Protein AF-0000000078945990 (afdb_homodimer)

Foldseek 3Di:
DLEAEAEEAEEDDLFQFLAWDDDLLQFATDTDGFQFKFWADAAPDIFIDSDPLRSLLVCLLVLLVLLLLDAQYEYEHALVNLLVNCVRPVPSNVSNLVSLVRHAYAFEFHLQFQLVLADPLVLLLRLLLRCVLCCVSHPPDQEHEYEHRLLADDLVSVVSSPVNDNHAYEYEFAPLQWDDDDPLQALFWADAVSHTYHHADLVLQVCLLVVVDFLVRSLVVSCVPDDPVCVVVQFRGYHYHYDHSCSCRVDNCSSVRVSSNRVVCVVVVHHRHYPRVVVVCVVVVVGDDDDCTNPHHIDGHHQFGSDADQVPDPPSHGHPCLQQQADPVAQAGEWDDDPRDTATLLLSNLVSVLLNVLLVLLVVLLVVVLVVLVADRSQLLSLSVCRNSVVSCVVVVHDSDLCVSCVRSVSDSSNSLSSQLNVLSSNLRNSQCSNFRANFESNNLSSLLSSLVSLLSSLVSQPPHPSNVSSVVSLVCLLVSLCVLPVVVQLPGHHDVNPSSPNVSSCVRQAFQDPQARGGSSNLSSLLNCVVRPDDPRVVVCVPDDSSRSASKTAYGPVCLPIRIPDSRTRHRDD/DLEAEAEEAEADDLFQFLAWDDDLLQFATDTDGFQFKFWADAAPDIFIDSDPLRSLLVCLLVLLVLLLPDAQYEYEHALVNLLVNCVRPVPSNVSNLVSLVRHAYAFEFHLLFQLVLADLLVLLLRLLLRCVLCCVSHPPDQEHEYEHRLLADDLVSVVSSPVNDNHAYEYEFAPLQWDDPDPQQAQFWADAPSHTYHHADLVLQVCLLVVVDFLVRSLVVSCVPDDPVCVVVQFRGYHYHYDHSCSCRVDNCSSVRVSSNSVVCVVVVHHRHYPRVVVVCVVVVVGPDDVCTNPHHIDGHHQFGSDADQVPDPPSHGHPCLQQQADPVAQAGEWDDDPRDTATLLLSNLVSVLLNVLLVLLVVLLVVVLVVLVFDRSQLLSLSVCRNSVSSCVVVVHDSDLCVSCVRSVSDSSNSLSSQLNVLSSNLRHSQCSNFRANFESSNLSSLLSSLVSLLSSLVSQPPHPSNVSSVVSLVCLLVSLCVLPVVVQLPGHHDVRPSSPNVSSCVRQAFQDPQARGGSSNLSSLLNCVVRPDDPRVVVCVPDDSSRSASKTAYGSSCLPIRIPDSRTRHRDD

Radius of gyration: 34.76 Å; Cα contacts (8 Å, |Δi|>4): 2326; chains: 2; bounding box: 67×96×82 Å

Nearest PDB structures (foldseek):
  4cmr-assembly1_A  TM=9.868E-01  e=4.737E-71  Pyrococcus sp. ST04
  1k1x-assembly1_A  TM=6.664E-01  e=4.249E-08  Thermococcus litoralis
  1k1x-assembly2_B  TM=6.334E-01  e=1.045E-08  Thermococcus litoralis
  1k1w-assembly1_A  TM=6.495E-01  e=4.680E-08  Thermococcus litoralis
  2wyh-assembly1_A  TM=5.017E-01  e=5.050E-04  Streptococcus pyogenes M1 GAS

Solvent-accessible surface area (backbone atoms only — not comparable to full-atom values): 58197 Å² total; per-residue (Å²): 110,39,50,30,34,21,40,37,28,43,35,79,54,92,57,47,45,60,42,69,55,89,76,63,33,82,49,50,87,50,67,42,61,49,40,31,42,26,30,43,53,47,50,95,39,77,40,71,16,55,17,65,54,50,22,52,53,61,49,45,44,60,45,39,62,51,54,67,74,51,70,20,37,27,39,28,66,25,48,54,33,49,52,49,29,54,71,76,33,44,66,37,41,55,49,40,58,57,38,39,76,77,28,48,47,26,40,39,37,56,39,41,33,48,50,73,76,47,57,68,68,58,42,50,45,36,45,54,38,20,54,62,70,36,39,87,60,48,62,85,56,59,45,33,36,34,41,44,40,68,29,37,41,31,71,67,55,52,50,55,52,51,71,73,50,91,53,36,40,27,38,53,41,26,43,49,24,50,54,82,89,52,79,77,56,62,47,37,54,26,13,40,88,87,28,28,46,47,43,17,42,60,69,63,25,45,26,59,57,66,62,73,45,54,48,67,48,50,46,49,58,56,60,67,64,63,52,65,68,38,50,72,68,60,24,56,35,44,50,36,29,48,44,51,46,64,36,44,48,66,36,43,57,37,44,58,41,50,52,51,33,51,52,52,38,47,74,66,48,34,48,53,40,26,65,29,56,50,46,43,31,43,76,69,61,72,33,52,69,58,93,59,56,54,65,42,76,46,51,60,49,66,45,8,19,63,71,40,60,59,88,72,40,89,80,77,34,37,32,50,36,47,48,39,20,28,39,83,91,76,48,28,21,39,63,46,76,53,97,89,37,77,26,24,25,47,61,28,42,54,51,52,52,50,49,50,31,47,51,36,46,52,48,50,53,37,51,52,54,31,50,76,55,68,26,46,58,69,64,24,56,39,37,36,46,32,30,57,44,30,69,63,37,50,73,73,71,43,85,50,53,68,66,70,33,22,49,44,28,77,61,45,68,72,51,27,42,40,42,41,34,54,50,32,45,52,54,28,36,46,40,62,38,32,64,49,78,60,56,32,18,51,51,34,28,20,23,34,16,33,34,41,48,23,33,52,52,46,28,62,73,32,57,69,38,62,65,21,44,56,32,50,31,52,49,37,46,38,58,40,48,80,54,42,47,59,44,65,48,46,60,74,47,51,35,71,83,69,52,30,37,36,69,68,32,50,52,62,38,43,49,44,57,40,92,74,31,85,48,30,42,51,31,15,19,30,41,38,43,39,71,74,68,41,56,75,77,54,35,62,68,56,62,38,46,69,69,82,34,32,49,78,54,19,16,63,49,80,93,54,62,83,43,55,39,76,54,78,77,30,39,46,51,62,135,110,41,52,30,33,22,40,36,30,44,35,78,52,92,57,46,45,59,42,70,54,88,77,64,32,83,49,48,87,52,67,43,62,50,41,33,40,25,31,42,52,47,49,97,40,78,40,70,18,56,18,66,54,52,22,51,55,59,49,47,44,60,46,40,63,52,53,67,73,51,69,20,37,27,39,28,64,26,48,55,32,50,51,49,29,52,71,76,35,47,67,38,39,55,49,40,58,57,36,41,76,76,28,48,49,24,39,39,38,57,39,41,31,48,51,75,76,48,57,68,69,58,42,50,44,35,46,54,36,18,54,62,69,36,40,85,59,47,63,84,56,58,42,34,36,34,42,44,41,67,30,36,40,31,71,68,55,52,51,54,53,52,72,74,48,90,53,37,39,25,40,55,41,27,43,48,24,48,55,79,87,52,80,77,55,63,46,37,55,26,14,39,89,86,28,27,46,47,42,17,42,60,70,62,26,45,27,60,55,68,62,73,46,52,50,68,48,50,46,50,56,58,60,68,65,64,54,65,68,37,50,74,70,59,25,56,34,43,50,35,30,48,44,52,46,66,37,43,47,68,36,43,57,37,45,56,39,49,52,49,32,52,50,51,38,47,75,66,49,34,47,54,40,26,66,28,56,50,46,43,31,43,76,69,60,73,32,54,70,57,92,60,56,54,65,43,76,47,52,60,49,65,44,8,19,62,69,43,62,59,90,72,39,88,82,78,35,38,31,49,36,46,48,40,19,29,39,82,91,76,49,30,20,38,63,45,76,55,96,89,38,78,28,24,24,46,60,30,42,53,50,52,54,49,50,49,32,46,51,38,48,51,50,49,53,36,51,52,54,30,51,76,56,67,26,47,57,68,63,25,55,41,38,38,45,32,30,57,44,32,68,61,38,50,73,73,71,43,85,51,52,67,68,70,33,22,50,44,28,76,61,45,67,72,50,27,41,41,42,42,34,54,49,31,44,52,54,27,37,46,39,61,36,31,65,47,81,60,54,34,19,52,51,32,29,21,22,34,17,33,34,40,49,24,34,52,51,47,28,63,73,31,58,69,40,63,68,21,44,55,32,49,30,52,48,37,47,38,57,40,49,81,54,43,47,59,44,65,48,45,58,74,48,50,36,70,82,69,50,30,37,37,69,67,33,49,52,62,38,43,50,44,56,40,95,73,33,85,47,31,42,51,31,15,18,30,41,38,44,40,70,74,68,40,55,75,74,56,35,62,69,57,61,39,46,69,67,81,34,33,49,76,55,19,16,64,48,80,91,53,61,83,43,54,40,79,54,78,76,30,39,47,49,64,135

Sequence (1150 aa):
MFMKYAHHFHAYQPGDIVYVNDGDGSGPIEYEERKSPVAVRIGDEEVRGENWTRAMLYSYERISEVLSRLKGVSVDIEPFTFFMLLRYQKKALEETVELFESIDAVPTVPFHPIMPHLDEFEQKILARVSFDFYAPLIGDKPVIGYWLPEAVITGKTAQLIESLTEKKLVFLLDERQLLYDFPQAKYSCNRYGNSFVFGREWSLSDAFAFNTLDVSGLVNETLSRRDEYKEKLGVPYLIFTASDLESLLGNPAQLDRFVAWMDALGRSRVERISAPSFVWRKLSSEFRRLEGECSFEMPVKDYSSWSDYFDLSLDGKTSDSRWLGYRRVDGRVFAREVDGRKISQLWKVAFTRLFGELNRTVRLGVLTGLKELNAGPEEFLVRYARIFFRDYYGYFGIETSLDYVLEPAGGDRNALKLGRIYYLMLLANHSCPRFWENLDTRVAFSNVSVMAKALIELMKYFEGSELWSLFLGAYLKLLNFENLYHLWKLSAMPSMEGWETSEKAWHEALKPEVPTSGYNVVTRAALYVGKRDLRGDLRGIIEGYNLEWAVADTGHIAGEKHGLWENPQYCEHGRMFMKYAHHFHAYQPGDIVYVNDGDGSGPIEYEERKSPVAVRIGDEEVRGENWTRAMLYSYERISEVLSRLKGVSVDIEPFTFFMLLRYQKKALEETVELFESIDAVPTVPFHPIMPHLDEFEQKILARVSFDFYAPLIGDKPVIGYWLPEAVITGKTAQLIESLTEKKLVFLLDERQLLYDFPQAKYSCNRYGNSFVFGREWSLSDAFAFNTLDVSGLVNETLSRRDEYKEKLGVPYLIFTASDLESLLGNPAQLDRFVAWMDALGRSRVERISAPSFVWRKLSSEFRRLEGECSFEMPVKDYSSWSDYFDLSLDGKTSDSRWLGYRRVDGRVFAREVDGRKISQLWKVAFTRLFGELNRTVRLGVLTGLKELNAGPEEFLVRYARIFFRDYYGYFGIETSLDYVLEPAGGDRNALKLGRIYYLMLLANHSCPRFWENLDTRVAFSNVSVMAKALIELMKYFEGSELWSLFLGAYLKLLNFENLYHLWKLSAMPSMEGWETSEKAWHEALKPEVPTSGYNVVTRAALYVGKRDLRGDLRGIIEGYNLEWAVADTGHIAGEKHGLWENPQYCEHGR

pLDDT: mean 93.68, std 6.92, range [59.28, 98.94]

Organism: Thermococcus gammatolerans (strain DSM 15229 / JCM 11827 / EJ3) (NCBI:txid593117)

Secondary structure (DSSP, 8-state):
--EEEEEEEEE-----EEEEPP--SSS---EEE----EEEEETTEEEEESSHHHHHHHHHHHHHHHHTT-SSEEEEE-HHHHHHHHHH-HHHHHHHHHHTTTSEE----TT---GGGS-HHHHHHHHHHHHHHHHHHHTT-SEEEE--GGG-B-HHHHHHHHTT-SSEEEEEEEGGGB--SSGGGTTS-EEETTEEEEEE-HHHHHHHHTT-S-HHHHHHHHHTT--HHHHHHT--EEEEEEEEGGGGGSSTTHHHHHHHHHHHHHHTT-EE--HHHHHHHHHTTSS---TTTTTSB--B-TTB-SS--GGG-SSSS--SHHHHSB-TTT--B-EEEETTEEEETHHHHHHHHHHHHHHHHHHHHHHHHHHHTT--HHHHHHHTHHHHTHHHHHHTT----HHHHHGGGTT-THHHHHHHHHHHHHHTT-SHHHHSS-S-BHHHHHHHHHHHHHHHHHHHHTTTSTTHHHHHHHHHHHHTGGGHHHHTTGGGS-BSSSSTTSHHHHHHHH--SSTT-SS-HHHHHHHHHHHHH--GGGGGGGTTS-GGG----BBPPGGGTTSEESSSSSB----/--EEEEEEEEE-----EEEEPP--SSS---EEE----EEEEETTEEEEESSHHHHHHHHHHHHHHHHTT-SSEEEEE-HHHHHHHHHH-HHHHHHHHHHTTTSEE----TT---GGGS-HHHHHHHHHHHHHHHHHHHTT-SEEEE--GGG-B-HHHHHHHHTT-SSEEEEEEEGGGB---SGGGTTS-EEETTEEEEEE-HHHHHHHHTT-S-HHHHHHHHHTT--HHHHHHT--EEEEEEEEGGGGGSSTTHHHHHHHHHHHHHHTT-EE--HHHHHHHHHTTSS---TTTTTSB--B-TTB-SS--GGG-SSSS--SHHHHSB-TTT--B-EEEETTEEEETHHHHHHHHHHHHHHHHHHHHHHHHHHHTT--HHHHHHHTHHHHTHHHHHHTT----HHHHHGGGTT-THHHHHHHHHHHHHHTT-SHHHHSS-S-BHHHHHHHHHHHHHHHHHHHHTTTSTTHHHHHHHHHHHHTGGGHHHHTTGGGS-BSSSSTTSHHHHHHHH--SSTT-SS-HHHHHHHHHHHHH--GGGGGGGTTS-GGG----BBPPGGGTTSEESSSSSB----

Structure (mmCIF, N/CA/C/O backbone):
data_AF-0000000078945990-model_v1
#
loop_
_entity.id
_entity.type
_entity.pdbx_description
1 polymer 'Glycoside hydrolase/deacetylase, putative'
#
loop_
_atom_site.group_PDB
_atom_site.id
_atom_site.type_symbol
_atom_site.label_atom_id
_atom_site.label_alt_id
_atom_site.label_comp_id
_atom_site.label_asym_id
_atom_site.label_entity_id
_atom_site.label_seq_id
_atom_site.pdbx_PDB_ins_code
_atom_site.Cartn_x
_atom_site.Cartn_y
_atom_site.Cartn_z
_atom_site.occupancy
_atom_site.B_iso_or_equiv
_atom_site.auth_seq_id
_atom_site.auth_comp_id
_atom_site.auth_asym_id
_atom_site.auth_atom_id
_atom_site.pdbx_PDB_model_num
ATOM 1 N N . MET A 1 1 ? 29.188 -39.062 -31.141 1 86.31 1 MET A N 1
ATOM 2 C CA . MET A 1 1 ? 28.906 -37.688 -30.781 1 86.31 1 MET A CA 1
ATOM 3 C C . MET A 1 1 ? 28.547 -37.562 -29.312 1 86.31 1 MET A C 1
ATOM 5 O O . MET A 1 1 ? 27.797 -38.406 -28.797 1 86.31 1 MET A O 1
ATOM 9 N N . PHE A 1 2 ? 29.156 -36.688 -28.672 1 95.31 2 PHE A N 1
ATOM 10 C CA . PHE A 1 2 ? 28.969 -36.531 -27.234 1 95.31 2 PHE A CA 1
ATOM 11 C C . PHE A 1 2 ? 27.844 -35.562 -26.906 1 95.31 2 PHE A C 1
ATOM 13 O O . PHE A 1 2 ? 27.453 -35.406 -25.75 1 95.31 2 PHE A O 1
ATOM 20 N N . MET A 1 3 ? 27.281 -34.969 -27.938 1 96.69 3 MET A N 1
ATOM 21 C CA . MET A 1 3 ? 26.125 -34.094 -27.797 1 96.69 3 MET A CA 1
ATOM 22 C C . MET A 1 3 ? 24.906 -34.875 -27.312 1 96.69 3 MET A C 1
ATOM 24 O O . MET A 1 3 ? 24.609 -35.969 -27.812 1 96.69 3 MET A O 1
ATOM 28 N N . LYS A 1 4 ? 24.328 -34.406 -26.234 1 96.81 4 LYS A N 1
ATOM 29 C CA . LYS A 1 4 ? 23.047 -34.906 -25.75 1 96.81 4 LYS A CA 1
ATOM 30 C C . LYS A 1 4 ? 21.938 -33.875 -25.969 1 96.81 4 LYS A C 1
ATOM 32 O O . LYS A 1 4 ? 22.219 -32.688 -26.203 1 96.81 4 LYS A O 1
ATOM 37 N N . TYR A 1 5 ? 20.719 -34.344 -26.016 1 95.75 5 TYR A N 1
ATOM 38 C CA . TYR A 1 5 ? 19.594 -33.469 -26.25 1 95.75 5 TYR A CA 1
ATOM 39 C C . TYR A 1 5 ? 18.453 -33.75 -25.281 1 95.75 5 TYR A C 1
ATOM 41 O O . TYR A 1 5 ? 18.156 -34.938 -25.016 1 95.75 5 TYR A O 1
ATOM 49 N N . ALA A 1 6 ? 17.953 -32.719 -24.688 1 95.19 6 ALA A N 1
ATOM 50 C CA . ALA A 1 6 ? 16.797 -32.844 -23.797 1 95.19 6 ALA A CA 1
ATOM 51 C C . ALA A 1 6 ? 15.703 -31.844 -24.203 1 95.19 6 ALA A C 1
ATOM 53 O O . ALA A 1 6 ? 15.992 -30.703 -24.578 1 95.19 6 ALA A O 1
ATOM 54 N N . HIS A 1 7 ? 14.445 -32.25 -24.141 1 93.81 7 HIS A N 1
ATOM 55 C CA . HIS A 1 7 ? 13.297 -31.375 -24.266 1 93.81 7 HIS A CA 1
ATOM 56 C C . HIS A 1 7 ? 12.367 -31.5 -23.062 1 93.81 7 HIS A C 1
ATOM 58 O O . HIS A 1 7 ? 12.07 -32.625 -22.625 1 93.81 7 HIS A O 1
ATOM 64 N N . HIS A 1 8 ? 11.992 -30.422 -22.453 1 95.5 8 HIS A N 1
ATOM 65 C CA . HIS A 1 8 ? 11.016 -30.406 -21.359 1 95.5 8 HIS A CA 1
ATOM 66 C C . HIS A 1 8 ? 9.688 -29.828 -21.828 1 95.5 8 HIS A C 1
ATOM 68 O O . HIS A 1 8 ? 9.656 -28.781 -22.484 1 95.5 8 HIS A O 1
ATOM 74 N N . PHE A 1 9 ? 8.594 -30.516 -21.5 1 92.88 9 PHE A N 1
ATOM 75 C CA . PHE A 1 9 ? 7.254 -30.016 -21.781 1 92.88 9 PHE A CA 1
ATOM 76 C C . PHE A 1 9 ? 6.562 -29.562 -20.5 1 92.88 9 PHE A C 1
ATOM 78 O O . PHE A 1 9 ? 6.449 -30.344 -19.547 1 92.88 9 PHE A O 1
ATOM 85 N N . HIS A 1 10 ? 6.148 -28.359 -20.5 1 94.62 10 HIS A N 1
ATOM 86 C CA . HIS A 1 10 ? 5.32 -27.844 -19.406 1 94.62 10 HIS A CA 1
ATOM 87 C C . HIS A 1 10 ? 3.842 -27.891 -19.781 1 94.62 10 HIS A C 1
ATOM 89 O O . HIS A 1 10 ? 3.434 -27.344 -20.812 1 94.62 10 HIS A O 1
ATOM 95 N N . ALA A 1 11 ? 3.039 -28.562 -18.969 1 92.38 11 ALA A N 1
ATOM 96 C CA . ALA A 1 11 ? 1.604 -28.656 -19.219 1 92.38 11 ALA A CA 1
ATOM 97 C C . ALA A 1 11 ? 0.808 -27.922 -18.141 1 92.38 11 ALA A C 1
ATOM 99 O O . ALA A 1 11 ? 0.96 -28.203 -16.953 1 92.38 11 ALA A O 1
ATOM 100 N N . TYR A 1 12 ? -0.046 -27 -18.594 1 94.12 12 TYR A N 1
ATOM 101 C CA . TYR A 1 12 ? -0.808 -26.203 -17.641 1 94.12 12 TYR A CA 1
ATOM 102 C C . TYR A 1 12 ? -2.068 -25.625 -18.281 1 94.12 12 TYR A C 1
ATOM 104 O O . TYR A 1 12 ? -2.014 -25.062 -19.375 1 94.12 12 TYR A O 1
ATOM 112 N N . GLN A 1 13 ? -3.168 -25.875 -17.609 1 93.12 13 GLN A N 1
ATOM 113 C CA . GLN A 1 13 ? -4.43 -25.203 -17.906 1 93.12 13 GLN A CA 1
ATOM 114 C C . GLN A 1 13 ? -5.043 -24.594 -16.641 1 93.12 13 GLN A C 1
ATOM 116 O O . GLN A 1 13 ? -5.223 -25.281 -15.641 1 93.12 13 GLN A O 1
ATOM 121 N N . PRO A 1 14 ? -5.41 -23.328 -16.641 1 94 14 PRO A N 1
ATOM 122 C CA . PRO A 1 14 ? -5.922 -22.672 -15.43 1 94 14 PRO A CA 1
ATOM 123 C C . PRO A 1 14 ? -7.375 -23.031 -15.133 1 94 14 PRO A C 1
ATOM 125 O O . PRO A 1 14 ? -7.871 -22.75 -14.039 1 94 14 PRO A O 1
ATOM 128 N N . GLY A 1 15 ? -8.047 -23.703 -15.984 1 93.5 15 GLY A N 1
ATOM 129 C CA . GLY A 1 15 ? -9.484 -23.859 -15.836 1 93.5 15 GLY A CA 1
ATOM 130 C C . GLY A 1 15 ? -10.266 -22.641 -16.281 1 93.5 15 GLY A C 1
ATOM 131 O O . GLY A 1 15 ? -9.688 -21.656 -16.734 1 93.5 15 GLY A O 1
ATOM 132 N N . ASP A 1 16 ? -11.516 -22.719 -16.266 1 96.12 16 ASP A N 1
ATOM 133 C CA . ASP A 1 16 ? -12.406 -21.609 -16.609 1 96.12 16 ASP A CA 1
ATOM 134 C C . ASP A 1 16 ? -13.547 -21.5 -15.594 1 96.12 16 ASP A C 1
ATOM 136 O O . ASP A 1 16 ? -14.727 -21.547 -15.977 1 96.12 16 ASP A O 1
ATOM 140 N N . ILE A 1 17 ? -13.164 -21.25 -14.375 1 97.69 17 ILE A N 1
ATOM 141 C CA . ILE A 1 17 ? -14.102 -21.25 -13.258 1 97.69 17 ILE A CA 1
ATOM 142 C C . ILE A 1 17 ? -14.852 -19.906 -13.227 1 97.69 17 ILE A C 1
ATOM 144 O O . ILE A 1 17 ? -14.242 -18.844 -13.242 1 97.69 17 ILE A O 1
ATOM 148 N N . VAL A 1 18 ? -16.188 -19.984 -13.164 1 98.31 18 VAL A N 1
ATOM 149 C CA . VAL A 1 18 ? -16.953 -18.75 -13.023 1 98.31 18 VAL A CA 1
ATOM 150 C C . VAL A 1 18 ? -17.5 -18.641 -11.602 1 98.31 18 VAL A C 1
ATOM 152 O O . VAL A 1 18 ? -17.812 -17.547 -11.133 1 98.31 18 VAL A O 1
ATOM 155 N N . TYR A 1 19 ? -17.641 -19.844 -10.922 1 98.62 19 TYR A N 1
ATOM 156 C CA . TYR A 1 19 ? -18.219 -19.859 -9.586 1 98.62 19 TYR A CA 1
ATOM 157 C C . TYR A 1 19 ? -17.875 -21.156 -8.859 1 98.62 19 TYR A C 1
ATOM 159 O O . TYR A 1 19 ? -18.016 -22.25 -9.43 1 98.62 19 TYR A O 1
ATOM 167 N N . VAL A 1 20 ? -17.391 -21.062 -7.664 1 98.75 20 VAL A N 1
ATOM 168 C CA . VAL A 1 20 ? -17.156 -22.234 -6.836 1 98.75 20 VAL A CA 1
ATOM 169 C C . VAL A 1 20 ? -18.359 -22.484 -5.938 1 98.75 20 VAL A C 1
ATOM 171 O O . VAL A 1 20 ? -18.812 -21.578 -5.223 1 98.75 20 VAL A O 1
ATOM 174 N N . ASN A 1 21 ? -18.891 -23.688 -5.93 1 98.38 21 ASN A N 1
ATOM 175 C CA . ASN A 1 21 ? -20.062 -24.031 -5.129 1 98.38 21 ASN A CA 1
ATOM 176 C C . ASN A 1 21 ? -19.719 -24.078 -3.641 1 98.38 21 ASN A C 1
ATOM 178 O O . ASN A 1 21 ? -18.562 -24.281 -3.266 1 98.38 21 ASN A O 1
ATOM 182 N N . ASP A 1 22 ? -20.734 -23.906 -2.834 1 96.94 22 ASP A N 1
ATOM 183 C CA . ASP A 1 22 ? -20.562 -24.016 -1.391 1 96.94 22 ASP A CA 1
ATOM 184 C C . ASP A 1 22 ? -20.078 -25.406 -1.004 1 96.94 22 ASP A C 1
ATOM 186 O O . ASP A 1 22 ? -20.344 -26.391 -1.711 1 96.94 22 ASP A O 1
ATOM 190 N N . GLY A 1 23 ? -19.297 -25.453 -0.043 1 96.44 23 GLY A N 1
ATOM 191 C CA . GLY A 1 23 ? -18.797 -26.719 0.481 1 96.44 23 GLY A CA 1
ATOM 192 C C . GLY A 1 23 ? -18.281 -26.609 1.903 1 96.44 23 GLY A C 1
ATOM 193 O O . GLY A 1 23 ? -18.031 -25.5 2.4 1 96.44 23 GLY A O 1
ATOM 194 N N . ASP A 1 24 ? -18.141 -27.781 2.539 1 96.38 24 ASP A N 1
ATOM 195 C CA . ASP A 1 24 ? -17.734 -27.781 3.939 1 96.38 24 ASP A CA 1
ATOM 196 C C . ASP A 1 24 ? -16.25 -28.109 4.074 1 96.38 24 ASP A C 1
ATOM 198 O O . ASP A 1 24 ? -15.711 -28.156 5.188 1 96.38 24 ASP A O 1
ATOM 202 N N . GLY A 1 25 ? -15.57 -28.359 2.988 1 97.81 25 GLY A N 1
ATOM 203 C CA . GLY A 1 25 ? -14.133 -28.578 2.998 1 97.81 25 GLY A CA 1
ATOM 204 C C . GLY A 1 25 ? -13.773 -30.047 3.143 1 97.81 25 GLY A C 1
ATOM 205 O O . GLY A 1 25 ? -12.586 -30.406 3.17 1 97.81 25 GLY A O 1
ATOM 206 N N . SER A 1 26 ? -14.719 -30.922 3.162 1 97.81 26 SER A N 1
ATOM 207 C CA . SER A 1 26 ? -14.453 -32.344 3.406 1 97.81 26 SER A CA 1
ATOM 208 C C . SER A 1 26 ? -14.18 -33.094 2.102 1 97.81 26 SER A C 1
ATOM 210 O O . SER A 1 26 ? -13.883 -34.281 2.113 1 97.81 26 SER A O 1
ATOM 212 N N . GLY A 1 27 ? -14.297 -32.406 0.995 1 96.44 27 GLY A N 1
ATOM 213 C CA . GLY A 1 27 ? -14.031 -33 -0.311 1 96.44 27 GLY A CA 1
ATOM 214 C C . GLY A 1 27 ? -13.484 -32 -1.31 1 96.44 27 GLY A C 1
ATOM 215 O O . GLY A 1 27 ? -13.32 -30.812 -0.988 1 96.44 27 GLY A O 1
ATOM 216 N N . PRO A 1 28 ? -13.117 -32.438 -2.498 1 96.31 28 PRO A N 1
ATOM 217 C CA . PRO A 1 28 ? -12.664 -31.516 -3.537 1 96.31 28 PRO A CA 1
ATOM 218 C C . PRO A 1 28 ? -13.695 -30.438 -3.852 1 96.31 28 PRO A C 1
ATOM 220 O O . PRO A 1 28 ? -14.891 -30.641 -3.611 1 96.31 28 PRO A O 1
ATOM 223 N N . ILE A 1 29 ? -13.289 -29.391 -4.355 1 96.94 29 ILE A N 1
ATOM 224 C CA . ILE A 1 29 ? -14.203 -28.297 -4.664 1 96.94 29 ILE A CA 1
ATOM 225 C C . ILE A 1 29 ? -15.062 -28.672 -5.871 1 96.94 29 ILE A C 1
ATOM 227 O O . ILE A 1 29 ? -14.625 -29.438 -6.738 1 96.94 29 ILE A O 1
ATOM 231 N N . GLU A 1 30 ? -16.281 -28.25 -5.906 1 96.88 30 GLU A N 1
ATOM 232 C CA . GLU A 1 30 ? -17.156 -28.234 -7.07 1 96.88 30 GLU A CA 1
ATOM 233 C C . GLU A 1 30 ? -17.344 -26.828 -7.609 1 96.88 30 GLU A C 1
ATOM 235 O O . GLU A 1 30 ? -17.406 -25.859 -6.84 1 96.88 30 GLU A O 1
ATOM 240 N N . TYR A 1 31 ? -17.297 -26.734 -8.93 1 97.56 31 TYR A N 1
ATOM 241 C CA . TYR A 1 31 ? -17.375 -25.391 -9.492 1 97.56 31 TYR A CA 1
ATOM 242 C C . TYR A 1 31 ? -18.094 -25.406 -10.828 1 97.56 31 TYR A C 1
ATOM 244 O O . TYR A 1 31 ? -18.25 -26.453 -11.453 1 97.56 31 TYR A O 1
ATOM 252 N N . GLU A 1 32 ? -18.578 -24.266 -11.18 1 97.44 32 GLU A N 1
ATOM 253 C CA . GLU A 1 32 ? -19.172 -24.016 -12.484 1 97.44 32 GLU A CA 1
ATOM 254 C C . GLU A 1 32 ? -18.156 -23.422 -13.453 1 97.44 32 GLU A C 1
ATOM 256 O O . GLU A 1 32 ? -17.328 -22.594 -13.062 1 97.44 32 GLU A O 1
ATOM 261 N N . GLU A 1 33 ? -18.172 -23.875 -14.672 1 97 33 GLU A N 1
ATOM 262 C CA . GLU A 1 33 ? -17.266 -23.391 -15.711 1 97 33 GLU A CA 1
ATOM 263 C C . GLU A 1 33 ? -18 -22.5 -16.703 1 97 33 GLU A C 1
ATOM 265 O O . GLU A 1 33 ? -19.219 -22.609 -16.859 1 97 33 GLU A O 1
ATOM 270 N N . ARG A 1 34 ? -17.234 -21.625 -17.25 1 97.12 34 ARG A N 1
ATOM 271 C CA . ARG A 1 34 ? -17.812 -20.844 -18.344 1 97.12 34 ARG A CA 1
ATOM 272 C C . ARG A 1 34 ? -18.188 -21.734 -19.516 1 97.12 34 ARG A C 1
ATOM 274 O O . ARG A 1 34 ? -17.453 -22.656 -19.875 1 97.12 34 ARG A O 1
ATOM 281 N N . LYS A 1 35 ? -19.359 -21.469 -20.125 1 95.56 35 LYS A N 1
ATOM 282 C CA . LYS A 1 35 ? -19.781 -22.172 -21.328 1 95.56 35 LYS A CA 1
ATOM 283 C C . LYS A 1 35 ? -19.609 -21.297 -22.562 1 95.56 35 LYS A C 1
ATOM 285 O O . LYS A 1 35 ? -20.547 -20.625 -23 1 95.56 35 LYS A O 1
ATOM 290 N N . SER A 1 36 ? -18.484 -21.359 -23.078 1 95.5 36 SER A N 1
ATOM 291 C CA . SER A 1 36 ? -18.078 -20.688 -24.312 1 95.5 36 SER A CA 1
ATOM 292 C C . SER A 1 36 ? -17.469 -21.656 -25.312 1 95.5 36 SER A C 1
ATOM 294 O O . SER A 1 36 ? -16.25 -21.734 -25.438 1 95.5 36 SER A O 1
ATOM 296 N N . PRO A 1 37 ? -18.297 -22.312 -26.031 1 94.88 37 PRO A N 1
ATOM 297 C CA . PRO A 1 37 ? -17.828 -23.406 -26.891 1 94.88 37 PRO A CA 1
ATOM 298 C C . PRO A 1 37 ? -16.797 -22.953 -27.906 1 94.88 37 PRO A C 1
ATOM 300 O O . PRO A 1 37 ? -16.906 -21.859 -28.469 1 94.88 37 PRO A O 1
ATOM 303 N N . VAL A 1 38 ? -15.836 -23.812 -28.172 1 93.94 38 VAL A N 1
ATOM 304 C CA . VAL A 1 38 ? -14.727 -23.531 -29.078 1 93.94 38 VAL A CA 1
ATOM 305 C C . VAL A 1 38 ? -14.203 -24.828 -29.672 1 93.94 38 VAL A C 1
ATOM 307 O O . VAL A 1 38 ? -14.273 -25.891 -29.031 1 93.94 38 VAL A O 1
ATOM 310 N N . ALA A 1 39 ? -13.75 -24.734 -30.875 1 91.06 39 ALA A N 1
ATOM 311 C CA . ALA A 1 39 ? -13.094 -25.859 -31.531 1 91.06 39 ALA A CA 1
ATOM 312 C C . ALA A 1 39 ? -11.656 -25.531 -31.906 1 91.06 39 ALA A C 1
ATOM 314 O O . ALA A 1 39 ? -11.344 -24.391 -32.219 1 91.06 39 ALA A O 1
ATOM 315 N N . VAL A 1 40 ? -10.828 -26.516 -31.703 1 83.62 40 VAL A N 1
ATOM 316 C CA . VAL A 1 40 ? -9.43 -26.391 -32.125 1 83.62 40 VAL A CA 1
ATOM 317 C C . VAL A 1 40 ? -9.078 -27.531 -33.094 1 83.62 40 VAL A C 1
ATOM 319 O O . VAL A 1 40 ? -9.641 -28.625 -33 1 83.62 40 VAL A O 1
ATOM 322 N N . ARG A 1 41 ? -8.234 -27.219 -33.938 1 78.44 41 ARG A N 1
ATOM 323 C CA . ARG A 1 41 ? -7.84 -28.234 -34.906 1 78.44 41 ARG A CA 1
ATOM 324 C C . ARG A 1 41 ? -6.48 -28.828 -34.562 1 78.44 41 ARG A C 1
ATOM 326 O O . ARG A 1 41 ? -5.508 -28.094 -34.375 1 78.44 41 ARG A O 1
ATOM 333 N N . ILE A 1 42 ? -6.477 -30.141 -34.438 1 73.81 42 ILE A N 1
ATOM 334 C CA . ILE A 1 42 ? -5.254 -30.906 -34.219 1 73.81 42 ILE A CA 1
ATOM 335 C C . ILE A 1 42 ? -5.062 -31.906 -35.344 1 73.81 42 ILE A C 1
ATOM 337 O O . ILE A 1 42 ? -5.758 -32.906 -35.406 1 73.81 42 ILE A O 1
ATOM 341 N N . GLY A 1 43 ? -4.074 -31.641 -36.156 1 69.56 43 GLY A N 1
ATOM 342 C CA . GLY A 1 43 ? -4 -32.406 -37.375 1 69.56 43 GLY A CA 1
ATOM 343 C C . GLY A 1 43 ? -5.25 -32.281 -38.25 1 69.56 43 GLY A C 1
ATOM 344 O O . GLY A 1 43 ? -5.699 -31.188 -38.531 1 69.56 43 GLY A O 1
ATOM 345 N N . ASP A 1 44 ? -5.793 -33.531 -38.5 1 71.56 44 ASP A N 1
ATOM 346 C CA . ASP A 1 44 ? -6.98 -33.562 -39.344 1 71.56 44 ASP A CA 1
ATOM 347 C C . ASP A 1 44 ? -8.25 -33.656 -38.5 1 71.56 44 ASP A C 1
ATOM 349 O O . ASP A 1 44 ? -9.359 -33.719 -39.031 1 71.56 44 ASP A O 1
ATOM 353 N N . GLU A 1 45 ? -8.023 -33.438 -37.219 1 77.12 45 GLU A N 1
ATOM 354 C CA . GLU A 1 45 ? -9.18 -33.625 -36.344 1 77.12 45 GLU A CA 1
ATOM 355 C C . GLU A 1 45 ? -9.578 -32.312 -35.688 1 77.12 45 GLU A C 1
ATOM 357 O O . GLU A 1 45 ? -8.727 -31.516 -35.312 1 77.12 45 GLU A O 1
ATOM 362 N N . GLU A 1 46 ? -10.805 -32.156 -35.719 1 84.19 46 GLU A N 1
ATOM 363 C CA . GLU A 1 46 ? -11.383 -31.016 -34.969 1 84.19 46 GLU A CA 1
ATOM 364 C C . GLU A 1 46 ? -11.852 -31.453 -33.594 1 84.19 46 GLU A C 1
ATOM 366 O O . GLU A 1 46 ? -12.602 -32.406 -33.469 1 84.19 46 GLU A O 1
ATOM 371 N N . VAL A 1 47 ? -11.32 -30.812 -32.562 1 86.19 47 VAL A N 1
ATOM 372 C CA . VAL A 1 47 ? -11.688 -31.109 -31.188 1 86.19 47 VAL A CA 1
ATOM 373 C C . VAL A 1 47 ? -12.523 -29.969 -30.625 1 86.19 47 VAL A C 1
ATOM 375 O O . VAL A 1 47 ? -12.055 -28.828 -30.547 1 86.19 47 VAL A O 1
ATOM 378 N N . ARG A 1 48 ? -13.695 -30.297 -30.203 1 90.25 48 ARG A N 1
ATOM 379 C CA . ARG A 1 48 ? -14.617 -29.281 -29.688 1 90.25 48 ARG A CA 1
ATOM 380 C C . ARG A 1 48 ? -14.766 -29.406 -28.172 1 90.25 48 ARG A C 1
ATOM 382 O O . ARG A 1 48 ? -14.805 -30.516 -27.641 1 90.25 48 ARG A O 1
ATOM 389 N N . GLY A 1 49 ? -14.758 -28.312 -27.484 1 91.62 49 GLY A N 1
ATOM 390 C CA . GLY A 1 49 ? -14.992 -28.266 -26.047 1 91.62 49 GLY A CA 1
ATOM 391 C C . GLY A 1 49 ? -16.016 -27.203 -25.656 1 91.62 49 GLY A C 1
ATOM 392 O O . GLY A 1 49 ? -16.266 -26.266 -26.422 1 91.62 49 GLY A O 1
ATOM 393 N N . GLU A 1 50 ? -16.625 -27.391 -24.5 1 94.12 50 GLU A N 1
ATOM 394 C CA . GLU A 1 50 ? -17.562 -26.422 -23.953 1 94.12 50 GLU A CA 1
ATOM 395 C C . GLU A 1 50 ? -16.875 -25.094 -23.656 1 94.12 50 GLU A C 1
ATOM 397 O O . GLU A 1 50 ? -17.531 -24.062 -23.516 1 94.12 50 GLU A O 1
ATOM 402 N N . ASN A 1 51 ? -15.648 -25.078 -23.5 1 94.62 51 ASN A N 1
ATOM 403 C CA . ASN A 1 51 ? -14.742 -23.938 -23.359 1 94.62 51 ASN A CA 1
ATOM 404 C C . ASN A 1 51 ? -13.312 -24.297 -23.75 1 94.62 51 ASN A C 1
ATOM 406 O O . ASN A 1 51 ? -13.047 -25.453 -24.125 1 94.62 51 ASN A O 1
ATOM 410 N N . TRP A 1 52 ? -12.469 -23.359 -23.734 1 91.88 52 TRP A N 1
ATOM 411 C CA . TRP A 1 52 ? -11.094 -23.562 -24.188 1 91.88 52 TRP A CA 1
ATOM 412 C C . TRP A 1 52 ? -10.414 -24.656 -23.391 1 91.88 52 TRP A C 1
ATOM 414 O O . TRP A 1 52 ? -9.75 -25.531 -23.953 1 91.88 52 TRP A O 1
ATOM 424 N N . THR A 1 53 ? -10.547 -24.609 -22.016 1 92.94 53 THR A N 1
ATOM 425 C CA . THR A 1 53 ? -9.898 -25.578 -21.141 1 92.94 53 THR A CA 1
ATOM 426 C C . THR A 1 53 ? -10.328 -27 -21.484 1 92.94 53 THR A C 1
ATOM 428 O O . THR A 1 53 ? -9.5 -27.891 -21.578 1 92.94 53 THR A O 1
ATOM 431 N N . ARG A 1 54 ? -11.57 -27.203 -21.734 1 91.75 54 ARG A N 1
ATOM 432 C CA . ARG A 1 54 ? -12.102 -28.516 -22.062 1 91.75 54 ARG A CA 1
ATOM 433 C C . ARG A 1 54 ? -11.555 -29 -23.406 1 91.75 54 ARG A C 1
ATOM 435 O O . ARG A 1 54 ? -11.289 -30.188 -23.578 1 91.75 54 ARG A O 1
ATOM 442 N N . ALA A 1 55 ? -11.492 -28.078 -24.297 1 90.31 55 ALA A N 1
ATOM 443 C CA . ALA A 1 55 ? -10.938 -28.438 -25.609 1 90.31 55 ALA A CA 1
ATOM 444 C C . ALA A 1 55 ? -9.484 -28.891 -25.469 1 90.31 55 ALA A C 1
ATOM 446 O O . ALA A 1 55 ? -9.078 -29.875 -26.094 1 90.31 55 ALA A O 1
ATOM 447 N N . MET A 1 56 ? -8.742 -28.172 -24.688 1 88.56 56 MET A N 1
ATOM 448 C CA . MET A 1 56 ? -7.332 -28.5 -24.5 1 88.56 56 MET A CA 1
ATOM 449 C C . MET A 1 56 ? -7.176 -29.844 -23.797 1 88.56 56 MET A C 1
ATOM 451 O O . MET A 1 56 ? -6.316 -30.641 -24.156 1 88.56 56 MET A O 1
ATOM 455 N N . LEU A 1 57 ? -7.996 -30.047 -22.75 1 88.56 57 LEU A N 1
ATOM 456 C CA . LEU A 1 57 ? -7.918 -31.312 -22 1 88.56 57 LEU A CA 1
ATOM 457 C C . LEU A 1 57 ? -8.234 -32.5 -22.906 1 88.56 57 LEU A C 1
ATOM 459 O O . LEU A 1 57 ? -7.605 -33.562 -22.797 1 88.56 57 LEU A O 1
ATOM 463 N N . TYR A 1 58 ? -9.156 -32.312 -23.766 1 84.38 58 TYR A N 1
ATOM 464 C CA . TYR A 1 58 ? -9.5 -33.375 -24.703 1 84.38 58 TYR A CA 1
ATOM 465 C C . TYR A 1 58 ? -8.344 -33.625 -25.656 1 84.38 58 TYR A C 1
ATOM 467 O O . TYR A 1 58 ? -8.125 -34.781 -26.078 1 84.38 58 TYR A O 1
ATOM 475 N N . SER A 1 59 ? -7.641 -32.656 -25.922 1 80.12 59 SER A N 1
ATOM 476 C CA . SER A 1 59 ? -6.527 -32.781 -26.859 1 80.12 59 SER A CA 1
ATOM 477 C C . SER A 1 59 ? -5.355 -33.5 -26.219 1 80.12 59 SER A C 1
ATOM 479 O O . SER A 1 59 ? -4.5 -34.062 -26.922 1 80.12 59 SER A O 1
ATOM 481 N N . TYR A 1 60 ? -5.293 -33.594 -24.891 1 80.12 60 TYR A N 1
ATOM 482 C CA . TYR A 1 60 ? -4.191 -34.219 -24.188 1 80.12 60 TYR A CA 1
ATOM 483 C C . TYR A 1 60 ? -4.172 -35.719 -24.453 1 80.12 60 TYR A C 1
ATOM 485 O O . TYR A 1 60 ? -3.135 -36.375 -24.328 1 80.12 60 TYR A O 1
ATOM 493 N N . GLU A 1 61 ? -5.297 -36.281 -24.828 1 75.56 61 GLU A N 1
ATOM 494 C CA . GLU A 1 61 ? -5.348 -37.719 -25.172 1 75.56 61 GLU A CA 1
ATOM 495 C C . GLU A 1 61 ? -4.434 -38 -26.359 1 75.56 61 GLU A C 1
ATOM 497 O O . GLU A 1 61 ? -3.795 -39.062 -26.391 1 75.56 61 GLU A O 1
ATOM 502 N N . ARG A 1 62 ? -4.41 -37.156 -27.25 1 72.44 62 ARG A N 1
ATOM 503 C CA . ARG A 1 62 ? -3.559 -37.344 -28.422 1 72.44 62 ARG A CA 1
ATOM 504 C C . ARG A 1 62 ? -2.088 -37.156 -28.062 1 72.44 62 ARG A C 1
ATOM 506 O O . ARG A 1 62 ? -1.214 -37.781 -28.672 1 72.44 62 ARG A O 1
ATOM 513 N N . ILE A 1 63 ? -1.832 -36.375 -27.141 1 71.31 63 ILE A N 1
ATOM 514 C CA . ILE A 1 63 ? -0.467 -36.062 -26.719 1 71.31 63 ILE A CA 1
ATOM 515 C C . ILE A 1 63 ? 0.165 -37.281 -26.062 1 71.31 63 ILE A C 1
ATOM 517 O O . ILE A 1 63 ? 1.355 -37.562 -26.234 1 71.31 63 ILE A O 1
ATOM 521 N N . SER A 1 64 ? -0.646 -38.031 -25.422 1 71.25 64 SER A N 1
ATOM 522 C CA . SER A 1 64 ? -0.129 -39.219 -24.75 1 71.25 64 SER A CA 1
ATOM 523 C C . SER A 1 64 ? 0.441 -40.219 -25.766 1 71.25 64 SER A C 1
ATOM 525 O O . SER A 1 64 ? 1.471 -40.844 -25.5 1 71.25 64 SER A O 1
ATOM 527 N N . GLU A 1 65 ? -0.129 -40.25 -26.812 1 69.12 65 GLU A N 1
ATOM 528 C CA . GLU A 1 65 ? 0.346 -41.156 -27.859 1 69.12 65 GLU A CA 1
ATOM 529 C C . GLU A 1 65 ? 1.697 -40.688 -28.406 1 69.12 65 GLU A C 1
ATOM 531 O O . GLU A 1 65 ? 2.574 -41.5 -28.672 1 69.12 65 GLU A O 1
ATOM 536 N N . VAL A 1 66 ? 1.789 -39.469 -28.422 1 67.94 66 VAL A N 1
ATOM 537 C CA . VAL A 1 66 ? 3.018 -38.875 -28.969 1 67.94 66 VAL A CA 1
ATOM 538 C C . VAL A 1 66 ? 4.148 -39.031 -27.953 1 67.94 66 VAL A C 1
ATOM 540 O O . VAL A 1 66 ? 5.258 -39.438 -28.297 1 67.94 66 VAL A O 1
ATOM 543 N N . LEU A 1 67 ? 3.83 -38.719 -26.75 1 74.81 67 LEU A N 1
ATOM 544 C CA . LEU A 1 67 ? 4.852 -38.719 -25.703 1 74.81 67 LEU A CA 1
ATOM 545 C C . LEU A 1 67 ? 5.406 -40.156 -25.531 1 74.81 67 LEU A C 1
ATOM 547 O O . LEU A 1 67 ? 6.578 -40.312 -25.172 1 74.81 67 LEU A O 1
ATOM 551 N N . SER A 1 68 ? 4.605 -41.062 -25.844 1 70.25 68 SER A N 1
ATOM 552 C CA . SER A 1 68 ? 5.027 -42.469 -25.688 1 70.25 68 SER A CA 1
ATOM 553 C C . SER A 1 68 ? 6.125 -42.812 -26.672 1 70.25 68 SER A C 1
ATOM 555 O O . SER A 1 68 ? 6.871 -43.781 -26.469 1 70.25 68 SER A O 1
ATOM 557 N N . ARG A 1 69 ? 6.254 -42.031 -27.703 1 68.75 69 ARG A N 1
ATOM 558 C CA . ARG A 1 69 ? 7.238 -42.312 -28.734 1 68.75 69 ARG A CA 1
ATOM 559 C C . ARG A 1 69 ? 8.539 -41.562 -28.484 1 68.75 69 ARG A C 1
ATOM 561 O O . ARG A 1 69 ? 9.539 -41.781 -29.156 1 68.75 69 ARG A O 1
ATOM 568 N N . LEU A 1 70 ? 8.375 -40.75 -27.453 1 74.69 70 LEU A N 1
ATOM 569 C CA . LEU A 1 70 ? 9.5 -39.844 -27.281 1 74.69 70 LEU A CA 1
ATOM 570 C C . LEU A 1 70 ? 10.414 -40.312 -26.156 1 74.69 70 LEU A C 1
ATOM 572 O O . LEU A 1 70 ? 9.938 -40.844 -25.156 1 74.69 70 LEU A O 1
ATOM 576 N N . LYS A 1 71 ? 11.688 -40.344 -26.484 1 73.69 71 LYS A N 1
ATOM 577 C CA . LYS A 1 71 ? 12.719 -40.562 -25.484 1 73.69 71 LYS A CA 1
ATOM 578 C C . LYS A 1 71 ? 13.422 -39.281 -25.109 1 73.69 71 LYS A C 1
ATOM 580 O O . LYS A 1 71 ? 13.453 -38.312 -25.906 1 73.69 71 LYS A O 1
ATOM 585 N N . GLY A 1 72 ? 13.914 -39.188 -23.875 1 77.69 72 GLY A N 1
ATOM 586 C CA . GLY A 1 72 ? 14.711 -38.031 -23.469 1 77.69 72 GLY A CA 1
ATOM 587 C C . GLY A 1 72 ? 13.867 -36.812 -23.141 1 77.69 72 GLY A C 1
ATOM 588 O O . GLY A 1 72 ? 14.367 -35.688 -23.172 1 77.69 72 GLY A O 1
ATOM 589 N N . VAL A 1 73 ? 12.617 -37.031 -22.906 1 86.44 73 VAL A N 1
ATOM 590 C CA . VAL A 1 73 ? 11.695 -35.906 -22.641 1 86.44 73 VAL A CA 1
ATOM 591 C C . VAL A 1 73 ? 11.289 -35.938 -21.172 1 86.44 73 VAL A C 1
ATOM 593 O O . VAL A 1 73 ? 11.219 -37 -20.547 1 86.44 73 VAL A O 1
ATOM 596 N N . SER A 1 74 ? 11.25 -34.781 -20.562 1 92.94 74 SER A N 1
ATOM 597 C CA . SER A 1 74 ? 10.648 -34.594 -19.234 1 92.94 74 SER A CA 1
ATOM 598 C C . SER A 1 74 ? 9.375 -33.75 -19.328 1 92.94 74 SER A C 1
ATOM 600 O O . SER A 1 74 ? 9.195 -32.969 -20.266 1 92.94 74 SER A O 1
ATOM 602 N N . VAL A 1 75 ? 8.461 -34.031 -18.406 1 92.19 75 VAL A N 1
ATOM 603 C CA . VAL A 1 75 ? 7.172 -33.344 -18.438 1 92.19 75 VAL A CA 1
ATOM 604 C C . VAL A 1 75 ? 6.762 -32.938 -17.031 1 92.19 75 VAL A C 1
ATOM 606 O O . VAL A 1 75 ? 7 -33.688 -16.062 1 92.19 75 VAL A O 1
ATOM 609 N N . ASP A 1 76 ? 6.359 -31.797 -16.875 1 94.5 76 ASP A N 1
ATOM 610 C CA . ASP A 1 76 ? 5.582 -31.453 -15.68 1 94.5 76 ASP A CA 1
ATOM 611 C C . ASP A 1 76 ? 4.133 -31.125 -16.047 1 94.5 76 ASP A C 1
ATOM 613 O O . ASP A 1 76 ? 3.869 -30.531 -17.094 1 94.5 76 ASP A O 1
ATOM 617 N N . ILE A 1 77 ? 3.215 -31.641 -15.336 1 92.69 77 ILE A N 1
ATOM 618 C CA . ILE A 1 77 ? 1.797 -31.312 -15.438 1 92.69 77 ILE A CA 1
ATOM 619 C C . ILE A 1 77 ? 1.337 -30.625 -14.148 1 92.69 77 ILE A C 1
ATOM 621 O O . ILE A 1 77 ? 1.39 -31.219 -13.07 1 92.69 77 ILE A O 1
ATOM 625 N N . GLU A 1 78 ? 0.939 -29.406 -14.273 1 96.25 78 GLU A N 1
ATOM 626 C CA . GLU A 1 78 ? 0.474 -28.672 -13.109 1 96.25 78 GLU A CA 1
ATOM 627 C C . GLU A 1 78 ? -0.655 -29.406 -12.398 1 96.25 78 GLU A C 1
ATOM 629 O O . GLU A 1 78 ? -1.557 -29.938 -13.047 1 96.25 78 GLU A O 1
ATOM 634 N N . PRO A 1 79 ? -0.641 -29.5 -11.07 1 96.31 79 PRO A N 1
ATOM 635 C CA . PRO A 1 79 ? -1.524 -30.391 -10.305 1 96.31 79 PRO A CA 1
ATOM 636 C C . PRO A 1 79 ? -3.004 -30.094 -10.539 1 96.31 79 PRO A C 1
ATOM 638 O O . PRO A 1 79 ? -3.82 -31.016 -10.594 1 96.31 79 PRO A O 1
ATOM 641 N N . PHE A 1 80 ? -3.406 -28.875 -10.609 1 96.25 80 PHE A N 1
ATOM 642 C CA . PHE A 1 80 ? -4.809 -28.578 -10.883 1 96.25 80 PHE A CA 1
ATOM 643 C C . PHE A 1 80 ? -5.199 -29.031 -12.281 1 96.25 80 PHE A C 1
ATOM 645 O O . PHE A 1 80 ? -6.328 -29.469 -12.516 1 96.25 80 PHE A O 1
ATOM 652 N N . THR A 1 81 ? -4.246 -28.906 -13.234 1 93.81 81 THR A N 1
ATOM 653 C CA . THR A 1 81 ? -4.461 -29.469 -14.562 1 93.81 81 THR A CA 1
ATOM 654 C C . THR A 1 81 ? -4.648 -30.984 -14.492 1 93.81 81 THR A C 1
ATOM 656 O O . THR A 1 81 ? -5.523 -31.531 -15.156 1 93.81 81 THR A O 1
ATOM 659 N N . PHE A 1 82 ? -3.848 -31.578 -13.641 1 88.69 82 PHE A N 1
ATOM 660 C CA . PHE A 1 82 ? -3.979 -33 -13.406 1 88.69 82 PHE A CA 1
ATOM 661 C C . PHE A 1 82 ? -5.359 -33.344 -12.852 1 88.69 82 PHE A C 1
ATOM 663 O O . PHE A 1 82 ? -5.984 -34.312 -13.281 1 88.69 82 PHE A O 1
ATOM 670 N N . PHE A 1 83 ? -5.758 -32.562 -11.922 1 89.25 83 PHE A N 1
ATOM 671 C CA . PHE A 1 83 ? -7.07 -32.688 -11.305 1 89.25 83 PHE A CA 1
ATOM 672 C C . PHE A 1 83 ? -8.172 -32.625 -12.352 1 89.25 83 PHE A C 1
ATOM 674 O O . PHE A 1 83 ? -9.078 -33.469 -12.367 1 89.25 83 PHE A O 1
ATOM 681 N N . MET A 1 84 ? -8.094 -31.719 -13.273 1 91.88 84 MET A N 1
ATOM 682 C CA . MET A 1 84 ? -9.109 -31.562 -14.312 1 91.88 84 MET A CA 1
ATOM 683 C C . MET A 1 84 ? -9.047 -32.719 -15.312 1 91.88 84 MET A C 1
ATOM 685 O O . MET A 1 84 ? -10.086 -33.156 -15.797 1 91.88 84 MET A O 1
ATOM 689 N N . LEU A 1 85 ? -7.859 -33.188 -15.594 1 88.31 85 LEU A N 1
ATOM 690 C CA . LEU A 1 85 ? -7.707 -34.312 -16.5 1 88.31 85 LEU A CA 1
ATOM 691 C C . LEU A 1 85 ? -8.375 -35.562 -15.93 1 88.31 85 LEU A C 1
ATOM 693 O O . LEU A 1 85 ? -9.047 -36.281 -16.656 1 88.31 85 LEU A O 1
ATOM 697 N N . LEU A 1 86 ? -8.172 -35.75 -14.672 1 85.75 86 LEU A N 1
ATOM 698 C CA . LEU A 1 86 ? -8.758 -36.906 -14 1 85.75 86 LEU A CA 1
ATOM 699 C C . LEU A 1 86 ? -10.281 -36.812 -13.984 1 85.75 86 LEU A C 1
ATOM 701 O O . LEU A 1 86 ? -10.977 -37.844 -14.094 1 85.75 86 LEU A O 1
ATOM 705 N N . ARG A 1 87 ? -10.703 -35.656 -13.914 1 85.88 87 ARG A N 1
ATOM 706 C CA . ARG A 1 87 ? -12.141 -35.406 -13.805 1 85.88 87 ARG A CA 1
ATOM 707 C C . ARG A 1 87 ? -12.82 -35.531 -15.164 1 85.88 87 ARG A C 1
ATOM 709 O O . ARG A 1 87 ? -13.898 -36.125 -15.273 1 85.88 87 ARG A O 1
ATOM 716 N N . TYR A 1 88 ? -12.148 -35.062 -16.188 1 86.69 88 TYR A N 1
ATOM 717 C CA . TYR A 1 88 ? -12.852 -34.906 -17.453 1 86.69 88 TYR A CA 1
ATOM 718 C C . TYR A 1 88 ? -12.328 -35.875 -18.5 1 86.69 88 TYR A C 1
ATOM 720 O O . TYR A 1 88 ? -12.992 -36.156 -19.5 1 86.69 88 TYR A O 1
ATOM 728 N N . GLN A 1 89 ? -11.133 -36.375 -18.312 1 83.56 89 GLN A N 1
ATOM 729 C CA . GLN A 1 89 ? -10.484 -37.25 -19.297 1 83.56 89 GLN A CA 1
ATOM 730 C C . GLN A 1 89 ? -9.633 -38.312 -18.594 1 83.56 89 GLN A C 1
ATOM 732 O O . GLN A 1 89 ? -8.438 -38.438 -18.859 1 83.56 89 GLN A O 1
ATOM 737 N N . LYS A 1 90 ? -10.25 -39.125 -17.891 1 80.5 90 LYS A N 1
ATOM 738 C CA . LYS A 1 90 ? -9.57 -40.094 -17.031 1 80.5 90 LYS A CA 1
ATOM 739 C C . LYS A 1 90 ? -8.656 -41 -17.859 1 80.5 90 LYS A C 1
ATOM 741 O O . LYS A 1 90 ? -7.555 -41.344 -17.422 1 80.5 90 LYS A O 1
ATOM 746 N N . LYS A 1 91 ? -9.078 -41.344 -19.016 1 78.06 91 LYS A N 1
ATOM 747 C CA . LYS A 1 91 ? -8.281 -42.25 -19.859 1 78.06 91 LYS A CA 1
ATOM 748 C C . LYS A 1 91 ? -6.957 -41.594 -20.25 1 78.06 91 LYS A C 1
ATOM 750 O O . LYS A 1 91 ? -5.906 -42.25 -20.219 1 78.06 91 LYS A O 1
ATOM 755 N N . ALA A 1 92 ? -7.078 -40.375 -20.594 1 74.38 92 ALA A N 1
ATOM 756 C CA . ALA A 1 92 ? -5.875 -39.656 -20.969 1 74.38 92 ALA A CA 1
ATOM 757 C C . ALA A 1 92 ? -4.879 -39.594 -19.812 1 74.38 92 ALA A C 1
ATOM 759 O O . ALA A 1 92 ? -3.668 -39.688 -20.016 1 74.38 92 ALA A O 1
ATOM 760 N N . LEU A 1 93 ? -5.359 -39.531 -18.719 1 75.31 93 LEU A N 1
ATOM 761 C CA . LEU A 1 93 ? -4.504 -39.469 -17.547 1 75.31 93 LEU A CA 1
ATOM 762 C C . LEU A 1 93 ? -3.803 -40.812 -17.297 1 75.31 93 LEU A C 1
ATOM 764 O O . LEU A 1 93 ? -2.607 -40.844 -17 1 75.31 93 LEU A O 1
ATOM 768 N N . GLU A 1 94 ? -4.602 -41.812 -17.344 1 77.5 94 GLU A N 1
ATOM 769 C CA . GLU A 1 94 ? -4.027 -43.125 -17.125 1 77.5 94 GLU A CA 1
ATOM 770 C C . GLU A 1 94 ? -2.889 -43.438 -18.094 1 77.5 94 GLU A C 1
ATOM 772 O O . GLU A 1 94 ? -1.846 -43.938 -17.703 1 77.5 94 GLU A O 1
ATOM 777 N N . GLU A 1 95 ? -3.145 -42.938 -19.203 1 77.94 95 GLU A N 1
ATOM 778 C CA . GLU A 1 95 ? -2.115 -43.094 -20.234 1 77.94 95 GLU A CA 1
ATOM 779 C C . GLU A 1 95 ? -0.892 -42.25 -19.938 1 77.94 95 GLU A C 1
ATOM 781 O O . GLU A 1 95 ? 0.244 -42.688 -20.141 1 77.94 95 GLU A O 1
ATOM 786 N N . THR A 1 96 ? -1.177 -41.156 -19.5 1 75.81 96 THR A N 1
ATOM 787 C CA . THR A 1 96 ? -0.086 -40.219 -19.188 1 75.81 96 THR A CA 1
ATOM 788 C C . THR A 1 96 ? 0.73 -40.75 -18 1 75.81 96 THR A C 1
ATOM 790 O O . THR A 1 96 ? 1.962 -40.688 -18.016 1 75.81 96 THR A O 1
ATOM 793 N N . VAL A 1 97 ? 0.073 -41.188 -17.016 1 78.06 97 VAL A N 1
ATOM 794 C CA . VAL A 1 97 ? 0.743 -41.688 -15.836 1 78.06 97 VAL A CA 1
ATOM 795 C C . VAL A 1 97 ? 1.602 -42.906 -16.219 1 78.06 97 VAL A C 1
ATOM 797 O O . VAL A 1 97 ? 2.707 -43.062 -15.695 1 78.06 97 VAL A O 1
ATOM 800 N N . GLU A 1 98 ? 1.079 -43.656 -17.062 1 77.5 98 GLU A N 1
ATOM 801 C CA . GLU A 1 98 ? 1.841 -44.812 -17.547 1 77.5 98 GLU A CA 1
ATOM 802 C C . GLU A 1 98 ? 3.098 -44.344 -18.281 1 77.5 98 GLU A C 1
ATOM 804 O O . GLU A 1 98 ? 4.141 -45 -18.203 1 77.5 98 GLU A O 1
ATOM 809 N N . LEU A 1 99 ? 2.863 -43.281 -18.891 1 77.25 99 LEU A N 1
ATOM 810 C CA . LEU A 1 99 ? 3.992 -42.75 -19.641 1 77.25 99 LEU A CA 1
ATOM 811 C C . LEU A 1 99 ? 5.109 -42.312 -18.703 1 77.25 99 LEU A C 1
ATOM 813 O O . LEU A 1 99 ? 6.281 -42.281 -19.094 1 77.25 99 LEU A O 1
ATOM 817 N N . PHE A 1 100 ? 4.809 -41.938 -17.5 1 77.5 100 PHE A N 1
ATOM 818 C CA . PHE A 1 100 ? 5.793 -41.438 -16.547 1 77.5 100 PHE A CA 1
ATOM 819 C C . PHE A 1 100 ? 6.699 -42.562 -16.062 1 77.5 100 PHE A C 1
ATOM 821 O O . PHE A 1 100 ? 7.711 -42.312 -15.406 1 77.5 100 PHE A O 1
ATOM 828 N N . GLU A 1 101 ? 6.422 -43.688 -16.5 1 74.69 101 GLU A N 1
ATOM 829 C CA . GLU A 1 101 ? 7.34 -44.812 -16.266 1 74.69 101 GLU A CA 1
ATOM 830 C C . GLU A 1 101 ? 8.57 -44.688 -17.156 1 74.69 101 GLU A C 1
ATOM 832 O O . GLU A 1 101 ? 9.641 -45.188 -16.812 1 74.69 101 GLU A O 1
ATOM 837 N N . SER A 1 102 ? 8.383 -44.031 -18.281 1 75 102 SER A N 1
ATOM 838 C CA . SER A 1 102 ? 9.477 -43.938 -19.234 1 75 102 SER A CA 1
ATOM 839 C C . SER A 1 102 ? 9.953 -42.5 -19.406 1 75 102 SER A C 1
ATOM 841 O O . SER A 1 102 ? 11.039 -42.25 -19.938 1 75 102 SER A O 1
ATOM 843 N N . ILE A 1 103 ? 9.156 -41.656 -18.969 1 82.81 103 ILE A N 1
ATOM 844 C CA . ILE A 1 103 ? 9.492 -40.25 -19.078 1 82.81 103 ILE A CA 1
ATOM 845 C C . ILE A 1 103 ? 9.719 -39.656 -17.688 1 82.81 103 ILE A C 1
ATOM 847 O O . ILE A 1 103 ? 9.078 -40.062 -16.719 1 82.81 103 ILE A O 1
ATOM 851 N N . ASP A 1 104 ? 10.609 -38.688 -17.562 1 89.19 104 ASP A N 1
ATOM 852 C CA . ASP A 1 104 ? 10.906 -38.062 -16.266 1 89.19 104 ASP A CA 1
ATOM 853 C C . ASP A 1 104 ? 9.828 -37.062 -15.875 1 89.19 104 ASP A C 1
ATOM 855 O O . ASP A 1 104 ? 9.578 -36.094 -16.594 1 89.19 104 ASP A O 1
ATOM 859 N N . ALA A 1 105 ? 9.211 -37.375 -14.758 1 93.06 105 ALA A N 1
ATOM 860 C CA . ALA A 1 105 ? 8.273 -36.406 -14.18 1 93.06 105 ALA A CA 1
ATOM 861 C C . ALA A 1 105 ? 9.016 -35.281 -13.469 1 93.06 105 ALA A C 1
ATOM 863 O O . ALA A 1 105 ? 9.977 -35.531 -12.727 1 93.06 105 ALA A O 1
ATOM 864 N N . VAL A 1 106 ? 8.648 -34.094 -13.711 1 96.81 106 VAL A N 1
ATOM 865 C CA . VAL A 1 106 ? 9.25 -32.938 -13.086 1 96.81 106 VAL A CA 1
ATOM 866 C C . VAL A 1 106 ? 8.211 -32.219 -12.211 1 96.81 106 VAL A C 1
ATOM 868 O O . VAL A 1 106 ? 7.191 -31.75 -12.703 1 96.81 106 VAL A O 1
ATOM 871 N N . PRO A 1 107 ? 8.461 -32.125 -10.93 1 97.69 107 PRO A N 1
ATOM 872 C CA . PRO A 1 107 ? 7.508 -31.469 -10.031 1 97.69 107 PRO A CA 1
ATOM 873 C C . PRO A 1 107 ? 7.34 -29.984 -10.359 1 97.69 107 PRO A C 1
ATOM 875 O O . PRO A 1 107 ? 8.297 -29.328 -10.781 1 97.69 107 PRO A O 1
ATOM 878 N N . THR A 1 108 ? 6.211 -29.5 -10.258 1 98.31 108 THR A N 1
ATOM 879 C CA . THR A 1 108 ? 5.832 -28.094 -10.242 1 98.31 108 THR A CA 1
ATOM 880 C C . THR A 1 108 ? 4.785 -27.828 -9.164 1 98.31 108 THR A C 1
ATOM 882 O O . THR A 1 108 ? 4.312 -28.75 -8.508 1 98.31 108 THR A O 1
ATOM 885 N N . VAL A 1 109 ? 4.469 -26.578 -8.883 1 98.5 109 VAL A N 1
ATOM 886 C CA . VAL A 1 109 ? 3.568 -26.25 -7.789 1 98.5 109 VAL A CA 1
ATOM 887 C C . VAL A 1 109 ? 2.133 -26.172 -8.305 1 98.5 109 VAL A C 1
ATOM 889 O O . VAL A 1 109 ? 1.905 -25.844 -9.469 1 98.5 109 VAL A O 1
ATOM 892 N N . PRO A 1 110 ? 1.187 -26.484 -7.422 1 98.19 110 PRO A N 1
ATOM 893 C CA . PRO A 1 110 ? -0.211 -26.328 -7.832 1 98.19 110 PRO A CA 1
ATOM 894 C C . PRO A 1 110 ? -0.594 -24.875 -8.102 1 98.19 110 PRO A C 1
ATOM 896 O O . PRO A 1 110 ? 0.006 -23.969 -7.527 1 98.19 110 PRO A O 1
ATOM 899 N N . PHE A 1 111 ? -1.53 -24.688 -8.969 1 98.38 111 PHE A N 1
ATOM 900 C CA . PHE A 1 111 ? -2.271 -23.453 -9.234 1 98.38 111 PHE A CA 1
ATOM 901 C C . PHE A 1 111 ? -1.422 -22.469 -10.023 1 98.38 111 PHE A C 1
ATOM 903 O O . PHE A 1 111 ? -1.855 -21.344 -10.297 1 98.38 111 PHE A O 1
ATOM 910 N N . HIS A 1 112 ? -0.222 -22.734 -10.344 1 98.31 112 HIS A N 1
ATOM 911 C CA . HIS A 1 112 ? 0.632 -22.047 -11.312 1 98.31 112 HIS A CA 1
ATOM 912 C C . HIS A 1 112 ? 0.822 -20.578 -10.953 1 98.31 112 HIS A C 1
ATOM 914 O O . HIS A 1 112 ? 0.664 -19.703 -11.797 1 98.31 112 HIS A O 1
ATOM 920 N N . PRO A 1 113 ? 1.055 -20.234 -9.656 1 98.62 113 PRO A N 1
ATOM 921 C CA . PRO A 1 113 ? 1.361 -18.859 -9.281 1 98.62 113 PRO A CA 1
ATOM 922 C C . PRO A 1 113 ? 2.795 -18.453 -9.617 1 98.62 113 PRO A C 1
ATOM 924 O O . PRO A 1 113 ? 3.646 -19.328 -9.836 1 98.62 113 PRO A O 1
ATOM 927 N N . ILE A 1 114 ? 3.057 -17.125 -9.773 1 98.5 114 ILE A N 1
ATOM 928 C CA . ILE A 1 114 ? 4.445 -16.688 -9.727 1 98.5 114 ILE A CA 1
ATOM 929 C C . ILE A 1 114 ? 4.984 -16.812 -8.305 1 98.5 114 ILE A C 1
ATOM 931 O O . ILE A 1 114 ? 4.719 -15.953 -7.461 1 98.5 114 ILE A O 1
ATOM 935 N N . MET A 1 115 ? 5.73 -17.812 -8.078 1 98.56 115 MET A N 1
ATOM 936 C CA . MET A 1 115 ? 6.129 -18.188 -6.73 1 98.56 115 MET A CA 1
ATOM 937 C C . MET A 1 115 ? 6.805 -17.031 -6.012 1 98.56 115 MET A C 1
ATOM 939 O O . MET A 1 115 ? 6.426 -16.688 -4.891 1 98.56 115 MET A O 1
ATOM 943 N N . PRO A 1 116 ? 7.742 -16.328 -6.695 1 98.12 116 PRO A N 1
ATOM 944 C CA . PRO A 1 116 ? 8.438 -15.25 -5.977 1 98.12 116 PRO A CA 1
ATOM 945 C C . PRO A 1 116 ? 7.523 -14.07 -5.66 1 98.12 116 PRO A C 1
ATOM 947 O O . PRO A 1 116 ? 7.902 -13.18 -4.898 1 98.12 116 PRO A O 1
ATOM 950 N N . HIS A 1 117 ? 6.32 -13.969 -6.273 1 98.12 117 HIS A N 1
ATOM 951 C CA . HIS A 1 117 ? 5.387 -12.891 -5.98 1 98.12 117 HIS A CA 1
ATOM 952 C C . HIS A 1 117 ? 4.551 -13.203 -4.742 1 98.12 117 HIS A C 1
ATOM 954 O O . HIS A 1 117 ? 3.9 -12.312 -4.188 1 98.12 117 HIS A O 1
ATOM 960 N N . LEU A 1 118 ? 4.562 -14.453 -4.258 1 98.56 118 LEU A N 1
ATOM 961 C CA . LEU A 1 118 ? 3.848 -14.852 -3.049 1 98.56 118 LEU A CA 1
ATOM 962 C C . LEU A 1 118 ? 4.723 -14.656 -1.814 1 98.56 118 LEU A C 1
ATOM 964 O O . LEU A 1 118 ? 5.949 -14.633 -1.915 1 98.56 118 LEU A O 1
ATOM 968 N N . ASP A 1 119 ? 4.105 -14.484 -0.694 1 97.81 119 ASP A N 1
ATOM 969 C CA . ASP A 1 119 ? 4.855 -14.453 0.558 1 97.81 119 ASP A CA 1
ATOM 970 C C . ASP A 1 119 ? 5.449 -15.828 0.875 1 97.81 119 ASP A C 1
ATOM 972 O O . ASP A 1 119 ? 4.984 -16.844 0.364 1 97.81 119 ASP A O 1
ATOM 976 N N . GLU A 1 120 ? 6.43 -15.898 1.721 1 97.62 120 GLU A N 1
ATOM 977 C CA . GLU A 1 120 ? 7.207 -17.094 2.006 1 97.62 120 GLU A CA 1
ATOM 978 C C . GLU A 1 120 ? 6.316 -18.219 2.518 1 97.62 120 GLU A C 1
ATOM 980 O O . GLU A 1 120 ? 6.531 -19.391 2.188 1 97.62 120 GLU A O 1
ATOM 985 N N . PHE A 1 121 ? 5.309 -17.906 3.301 1 98.31 121 PHE A N 1
ATOM 986 C CA . PHE A 1 121 ? 4.434 -18.922 3.867 1 98.31 121 PHE A CA 1
ATOM 987 C C . PHE A 1 121 ? 3.744 -19.719 2.764 1 98.31 121 PHE A C 1
ATOM 989 O O . PHE A 1 121 ? 3.732 -20.953 2.793 1 98.31 121 PHE A O 1
ATOM 996 N N . GLU A 1 122 ? 3.154 -19.031 1.791 1 98.75 122 GLU A N 1
ATOM 997 C CA . GLU A 1 122 ? 2.486 -19.703 0.68 1 98.75 122 GLU A CA 1
ATOM 998 C C . GLU A 1 122 ? 3.477 -20.516 -0.158 1 98.75 122 GLU A C 1
ATOM 1000 O O . GLU A 1 122 ? 3.158 -21.609 -0.623 1 98.75 122 GLU A O 1
ATOM 1005 N N . GLN A 1 123 ? 4.676 -19.953 -0.377 1 98.75 123 GLN A N 1
ATOM 1006 C CA . GLN A 1 123 ? 5.688 -20.672 -1.148 1 98.75 123 GLN A CA 1
ATOM 1007 C C . GLN A 1 123 ? 6.035 -22 -0.493 1 98.75 123 GLN A C 1
ATOM 1009 O O . GLN A 1 123 ? 6.168 -23.016 -1.176 1 98.75 123 GLN A O 1
ATOM 1014 N N . LYS A 1 124 ? 6.164 -21.938 0.801 1 98.75 124 LYS A N 1
ATOM 1015 C CA . LYS A 1 124 ? 6.52 -23.141 1.549 1 98.75 124 LYS A CA 1
ATOM 1016 C C . LYS A 1 124 ? 5.422 -24.188 1.446 1 98.75 124 LYS A C 1
ATOM 1018 O O . LYS A 1 124 ? 5.703 -25.375 1.193 1 98.75 124 LYS A O 1
ATOM 1023 N N . ILE A 1 125 ? 4.176 -23.766 1.643 1 98.88 125 ILE A N 1
ATOM 1024 C CA . ILE A 1 125 ? 3.049 -24.688 1.559 1 98.88 125 ILE A CA 1
ATOM 1025 C C . ILE A 1 125 ? 2.988 -25.297 0.162 1 98.88 125 ILE A C 1
ATOM 1027 O O . ILE A 1 125 ? 2.883 -26.516 0.018 1 98.88 125 ILE A O 1
ATOM 1031 N N . LEU A 1 126 ? 3.104 -24.5 -0.87 1 98.88 126 LEU A N 1
ATOM 1032 C CA . LEU A 1 126 ? 2.988 -24.938 -2.252 1 98.88 126 LEU A CA 1
ATOM 1033 C C . LEU A 1 126 ? 4.125 -25.891 -2.607 1 98.88 126 LEU A C 1
ATOM 1035 O O . LEU A 1 126 ? 3.908 -26.906 -3.289 1 98.88 126 LEU A O 1
ATOM 1039 N N . ALA A 1 127 ? 5.32 -25.578 -2.145 1 98.81 127 ALA A N 1
ATOM 1040 C CA . ALA A 1 127 ? 6.469 -26.438 -2.43 1 98.81 127 ALA A CA 1
ATOM 1041 C C . ALA A 1 127 ? 6.324 -27.781 -1.74 1 98.81 127 ALA A C 1
ATOM 1043 O O . ALA A 1 127 ? 6.617 -28.828 -2.336 1 98.81 127 ALA A O 1
ATOM 1044 N N . ARG A 1 128 ? 5.902 -27.812 -0.474 1 98.75 128 ARG A N 1
ATOM 1045 C CA . ARG A 1 128 ? 5.684 -29.078 0.239 1 98.75 128 ARG A CA 1
ATOM 1046 C C . ARG A 1 128 ? 4.613 -29.922 -0.448 1 98.75 128 ARG A C 1
ATOM 1048 O O . ARG A 1 128 ? 4.766 -31.125 -0.586 1 98.75 128 ARG A O 1
ATOM 1055 N N . VAL A 1 129 ? 3.553 -29.25 -0.869 1 98.75 129 VAL A N 1
ATOM 1056 C CA . VAL A 1 129 ? 2.48 -29.938 -1.568 1 98.75 129 VAL A CA 1
ATOM 1057 C C . VAL A 1 129 ? 2.998 -30.484 -2.898 1 98.75 129 VAL A C 1
ATOM 1059 O O . VAL A 1 129 ? 2.619 -31.578 -3.318 1 98.75 129 VAL A O 1
ATOM 1062 N N . SER A 1 130 ? 3.824 -29.703 -3.564 1 98.25 130 SER A N 1
ATOM 1063 C CA . SER A 1 130 ? 4.422 -30.125 -4.828 1 98.25 130 SER A CA 1
ATOM 1064 C C . SER A 1 130 ? 5.164 -31.453 -4.672 1 98.25 130 SER A C 1
ATOM 1066 O O . SER A 1 130 ? 4.969 -32.375 -5.465 1 98.25 130 SER A O 1
ATOM 1068 N N . PHE A 1 131 ? 6.02 -31.594 -3.674 1 98.06 131 PHE A N 1
ATOM 1069 C CA . PHE A 1 131 ? 6.797 -32.812 -3.449 1 98.06 131 PHE A CA 1
ATOM 1070 C C . PHE A 1 131 ? 5.891 -33.969 -3.035 1 98.06 131 PHE A C 1
ATOM 1072 O O . PHE A 1 131 ? 6.082 -35.094 -3.469 1 98.06 131 PHE A O 1
ATOM 1079 N N . ASP A 1 132 ? 4.895 -33.625 -2.186 1 97.81 132 ASP A N 1
ATOM 1080 C CA . ASP A 1 132 ? 3.941 -34.656 -1.77 1 97.81 132 ASP A CA 1
ATOM 1081 C C . ASP A 1 132 ? 3.146 -35.188 -2.961 1 97.81 132 ASP A C 1
ATOM 1083 O O . ASP A 1 132 ? 2.975 -36.406 -3.111 1 97.81 132 ASP A O 1
ATOM 1087 N N . PHE A 1 133 ? 2.691 -34.344 -3.785 1 97.5 133 PHE A N 1
ATOM 1088 C CA . PHE A 1 133 ? 1.859 -34.656 -4.941 1 97.5 133 PHE A CA 1
ATOM 1089 C C . PHE A 1 133 ? 2.637 -35.469 -5.957 1 97.5 133 PHE A C 1
ATOM 1091 O O . PHE A 1 133 ? 2.105 -36.438 -6.531 1 97.5 133 PHE A O 1
ATOM 1098 N N . TYR A 1 134 ? 3.898 -35.219 -6.219 1 96.62 134 TYR A N 1
ATOM 1099 C CA . TYR A 1 134 ? 4.68 -35.844 -7.277 1 96.62 134 TYR A CA 1
ATOM 1100 C C . TYR A 1 134 ? 5.434 -37.062 -6.75 1 96.62 134 TYR A C 1
ATOM 1102 O O . TYR A 1 134 ? 6.062 -37.781 -7.52 1 96.62 134 TYR A O 1
ATOM 1110 N N . ALA A 1 135 ? 5.336 -37.312 -5.461 1 95.88 135 ALA A N 1
ATOM 1111 C CA . ALA A 1 135 ? 6.094 -38.406 -4.82 1 95.88 135 ALA A CA 1
ATOM 1112 C C . ALA A 1 135 ? 5.914 -39.719 -5.57 1 95.88 135 ALA A C 1
ATOM 1114 O O . ALA A 1 135 ? 6.891 -40.406 -5.859 1 95.88 135 ALA A O 1
ATOM 1115 N N . PRO A 1 136 ? 4.672 -40.062 -5.961 1 93 136 PRO A N 1
ATOM 1116 C CA . PRO A 1 136 ? 4.512 -41.375 -6.641 1 93 136 PRO A CA 1
ATOM 1117 C C . PRO A 1 136 ? 5.113 -41.375 -8.039 1 93 136 PRO A C 1
ATOM 1119 O O . PRO A 1 136 ? 5.391 -42.438 -8.594 1 93 136 PRO A O 1
ATOM 1122 N N . LEU A 1 137 ? 5.344 -40.25 -8.625 1 92.62 137 LEU A N 1
ATOM 1123 C CA . LEU A 1 137 ? 5.82 -40.156 -10 1 92.62 137 LEU A CA 1
ATOM 1124 C C . LEU A 1 137 ? 7.344 -40.094 -10.039 1 92.62 137 LEU A C 1
ATOM 1126 O O . LEU A 1 137 ? 7.969 -40.562 -10.992 1 92.62 137 LEU A O 1
ATOM 1130 N N . ILE A 1 138 ? 7.957 -39.469 -9.031 1 93.94 138 ILE A N 1
ATOM 1131 C CA . ILE A 1 138 ? 9.398 -39.25 -9.078 1 93.94 138 ILE A CA 1
ATOM 1132 C C . ILE A 1 138 ? 10.117 -40.406 -8.367 1 93.94 138 ILE A C 1
ATOM 1134 O O . ILE A 1 138 ? 11.305 -40.625 -8.586 1 93.94 138 ILE A O 1
ATOM 1138 N N . GLY A 1 139 ? 9.445 -41.062 -7.512 1 91.19 139 GLY A N 1
ATOM 1139 C CA . GLY A 1 139 ? 10.039 -42.219 -6.82 1 91.19 139 GLY A CA 1
ATOM 1140 C C . GLY A 1 139 ? 11.273 -41.844 -6.023 1 91.19 139 GLY A C 1
ATOM 1141 O O . GLY A 1 139 ? 11.297 -40.844 -5.324 1 91.19 139 GLY A O 1
ATOM 1142 N N . ASP A 1 140 ? 12.305 -42.719 -6.156 1 92.56 140 ASP A N 1
ATOM 1143 C CA . ASP A 1 140 ? 13.484 -42.531 -5.316 1 92.56 140 ASP A CA 1
ATOM 1144 C C . ASP A 1 140 ? 14.641 -41.938 -6.117 1 92.56 140 ASP A C 1
ATOM 1146 O O . ASP A 1 140 ? 15.805 -42.031 -5.703 1 92.56 140 ASP A O 1
ATOM 1150 N N . LYS A 1 141 ? 14.336 -41.375 -7.188 1 93.94 141 LYS A N 1
ATOM 1151 C CA . LYS A 1 141 ? 15.391 -40.75 -7.98 1 93.94 141 LYS A CA 1
ATOM 1152 C C . LYS A 1 141 ? 16.156 -39.719 -7.156 1 93.94 141 LYS A C 1
ATOM 1154 O O . LYS A 1 141 ? 15.555 -38.844 -6.52 1 93.94 141 LYS A O 1
ATOM 1159 N N . PRO A 1 142 ? 17.438 -39.75 -7.211 1 95.56 142 PRO A N 1
ATOM 1160 C CA . PRO A 1 142 ? 18.219 -38.812 -6.395 1 95.56 142 PRO A CA 1
ATOM 1161 C C . PRO A 1 142 ? 18.266 -37.406 -6.965 1 95.56 142 PRO A C 1
ATOM 1163 O O . PRO A 1 142 ? 18.438 -36.438 -6.223 1 95.56 142 PRO A O 1
ATOM 1166 N N . VAL A 1 143 ? 18.172 -37.281 -8.273 1 97.12 143 VAL A N 1
ATOM 1167 C CA . VAL A 1 143 ? 18.172 -36 -8.961 1 97.12 143 VAL A CA 1
ATOM 1168 C C . VAL A 1 143 ? 16.859 -35.844 -9.734 1 97.12 143 VAL A C 1
ATOM 1170 O O . VAL A 1 143 ? 16.5 -36.719 -10.531 1 97.12 143 VAL A O 1
ATOM 1173 N N . ILE A 1 144 ? 16.141 -34.844 -9.477 1 97.38 144 ILE A N 1
ATOM 1174 C CA . ILE A 1 144 ? 14.883 -34.594 -10.18 1 97.38 144 ILE A CA 1
ATOM 1175 C C . ILE A 1 144 ? 14.852 -33.156 -10.695 1 97.38 144 ILE A C 1
ATOM 1177 O O . ILE A 1 144 ? 15.578 -32.312 -10.195 1 97.38 144 ILE A O 1
ATOM 1181 N N . GLY A 1 145 ? 14.109 -32.969 -11.727 1 97.94 145 GLY A N 1
ATOM 1182 C CA . GLY A 1 145 ? 13.867 -31.609 -12.18 1 97.94 145 GLY A CA 1
ATOM 1183 C C . GLY A 1 145 ? 12.883 -30.859 -11.312 1 97.94 145 GLY A C 1
ATOM 1184 O O . GLY A 1 145 ? 12.18 -31.453 -10.5 1 97.94 145 GLY A O 1
ATOM 1185 N N . TYR A 1 146 ? 12.836 -29.641 -11.422 1 98.56 146 TYR A N 1
ATOM 1186 C CA . TYR A 1 146 ? 11.836 -28.781 -10.789 1 98.56 146 TYR A CA 1
ATOM 1187 C C . TYR A 1 146 ? 11.461 -27.609 -11.688 1 98.56 146 TYR A C 1
ATOM 1189 O O . TYR A 1 146 ? 12.336 -26.906 -12.195 1 98.56 146 TYR A O 1
ATOM 1197 N N . TRP A 1 147 ? 10.266 -27.5 -11.93 1 98.38 147 TRP A N 1
ATOM 1198 C CA . TRP A 1 147 ? 9.75 -26.438 -12.789 1 98.38 147 TRP A CA 1
ATOM 1199 C C . TRP A 1 147 ? 8.977 -25.406 -11.969 1 98.38 147 TRP A C 1
ATOM 1201 O O . TRP A 1 147 ? 7.996 -25.734 -11.305 1 98.38 147 TRP A O 1
ATOM 1211 N N . LEU A 1 148 ? 9.438 -24.141 -11.961 1 98.5 148 LEU A N 1
ATOM 1212 C CA . LEU A 1 148 ? 8.664 -23.047 -11.398 1 98.5 148 LEU A CA 1
ATOM 1213 C C . LEU A 1 148 ? 7.73 -22.438 -12.445 1 98.5 148 LEU A C 1
ATOM 1215 O O . LEU A 1 148 ? 8.117 -22.266 -13.602 1 98.5 148 LEU A O 1
ATOM 1219 N N . PRO A 1 149 ? 6.48 -22.156 -12.016 1 98.19 149 PRO A N 1
ATOM 1220 C CA . PRO A 1 149 ? 5.582 -21.516 -12.984 1 98.19 149 PRO A CA 1
ATOM 1221 C C . PRO A 1 149 ? 6.211 -20.312 -13.672 1 98.19 149 PRO A C 1
ATOM 1223 O O . PRO A 1 149 ? 6.707 -19.406 -13 1 98.19 149 PRO A O 1
ATOM 1226 N N . GLU A 1 150 ? 6.168 -20.359 -15.016 1 97.44 150 GLU A N 1
ATOM 1227 C CA . GLU A 1 150 ? 6.734 -19.344 -15.891 1 97.44 150 GLU A CA 1
ATOM 1228 C C . GLU A 1 150 ? 8.25 -19.234 -15.703 1 97.44 150 GLU A C 1
ATOM 1230 O O . GLU A 1 150 ? 8.875 -18.297 -16.203 1 97.44 150 GLU A O 1
ATOM 1235 N N . ALA A 1 151 ? 8.828 -20.156 -14.914 1 97.94 151 ALA A N 1
ATOM 1236 C CA . ALA A 1 151 ? 10.25 -20.25 -14.594 1 97.94 151 ALA A CA 1
ATOM 1237 C C . ALA A 1 151 ? 10.727 -19.016 -13.852 1 97.94 151 ALA A C 1
ATOM 1239 O O . ALA A 1 151 ? 11.891 -18.625 -13.961 1 97.94 151 ALA A O 1
ATOM 1240 N N . VAL A 1 152 ? 9.82 -18.312 -13.195 1 98.56 152 VAL A N 1
ATOM 1241 C CA . VAL A 1 152 ? 10.273 -17.188 -12.391 1 98.56 152 VAL A CA 1
ATOM 1242 C C . VAL A 1 152 ? 10.977 -17.688 -11.133 1 98.56 152 VAL A C 1
ATOM 1244 O O . VAL A 1 152 ? 10.438 -18.531 -10.406 1 98.56 152 VAL A O 1
ATOM 1247 N N . ILE A 1 153 ? 12.172 -17.125 -10.875 1 98.31 153 ILE A N 1
ATOM 1248 C CA . ILE A 1 153 ? 12.977 -17.703 -9.797 1 98.31 153 ILE A CA 1
ATOM 1249 C C . ILE A 1 153 ? 13.719 -16.594 -9.062 1 98.31 153 ILE A C 1
ATOM 1251 O O . ILE A 1 153 ? 14.031 -15.547 -9.641 1 98.31 153 ILE A O 1
ATOM 1255 N N . THR A 1 154 ? 13.906 -16.703 -7.793 1 98.25 154 THR A N 1
ATOM 1256 C CA . THR A 1 154 ? 14.859 -15.961 -6.977 1 98.25 154 THR A CA 1
ATOM 1257 C C . THR A 1 154 ? 15.719 -16.906 -6.148 1 98.25 154 THR A C 1
ATOM 1259 O O . THR A 1 154 ? 15.352 -18.062 -5.949 1 98.25 154 THR A O 1
ATOM 1262 N N . GLY A 1 155 ? 16.891 -16.438 -5.789 1 97.94 155 GLY A N 1
ATOM 1263 C CA . GLY A 1 155 ? 17.719 -17.219 -4.887 1 97.94 155 GLY A CA 1
ATOM 1264 C C . GLY A 1 155 ? 16.969 -17.672 -3.641 1 97.94 155 GLY A C 1
ATOM 1265 O O . GLY A 1 155 ? 17.109 -18.812 -3.209 1 97.94 155 GLY A O 1
ATOM 1266 N N . LYS A 1 156 ? 16.125 -16.812 -3.096 1 97.56 156 LYS A N 1
ATOM 1267 C CA . LYS A 1 156 ? 15.375 -17.125 -1.877 1 97.56 156 LYS A CA 1
ATOM 1268 C C . LYS A 1 156 ? 14.352 -18.219 -2.119 1 97.56 156 LYS A C 1
ATOM 1270 O O . LYS A 1 156 ? 14.195 -19.125 -1.292 1 97.56 156 LYS A O 1
ATOM 1275 N N . THR A 1 157 ? 13.633 -18.125 -3.213 1 98.31 157 THR A N 1
ATOM 1276 C CA . THR A 1 157 ? 12.641 -19.141 -3.561 1 98.31 157 THR A CA 1
ATOM 1277 C C . THR A 1 157 ? 13.312 -20.5 -3.76 1 98.31 157 THR A C 1
ATOM 1279 O O . THR A 1 157 ? 12.828 -21.516 -3.264 1 98.31 157 THR A O 1
ATOM 1282 N N . ALA A 1 158 ? 14.422 -20.516 -4.477 1 98.31 158 ALA A N 1
ATOM 1283 C CA . ALA A 1 158 ? 15.164 -21.75 -4.73 1 98.31 158 ALA A CA 1
ATOM 1284 C C . ALA A 1 158 ? 15.664 -22.375 -3.428 1 98.31 158 ALA A C 1
ATOM 1286 O O . ALA A 1 158 ? 15.555 -23.594 -3.227 1 98.31 158 ALA A O 1
ATOM 1287 N N . GLN A 1 159 ? 16.203 -21.531 -2.602 1 98.06 159 GLN A N 1
ATOM 1288 C CA . GLN A 1 159 ? 16.719 -22.016 -1.321 1 98.06 159 GLN A CA 1
ATOM 1289 C C . GLN A 1 159 ? 15.602 -22.625 -0.475 1 98.06 159 GLN A C 1
ATOM 1291 O O . GLN A 1 159 ? 15.805 -23.641 0.182 1 98.06 159 GLN A O 1
ATOM 1296 N N . LEU A 1 160 ? 14.492 -21.938 -0.49 1 98.44 160 LEU A N 1
ATOM 1297 C CA . LEU A 1 160 ? 13.344 -22.453 0.252 1 98.44 160 LEU A CA 1
ATOM 1298 C C . LEU A 1 160 ? 12.93 -23.828 -0.251 1 98.44 160 LEU A C 1
ATOM 1300 O O . LEU A 1 160 ? 12.742 -24.75 0.544 1 98.44 160 LEU A O 1
ATOM 1304 N N . ILE A 1 161 ? 12.82 -24.031 -1.526 1 98.56 161 ILE A N 1
ATOM 1305 C CA . ILE A 1 161 ? 12.383 -25.281 -2.125 1 98.56 161 ILE A CA 1
ATOM 1306 C C . ILE A 1 161 ? 13.422 -26.375 -1.841 1 98.56 161 ILE A C 1
ATOM 1308 O O . ILE A 1 161 ? 13.062 -27.5 -1.472 1 98.56 161 ILE A O 1
ATOM 1312 N N . GLU A 1 162 ? 14.672 -26.031 -1.939 1 97.56 162 GLU A N 1
ATOM 1313 C CA . GLU A 1 162 ? 15.773 -26.953 -1.684 1 97.56 162 GLU A CA 1
ATOM 1314 C C . GLU A 1 162 ? 15.734 -27.469 -0.25 1 97.56 162 GLU A C 1
ATOM 1316 O O . GLU A 1 162 ? 16.047 -28.641 0.002 1 97.56 162 GLU A O 1
ATOM 1321 N N . SER A 1 163 ? 15.359 -26.609 0.578 1 98 163 SER A N 1
ATOM 1322 C CA . SER A 1 163 ? 15.391 -26.953 1.996 1 98 163 SER A CA 1
ATOM 1323 C C . SER A 1 163 ? 14.305 -27.969 2.34 1 98 163 SER A C 1
ATOM 1325 O O . SER A 1 163 ? 14.344 -28.578 3.408 1 98 163 SER A O 1
ATOM 1327 N N . LEU A 1 164 ? 13.414 -28.234 1.431 1 98 164 LEU A N 1
ATOM 1328 C CA . LEU A 1 164 ? 12.242 -29.047 1.729 1 98 164 LEU A CA 1
ATOM 1329 C C . LEU A 1 164 ? 12.414 -30.469 1.174 1 98 164 LEU A C 1
ATOM 1331 O O . LEU A 1 164 ? 11.492 -31.281 1.253 1 98 164 LEU A O 1
ATOM 1335 N N . THR A 1 165 ? 13.539 -30.797 0.588 1 97.31 165 THR A N 1
ATOM 1336 C CA . THR A 1 165 ? 13.781 -32.125 0.012 1 97.31 165 THR A CA 1
ATOM 1337 C C . THR A 1 165 ? 15.242 -32.531 0.188 1 97.31 165 THR A C 1
ATOM 1339 O O . THR A 1 165 ? 16.109 -31.672 0.368 1 97.31 165 THR A O 1
ATOM 1342 N N . GLU A 1 166 ? 15.477 -33.844 0.202 1 95.75 166 GLU A N 1
ATOM 1343 C CA . GLU A 1 166 ? 16.828 -34.344 0.245 1 95.75 166 GLU A CA 1
ATOM 1344 C C . GLU A 1 166 ? 17.375 -34.625 -1.16 1 95.75 166 GLU A C 1
ATOM 1346 O O . GLU A 1 166 ? 18.578 -34.812 -1.344 1 95.75 166 GLU A O 1
ATOM 1351 N N . LYS A 1 167 ? 16.531 -34.562 -2.117 1 96.75 167 LYS A N 1
ATOM 1352 C CA . LYS A 1 167 ? 16.922 -34.781 -3.504 1 96.75 167 LYS A CA 1
ATOM 1353 C C . LYS A 1 167 ? 17.625 -33.562 -4.086 1 96.75 167 LYS A C 1
ATOM 1355 O O . LYS A 1 167 ? 17.406 -32.438 -3.633 1 96.75 167 LYS A O 1
ATOM 1360 N N . LYS A 1 168 ? 18.484 -33.812 -4.996 1 97.12 168 LYS A N 1
ATOM 1361 C CA . LYS A 1 168 ? 19.078 -32.688 -5.75 1 97.12 168 LYS A CA 1
ATOM 1362 C C . LYS A 1 168 ? 18.141 -32.219 -6.855 1 97.12 168 LYS A C 1
ATOM 1364 O O . LYS A 1 168 ? 17.516 -33.031 -7.551 1 97.12 168 LYS A O 1
ATOM 1369 N N . LEU A 1 169 ? 18.062 -30.953 -6.902 1 98.31 169 LEU A N 1
ATOM 1370 C CA . LEU A 1 169 ? 17.125 -30.391 -7.859 1 98.31 169 LEU A CA 1
ATOM 1371 C C . LEU A 1 169 ? 17.844 -29.828 -9.078 1 98.31 169 LEU A C 1
ATOM 1373 O O . LEU A 1 169 ? 18.984 -29.359 -8.961 1 98.31 169 LEU A O 1
ATOM 1377 N N . VAL A 1 170 ? 17.25 -30 -10.227 1 98.44 170 VAL A N 1
ATOM 1378 C CA . VAL A 1 170 ? 17.641 -29.281 -11.43 1 98.44 170 VAL A CA 1
ATOM 1379 C C . VAL A 1 170 ? 16.547 -28.297 -11.82 1 98.44 170 VAL A C 1
ATOM 1381 O O . VAL A 1 170 ? 15.508 -28.688 -12.375 1 98.44 170 VAL A O 1
ATOM 1384 N N . PHE A 1 171 ? 16.766 -27 -11.539 1 98.56 171 PHE A N 1
ATOM 1385 C CA . PHE A 1 171 ? 15.812 -26 -11.977 1 98.56 171 PHE A CA 1
ATOM 1386 C C . PHE A 1 171 ? 15.891 -25.797 -13.484 1 98.56 171 PHE A C 1
ATOM 1388 O O . PHE A 1 171 ? 16.969 -25.5 -14.023 1 98.56 171 PHE A O 1
ATOM 1395 N N . LEU A 1 172 ? 14.812 -26.031 -14.164 1 98.25 172 LEU A N 1
ATOM 1396 C CA . LEU A 1 172 ? 14.727 -25.844 -15.609 1 98.25 172 LEU A CA 1
ATOM 1397 C C . LEU A 1 172 ? 14.328 -24.422 -15.961 1 98.25 172 LEU A C 1
ATOM 1399 O O . LEU A 1 172 ? 13.195 -24 -15.68 1 98.25 172 LEU A O 1
ATOM 1403 N N . LEU A 1 173 ? 15.266 -23.703 -16.578 1 98.19 173 LEU A N 1
ATOM 1404 C CA . LEU A 1 173 ? 15.109 -22.266 -16.797 1 98.19 173 LEU A CA 1
ATOM 1405 C C . LEU A 1 173 ? 15.32 -21.922 -18.281 1 98.19 173 LEU A C 1
ATOM 1407 O O . LEU A 1 173 ? 15.188 -22.797 -19.141 1 98.19 173 LEU A O 1
ATOM 1411 N N . ASP A 1 174 ? 15.406 -20.688 -18.547 1 97.69 174 ASP A N 1
ATOM 1412 C CA . ASP A 1 174 ? 15.773 -20.141 -19.859 1 97.69 174 ASP A CA 1
ATOM 1413 C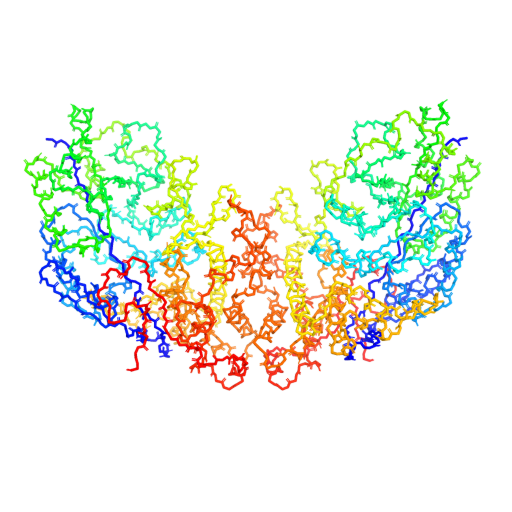 C . ASP A 1 174 ? 17.203 -19.625 -19.844 1 97.69 174 ASP A C 1
ATOM 1415 O O . ASP A 1 174 ? 17.672 -19.078 -18.859 1 97.69 174 ASP A O 1
ATOM 1419 N N . GLU A 1 175 ? 17.891 -19.812 -20.938 1 96.44 175 GLU A N 1
ATOM 1420 C CA . GLU A 1 175 ? 19.297 -19.391 -21 1 96.44 175 GLU A CA 1
ATOM 1421 C C . GLU A 1 175 ? 19.438 -17.906 -20.688 1 96.44 175 GLU A C 1
ATOM 1423 O O . GLU A 1 175 ? 20.469 -17.469 -20.188 1 96.44 175 GLU A O 1
ATOM 1428 N N . ARG A 1 176 ? 18.516 -17.109 -20.922 1 96.81 176 ARG A N 1
ATOM 1429 C CA . ARG A 1 176 ? 18.547 -15.672 -20.734 1 96.81 176 ARG A CA 1
ATOM 1430 C C . ARG A 1 176 ? 18.375 -15.305 -19.266 1 96.81 176 ARG A C 1
ATOM 1432 O O . ARG A 1 176 ? 18.453 -14.125 -18.891 1 96.81 176 ARG A O 1
ATOM 1439 N N . GLN A 1 177 ? 18.125 -16.266 -18.422 1 97.88 177 GLN A N 1
ATOM 1440 C CA . GLN A 1 177 ? 18.094 -16.047 -16.969 1 97.88 177 GLN A CA 1
ATOM 1441 C C . GLN A 1 177 ? 19.469 -16.281 -16.344 1 97.88 177 GLN A C 1
ATOM 1443 O O . GLN A 1 177 ? 19.719 -15.875 -15.211 1 97.88 177 GLN A O 1
ATOM 1448 N N . LEU A 1 178 ? 20.359 -17 -17.047 1 96.88 178 LEU A N 1
ATOM 1449 C CA . LEU A 1 178 ? 21.641 -17.422 -16.531 1 96.88 178 LEU A CA 1
ATOM 1450 C C . LEU A 1 178 ? 22.703 -16.359 -16.766 1 96.88 178 LEU A C 1
ATOM 1452 O O . LEU A 1 178 ? 22.734 -15.734 -17.828 1 96.88 178 LEU A O 1
ATOM 1456 N N . LEU A 1 179 ? 23.453 -16.141 -15.734 1 94.56 179 LEU A N 1
ATOM 1457 C CA . LEU A 1 179 ? 24.562 -15.195 -15.82 1 94.56 179 LEU A CA 1
ATOM 1458 C C . LEU A 1 179 ? 25.891 -15.93 -16 1 94.56 179 LEU A C 1
ATOM 1460 O O . LEU A 1 179 ? 26.688 -16 -15.07 1 94.56 179 LEU A O 1
ATOM 1464 N N . TYR A 1 180 ? 26.203 -16.328 -17.281 1 88.06 180 TYR A N 1
ATOM 1465 C CA . TYR A 1 180 ? 27.406 -17.109 -17.578 1 88.06 180 TYR A CA 1
ATOM 1466 C C . TYR A 1 180 ? 28.656 -16.297 -17.328 1 88.06 180 TYR A C 1
ATOM 1468 O O . TYR A 1 180 ? 28.719 -15.102 -17.656 1 88.06 180 TYR A O 1
ATOM 1476 N N . ASP A 1 181 ? 29.688 -16.969 -16.766 1 82.81 181 ASP A N 1
ATOM 1477 C CA . ASP A 1 181 ? 30.969 -16.312 -16.562 1 82.81 181 ASP A CA 1
ATOM 1478 C C . ASP A 1 181 ? 32 -16.812 -17.578 1 82.81 181 ASP A C 1
ATOM 1480 O O . ASP A 1 181 ? 32.844 -16.047 -18.031 1 82.81 181 ASP A O 1
ATOM 1484 N N . PHE A 1 182 ? 31.844 -18.203 -17.953 1 86 182 PHE A N 1
ATOM 1485 C CA . PHE A 1 182 ? 32.812 -18.781 -18.891 1 86 182 PHE A CA 1
ATOM 1486 C C . PHE A 1 182 ? 32.094 -19.672 -19.906 1 86 182 PHE A C 1
ATOM 1488 O O . PHE A 1 182 ? 31.094 -20.297 -19.594 1 86 182 PHE A O 1
ATOM 1495 N N . PRO A 1 183 ? 32.656 -19.766 -21.109 1 82.62 183 PRO A N 1
ATOM 1496 C CA . PRO A 1 183 ? 32.031 -20.531 -22.188 1 82.62 183 PRO A CA 1
ATOM 1497 C C . PRO A 1 183 ? 31.828 -22 -21.844 1 82.62 183 PRO A C 1
ATOM 1499 O O . PRO A 1 183 ? 30.859 -22.625 -22.297 1 82.62 183 PRO A O 1
ATOM 1502 N N . GLN A 1 184 ? 32.688 -22.578 -20.984 1 86.81 184 GLN A N 1
ATOM 1503 C CA . GLN A 1 184 ? 32.625 -23.984 -20.641 1 86.81 184 GLN A CA 1
ATOM 1504 C C . GLN A 1 184 ? 31.375 -24.297 -19.812 1 86.81 184 GLN A C 1
ATOM 1506 O O . GLN A 1 184 ? 30.953 -25.453 -19.719 1 86.81 184 GLN A O 1
ATOM 1511 N N . ALA A 1 185 ? 30.781 -23.266 -19.328 1 90.88 185 ALA A N 1
ATOM 1512 C CA . ALA A 1 185 ? 29.625 -23.453 -18.453 1 90.88 185 ALA A CA 1
ATOM 1513 C C . ALA A 1 185 ? 28.359 -23.734 -19.281 1 90.88 185 ALA A C 1
ATOM 1515 O O . ALA A 1 185 ? 27.438 -24.391 -18.812 1 90.88 185 ALA A O 1
ATOM 1516 N N . LYS A 1 186 ? 28.422 -23.328 -20.516 1 91.44 186 LYS A N 1
ATOM 1517 C CA . LYS A 1 186 ? 27.266 -23.531 -21.375 1 91.44 186 LYS A CA 1
ATOM 1518 C C . LYS A 1 186 ? 27.062 -25 -21.703 1 91.44 186 LYS A C 1
ATOM 1520 O O . LYS A 1 186 ? 28.031 -25.734 -21.953 1 91.44 186 LYS A O 1
ATOM 1525 N N . TYR A 1 187 ? 25.828 -25.547 -21.594 1 95.12 187 TYR A N 1
ATOM 1526 C CA . TYR A 1 187 ? 25.422 -26.922 -21.906 1 95.12 187 TYR A CA 1
ATOM 1527 C C . TYR A 1 187 ? 26.047 -27.906 -20.906 1 95.12 187 TYR A C 1
ATOM 1529 O O . TYR A 1 187 ? 26.125 -29.094 -21.188 1 95.12 187 TYR A O 1
ATOM 1537 N N . SER A 1 188 ? 26.562 -27.359 -19.844 1 95.62 188 SER A N 1
ATOM 1538 C CA . SER A 1 188 ? 27.188 -28.188 -18.812 1 95.62 188 SER A CA 1
ATOM 1539 C C . SER A 1 188 ? 26.328 -28.234 -17.547 1 95.62 188 SER A C 1
ATOM 1541 O O . SER A 1 188 ? 25.391 -27.453 -17.406 1 95.62 188 SER A O 1
ATOM 1543 N N . CYS A 1 189 ? 26.594 -29.188 -16.781 1 95.38 189 CYS A N 1
ATOM 1544 C CA . CYS A 1 189 ? 26.031 -29.234 -15.43 1 95.38 189 CYS A CA 1
ATOM 1545 C C . CYS A 1 189 ? 26.609 -28.125 -14.562 1 95.38 189 CYS A C 1
ATOM 1547 O O . CYS A 1 189 ? 27.812 -28.062 -14.344 1 95.38 189 CYS A O 1
ATOM 1549 N N . ASN A 1 190 ? 25.812 -27.203 -14.164 1 95.62 190 ASN A N 1
ATOM 1550 C CA . ASN A 1 190 ? 26.234 -26.078 -13.328 1 95.62 190 ASN A CA 1
ATOM 1551 C C . ASN A 1 190 ? 25.453 -26.031 -12.016 1 95.62 190 ASN A C 1
ATOM 1553 O O . ASN A 1 190 ? 24.25 -26.297 -11.992 1 95.62 190 ASN A O 1
ATOM 1557 N N . ARG A 1 191 ? 26.141 -25.672 -11.016 1 96.19 191 ARG A N 1
ATOM 1558 C CA . ARG A 1 191 ? 25.531 -25.625 -9.688 1 96.19 191 ARG A CA 1
ATOM 1559 C C . ARG A 1 191 ? 24.828 -24.297 -9.461 1 96.19 191 ARG A C 1
ATOM 1561 O O . ARG A 1 191 ? 25.297 -23.234 -9.891 1 96.19 191 ARG A O 1
ATOM 1568 N N . TYR A 1 192 ? 23.734 -24.312 -8.781 1 96.69 192 TYR A N 1
ATOM 1569 C CA . TYR A 1 192 ? 23 -23.156 -8.25 1 96.69 192 TYR A CA 1
ATOM 1570 C C . TYR A 1 192 ? 22.547 -23.422 -6.82 1 96.69 192 TYR A C 1
ATOM 1572 O O . TYR A 1 192 ? 21.531 -24.094 -6.602 1 96.69 192 TYR A O 1
ATOM 1580 N N . GLY A 1 193 ? 23.266 -22.812 -5.84 1 92.5 193 GLY A N 1
ATOM 1581 C CA . GLY A 1 193 ? 23.062 -23.25 -4.469 1 92.5 193 GLY A CA 1
ATOM 1582 C C . GLY A 1 193 ? 23.422 -24.719 -4.258 1 92.5 193 GLY A C 1
ATOM 1583 O O . GLY A 1 193 ? 24.531 -25.141 -4.594 1 92.5 193 GLY A O 1
ATOM 1584 N N . ASN A 1 194 ? 22.531 -25.438 -3.729 1 92.75 194 ASN A N 1
ATOM 1585 C CA . ASN A 1 194 ? 22.734 -26.859 -3.543 1 92.75 194 ASN A CA 1
ATOM 1586 C C . ASN A 1 194 ? 22.062 -27.672 -4.648 1 92.75 194 ASN A C 1
ATOM 1588 O O . ASN A 1 194 ? 21.969 -28.906 -4.555 1 92.75 194 ASN A O 1
ATOM 1592 N N . SER A 1 195 ? 21.594 -26.953 -5.648 1 96.75 195 SER A N 1
ATOM 1593 C CA . SER A 1 195 ? 20.906 -27.531 -6.789 1 96.75 195 SER A CA 1
ATOM 1594 C C . SER A 1 195 ? 21.641 -27.234 -8.094 1 96.75 195 SER A C 1
ATOM 1596 O O . SER A 1 195 ? 22.812 -26.891 -8.086 1 96.75 195 SER A O 1
ATOM 1598 N N . PHE A 1 196 ? 21 -27.516 -9.18 1 97.81 196 PHE A N 1
ATOM 1599 C CA . PHE A 1 196 ? 21.562 -27.297 -10.5 1 97.81 196 PHE A CA 1
ATOM 1600 C C . PHE A 1 196 ? 20.594 -26.531 -11.383 1 97.81 196 PHE A C 1
ATOM 1602 O O . PHE A 1 196 ? 19.422 -26.344 -11.016 1 97.81 196 PHE A O 1
ATOM 1609 N N . VAL A 1 197 ? 21.125 -26.016 -12.516 1 97.25 197 VAL A N 1
ATOM 1610 C CA . VAL A 1 197 ? 20.281 -25.25 -13.422 1 97.25 197 VAL A CA 1
ATOM 1611 C C . VAL A 1 197 ? 20.625 -25.594 -14.867 1 97.25 197 VAL A C 1
ATOM 1613 O O . VAL A 1 197 ? 21.781 -25.859 -15.195 1 97.25 197 VAL A O 1
ATOM 1616 N N . PHE A 1 198 ? 19.703 -25.656 -15.656 1 96 198 PHE A N 1
ATOM 1617 C CA . PHE A 1 198 ? 19.859 -25.672 -17.109 1 96 198 PHE A CA 1
ATOM 1618 C C . PHE A 1 198 ? 18.969 -24.625 -17.75 1 96 198 PHE A C 1
ATOM 1620 O O . PHE A 1 198 ? 17.828 -24.406 -17.328 1 96 198 PHE A O 1
ATOM 1627 N N . GLY A 1 199 ? 19.484 -23.922 -18.688 1 96.62 199 GLY A N 1
ATOM 1628 C CA . GLY A 1 199 ? 18.734 -22.953 -19.453 1 96.62 199 GLY A CA 1
ATOM 1629 C C . GLY A 1 199 ? 18.391 -23.438 -20.859 1 96.62 199 GLY A C 1
ATOM 1630 O O . GLY A 1 199 ? 19.266 -23.906 -21.594 1 96.62 199 GLY A O 1
ATOM 1631 N N . ARG A 1 200 ? 17.109 -23.391 -21.172 1 97.31 200 ARG A N 1
ATOM 1632 C CA . ARG A 1 200 ? 16.703 -23.797 -22.516 1 97.31 200 ARG A CA 1
ATOM 1633 C C . ARG A 1 200 ? 17.266 -22.844 -23.562 1 97.31 200 ARG A C 1
ATOM 1635 O O . ARG A 1 200 ? 17.359 -21.641 -23.328 1 97.31 200 ARG A O 1
ATOM 1642 N N . GLU A 1 201 ? 17.609 -23.406 -24.703 1 96 201 GLU A N 1
ATOM 1643 C CA . GLU A 1 201 ? 17.938 -22.594 -25.859 1 96 201 GLU A CA 1
ATOM 1644 C C . GLU A 1 201 ? 16.719 -21.844 -26.375 1 96 201 GLU A C 1
ATOM 1646 O O . GLU A 1 201 ? 15.867 -22.406 -27.047 1 96 201 GLU A O 1
ATOM 1651 N N . TRP A 1 202 ? 16.797 -20.578 -26.109 1 93.88 202 TRP A N 1
ATOM 1652 C CA . TRP A 1 202 ? 15.594 -19.766 -26.344 1 93.88 202 TRP A CA 1
ATOM 1653 C C . TRP A 1 202 ? 15.211 -19.766 -27.812 1 93.88 202 TRP A C 1
ATOM 1655 O O . TRP A 1 202 ? 14.055 -20.016 -28.156 1 93.88 202 TRP A O 1
ATOM 1665 N N . SER A 1 203 ? 16.156 -19.5 -28.703 1 92.44 203 SER A N 1
ATOM 1666 C CA . SER A 1 203 ? 15.867 -19.359 -30.125 1 92.44 203 SER A CA 1
ATOM 1667 C C . SER A 1 203 ? 15.383 -20.688 -30.719 1 92.44 203 SER A C 1
ATOM 1669 O O . SER A 1 203 ? 14.438 -20.703 -31.5 1 92.44 203 SER A O 1
ATOM 1671 N N . LEU A 1 204 ? 15.977 -21.75 -30.312 1 94.38 204 LEU A N 1
ATOM 1672 C CA . LEU A 1 204 ? 15.609 -23.062 -30.812 1 94.38 204 LEU A CA 1
ATOM 1673 C C . LEU A 1 204 ? 14.25 -23.5 -30.25 1 94.38 204 LEU A C 1
ATOM 1675 O O . LEU A 1 204 ? 13.414 -24.031 -30.984 1 94.38 204 LEU A O 1
ATOM 1679 N N . SER A 1 205 ? 14.07 -23.281 -28.984 1 93.56 205 SER A N 1
ATOM 1680 C CA . SER A 1 205 ? 12.797 -23.609 -28.359 1 93.56 205 SER A CA 1
ATOM 1681 C C . SER A 1 205 ? 11.641 -22.844 -29 1 93.56 205 SER A C 1
ATOM 1683 O O . SER A 1 205 ? 10.594 -23.422 -29.297 1 93.56 205 SER A O 1
ATOM 1685 N N . ASP A 1 206 ? 11.875 -21.594 -29.25 1 88.81 206 ASP A N 1
ATOM 1686 C CA . ASP A 1 206 ? 10.836 -20.75 -29.828 1 88.81 206 ASP A CA 1
ATOM 1687 C C . ASP A 1 206 ? 10.594 -21.094 -31.297 1 88.81 206 ASP A C 1
ATOM 1689 O O . ASP A 1 206 ? 9.469 -20.984 -31.797 1 88.81 206 ASP A O 1
ATOM 1693 N N . ALA A 1 207 ? 11.727 -21.406 -31.969 1 89.25 207 ALA A N 1
ATOM 1694 C CA . ALA A 1 207 ? 11.586 -21.812 -33.375 1 89.25 207 ALA A CA 1
ATOM 1695 C C . ALA A 1 207 ? 10.648 -23 -33.5 1 89.25 207 ALA A C 1
ATOM 1697 O O . ALA A 1 207 ? 9.867 -23.078 -34.469 1 89.25 207 ALA A O 1
ATOM 1698 N N . PHE A 1 208 ? 10.68 -23.891 -32.625 1 87.19 208 PHE A N 1
ATOM 1699 C CA . PHE A 1 208 ? 9.773 -25.031 -32.594 1 87.19 208 PHE A CA 1
ATOM 1700 C C . PHE A 1 208 ? 8.375 -24.594 -32.188 1 87.19 208 PHE A C 1
ATOM 1702 O O . PHE A 1 208 ? 7.402 -24.859 -32.906 1 87.19 208 PHE A O 1
ATOM 1709 N N . ALA A 1 209 ? 8.258 -23.891 -31.109 1 81.94 209 ALA A N 1
ATOM 1710 C CA . ALA A 1 209 ? 6.969 -23.547 -30.5 1 81.94 209 ALA A CA 1
ATOM 1711 C C . ALA A 1 209 ? 6.141 -22.672 -31.438 1 81.94 209 ALA A C 1
ATOM 1713 O O . ALA A 1 209 ? 4.914 -22.797 -31.484 1 81.94 209 ALA A O 1
ATOM 1714 N N . PHE A 1 210 ? 6.883 -21.828 -32.219 1 76.81 210 PHE A N 1
ATOM 1715 C CA . PHE A 1 210 ? 6.164 -20.859 -33.031 1 76.81 210 PHE A CA 1
ATOM 1716 C C . PHE A 1 210 ? 6.281 -21.219 -34.5 1 76.81 210 PHE A C 1
ATOM 1718 O O . PHE A 1 210 ? 5.914 -20.422 -35.375 1 76.81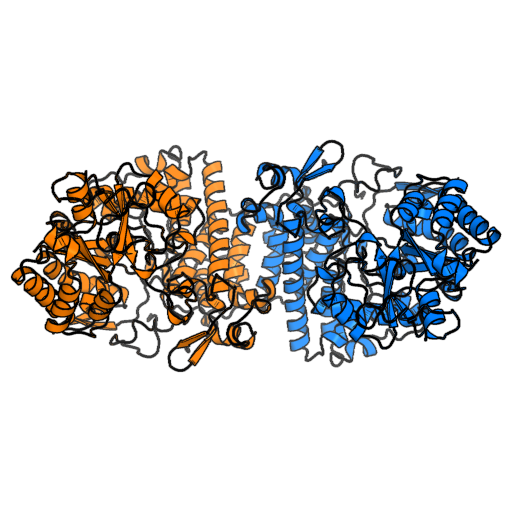 210 PHE A O 1
ATOM 1725 N N . ASN A 1 211 ? 6.859 -22.344 -34.812 1 77.62 211 ASN A N 1
ATOM 1726 C CA . ASN A 1 211 ? 6.891 -22.922 -36.125 1 77.62 211 ASN A CA 1
ATOM 1727 C C . ASN A 1 211 ? 7.641 -22.031 -37.125 1 77.62 211 ASN A C 1
ATOM 1729 O O . ASN A 1 211 ? 7.148 -21.75 -38.219 1 77.62 211 ASN A O 1
ATOM 1733 N N . THR A 1 212 ? 8.766 -21.578 -36.656 1 83.5 212 THR A N 1
ATOM 1734 C CA . THR A 1 212 ? 9.531 -20.688 -37.531 1 83.5 212 THR A CA 1
ATOM 1735 C C . THR A 1 212 ? 10.578 -21.484 -38.312 1 83.5 212 THR A C 1
ATOM 1737 O O . THR A 1 212 ? 11.141 -20.969 -39.312 1 83.5 212 THR A O 1
ATOM 1740 N N . LEU A 1 213 ? 10.867 -22.719 -37.938 1 88.88 213 LEU A N 1
ATOM 1741 C CA . LEU A 1 213 ? 11.797 -23.594 -38.625 1 88.88 213 LEU A CA 1
ATOM 1742 C C . LEU A 1 213 ? 11.125 -24.922 -39 1 88.88 213 LEU A C 1
ATOM 1744 O O . LEU A 1 213 ? 10.32 -25.453 -38.219 1 88.88 213 LEU A O 1
ATOM 1748 N N . ASP A 1 214 ? 11.492 -25.422 -40.125 1 90.69 214 ASP A N 1
ATOM 1749 C CA . ASP A 1 214 ? 11.062 -26.781 -40.469 1 90.69 214 ASP A CA 1
ATOM 1750 C C . ASP A 1 214 ? 11.969 -27.828 -39.812 1 90.69 214 ASP A C 1
ATOM 1752 O O . ASP A 1 214 ? 12.867 -27.484 -39.031 1 90.69 214 ASP A O 1
ATOM 1756 N N . VAL A 1 215 ? 11.672 -29.062 -40.125 1 92.75 215 VAL A N 1
ATOM 1757 C CA . VAL A 1 215 ? 12.383 -30.156 -39.469 1 92.75 215 VAL A CA 1
ATOM 1758 C C . VAL A 1 215 ? 13.883 -30.047 -39.75 1 92.75 215 VAL A C 1
ATOM 1760 O O . VAL A 1 215 ? 14.703 -30.156 -38.844 1 92.75 215 VAL A O 1
ATOM 1763 N N . SER A 1 216 ? 14.219 -29.828 -41 1 94 216 SER A N 1
ATOM 1764 C CA . SER A 1 216 ? 15.625 -29.688 -41.375 1 94 216 SER A CA 1
ATOM 1765 C C . SER A 1 216 ? 16.281 -28.516 -40.656 1 94 216 SER A C 1
ATOM 1767 O O . SER A 1 216 ? 17.422 -28.609 -40.219 1 94 216 SER A O 1
ATOM 1769 N N . GLY A 1 217 ? 15.508 -27.5 -40.625 1 94.69 217 GLY A N 1
ATOM 1770 C CA . GLY A 1 217 ? 15.984 -26.328 -39.906 1 94.69 217 GLY A CA 1
ATOM 1771 C C . GLY A 1 217 ? 16.234 -26.594 -38.438 1 94.69 217 GLY A C 1
ATOM 1772 O O . GLY A 1 217 ? 17.25 -26.156 -37.875 1 94.69 217 GLY A O 1
ATOM 1773 N N . LEU A 1 218 ? 15.352 -27.203 -37.781 1 95.38 218 LEU A N 1
ATOM 1774 C CA . LEU A 1 218 ? 15.477 -27.531 -36.375 1 95.38 218 LEU A CA 1
ATOM 1775 C C . LEU A 1 218 ? 16.688 -28.438 -36.125 1 95.38 218 LEU A C 1
ATOM 1777 O O . LEU A 1 218 ? 17.422 -28.234 -35.156 1 95.38 218 LEU A O 1
ATOM 1781 N N . VAL A 1 219 ? 16.859 -29.406 -36.969 1 95.19 219 VAL A N 1
ATOM 1782 C CA . VAL A 1 219 ? 17.984 -30.344 -36.844 1 95.19 219 VAL A CA 1
ATOM 1783 C C . VAL A 1 219 ? 19.297 -29.594 -37.031 1 95.19 219 VAL A C 1
ATOM 1785 O O . VAL A 1 219 ? 20.219 -29.734 -36.219 1 95.19 219 VAL A O 1
ATOM 1788 N N . ASN A 1 220 ? 19.297 -28.812 -38.031 1 95.31 220 ASN A N 1
ATOM 1789 C CA . ASN A 1 220 ? 20.516 -28.062 -38.344 1 95.31 220 ASN A CA 1
ATOM 1790 C C . ASN A 1 220 ? 20.859 -27.094 -37.188 1 95.31 220 ASN A C 1
ATOM 1792 O O . ASN A 1 220 ? 22.031 -26.953 -36.812 1 95.31 220 ASN A O 1
ATOM 1796 N N . GLU A 1 221 ? 19.859 -26.422 -36.812 1 95.56 221 GLU A N 1
ATOM 1797 C CA . GLU A 1 221 ? 20.078 -25.484 -35.719 1 95.56 221 GLU A CA 1
ATOM 1798 C C . GLU A 1 221 ? 20.547 -26.188 -34.469 1 95.56 221 GLU A C 1
ATOM 1800 O O . GLU A 1 221 ? 21.344 -25.625 -33.688 1 95.56 221 GLU A O 1
ATOM 1805 N N . THR A 1 222 ? 20.016 -27.328 -34.125 1 96.06 222 THR A N 1
ATOM 1806 C CA . THR A 1 222 ? 20.453 -28.109 -32.969 1 96.06 222 THR A CA 1
ATOM 1807 C C . THR A 1 222 ? 21.922 -28.5 -33.125 1 96.06 222 THR A C 1
ATOM 1809 O O . THR A 1 222 ? 22.719 -28.297 -32.219 1 96.06 222 THR A O 1
ATOM 1812 N N . LEU A 1 223 ? 22.266 -29.016 -34.281 1 95.56 223 LEU A N 1
ATOM 1813 C CA . LEU A 1 223 ? 23.609 -29.547 -34.5 1 95.56 223 LEU A CA 1
ATOM 1814 C C . LEU A 1 223 ? 24.641 -28.422 -34.562 1 95.56 223 LEU A C 1
ATOM 1816 O O . LEU A 1 223 ? 25.812 -28.625 -34.312 1 95.56 223 LEU A O 1
ATOM 1820 N N . SER A 1 224 ? 24.156 -27.281 -34.938 1 95.19 224 SER A N 1
ATOM 1821 C CA . SER A 1 224 ? 25.047 -26.125 -35.031 1 95.19 224 SER A CA 1
ATOM 1822 C C . SER A 1 224 ? 25.547 -25.734 -33.625 1 95.19 224 SER A C 1
ATOM 1824 O O . SER A 1 224 ? 26.531 -24.984 -33.531 1 95.19 224 SER A O 1
ATOM 1826 N N . ARG A 1 225 ? 24.984 -26.234 -32.594 1 94.69 225 ARG A N 1
ATOM 1827 C CA . ARG A 1 225 ? 25.375 -25.906 -31.234 1 94.69 225 ARG A CA 1
ATOM 1828 C C . ARG A 1 225 ? 26.438 -26.875 -30.734 1 94.69 225 ARG A C 1
ATOM 1830 O O . ARG A 1 225 ? 26.734 -26.922 -29.531 1 94.69 225 ARG A O 1
ATOM 1837 N N . ARG A 1 226 ? 26.984 -27.578 -31.594 1 95 226 ARG A N 1
ATOM 1838 C CA . ARG A 1 226 ? 28.062 -28.516 -31.281 1 95 226 ARG A CA 1
ATOM 1839 C C . ARG A 1 226 ? 29.219 -27.797 -30.594 1 95 226 ARG A C 1
ATOM 1841 O O . ARG A 1 226 ? 29.672 -26.75 -31.047 1 95 226 ARG A O 1
ATOM 1848 N N . ASP A 1 227 ? 29.594 -28.344 -29.469 1 94.88 227 ASP A N 1
ATOM 1849 C CA . ASP A 1 227 ? 30.75 -27.844 -28.719 1 94.88 227 ASP A CA 1
ATOM 1850 C C . ASP A 1 227 ? 32.031 -28.609 -29.078 1 94.88 227 ASP A C 1
ATOM 1852 O O . ASP A 1 227 ? 32.312 -29.656 -28.484 1 94.88 227 ASP A O 1
ATOM 1856 N N . GLU A 1 228 ? 32.844 -28.031 -29.875 1 94.56 228 GLU A N 1
ATOM 1857 C CA . GLU A 1 228 ? 34.031 -28.719 -30.391 1 94.56 228 GLU A CA 1
ATOM 1858 C C . GLU A 1 228 ? 35 -29.062 -29.266 1 94.56 228 GLU A C 1
ATOM 1860 O O . GLU A 1 228 ? 35.688 -30.078 -29.312 1 94.56 228 GLU A O 1
ATOM 1865 N N . TYR A 1 229 ? 35.094 -28.188 -28.422 1 94.69 229 TYR A N 1
ATOM 1866 C CA . TYR A 1 229 ? 36 -28.406 -27.297 1 94.69 229 TYR A CA 1
ATOM 1867 C C . TYR A 1 229 ? 35.594 -29.625 -26.5 1 94.69 229 TYR A C 1
ATOM 1869 O O . TYR A 1 229 ? 36.406 -30.5 -26.219 1 94.69 229 TYR A O 1
ATOM 1877 N N . LYS A 1 230 ? 34.312 -29.75 -26.125 1 96.38 230 LYS A N 1
ATOM 1878 C CA . LYS A 1 230 ? 33.812 -30.875 -25.328 1 96.38 230 LYS A CA 1
ATOM 1879 C C . LYS A 1 230 ? 33.812 -32.156 -26.156 1 96.38 230 LYS A C 1
ATOM 1881 O O . LYS A 1 230 ? 34 -33.25 -25.609 1 96.38 230 LYS A O 1
ATOM 1886 N N . GLU A 1 231 ? 33.594 -32.062 -27.469 1 95.81 231 GLU A N 1
ATOM 1887 C CA . GLU A 1 231 ? 33.656 -33.219 -28.359 1 95.81 231 GLU A CA 1
ATOM 1888 C C . GLU A 1 231 ? 35.094 -33.812 -28.375 1 95.81 231 GLU A C 1
ATOM 1890 O O . GLU A 1 231 ? 35.25 -35.031 -28.312 1 95.81 231 GLU A O 1
ATOM 1895 N N . LYS A 1 232 ? 36.031 -32.906 -28.453 1 95.75 232 LYS A N 1
ATOM 1896 C CA . LYS A 1 232 ? 37.438 -33.344 -28.5 1 95.75 232 LYS A CA 1
ATOM 1897 C C . LYS A 1 232 ? 37.844 -34.031 -27.188 1 95.75 232 LYS A C 1
ATOM 1899 O O . LYS A 1 232 ? 38.625 -34.969 -27.203 1 95.75 232 LYS A O 1
ATOM 1904 N N . LEU A 1 233 ? 37.281 -33.594 -26.141 1 95.94 233 LEU A N 1
ATOM 1905 C CA . LEU A 1 233 ? 37.656 -34.094 -24.828 1 95.94 233 LEU A CA 1
ATOM 1906 C C . LEU A 1 233 ? 36.844 -35.344 -24.469 1 95.94 233 LEU A C 1
ATOM 1908 O O . LEU A 1 233 ? 37.125 -36 -23.469 1 95.94 233 LEU A O 1
ATOM 1912 N N . GLY A 1 234 ? 35.844 -35.625 -25.25 1 96.25 234 GLY A N 1
ATOM 1913 C CA . GLY A 1 234 ? 34.938 -36.75 -24.969 1 96.25 234 GLY A CA 1
ATOM 1914 C C . GLY A 1 234 ? 34 -36.469 -23.828 1 96.25 234 GLY A C 1
ATOM 1915 O O . GLY A 1 234 ? 33.688 -37.375 -23.047 1 96.25 234 GLY A O 1
ATOM 1916 N N . VAL A 1 235 ? 33.688 -35.25 -23.594 1 97.25 235 VAL A N 1
ATOM 1917 C CA . VAL A 1 235 ? 32.812 -34.844 -22.5 1 97.25 235 VAL A CA 1
ATOM 1918 C C . VAL A 1 235 ? 31.406 -34.625 -23.016 1 97.25 235 VAL A C 1
ATOM 1920 O O . VAL A 1 235 ? 31.172 -33.75 -23.859 1 97.25 235 VAL A O 1
ATOM 1923 N N . PRO A 1 236 ? 30.438 -35.375 -22.516 1 97.81 236 PRO A N 1
ATOM 1924 C CA . PRO A 1 236 ? 29.047 -35.156 -22.922 1 97.81 236 PRO A CA 1
ATOM 1925 C C . PRO A 1 236 ? 28.531 -33.75 -22.516 1 97.81 236 PRO A C 1
ATOM 1927 O O . PRO A 1 236 ? 28.859 -33.281 -21.438 1 97.81 236 PRO A O 1
ATOM 1930 N N . TYR A 1 237 ? 27.797 -33.125 -23.344 1 97.31 237 TYR A N 1
ATOM 1931 C CA . TYR A 1 237 ? 27.156 -31.828 -23.078 1 97.31 237 TYR A CA 1
ATOM 1932 C C . TYR A 1 237 ? 25.719 -31.844 -23.562 1 97.31 237 TYR A C 1
ATOM 1934 O O . TYR A 1 237 ? 25.344 -32.656 -24.406 1 97.31 237 TYR A O 1
ATOM 1942 N N . LEU A 1 238 ? 24.875 -30.969 -22.969 1 97.19 238 LEU A N 1
ATOM 1943 C CA . LEU A 1 238 ? 23.438 -31.125 -23.156 1 97.19 238 LEU A CA 1
ATOM 1944 C C . LEU A 1 238 ? 22.828 -29.891 -23.797 1 97.19 238 LEU A C 1
ATOM 1946 O O . LEU A 1 238 ? 22.906 -28.797 -23.234 1 97.19 238 LEU A O 1
ATOM 1950 N N . ILE A 1 239 ? 22.25 -30.031 -24.969 1 96.62 239 ILE A N 1
ATOM 1951 C CA . ILE A 1 239 ? 21.391 -29.016 -25.547 1 96.62 239 ILE A CA 1
ATOM 1952 C C . ILE A 1 239 ? 19.969 -29.156 -24.984 1 96.62 239 ILE A C 1
ATOM 1954 O O . ILE A 1 239 ? 19.328 -30.188 -25.188 1 96.62 239 ILE A O 1
ATOM 1958 N N . PHE A 1 240 ? 19.531 -28.141 -24.281 1 96.62 240 PHE A N 1
ATOM 1959 C CA . PHE A 1 240 ? 18.266 -28.219 -23.562 1 96.62 240 PHE A CA 1
ATOM 1960 C C . PHE A 1 240 ? 17.234 -27.281 -24.172 1 96.62 240 PHE A C 1
ATOM 1962 O O . PHE A 1 240 ? 17.5 -26.094 -24.375 1 96.62 240 PHE A O 1
ATOM 1969 N N . THR A 1 241 ? 16.062 -27.797 -24.547 1 96 241 THR A N 1
ATOM 1970 C CA . THR A 1 241 ? 14.938 -27 -25.016 1 96 241 THR A CA 1
ATOM 1971 C C . THR A 1 241 ? 13.703 -27.266 -24.156 1 96 241 THR A C 1
ATOM 1973 O O . THR A 1 241 ? 13.656 -28.234 -23.406 1 96 241 THR A O 1
ATOM 1976 N N . ALA A 1 242 ? 12.812 -26.375 -24.156 1 96.06 242 ALA A N 1
ATOM 1977 C CA . ALA A 1 242 ? 11.57 -26.516 -23.391 1 96.06 242 ALA A CA 1
ATOM 1978 C C . ALA A 1 242 ? 10.438 -25.734 -24.062 1 96.06 242 ALA A C 1
ATOM 1980 O O . ALA A 1 242 ? 10.68 -24.703 -24.703 1 96.06 242 ALA A O 1
ATOM 1981 N N . SER A 1 243 ? 9.273 -26.188 -23.969 1 93 243 SER A N 1
ATOM 1982 C CA . SER A 1 243 ? 8.07 -25.516 -24.469 1 93 243 SER A CA 1
ATOM 1983 C C . SER A 1 243 ? 6.824 -25.984 -23.734 1 93 243 SER A C 1
ATOM 1985 O O . SER A 1 243 ? 6.883 -26.953 -22.953 1 93 243 SER A O 1
ATOM 1987 N N . ASP A 1 244 ? 5.785 -25.297 -23.953 1 91.12 244 ASP A N 1
ATOM 1988 C CA . ASP A 1 244 ? 4.496 -25.797 -23.484 1 91.12 244 ASP A CA 1
ATOM 1989 C C . ASP A 1 244 ? 4.113 -27.078 -24.234 1 91.12 244 ASP A C 1
ATOM 1991 O O . ASP A 1 244 ? 4.395 -27.219 -25.422 1 91.12 244 ASP A O 1
ATOM 1995 N N . LEU A 1 245 ? 3.551 -27.922 -23.438 1 88 245 LEU A N 1
ATOM 1996 C CA . LEU A 1 245 ? 3.068 -29.156 -24.047 1 88 245 LEU A CA 1
ATOM 1997 C C . LEU A 1 245 ? 2.057 -28.859 -25.141 1 88 245 LEU A C 1
ATOM 1999 O O . LEU A 1 245 ? 2.023 -29.531 -26.172 1 88 245 LEU A O 1
ATOM 2003 N N . GLU A 1 246 ? 1.293 -27.812 -24.969 1 82.81 246 GLU A N 1
ATOM 2004 C CA . GLU A 1 246 ? 0.235 -27.438 -25.906 1 82.81 246 GLU A CA 1
ATOM 2005 C C . GLU A 1 246 ? 0.814 -26.953 -27.234 1 82.81 246 GLU A C 1
ATOM 2007 O O . GLU A 1 246 ? 0.092 -26.844 -28.219 1 82.81 246 GLU A O 1
ATOM 2012 N N . SER A 1 247 ? 2.094 -26.641 -27.203 1 80.06 247 SER A N 1
ATOM 2013 C CA . SER A 1 247 ? 2.748 -26.266 -28.453 1 80.06 247 SER A CA 1
ATOM 2014 C C . SER A 1 247 ? 2.705 -27.406 -29.469 1 80.06 247 SER A C 1
ATOM 2016 O O . SER A 1 247 ? 2.76 -27.172 -30.672 1 80.06 247 SER A O 1
ATOM 2018 N N . LEU A 1 248 ? 2.619 -28.578 -28.984 1 79 248 LEU A N 1
ATOM 2019 C CA . LEU A 1 248 ? 2.535 -29.75 -29.859 1 79 248 LEU A CA 1
ATOM 2020 C C . LEU A 1 248 ? 1.211 -29.766 -30.609 1 79 248 LEU A C 1
ATOM 2022 O O . LEU A 1 248 ? 1.067 -30.484 -31.609 1 79 248 LEU A O 1
ATOM 2026 N N . LEU A 1 249 ? 0.324 -28.938 -30.078 1 71.44 249 LEU A N 1
ATOM 2027 C CA . LEU A 1 249 ? -1.016 -28.906 -30.656 1 71.44 249 LEU A CA 1
ATOM 2028 C C . LEU A 1 249 ? -1.259 -27.594 -31.391 1 71.44 249 LEU A C 1
ATOM 2030 O O . LEU A 1 249 ? -2.404 -27.25 -31.703 1 71.44 249 LEU A O 1
ATOM 2034 N N . GLY A 1 250 ? -0.204 -26.875 -31.531 1 65.44 250 GLY A N 1
ATOM 2035 C CA . GLY A 1 250 ? -0.33 -25.547 -32.125 1 65.44 250 GLY A CA 1
ATOM 2036 C C . GLY A 1 250 ? -0.888 -25.562 -33.531 1 65.44 250 GLY A C 1
ATOM 2037 O O . GLY A 1 250 ? -1.616 -24.656 -33.938 1 65.44 250 GLY A O 1
ATOM 2038 N N . ASN A 1 251 ? -0.444 -26.469 -34.25 1 67.56 251 ASN A N 1
ATOM 2039 C CA . ASN A 1 251 ? -0.992 -26.719 -35.594 1 67.56 251 ASN A CA 1
ATOM 2040 C C . ASN A 1 251 ? -1.016 -28.219 -35.906 1 67.56 251 ASN A C 1
ATOM 2042 O O . ASN A 1 251 ? -0.396 -29.016 -35.188 1 67.56 251 ASN A O 1
ATOM 2046 N N . PRO A 1 252 ? -1.726 -28.516 -36.844 1 66.19 252 PRO A N 1
ATOM 2047 C CA . PRO A 1 252 ? -1.933 -29.938 -37.125 1 66.19 252 PRO A CA 1
ATOM 2048 C C . PRO A 1 252 ? -0.629 -30.672 -37.406 1 66.19 252 PRO A C 1
ATOM 2050 O O . PRO A 1 252 ? -0.536 -31.875 -37.188 1 66.19 252 PRO A O 1
ATOM 2053 N N . ALA A 1 253 ? 0.395 -29.922 -37.812 1 73.94 253 ALA A N 1
ATOM 2054 C CA . ALA A 1 253 ? 1.612 -30.609 -38.25 1 73.94 253 ALA A CA 1
ATOM 2055 C C . ALA A 1 253 ? 2.686 -30.562 -37.156 1 73.94 253 ALA A C 1
ATOM 2057 O O . ALA A 1 253 ? 3.748 -31.172 -37.312 1 73.94 253 ALA A O 1
ATOM 2058 N N . GLN A 1 254 ? 2.422 -29.906 -36.094 1 79.12 254 GLN A N 1
ATOM 2059 C CA . GLN A 1 254 ? 3.457 -29.625 -35.125 1 79.12 254 GLN A CA 1
ATOM 2060 C C . GLN A 1 254 ? 3.93 -30.922 -34.438 1 79.12 254 GLN A C 1
ATOM 2062 O O . GLN A 1 254 ? 5.117 -31.078 -34.156 1 79.12 254 GLN A O 1
ATOM 2067 N N . LEU A 1 255 ? 3.021 -31.703 -34.188 1 77.69 255 LEU A N 1
ATOM 2068 C CA . LEU A 1 255 ? 3.367 -32.969 -33.562 1 77.69 255 LEU A CA 1
ATOM 2069 C C . LEU A 1 255 ? 4.297 -33.781 -34.469 1 77.69 255 LEU A C 1
ATOM 2071 O O . LEU A 1 255 ? 5.316 -34.312 -34 1 77.69 255 LEU A O 1
ATOM 2075 N N . ASP A 1 256 ? 3.947 -33.844 -35.625 1 78.31 256 ASP A N 1
ATOM 2076 C CA . ASP A 1 256 ? 4.746 -34.594 -36.594 1 78.31 256 ASP A CA 1
ATOM 2077 C C . ASP A 1 256 ? 6.129 -33.969 -36.781 1 78.31 256 ASP A C 1
ATOM 2079 O O . ASP A 1 256 ? 7.117 -34.688 -36.938 1 78.31 256 ASP A O 1
ATOM 2083 N N . ARG A 1 257 ? 6.078 -32.781 -36.719 1 85.12 257 ARG A N 1
ATOM 2084 C CA . ARG A 1 257 ? 7.344 -32.062 -36.844 1 85.12 257 ARG A CA 1
ATOM 2085 C C . ARG A 1 257 ? 8.266 -32.375 -35.656 1 85.12 257 ARG A C 1
ATOM 2087 O O . ARG A 1 257 ? 9.477 -32.562 -35.844 1 85.12 257 ARG A O 1
ATOM 2094 N N . PHE A 1 258 ? 7.727 -32.406 -34.562 1 86.88 258 PHE A N 1
ATOM 2095 C CA . PHE A 1 258 ? 8.523 -32.688 -33.375 1 86.88 258 PHE A CA 1
ATOM 2096 C C . PHE A 1 258 ? 9.086 -34.094 -33.438 1 86.88 258 PHE A C 1
ATOM 2098 O O . PHE A 1 258 ? 10.266 -34.312 -33.156 1 86.88 258 PHE A O 1
ATOM 2105 N N . VAL A 1 259 ? 8.297 -35.062 -33.812 1 83.88 259 VAL A N 1
ATOM 2106 C CA . VAL A 1 259 ? 8.711 -36.438 -33.906 1 83.88 259 VAL A CA 1
ATOM 2107 C C . VAL A 1 259 ? 9.812 -36.594 -34.938 1 83.88 259 VAL A C 1
ATOM 2109 O O . VAL A 1 259 ? 10.805 -37.281 -34.719 1 83.88 259 VAL A O 1
ATOM 2112 N N . ALA A 1 260 ? 9.555 -35.938 -36 1 88.94 260 ALA A N 1
ATOM 2113 C CA . ALA A 1 260 ? 10.555 -35.969 -37.062 1 88.94 260 ALA A CA 1
ATOM 2114 C C . ALA A 1 260 ? 11.875 -35.375 -36.625 1 88.94 260 ALA A C 1
ATOM 2116 O O . ALA A 1 260 ? 12.945 -35.844 -36.969 1 88.94 260 ALA A O 1
ATOM 2117 N N . TRP A 1 261 ? 11.734 -34.281 -35.906 1 92.06 261 TRP A N 1
ATOM 2118 C CA . TRP A 1 261 ? 12.914 -33.625 -35.344 1 92.06 261 TRP A CA 1
ATOM 2119 C C . TRP A 1 261 ? 13.68 -34.594 -34.438 1 92.06 261 TRP A C 1
ATOM 2121 O O . TRP A 1 261 ? 14.891 -34.75 -34.594 1 92.06 261 TRP A O 1
ATOM 2131 N N . MET A 1 262 ? 13.039 -35.312 -33.594 1 89.62 262 MET A N 1
ATOM 2132 C CA . MET A 1 262 ? 13.648 -36.25 -32.656 1 89.62 262 MET A CA 1
ATOM 2133 C C . MET A 1 262 ? 14.273 -37.438 -33.406 1 89.62 262 MET A C 1
ATOM 2135 O O . MET A 1 262 ? 15.375 -37.875 -33.062 1 89.62 262 MET A O 1
ATOM 2139 N N . ASP A 1 263 ? 13.555 -37.906 -34.344 1 89.31 263 ASP A N 1
ATOM 2140 C CA . ASP A 1 263 ? 14.062 -39.031 -35.125 1 89.31 263 ASP A CA 1
ATOM 2141 C C . ASP A 1 263 ? 15.352 -38.656 -35.844 1 89.31 263 ASP A C 1
ATOM 2143 O O . ASP A 1 263 ? 16.297 -39.438 -35.906 1 89.31 263 ASP A O 1
ATOM 2147 N N . ALA A 1 264 ? 15.273 -37.5 -36.375 1 93.06 264 ALA A N 1
ATOM 2148 C CA . ALA A 1 264 ? 16.453 -37.031 -37.125 1 93.06 264 ALA A CA 1
ATOM 2149 C C . ALA A 1 264 ? 17.656 -36.875 -36.188 1 93.06 264 ALA A C 1
ATOM 2151 O O . ALA A 1 264 ? 18.781 -37.156 -36.594 1 93.06 264 ALA A O 1
ATOM 2152 N N . LEU A 1 265 ? 17.469 -36.375 -35 1 92.12 265 LEU A N 1
ATOM 2153 C CA . LEU A 1 265 ? 18.562 -36.281 -34.031 1 92.12 265 LEU A CA 1
ATOM 2154 C C . LEU A 1 265 ? 19.094 -37.656 -33.688 1 92.12 265 LEU A C 1
ATOM 2156 O O . LEU A 1 265 ? 20.297 -37.844 -33.5 1 92.12 265 LEU A O 1
ATOM 2160 N N . GLY A 1 266 ? 18.156 -38.625 -33.531 1 89.56 266 GLY A N 1
ATOM 2161 C CA . GLY A 1 266 ? 18.578 -40 -33.312 1 89.56 266 GLY A CA 1
ATOM 2162 C C . GLY A 1 266 ? 19.469 -40.531 -34.406 1 89.56 266 GLY A C 1
ATOM 2163 O O . GLY A 1 266 ? 20.469 -41.219 -34.125 1 89.56 266 GLY A O 1
ATOM 2164 N N . ARG A 1 267 ? 19.141 -40.25 -35.562 1 91.94 267 ARG A N 1
ATOM 2165 C CA . ARG A 1 267 ? 19.922 -40.719 -36.719 1 91.94 267 ARG A CA 1
ATOM 2166 C C . ARG A 1 267 ? 21.297 -40.062 -36.75 1 91.94 267 ARG A C 1
ATOM 2168 O O . ARG A 1 267 ? 22.266 -40.625 -37.25 1 91.94 267 ARG A O 1
ATOM 2175 N N . SER A 1 268 ? 21.266 -38.938 -36.219 1 92.19 268 SER A N 1
ATOM 2176 C CA . SER A 1 268 ? 22.531 -38.188 -36.156 1 92.19 268 SER A CA 1
ATOM 2177 C C . SER A 1 268 ? 23.344 -38.594 -34.938 1 92.19 268 SER A C 1
ATOM 2179 O O . SER A 1 268 ? 24.297 -37.906 -34.562 1 92.19 268 SER A O 1
ATOM 2181 N N . ARG A 1 269 ? 22.969 -39.625 -34.219 1 92.19 269 ARG A N 1
ATOM 2182 C CA . ARG A 1 269 ? 23.656 -40.219 -33.062 1 92.19 269 ARG A CA 1
ATOM 2183 C C . ARG A 1 269 ? 23.688 -39.281 -31.891 1 92.19 269 ARG A C 1
ATOM 2185 O O . ARG A 1 269 ? 24.656 -39.219 -31.141 1 92.19 269 ARG A O 1
ATOM 2192 N N . VAL A 1 270 ? 22.703 -38.375 -31.859 1 94.19 270 VAL A N 1
ATOM 2193 C CA . VAL A 1 270 ? 22.5 -37.531 -30.672 1 94.19 270 VAL A CA 1
ATOM 2194 C C . VAL A 1 270 ? 21.594 -38.281 -29.688 1 94.19 270 VAL A C 1
ATOM 2196 O O . VAL A 1 270 ? 20.438 -38.531 -29.984 1 94.19 270 VAL A O 1
ATOM 2199 N N . GLU A 1 271 ? 22.125 -38.594 -28.594 1 93.19 271 GLU A N 1
ATOM 2200 C CA . GLU A 1 271 ? 21.344 -39.281 -27.578 1 93.19 271 GLU A CA 1
ATOM 2201 C C . GLU A 1 271 ? 20.391 -38.312 -26.859 1 93.19 271 GLU A C 1
ATOM 2203 O O . GLU A 1 271 ? 20.781 -37.219 -26.5 1 93.19 271 GLU A O 1
ATOM 2208 N N . ARG A 1 272 ? 19.172 -38.75 -26.703 1 93.38 272 ARG A N 1
ATOM 2209 C CA . ARG A 1 272 ? 18.156 -38 -25.984 1 93.38 272 ARG A CA 1
ATOM 2210 C C . ARG A 1 272 ? 18.078 -38.406 -24.531 1 93.38 272 ARG A C 1
ATOM 2212 O O . ARG A 1 272 ? 17.938 -39.594 -24.219 1 93.38 272 ARG A O 1
ATOM 2219 N N . ILE A 1 273 ? 18.234 -37.469 -23.656 1 93.38 273 ILE A N 1
ATOM 2220 C CA . ILE A 1 273 ? 18.234 -37.688 -22.219 1 93.38 273 ILE A CA 1
ATOM 2221 C C . ILE A 1 273 ? 17.688 -36.469 -21.5 1 93.38 273 ILE A C 1
ATOM 2223 O O . ILE A 1 273 ? 17.969 -35.344 -21.891 1 93.38 273 ILE A O 1
ATOM 2227 N N . SER A 1 274 ? 16.922 -36.656 -20.484 1 94.69 274 SER A N 1
ATOM 2228 C CA . SER A 1 274 ? 16.375 -35.5 -19.75 1 94.69 274 SER A CA 1
ATOM 2229 C C . SER A 1 274 ? 17.484 -34.781 -19 1 94.69 274 SER A C 1
ATOM 2231 O O . SER A 1 274 ? 18.531 -35.375 -18.688 1 94.69 274 SER A O 1
ATOM 2233 N N . ALA A 1 275 ? 17.25 -33.562 -18.656 1 96.44 275 ALA A N 1
ATOM 2234 C CA . ALA A 1 275 ? 18.234 -32.75 -17.953 1 96.44 275 ALA A CA 1
ATOM 2235 C C . ALA A 1 275 ? 18.562 -33.344 -16.578 1 96.44 275 ALA A C 1
ATOM 2237 O O . ALA A 1 275 ? 19.734 -33.469 -16.219 1 96.44 275 ALA A O 1
ATOM 2238 N N . PRO A 1 276 ? 17.547 -33.688 -15.766 1 96.12 276 PRO A N 1
ATOM 2239 C CA . PRO A 1 276 ? 17.891 -34.281 -14.477 1 96.12 276 PRO A CA 1
ATOM 2240 C C . PRO A 1 276 ? 18.672 -35.562 -14.625 1 96.12 276 PRO A C 1
ATOM 2242 O O . PRO A 1 276 ? 19.594 -35.844 -13.844 1 96.12 276 PRO A O 1
ATOM 2245 N N . SER A 1 277 ? 18.328 -36.406 -15.609 1 95.19 277 SER A N 1
ATOM 2246 C CA . SER A 1 277 ? 19.078 -37.625 -15.852 1 95.19 277 SER A CA 1
ATOM 2247 C C . SER A 1 277 ? 20.5 -37.312 -16.281 1 95.19 277 SER A C 1
ATOM 2249 O O . SER A 1 277 ? 21.438 -38.031 -15.906 1 95.19 277 SER A O 1
ATOM 2251 N N . PHE A 1 278 ? 20.656 -36.375 -17.125 1 96.94 278 PHE A N 1
ATOM 2252 C CA . PHE A 1 278 ? 21.984 -35.938 -17.547 1 96.94 278 PHE A CA 1
ATOM 2253 C C . PHE A 1 278 ? 22.844 -35.562 -16.344 1 96.94 278 PHE A C 1
ATOM 2255 O O . PHE A 1 278 ? 24 -36 -16.234 1 96.94 278 PHE A O 1
ATOM 2262 N N . VAL A 1 279 ? 22.281 -34.781 -15.43 1 97.19 279 VAL A N 1
ATOM 2263 C CA . VAL A 1 279 ? 23 -34.344 -14.227 1 97.19 279 VAL A CA 1
ATOM 2264 C C . VAL A 1 279 ? 23.344 -35.562 -13.367 1 97.19 279 VAL A C 1
ATOM 2266 O O . VAL A 1 279 ? 24.438 -35.656 -12.836 1 97.19 279 VAL A O 1
ATOM 2269 N N . TRP A 1 280 ? 22.391 -36.469 -13.227 1 96.62 280 TRP A N 1
ATOM 2270 C CA . TRP A 1 280 ? 22.625 -37.656 -12.445 1 96.62 280 TRP A CA 1
ATOM 2271 C C . TRP A 1 280 ? 23.781 -38.469 -13.031 1 96.62 280 TRP A C 1
ATOM 2273 O O . TRP A 1 280 ? 24.625 -38.969 -12.289 1 96.62 280 TRP A O 1
ATOM 2283 N N . ARG A 1 281 ? 23.859 -38.594 -14.359 1 96.94 281 ARG A N 1
ATOM 2284 C CA . ARG A 1 281 ? 24.922 -39.344 -15.016 1 96.94 281 ARG A CA 1
ATOM 2285 C C . ARG A 1 281 ? 26.266 -38.656 -14.867 1 96.94 281 ARG A C 1
ATOM 2287 O O . ARG A 1 281 ? 27.312 -39.312 -14.828 1 96.94 281 ARG A O 1
ATOM 2294 N N . LYS A 1 282 ? 26.234 -37.344 -14.844 1 97.62 282 LYS A N 1
ATOM 2295 C CA . LYS A 1 282 ? 27.453 -36.625 -14.531 1 97.62 282 LYS A CA 1
ATOM 2296 C C . LYS A 1 282 ? 27.906 -36.875 -13.094 1 97.62 282 LYS A C 1
ATOM 2298 O O . LYS A 1 282 ? 29.062 -37.188 -12.836 1 97.62 282 LYS A O 1
ATOM 2303 N N . LEU A 1 283 ? 26.984 -36.781 -12.156 1 96.5 283 LEU A N 1
ATOM 2304 C CA . LEU A 1 283 ? 27.297 -36.938 -10.734 1 96.5 283 LEU A CA 1
ATOM 2305 C C . LEU A 1 283 ? 27.719 -38.344 -10.398 1 96.5 283 LEU A C 1
ATOM 2307 O O . LEU A 1 283 ? 28.531 -38.562 -9.5 1 96.5 283 LEU A O 1
ATOM 2311 N N . SER A 1 284 ? 27.156 -39.375 -11.156 1 96.56 284 SER A N 1
ATOM 2312 C CA . SER A 1 284 ? 27.469 -40.781 -10.914 1 96.56 284 SER A CA 1
ATOM 2313 C C . SER A 1 284 ? 28.719 -41.188 -11.672 1 96.56 284 SER A C 1
ATOM 2315 O O . SER A 1 284 ? 29.094 -42.375 -11.641 1 96.56 284 SER A O 1
ATOM 2317 N N . SER A 1 285 ? 29.297 -40.406 -12.461 1 95.56 285 SER A N 1
ATOM 2318 C CA . SER A 1 285 ? 30.531 -40.594 -13.211 1 95.56 285 SER A CA 1
ATOM 2319 C C . SER A 1 285 ? 30.312 -41.5 -14.422 1 95.56 285 SER A C 1
ATOM 2321 O O . SER A 1 285 ? 31.266 -42.031 -14.984 1 95.56 285 SER A O 1
ATOM 2323 N N . GLU A 1 286 ? 29.031 -41.625 -14.695 1 96.81 286 GLU A N 1
ATOM 2324 C CA . GLU A 1 286 ? 28.734 -42.281 -15.961 1 96.81 286 GLU A CA 1
ATOM 2325 C C . GLU A 1 286 ? 29.141 -41.438 -17.141 1 96.81 286 GLU A C 1
ATOM 2327 O O . GLU A 1 286 ? 29.594 -41.938 -18.172 1 96.81 286 GLU A O 1
ATOM 2332 N N . PHE A 1 287 ? 28.859 -40.188 -17.078 1 97.75 287 PHE A N 1
ATOM 2333 C CA . PHE A 1 287 ? 29.312 -39.219 -18.047 1 97.75 287 PHE A CA 1
ATOM 2334 C C . PHE A 1 287 ? 30.578 -38.531 -17.578 1 97.75 287 PHE A C 1
ATOM 2336 O O . PHE A 1 287 ? 30.688 -38.125 -16.422 1 97.75 287 PHE A O 1
ATOM 2343 N N . ARG A 1 288 ? 31.531 -38.469 -18.484 1 96.88 288 ARG A N 1
ATOM 2344 C CA . ARG A 1 288 ? 32.75 -37.719 -18.188 1 96.88 288 ARG A CA 1
ATOM 2345 C C . ARG A 1 288 ? 32.438 -36.25 -17.938 1 96.88 288 ARG A C 1
ATOM 2347 O O . ARG A 1 288 ? 31.625 -35.656 -18.609 1 96.88 288 ARG A O 1
ATOM 2354 N N . ARG A 1 289 ? 33.219 -35.656 -16.891 1 96.31 289 ARG A N 1
ATOM 2355 C CA . ARG A 1 289 ? 33.031 -34.25 -16.547 1 96.31 289 ARG A CA 1
ATOM 2356 C C . ARG A 1 289 ? 34.281 -33.438 -16.891 1 96.31 289 ARG A C 1
ATOM 2358 O O . ARG A 1 289 ? 35.406 -33.938 -16.844 1 96.31 289 ARG A O 1
ATOM 2365 N N . LEU A 1 290 ? 34 -32.219 -17.312 1 94.44 290 LEU A N 1
ATOM 2366 C CA . LEU A 1 290 ? 35.094 -31.25 -17.297 1 94.44 290 LEU A CA 1
ATOM 2367 C C . LEU A 1 290 ? 35.594 -31.016 -15.875 1 94.44 290 LEU A C 1
ATOM 2369 O O . LEU A 1 290 ? 34.875 -31.281 -14.906 1 94.44 290 LEU A O 1
ATOM 2373 N N . GLU A 1 291 ? 36.844 -30.531 -15.891 1 90.88 291 GLU A N 1
ATOM 2374 C CA . GLU A 1 291 ? 37.344 -30.109 -14.586 1 90.88 291 GLU A CA 1
ATOM 2375 C C . GLU A 1 291 ? 36.438 -29.031 -13.992 1 90.88 291 GLU A C 1
ATOM 2377 O O . GLU A 1 291 ? 36.188 -28 -14.633 1 90.88 291 GLU A O 1
ATOM 2382 N N . GLY A 1 292 ? 35.844 -29.328 -12.836 1 90.81 292 GLY A N 1
ATOM 2383 C CA . GLY A 1 292 ? 35.031 -28.344 -12.148 1 90.81 292 GLY A CA 1
ATOM 2384 C C . GLY A 1 292 ? 33.562 -28.422 -12.531 1 90.81 292 GLY A C 1
ATOM 2385 O O . GLY A 1 292 ? 32.719 -27.781 -11.906 1 90.81 292 GLY A O 1
ATOM 2386 N N . GLU A 1 293 ? 33.25 -29.141 -13.57 1 94.31 293 GLU A N 1
ATOM 2387 C CA . GLU A 1 293 ? 31.859 -29.281 -13.992 1 94.31 293 GLU A CA 1
ATOM 2388 C C . GLU A 1 293 ? 31 -29.812 -12.852 1 94.31 293 GLU A C 1
ATOM 2390 O O . GLU A 1 293 ? 31.422 -30.641 -12.062 1 94.31 293 GLU A O 1
ATOM 2395 N N . CYS A 1 294 ? 29.797 -29.281 -12.656 1 94.75 294 CYS A N 1
ATOM 2396 C CA . CYS A 1 294 ? 28.812 -29.578 -11.633 1 94.75 294 CYS A CA 1
ATOM 2397 C C . CYS A 1 294 ? 29.203 -28.938 -10.297 1 94.75 294 CYS A C 1
ATOM 2399 O O . CYS A 1 294 ? 28.484 -29.094 -9.305 1 94.75 294 CYS A O 1
ATOM 2401 N N . SER A 1 295 ? 30.344 -28.219 -10.234 1 90.69 295 SER A N 1
ATOM 2402 C CA . SER A 1 295 ? 30.75 -27.516 -9.016 1 90.69 295 SER A CA 1
ATOM 2403 C C . SER A 1 295 ? 30.75 -26.016 -9.219 1 90.69 295 SER A C 1
ATOM 2405 O O . SER A 1 295 ? 30.641 -25.25 -8.258 1 90.69 295 SER A O 1
ATOM 2407 N N . PHE A 1 296 ? 30.859 -25.703 -10.445 1 87.94 296 PHE A N 1
ATOM 2408 C CA . PHE A 1 296 ? 30.844 -24.266 -10.742 1 87.94 296 PHE A CA 1
ATOM 2409 C C . PHE A 1 296 ? 29.469 -23.672 -10.461 1 87.94 296 PHE A C 1
ATOM 2411 O O . PHE A 1 296 ? 28.438 -24.25 -10.836 1 87.94 296 PHE A O 1
ATOM 2418 N N . GLU A 1 297 ? 29.547 -22.531 -9.805 1 91.81 297 GLU A N 1
ATOM 2419 C CA . GLU A 1 297 ? 28.297 -21.828 -9.508 1 91.81 297 GLU A CA 1
ATOM 2420 C C . GLU A 1 297 ? 27.797 -21.047 -10.719 1 91.81 297 GLU A C 1
ATOM 2422 O O . GLU A 1 297 ? 28.578 -20.312 -11.344 1 91.81 297 GLU A O 1
ATOM 2427 N N . MET A 1 298 ? 26.609 -21.281 -11.07 1 95.5 298 MET A N 1
ATOM 2428 C CA . MET A 1 298 ? 25.953 -20.5 -12.102 1 95.5 298 MET A CA 1
ATOM 2429 C C . MET A 1 298 ? 24.969 -19.5 -11.484 1 95.5 298 MET A C 1
ATOM 2431 O O . MET A 1 298 ? 23.906 -19.891 -10.992 1 95.5 298 MET A O 1
ATOM 2435 N N . PRO A 1 299 ? 25.328 -18.203 -11.469 1 95.56 299 PRO A N 1
ATOM 2436 C CA . PRO A 1 299 ? 24.359 -17.219 -10.969 1 95.56 299 PRO A CA 1
ATOM 2437 C C . PRO A 1 299 ? 23.141 -17.078 -11.883 1 95.56 299 PRO A C 1
ATOM 2439 O O . PRO A 1 299 ? 23.281 -17.125 -13.109 1 95.56 299 PRO A O 1
ATOM 2442 N N . VAL A 1 300 ? 22.031 -16.984 -11.297 1 97.75 300 VAL A N 1
ATOM 2443 C CA . VAL A 1 300 ? 20.766 -16.75 -11.992 1 97.75 300 VAL A CA 1
ATOM 2444 C C . VAL A 1 300 ? 20.172 -15.406 -11.578 1 97.75 300 VAL A C 1
ATOM 2446 O O . VAL A 1 300 ? 20.188 -15.055 -10.398 1 97.75 300 VAL A O 1
ATOM 2449 N N . LYS A 1 301 ? 19.75 -14.609 -12.508 1 97.5 301 LYS A N 1
ATOM 2450 C CA . LYS A 1 301 ? 19.172 -13.312 -12.195 1 97.5 301 LYS A CA 1
ATOM 2451 C C . LYS A 1 301 ? 17.859 -13.461 -11.438 1 97.5 301 LYS A C 1
ATOM 2453 O O . LYS A 1 301 ? 16.938 -14.141 -11.898 1 97.5 301 LYS A O 1
ATOM 2458 N N . ASP A 1 302 ? 17.734 -12.75 -10.273 1 97.94 302 ASP A N 1
ATOM 2459 C CA . ASP A 1 302 ? 16.5 -12.781 -9.5 1 97.94 302 ASP A CA 1
ATOM 2460 C C . ASP A 1 302 ? 15.344 -12.172 -10.281 1 97.94 302 ASP A C 1
ATOM 2462 O O . ASP A 1 302 ? 15.523 -11.172 -10.984 1 97.94 302 ASP A O 1
ATOM 2466 N N . TYR A 1 303 ? 14.156 -12.828 -10.172 1 98.12 303 TYR A N 1
ATOM 2467 C CA . TYR A 1 303 ? 12.898 -12.398 -10.781 1 98.12 303 TYR A CA 1
ATOM 2468 C C . TYR A 1 303 ? 13 -12.438 -12.305 1 98.12 303 TYR A C 1
ATOM 2470 O O . TYR A 1 303 ? 12.391 -11.617 -12.992 1 98.12 303 TYR A O 1
ATOM 2478 N N . SER A 1 304 ? 13.852 -13.273 -12.781 1 98.06 304 SER A N 1
ATOM 2479 C CA . SER A 1 304 ? 13.875 -13.57 -14.211 1 98.06 304 SER A CA 1
ATOM 2480 C C . SER A 1 304 ? 12.891 -14.688 -14.562 1 98.06 304 SER A C 1
ATOM 2482 O O . SER A 1 304 ? 12.43 -15.406 -13.672 1 98.06 304 SER A O 1
ATOM 2484 N N . SER A 1 305 ? 12.547 -14.844 -15.828 1 97.5 305 SER A N 1
ATOM 2485 C CA . SER A 1 305 ? 11.531 -15.781 -16.281 1 97.5 305 SER A CA 1
ATOM 2486 C C . SER A 1 305 ? 11.859 -16.312 -17.672 1 97.5 305 SER A C 1
ATOM 2488 O O . SER A 1 305 ? 12.789 -15.836 -18.328 1 97.5 305 SER A O 1
ATOM 2490 N N . TRP A 1 306 ? 11.125 -17.328 -18.109 1 95.69 306 TRP A N 1
ATOM 2491 C CA . TRP A 1 306 ? 11.406 -17.875 -19.438 1 95.69 306 TRP A CA 1
ATOM 2492 C C . TRP A 1 306 ? 10.641 -17.125 -20.516 1 95.69 306 TRP A C 1
ATOM 2494 O O . TRP A 1 306 ? 10.891 -17.312 -21.703 1 95.69 306 TRP A O 1
ATOM 2504 N N . SER A 1 307 ? 9.641 -16.297 -19.922 1 89.06 307 SER A N 1
ATOM 2505 C CA . SER A 1 307 ? 8.797 -15.586 -20.891 1 89.06 307 SER A CA 1
ATOM 2506 C C . SER A 1 307 ? 8.594 -14.133 -20.484 1 89.06 307 SER A C 1
ATOM 2508 O O . SER A 1 307 ? 7.789 -13.844 -19.594 1 89.06 307 SER A O 1
ATOM 2510 N N . ASP A 1 308 ? 9.438 -13.203 -20.859 1 92.19 308 ASP A N 1
ATOM 2511 C CA . ASP A 1 308 ? 9.289 -11.781 -20.547 1 92.19 308 ASP A CA 1
ATOM 2512 C C . ASP A 1 308 ? 9.391 -10.938 -21.828 1 92.19 308 ASP A C 1
ATOM 2514 O O . ASP A 1 308 ? 9.617 -11.461 -22.906 1 92.19 308 ASP A O 1
ATOM 2518 N N . TYR A 1 309 ? 9.039 -9.656 -21.625 1 93.31 309 TYR A N 1
ATOM 2519 C CA . TYR A 1 309 ? 9.25 -8.695 -22.719 1 93.31 309 TYR A CA 1
ATOM 2520 C C . TYR A 1 309 ? 10.719 -8.32 -22.828 1 93.31 309 TYR A C 1
ATOM 2522 O O . TYR A 1 309 ? 11.172 -7.352 -22.203 1 93.31 309 TYR A O 1
ATOM 2530 N N . PHE A 1 310 ? 11.336 -9.008 -23.734 1 93 310 PHE A N 1
ATOM 2531 C CA . PHE A 1 310 ? 12.789 -8.891 -23.797 1 93 310 PHE A CA 1
ATOM 2532 C C . PHE A 1 310 ? 13.195 -7.516 -24.328 1 93 310 PHE A C 1
ATOM 2534 O O . PHE A 1 310 ? 14.328 -7.074 -24.109 1 93 310 PHE A O 1
ATOM 2541 N N . ASP A 1 311 ? 12.312 -6.867 -25.047 1 94.06 311 ASP A N 1
ATOM 2542 C CA . ASP A 1 311 ? 12.578 -5.531 -25.562 1 94.06 311 ASP A CA 1
ATOM 2543 C C . ASP A 1 311 ? 12.727 -4.52 -24.438 1 94.06 311 ASP A C 1
ATOM 2545 O O . ASP A 1 311 ? 13.258 -3.428 -24.625 1 94.06 311 ASP A O 1
ATOM 2549 N N . LEU A 1 312 ? 12.273 -4.883 -23.219 1 95.38 312 LEU A N 1
ATOM 2550 C CA . LEU A 1 312 ? 12.367 -3.988 -22.078 1 95.38 312 LEU A CA 1
ATOM 2551 C C . LEU A 1 312 ? 13.664 -4.215 -21.312 1 95.38 312 LEU A C 1
ATOM 2553 O O . LEU A 1 312 ? 13.984 -3.465 -20.391 1 95.38 312 LEU A O 1
ATOM 2557 N N . SER A 1 313 ? 14.422 -5.238 -21.719 1 95.44 313 SER A N 1
ATOM 2558 C CA . SER A 1 313 ? 15.641 -5.602 -21 1 95.44 313 SER A CA 1
ATOM 2559 C C . SER A 1 313 ? 16.734 -4.566 -21.219 1 95.44 313 SER A C 1
ATOM 2561 O O . SER A 1 313 ? 16.953 -4.109 -22.344 1 95.44 313 SER A O 1
ATOM 2563 N N . LEU A 1 314 ? 17.391 -4.203 -20.125 1 94.69 314 LEU A N 1
ATOM 2564 C CA . LEU A 1 314 ? 18.5 -3.258 -20.219 1 94.69 314 LEU A CA 1
ATOM 2565 C C . LEU A 1 314 ? 19.844 -3.967 -20.031 1 94.69 314 LEU A C 1
ATOM 2567 O O . LEU A 1 314 ? 20.891 -3.395 -20.312 1 94.69 314 LEU A O 1
ATOM 2571 N N . ASP A 1 315 ? 19.812 -5.262 -19.625 1 94.12 315 ASP A N 1
ATOM 2572 C CA . ASP A 1 315 ? 21.062 -5.973 -19.344 1 94.12 315 ASP A CA 1
ATOM 2573 C C . ASP A 1 315 ? 21.141 -7.27 -20.156 1 94.12 315 ASP A C 1
ATOM 2575 O O . ASP A 1 315 ? 21.969 -8.141 -19.844 1 94.12 315 ASP A O 1
ATOM 2579 N N . GLY A 1 316 ? 20.219 -7.445 -21.062 1 93.44 316 GLY A N 1
ATOM 2580 C CA . GLY A 1 316 ? 20.234 -8.617 -21.938 1 93.44 316 GLY A CA 1
ATOM 2581 C C . GLY A 1 316 ? 19.688 -9.859 -21.266 1 93.44 316 GLY A C 1
ATOM 2582 O O . GLY A 1 316 ? 19.922 -10.977 -21.734 1 93.44 316 GLY A O 1
ATOM 2583 N N . LYS A 1 317 ? 19 -9.688 -20.125 1 96.44 317 LYS A N 1
ATOM 2584 C CA . LYS A 1 317 ? 18.391 -10.789 -19.391 1 96.44 317 LYS A CA 1
ATOM 2585 C C . LYS A 1 317 ? 16.891 -10.594 -19.25 1 96.44 317 LYS A C 1
ATOM 2587 O O . LYS A 1 317 ? 16.375 -9.492 -19.438 1 96.44 317 LYS A O 1
ATOM 2592 N N . THR A 1 318 ? 16.234 -11.664 -19 1 96.75 318 THR A N 1
ATOM 2593 C CA . THR A 1 318 ? 14.797 -11.578 -18.781 1 96.75 318 THR A CA 1
ATOM 2594 C C . THR A 1 318 ? 14.492 -11.102 -17.359 1 96.75 318 THR A C 1
ATOM 2596 O O . THR A 1 318 ? 15.391 -11.016 -16.531 1 96.75 318 THR A O 1
ATOM 2599 N N . SER A 1 319 ? 13.305 -10.703 -17.188 1 97.38 319 SER A N 1
ATOM 2600 C CA . SER A 1 319 ? 12.766 -10.297 -15.891 1 97.38 319 SER A CA 1
ATOM 2601 C C . SER A 1 319 ? 11.32 -10.766 -15.719 1 97.38 319 SER A C 1
ATOM 2603 O O . SER A 1 319 ? 10.891 -11.719 -16.375 1 97.38 319 SER A O 1
ATOM 2605 N N . ASP A 1 320 ? 10.641 -10.164 -14.727 1 97.62 320 ASP A N 1
ATOM 2606 C CA . ASP A 1 320 ? 9.234 -10.5 -14.516 1 97.62 320 ASP A CA 1
ATOM 2607 C C . ASP A 1 320 ? 8.336 -9.312 -14.852 1 97.62 320 ASP A C 1
ATOM 2609 O O . ASP A 1 320 ? 7.238 -9.18 -14.305 1 97.62 320 ASP A O 1
ATOM 2613 N N . SER A 1 321 ? 8.773 -8.398 -15.727 1 97.62 321 SER A N 1
ATOM 2614 C CA . SER A 1 321 ? 8.031 -7.195 -16.094 1 97.62 321 SER A CA 1
ATOM 2615 C C . SER A 1 321 ? 6.676 -7.539 -16.688 1 97.62 321 SER A C 1
ATOM 2617 O O . SER A 1 321 ? 5.703 -6.805 -16.5 1 97.62 321 SER A O 1
ATOM 2619 N N . ARG A 1 322 ? 6.656 -8.68 -17.359 1 97.12 322 ARG A N 1
ATOM 2620 C CA . ARG A 1 322 ? 5.418 -9.109 -18 1 97.12 322 ARG A CA 1
ATOM 2621 C C . ARG A 1 322 ? 4.293 -9.234 -16.984 1 97.12 322 ARG A C 1
ATOM 2623 O O . ARG A 1 322 ? 3.129 -8.969 -17.297 1 97.12 322 ARG A O 1
ATOM 2630 N N . TRP A 1 323 ? 4.613 -9.609 -15.766 1 98.06 323 TRP A N 1
ATOM 2631 C CA . TRP A 1 323 ? 3.596 -9.836 -14.742 1 98.06 323 TRP A CA 1
ATOM 2632 C C . TRP A 1 323 ? 3.455 -8.617 -13.836 1 98.06 323 TRP A C 1
ATOM 2634 O O . TRP A 1 323 ? 2.418 -8.438 -13.188 1 98.06 323 TRP A O 1
ATOM 2644 N N . LEU A 1 324 ? 4.453 -7.762 -13.781 1 97.56 324 LEU A N 1
ATOM 2645 C CA . LEU A 1 324 ? 4.457 -6.648 -12.844 1 97.56 324 LEU A CA 1
ATOM 2646 C C . LEU A 1 324 ? 3.801 -5.414 -13.453 1 97.56 324 LEU A C 1
ATOM 2648 O O . LEU A 1 324 ? 3.236 -4.586 -12.742 1 97.56 324 LEU A O 1
ATOM 2652 N N . GLY A 1 325 ? 3.982 -5.25 -14.719 1 98.12 325 GLY A N 1
ATOM 2653 C CA . GLY A 1 325 ? 3.459 -4.078 -15.398 1 98.12 325 GLY A CA 1
ATOM 2654 C C . GLY A 1 325 ? 4.422 -2.904 -15.398 1 98.12 325 GLY A C 1
ATOM 2655 O O . GLY A 1 325 ? 4.117 -1.841 -15.938 1 98.12 325 GLY A O 1
ATOM 2656 N N . TYR A 1 326 ? 5.57 -3.016 -14.797 1 98.25 326 TYR A N 1
ATOM 2657 C CA . TYR A 1 326 ? 6.645 -2.031 -14.812 1 98.25 326 TYR A CA 1
ATOM 2658 C C . TYR A 1 326 ? 8.008 -2.715 -14.82 1 98.25 326 TYR A C 1
ATOM 2660 O O . TYR A 1 326 ? 8.109 -3.912 -14.539 1 98.25 326 TYR A O 1
ATOM 2668 N N . ARG A 1 327 ? 9.008 -2.047 -15.195 1 97.5 327 ARG A N 1
ATOM 2669 C CA . ARG A 1 327 ? 10.383 -2.539 -15.164 1 97.5 327 ARG A CA 1
ATOM 2670 C C . ARG A 1 327 ? 10.984 -2.395 -13.773 1 97.5 327 ARG A C 1
ATOM 2672 O O . ARG A 1 327 ? 11.055 -1.289 -13.234 1 97.5 327 ARG A O 1
ATOM 2679 N N . ARG A 1 328 ? 11.516 -3.396 -13.203 1 95.56 328 ARG A N 1
ATOM 2680 C CA . ARG A 1 328 ? 12 -3.4 -11.828 1 95.56 328 ARG A CA 1
ATOM 2681 C C . ARG A 1 328 ? 13.148 -2.418 -11.648 1 95.56 328 ARG A C 1
ATOM 2683 O O . ARG A 1 328 ? 13.297 -1.807 -10.586 1 95.56 328 ARG A O 1
ATOM 2690 N N . VAL A 1 329 ? 13.984 -2.311 -12.609 1 94.56 329 VAL A N 1
ATOM 2691 C CA . VAL A 1 329 ? 15.25 -1.593 -12.484 1 94.56 329 VAL A CA 1
ATOM 2692 C C . VAL A 1 329 ? 14.977 -0.106 -12.266 1 94.56 329 VAL A C 1
ATOM 2694 O O . VAL A 1 329 ? 15.711 0.564 -11.539 1 94.56 329 VAL A O 1
ATOM 2697 N N . ASP A 1 330 ? 13.914 0.442 -12.789 1 96.25 330 ASP A N 1
ATOM 2698 C CA . ASP A 1 330 ? 13.719 1.884 -12.672 1 96.25 330 ASP A CA 1
ATOM 2699 C C . ASP A 1 330 ? 12.258 2.215 -12.367 1 96.25 330 ASP A C 1
ATOM 2701 O O . ASP A 1 330 ? 11.883 3.387 -12.297 1 96.25 330 ASP A O 1
ATOM 2705 N N . GLY A 1 331 ? 11.43 1.205 -12.234 1 97.19 331 GLY A N 1
ATOM 2706 C CA . GLY A 1 331 ? 10.055 1.382 -11.789 1 97.19 331 GLY A CA 1
ATOM 2707 C C . GLY A 1 331 ? 9.141 1.944 -12.867 1 97.19 331 GLY A C 1
ATOM 2708 O O . GLY A 1 331 ? 7.996 2.305 -12.594 1 97.19 331 GLY A O 1
ATOM 2709 N N . ARG A 1 332 ? 9.508 2.008 -14.125 1 98.31 332 ARG A N 1
ATOM 2710 C CA . ARG A 1 332 ? 8.758 2.67 -15.188 1 98.31 332 ARG A CA 1
ATOM 2711 C C . ARG A 1 332 ? 7.668 1.76 -15.742 1 98.31 332 ARG A C 1
ATOM 2713 O O . ARG A 1 332 ? 7.957 0.665 -16.234 1 98.31 332 ARG A O 1
ATOM 2720 N N . VAL A 1 333 ? 6.461 2.227 -15.656 1 98.75 333 VAL A N 1
ATOM 2721 C CA . VAL A 1 333 ? 5.309 1.535 -16.219 1 98.75 333 VAL A CA 1
ATOM 2722 C C . VAL A 1 333 ? 5.352 1.618 -17.75 1 98.75 333 VAL A C 1
ATOM 2724 O O . VAL A 1 333 ? 5.758 2.637 -18.312 1 98.75 333 VAL A O 1
ATOM 2727 N N . PHE A 1 334 ? 4.965 0.569 -18.469 1 98.5 334 PHE A N 1
ATOM 2728 C CA . PHE A 1 334 ? 5.016 0.529 -19.922 1 98.5 334 PHE A CA 1
ATOM 2729 C C . PHE A 1 334 ? 3.656 0.161 -20.5 1 98.5 334 PHE A C 1
ATOM 2731 O O . PHE A 1 334 ? 2.703 -0.081 -19.75 1 98.5 334 PHE A O 1
ATOM 2738 N N . ALA A 1 335 ? 3.496 0.226 -21.766 1 98.19 335 ALA A N 1
ATOM 2739 C CA . ALA A 1 335 ? 2.291 -0.168 -22.484 1 98.19 335 ALA A CA 1
ATOM 2740 C C . ALA A 1 335 ? 2.592 -1.288 -23.484 1 98.19 335 ALA A C 1
ATOM 2742 O O . ALA A 1 335 ? 3.754 -1.53 -23.812 1 98.19 335 ALA A O 1
ATOM 2743 N N . ARG A 1 336 ? 1.63 -2.01 -23.828 1 96.69 336 ARG A N 1
ATOM 2744 C CA . ARG A 1 336 ? 1.704 -3.043 -24.844 1 96.69 336 ARG A CA 1
ATOM 2745 C C . ARG A 1 336 ? 0.546 -2.92 -25.828 1 96.69 336 ARG A C 1
ATOM 2747 O O . ARG A 1 336 ? -0.507 -2.375 -25.5 1 96.69 336 ARG A O 1
ATOM 2754 N N . GLU A 1 337 ? 0.778 -3.438 -26.969 1 92.38 337 GLU A N 1
ATOM 2755 C CA . GLU A 1 337 ? -0.242 -3.361 -28.016 1 92.38 337 GLU A CA 1
ATOM 2756 C C . GLU A 1 337 ? -1.102 -4.621 -28.031 1 92.38 337 GLU A C 1
ATOM 2758 O O . GLU A 1 337 ? -0.579 -5.738 -28 1 92.38 337 GLU A O 1
ATOM 2763 N N . VAL A 1 338 ? -2.391 -4.422 -28.016 1 86.56 338 VAL A N 1
ATOM 2764 C CA . VAL A 1 338 ? -3.387 -5.477 -28.172 1 86.56 338 VAL A CA 1
ATOM 2765 C C . VAL A 1 338 ? -4.402 -5.078 -29.25 1 86.56 338 VAL A C 1
ATOM 2767 O O . VAL A 1 338 ? -5.109 -4.078 -29.094 1 86.56 338 VAL A O 1
ATOM 2770 N N . ASP A 1 339 ? -4.523 -5.852 -30.25 1 83.75 339 ASP A N 1
ATOM 2771 C CA . ASP A 1 339 ? -5.484 -5.609 -31.328 1 83.75 339 ASP A CA 1
ATOM 2772 C C . ASP A 1 339 ? -5.383 -4.176 -31.844 1 83.75 339 ASP A C 1
ATOM 2774 O O . ASP A 1 339 ? -6.395 -3.486 -31.984 1 83.75 339 ASP A O 1
ATOM 2778 N N . GLY A 1 340 ? -4.234 -3.703 -31.969 1 86.81 340 GLY A N 1
ATOM 2779 C CA . GLY A 1 340 ? -3.994 -2.4 -32.562 1 86.81 340 GLY A CA 1
ATOM 2780 C C . GLY A 1 340 ? -4.082 -1.26 -31.578 1 86.81 340 GLY A C 1
ATOM 2781 O O . GLY A 1 340 ? -3.918 -0.094 -31.938 1 86.81 340 GLY A O 1
ATOM 2782 N N . ARG A 1 341 ? -4.355 -1.54 -30.375 1 88.88 341 ARG A N 1
ATOM 2783 C CA . ARG A 1 341 ? -4.461 -0.506 -29.344 1 88.88 341 ARG A CA 1
ATOM 2784 C C . ARG A 1 341 ? -3.377 -0.674 -28.281 1 88.88 341 ARG A C 1
ATOM 2786 O O . ARG A 1 341 ? -3.066 -1.795 -27.875 1 88.88 341 ARG A O 1
ATOM 2793 N N . LYS A 1 342 ? -2.83 0.436 -27.922 1 95 342 LYS A N 1
ATOM 2794 C CA . LYS A 1 342 ? -1.862 0.415 -26.828 1 95 342 LYS A CA 1
ATOM 2795 C C . LYS A 1 342 ? -2.564 0.433 -25.484 1 95 342 LYS A C 1
ATOM 2797 O O . LYS A 1 342 ? -3.414 1.29 -25.219 1 95 342 LYS A O 1
ATOM 2802 N N . ILE A 1 343 ? -2.205 -0.446 -24.672 1 97 343 ILE A N 1
ATOM 2803 C CA . ILE A 1 343 ? -2.826 -0.56 -23.359 1 97 343 ILE A CA 1
ATOM 2804 C C . ILE A 1 343 ? -1.766 -0.395 -22.266 1 97 343 ILE A C 1
ATOM 2806 O O . ILE A 1 343 ? -0.761 -1.111 -22.25 1 97 343 ILE A O 1
ATOM 2810 N N . SER A 1 344 ? -1.979 0.601 -21.375 1 98.5 344 SER A N 1
ATOM 2811 C CA . SER A 1 344 ? -1.106 0.728 -20.203 1 98.5 344 SER A CA 1
ATOM 2812 C C . SER A 1 344 ? -1.137 -0.535 -19.344 1 98.5 344 SER A C 1
ATOM 2814 O O . SER A 1 344 ? -2.201 -1.115 -19.125 1 98.5 344 SER A O 1
ATOM 2816 N N . GLN A 1 345 ? 0.02 -0.954 -18.859 1 98.62 345 GLN A N 1
ATOM 2817 C CA . GLN A 1 345 ? 0.1 -2.152 -18.031 1 98.62 345 GLN A CA 1
ATOM 2818 C C . GLN A 1 345 ? 0.074 -1.801 -16.547 1 98.62 345 GLN A C 1
ATOM 2820 O O . GLN A 1 345 ? 0.403 -2.635 -15.695 1 98.62 345 GLN A O 1
ATOM 2825 N N . LEU A 1 346 ? -0.348 -0.546 -16.25 1 98.75 346 LEU A N 1
ATOM 2826 C CA . LEU A 1 346 ? -0.466 -0.073 -14.875 1 98.75 346 LEU A CA 1
ATOM 2827 C C . LEU A 1 346 ? -1.428 -0.949 -14.078 1 98.75 346 LEU A C 1
ATOM 2829 O O . LEU A 1 346 ? -1.246 -1.143 -12.875 1 98.75 346 LEU A O 1
ATOM 2833 N N . TRP A 1 347 ? -2.398 -1.573 -14.805 1 98.62 347 TRP A N 1
ATOM 2834 C CA . TRP A 1 347 ? -3.389 -2.396 -14.117 1 98.62 347 TRP A CA 1
ATOM 2835 C C . TRP A 1 347 ? -2.732 -3.611 -13.469 1 98.62 347 TRP A C 1
ATOM 2837 O O . TRP A 1 347 ? -3.205 -4.109 -12.445 1 98.62 347 TRP A O 1
ATOM 2847 N N . LYS A 1 348 ? -1.633 -4.113 -14.008 1 98.62 348 LYS A N 1
ATOM 2848 C CA . LYS A 1 348 ? -0.918 -5.25 -13.43 1 98.62 348 LYS A CA 1
ATOM 2849 C C . LYS A 1 348 ? -0.308 -4.891 -12.078 1 98.62 348 LYS A C 1
ATOM 2851 O O . LYS A 1 348 ? -0.231 -5.73 -11.18 1 98.62 348 LYS A O 1
ATOM 2856 N N . VAL A 1 349 ? 0.167 -3.617 -11.992 1 98.5 349 VAL A N 1
ATOM 2857 C CA . VAL A 1 349 ? 0.697 -3.131 -10.727 1 98.5 349 VAL A CA 1
ATOM 2858 C C . VAL A 1 349 ? -0.375 -3.238 -9.641 1 98.5 349 VAL A C 1
ATOM 2860 O O . VAL A 1 349 ? -0.129 -3.797 -8.57 1 98.5 349 VAL A O 1
ATOM 2863 N N . ALA A 1 350 ? -1.527 -2.725 -9.938 1 98.69 350 ALA A N 1
ATOM 2864 C CA . ALA A 1 350 ? -2.639 -2.715 -8.984 1 98.69 350 ALA A CA 1
ATOM 2865 C C . ALA A 1 350 ? -3.115 -4.133 -8.688 1 98.69 350 ALA A C 1
ATOM 2867 O O . ALA A 1 350 ? -3.385 -4.473 -7.531 1 98.69 350 ALA A O 1
ATOM 2868 N N . PHE A 1 351 ? -3.217 -4.941 -9.711 1 98.75 351 PHE A N 1
ATOM 2869 C CA . PHE A 1 351 ? -3.697 -6.312 -9.57 1 98.75 351 PHE A CA 1
ATOM 2870 C C . PHE A 1 351 ? -2.768 -7.121 -8.68 1 98.75 351 PHE A C 1
ATOM 2872 O O . PHE A 1 351 ? -3.225 -7.832 -7.777 1 98.75 351 PHE A O 1
ATOM 2879 N N . THR A 1 352 ? -1.474 -7.012 -8.922 1 98.38 352 THR A N 1
ATOM 2880 C CA . THR A 1 352 ? -0.475 -7.73 -8.141 1 98.38 352 THR A CA 1
ATOM 2881 C C . THR A 1 352 ? -0.504 -7.281 -6.68 1 98.38 352 THR A C 1
ATOM 2883 O O . THR A 1 352 ? -0.491 -8.109 -5.77 1 98.38 352 THR A O 1
ATOM 2886 N N . ARG A 1 353 ? -0.55 -5.98 -6.504 1 97.88 353 ARG A N 1
ATOM 2887 C CA . ARG A 1 353 ? -0.581 -5.438 -5.152 1 97.88 353 ARG A CA 1
ATOM 2888 C C . ARG A 1 353 ? -1.854 -5.852 -4.422 1 97.88 353 ARG A C 1
ATOM 2890 O O . ARG A 1 353 ? -1.81 -6.219 -3.244 1 97.88 353 ARG A O 1
ATOM 2897 N N . LEU A 1 354 ? -2.961 -5.754 -5.082 1 98.56 354 LEU A N 1
ATOM 2898 C CA . LEU A 1 354 ? -4.242 -6.121 -4.496 1 98.56 354 LEU A CA 1
ATOM 2899 C C . LEU A 1 354 ? -4.242 -7.586 -4.062 1 98.56 354 LEU A C 1
ATOM 2901 O O . LEU A 1 354 ? -4.59 -7.898 -2.922 1 98.56 354 LEU A O 1
ATOM 2905 N N . PHE A 1 355 ? -3.812 -8.484 -4.902 1 98.75 355 PHE A N 1
ATOM 2906 C CA . PHE A 1 355 ? -3.848 -9.906 -4.582 1 98.75 355 PHE A CA 1
ATOM 2907 C C . PHE A 1 355 ? -2.842 -10.242 -3.484 1 98.75 355 PHE A C 1
ATOM 2909 O O . PHE A 1 355 ? -3.082 -11.125 -2.664 1 98.75 355 PHE A O 1
ATOM 2916 N N . GLY A 1 356 ? -1.713 -9.531 -3.496 1 98.38 356 GLY A N 1
ATOM 2917 C CA . GLY A 1 356 ? -0.827 -9.688 -2.354 1 98.38 356 GLY A CA 1
ATOM 2918 C C . GLY A 1 356 ? -1.509 -9.406 -1.028 1 98.38 356 GLY A C 1
ATOM 2919 O O . GLY A 1 356 ? -1.391 -10.195 -0.086 1 98.38 356 GLY A O 1
ATOM 2920 N N . GLU A 1 357 ? -2.219 -8.297 -0.972 1 98.38 357 GLU A N 1
ATOM 2921 C CA . GLU A 1 357 ? -2.93 -7.918 0.246 1 98.38 357 GLU A CA 1
ATOM 2922 C C . GLU A 1 357 ? -4.051 -8.906 0.556 1 98.38 357 GLU A C 1
ATOM 2924 O O . GLU A 1 357 ? -4.281 -9.25 1.718 1 98.38 357 GLU A O 1
ATOM 2929 N N . LEU A 1 358 ? -4.777 -9.32 -0.461 1 98.88 358 LEU A N 1
ATOM 2930 C CA . LEU A 1 358 ? -5.875 -10.258 -0.277 1 98.88 358 LEU A CA 1
ATOM 2931 C C . LEU A 1 358 ? -5.359 -11.594 0.246 1 98.88 358 LEU A C 1
ATOM 2933 O O . LEU A 1 358 ? -5.965 -12.195 1.14 1 98.88 358 LEU A O 1
ATOM 2937 N N . ASN A 1 359 ? -4.219 -12.062 -0.336 1 98.88 359 ASN A N 1
ATOM 2938 C CA . ASN A 1 359 ? -3.607 -13.289 0.15 1 98.88 359 ASN A CA 1
ATOM 2939 C C . ASN A 1 359 ? -3.271 -13.203 1.636 1 98.88 359 ASN A C 1
ATOM 2941 O O . ASN A 1 359 ? -3.551 -14.133 2.396 1 98.88 359 ASN A O 1
ATOM 2945 N N . ARG A 1 360 ? -2.719 -12.141 2.031 1 98.75 360 ARG A N 1
ATOM 2946 C CA . ARG A 1 360 ? -2.336 -11.961 3.428 1 98.75 360 ARG A CA 1
ATOM 2947 C C . ARG A 1 360 ? -3.566 -11.883 4.324 1 98.75 360 ARG A C 1
ATOM 2949 O O . ARG A 1 360 ? -3.539 -12.344 5.469 1 98.75 360 ARG A O 1
ATOM 2956 N N . THR A 1 361 ? -4.629 -11.25 3.832 1 98.81 361 THR A N 1
ATOM 2957 C CA . THR A 1 361 ? -5.883 -11.172 4.578 1 98.81 361 THR A CA 1
ATOM 2958 C C . THR A 1 361 ? -6.457 -12.562 4.816 1 98.81 361 THR A C 1
ATOM 2960 O O . THR A 1 361 ? -6.816 -12.906 5.945 1 98.81 361 THR A O 1
ATOM 2963 N N . VAL A 1 362 ? -6.523 -13.344 3.748 1 98.88 362 VAL A N 1
ATOM 2964 C CA . VAL A 1 362 ? -7.07 -14.695 3.863 1 98.88 362 VAL A CA 1
ATOM 2965 C C . VAL A 1 362 ? -6.18 -15.539 4.77 1 98.88 362 VAL A C 1
ATOM 2967 O O . VAL A 1 362 ? -6.672 -16.25 5.641 1 98.88 362 VAL A O 1
ATOM 2970 N N . ARG A 1 363 ? -4.836 -15.484 4.59 1 98.75 363 ARG A N 1
ATOM 2971 C CA . ARG A 1 363 ? -3.918 -16.234 5.438 1 98.75 363 ARG A CA 1
ATOM 2972 C C . ARG A 1 363 ? -4.117 -15.883 6.906 1 98.75 363 ARG A C 1
ATOM 2974 O O . ARG A 1 363 ? -4.16 -16.766 7.762 1 98.75 363 ARG A O 1
ATOM 2981 N N . LEU A 1 364 ? -4.254 -14.578 7.16 1 98.5 364 LEU A N 1
ATOM 2982 C CA . LEU A 1 364 ? -4.445 -14.148 8.539 1 98.5 364 LEU A CA 1
ATOM 2983 C C . LEU A 1 364 ? -5.707 -14.766 9.133 1 98.5 364 LEU A C 1
ATOM 2985 O O . LEU A 1 364 ? -5.691 -15.25 10.266 1 98.5 364 LEU A O 1
ATOM 2989 N N . GLY A 1 365 ? -6.84 -14.695 8.383 1 98.69 365 GLY A N 1
ATOM 2990 C CA . GLY A 1 365 ? -8.07 -15.312 8.844 1 98.69 365 GLY A CA 1
ATOM 2991 C C . GLY A 1 365 ? -7.938 -16.797 9.094 1 98.69 365 GLY A C 1
ATOM 2992 O O . GLY A 1 365 ? -8.344 -17.297 10.148 1 98.69 365 GLY A O 1
ATOM 2993 N N . VAL A 1 366 ? -7.312 -17.484 8.188 1 98.88 366 VAL A N 1
ATOM 2994 C CA . VAL A 1 366 ? -7.168 -18.938 8.273 1 98.88 366 VAL A CA 1
ATOM 2995 C C . VAL A 1 366 ? -6.262 -19.297 9.445 1 98.88 366 VAL A C 1
ATOM 2997 O O . VAL A 1 366 ? -6.586 -20.188 10.234 1 98.88 366 VAL A O 1
ATOM 3000 N N . LEU A 1 367 ? -5.117 -18.625 9.555 1 98.56 367 LEU A N 1
ATOM 3001 C CA . LEU A 1 367 ? -4.188 -18.922 10.641 1 98.56 367 LEU A CA 1
ATOM 3002 C C . LEU A 1 367 ? -4.828 -18.625 11.992 1 98.56 367 LEU A C 1
ATOM 3004 O O . LEU A 1 367 ? -4.602 -19.359 12.961 1 98.56 367 LEU A O 1
ATOM 3008 N N . THR A 1 368 ? -5.59 -17.516 12.086 1 98.19 368 THR A N 1
ATOM 3009 C CA . THR A 1 368 ? -6.289 -17.188 13.32 1 98.19 368 THR A CA 1
ATOM 3010 C C . THR A 1 368 ? -7.297 -18.281 13.68 1 98.19 368 THR A C 1
ATOM 3012 O O . THR A 1 368 ? -7.363 -18.719 14.828 1 98.19 368 THR A O 1
ATOM 3015 N N . GLY A 1 369 ? -8.094 -18.734 12.672 1 98.25 369 GLY A N 1
ATOM 3016 C CA . GLY A 1 369 ? -9.047 -19.812 12.906 1 98.25 369 GLY A CA 1
ATOM 3017 C C . GLY A 1 369 ? -8.383 -21.109 13.344 1 98.25 369 GLY A C 1
ATOM 3018 O O . GLY A 1 369 ? -8.867 -21.766 14.258 1 98.25 369 GLY A O 1
ATOM 3019 N N . LEU A 1 370 ? -7.289 -21.453 12.734 1 98.62 370 LEU A N 1
ATOM 3020 C CA . LEU A 1 370 ? -6.59 -22.688 13.062 1 98.62 370 LEU A CA 1
ATOM 3021 C C . LEU A 1 370 ? -5.973 -22.609 14.453 1 98.62 370 LEU A C 1
ATOM 3023 O O . LEU A 1 370 ? -5.934 -23.609 15.18 1 98.62 370 LEU A O 1
ATOM 3027 N N . LYS A 1 371 ? -5.414 -21.469 14.781 1 97.62 371 LYS A N 1
ATOM 3028 C CA . LYS A 1 371 ? -4.883 -21.266 16.125 1 97.62 371 LYS A CA 1
ATOM 3029 C C . LYS A 1 371 ? -5.969 -21.469 17.188 1 97.62 371 LYS A C 1
ATOM 3031 O O . LYS A 1 371 ? -5.719 -22.078 18.234 1 97.62 371 LYS A O 1
ATOM 3036 N N . GLU A 1 372 ? -7.152 -20.953 16.938 1 97.12 372 GLU A N 1
ATOM 3037 C CA . GLU A 1 372 ? -8.273 -21.109 17.859 1 97.12 372 GLU A CA 1
ATOM 3038 C C . GLU A 1 372 ? -8.641 -22.578 18.047 1 97.12 372 GLU A C 1
ATOM 3040 O O . GLU A 1 372 ? -9.164 -22.969 19.094 1 97.12 372 GLU A O 1
ATOM 3045 N N . LEU A 1 373 ? -8.336 -23.406 17.062 1 97.56 373 LEU A N 1
ATOM 3046 C CA . LEU A 1 373 ? -8.625 -24.828 17.109 1 97.56 373 LEU A CA 1
ATOM 3047 C C . LEU A 1 373 ? -7.418 -25.609 17.641 1 97.56 373 LEU A C 1
ATOM 3049 O O . LEU A 1 373 ? -7.406 -26.844 17.609 1 97.56 373 LEU A O 1
ATOM 3053 N N . ASN A 1 374 ? -6.324 -24.859 18.031 1 96.31 374 ASN A N 1
ATOM 3054 C CA . ASN A 1 374 ? -5.074 -25.453 18.516 1 96.31 374 ASN A CA 1
ATOM 3055 C C . ASN A 1 374 ? -4.457 -26.375 17.469 1 96.31 374 ASN A C 1
ATOM 3057 O O . ASN A 1 374 ? -3.957 -27.453 17.812 1 96.31 374 ASN A O 1
ATOM 3061 N N . ALA A 1 375 ? -4.586 -25.984 16.234 1 96.88 375 ALA A N 1
ATOM 3062 C CA . ALA A 1 375 ? -4.059 -26.781 15.133 1 96.88 375 ALA A CA 1
ATOM 3063 C C . ALA A 1 375 ? -2.654 -26.328 14.75 1 96.88 375 ALA A C 1
ATOM 3065 O O . ALA A 1 375 ? -2.279 -25.188 14.984 1 96.88 375 ALA A O 1
ATOM 3066 N N . GLY A 1 376 ? -1.778 -27.234 14.258 1 97.06 376 GLY A N 1
ATOM 3067 C CA . GLY A 1 376 ? -0.564 -26.875 13.539 1 97.06 376 GLY A CA 1
ATOM 3068 C C . GLY A 1 376 ? -0.82 -26.438 12.109 1 97.06 376 GLY A C 1
ATOM 3069 O O . GLY A 1 376 ? -1.029 -27.281 11.234 1 97.06 376 GLY A O 1
ATOM 3070 N N . PRO A 1 377 ? -0.804 -25.203 11.828 1 97.81 377 PRO A N 1
ATOM 3071 C CA . PRO A 1 377 ? -1.343 -24.688 10.57 1 97.81 377 PRO A CA 1
ATOM 3072 C C . PRO A 1 377 ? -0.596 -25.219 9.344 1 97.81 377 PRO A C 1
ATOM 3074 O O . PRO A 1 377 ? -1.222 -25.656 8.375 1 97.81 377 PRO A O 1
ATOM 3077 N N . GLU A 1 378 ? 0.727 -25.234 9.344 1 97.94 378 GLU A N 1
ATOM 3078 C CA . GLU A 1 378 ? 1.502 -25.641 8.172 1 97.94 378 GLU A CA 1
ATOM 3079 C C . GLU A 1 378 ? 1.239 -27.094 7.812 1 97.94 378 GLU A C 1
ATOM 3081 O O . GLU A 1 378 ? 0.933 -27.406 6.66 1 97.94 378 GLU A O 1
ATOM 3086 N N . GLU A 1 379 ? 1.333 -27.969 8.836 1 98.38 379 GLU A N 1
ATOM 3087 C CA . GLU A 1 379 ? 1.127 -29.391 8.594 1 98.38 379 GLU A CA 1
ATOM 3088 C C . GLU A 1 379 ? -0.3 -29.672 8.125 1 98.38 379 GLU A C 1
ATOM 3090 O O . GLU A 1 379 ? -0.513 -30.453 7.199 1 98.38 379 GLU A O 1
ATOM 3095 N N . PHE A 1 380 ? -1.27 -29.078 8.781 1 98.69 380 PHE A N 1
ATOM 3096 C CA . PHE A 1 380 ? -2.664 -29.281 8.406 1 98.69 380 PHE A CA 1
ATOM 3097 C C . PHE A 1 380 ? -2.895 -28.844 6.961 1 98.69 380 PHE A C 1
ATOM 3099 O O . PHE A 1 380 ? -3.535 -29.562 6.191 1 98.69 380 PHE A O 1
ATOM 3106 N N . LEU A 1 381 ? -2.363 -27.594 6.594 1 98.88 381 LEU A N 1
ATOM 3107 C CA . LEU A 1 381 ? -2.617 -27.047 5.27 1 98.88 381 LEU A CA 1
ATOM 3108 C C . LEU A 1 381 ? -1.94 -27.891 4.191 1 98.88 381 LEU A C 1
ATOM 3110 O O . LEU A 1 381 ? -2.457 -28.016 3.08 1 98.88 381 LEU A O 1
ATOM 3114 N N . VAL A 1 382 ? -0.78 -28.5 4.484 1 98.75 382 VAL A N 1
ATOM 3115 C CA . VAL A 1 382 ? -0.134 -29.391 3.539 1 98.75 382 VAL A CA 1
ATOM 3116 C C . VAL A 1 382 ? -0.969 -30.672 3.383 1 98.75 382 VAL A C 1
ATOM 3118 O O . VAL A 1 382 ? -1.22 -31.125 2.264 1 98.75 382 VAL A O 1
ATOM 3121 N N . ARG A 1 383 ? -1.474 -31.219 4.477 1 98.56 383 ARG A N 1
ATOM 3122 C CA . ARG A 1 383 ? -2.256 -32.438 4.445 1 98.56 383 ARG A CA 1
ATOM 3123 C C . ARG A 1 383 ? -3.602 -32.219 3.764 1 98.56 383 ARG A C 1
ATOM 3125 O O . ARG A 1 383 ? -4.172 -33.156 3.182 1 98.56 383 ARG A O 1
ATOM 3132 N N . TYR A 1 384 ? -4.09 -30.984 3.846 1 98.75 384 TYR A N 1
ATOM 3133 C CA . TYR A 1 384 ? -5.379 -30.703 3.232 1 98.75 384 TYR A CA 1
ATOM 3134 C C . TYR A 1 384 ? -5.332 -30.938 1.727 1 98.75 384 TYR A C 1
ATOM 3136 O O . TYR A 1 384 ? -6.371 -31.125 1.089 1 98.75 384 TYR A O 1
ATOM 3144 N N . ALA A 1 385 ? -4.137 -30.953 1.13 1 98.62 385 ALA A N 1
ATOM 3145 C CA . ALA A 1 385 ? -3.992 -31.281 -0.285 1 98.62 385 ALA A CA 1
ATOM 3146 C C . ALA A 1 385 ? -4.574 -32.656 -0.582 1 98.62 385 ALA A C 1
ATOM 3148 O O . ALA A 1 385 ? -5.059 -32.906 -1.687 1 98.62 385 ALA A O 1
ATOM 3149 N N . ARG A 1 386 ? -4.559 -33.562 0.451 1 98.38 386 ARG A N 1
ATOM 3150 C CA . ARG A 1 386 ? -5.078 -34.938 0.313 1 98.38 386 ARG A CA 1
ATOM 3151 C C . ARG A 1 386 ? -6.59 -34.906 0.089 1 98.38 386 ARG A C 1
ATOM 3153 O O . ARG A 1 386 ? -7.145 -35.844 -0.487 1 98.38 386 ARG A O 1
ATOM 3160 N N . ILE A 1 387 ? -7.242 -33.844 0.535 1 98.06 387 ILE A N 1
ATOM 3161 C CA . ILE A 1 387 ? -8.68 -33.688 0.313 1 98.06 387 ILE A CA 1
ATOM 3162 C C . ILE A 1 387 ? -8.914 -32.969 -1.005 1 98.06 387 ILE A C 1
ATOM 3164 O O . ILE A 1 387 ? -9.75 -33.375 -1.812 1 98.06 387 ILE A O 1
ATOM 3168 N N . PHE A 1 388 ? -8.203 -31.891 -1.243 1 98.12 388 PHE A N 1
ATOM 3169 C CA . PHE A 1 388 ? -8.406 -31.062 -2.43 1 98.12 388 PHE A CA 1
ATOM 3170 C C . PHE A 1 388 ? -8.148 -31.875 -3.697 1 98.12 388 PHE A C 1
ATOM 3172 O O . PHE A 1 388 ? -8.898 -31.766 -4.672 1 98.12 388 PHE A O 1
ATOM 3179 N N . PHE A 1 389 ? -7.055 -32.688 -3.707 1 97.56 389 PHE A N 1
ATOM 3180 C CA . PHE A 1 389 ? -6.688 -33.531 -4.844 1 97.56 389 PHE A CA 1
ATOM 3181 C C . PHE A 1 389 ? -6.965 -35 -4.543 1 97.56 389 PHE A C 1
ATOM 3183 O O . PHE A 1 389 ? -6.168 -35.875 -4.891 1 97.56 389 PHE A O 1
ATOM 3190 N N . ARG A 1 390 ? -8.047 -35.281 -3.945 1 96.12 390 ARG A N 1
ATOM 3191 C CA . ARG A 1 390 ? -8.367 -36.594 -3.396 1 96.12 390 ARG A CA 1
ATOM 3192 C C . ARG A 1 390 ? -8.328 -37.688 -4.48 1 96.12 390 ARG A C 1
ATOM 3194 O O . ARG A 1 390 ? -7.793 -38.75 -4.266 1 96.12 390 ARG A O 1
ATOM 3201 N N . ASP A 1 391 ? -8.914 -37.438 -5.637 1 91.88 391 ASP A N 1
ATOM 3202 C CA . ASP A 1 391 ? -8.992 -38.438 -6.699 1 91.88 391 ASP A CA 1
ATOM 3203 C C . ASP A 1 391 ? -7.594 -38.812 -7.18 1 91.88 391 ASP A C 1
ATOM 3205 O O . ASP A 1 391 ? -7.352 -40 -7.512 1 91.88 391 ASP A O 1
ATOM 3209 N N . TYR A 1 392 ? -6.73 -37.875 -7.281 1 92.56 392 TYR A N 1
ATOM 3210 C CA . TYR A 1 392 ? -5.355 -38.156 -7.68 1 92.56 392 TYR A CA 1
ATOM 3211 C C . TYR A 1 392 ? -4.664 -39.062 -6.664 1 92.56 392 TYR A C 1
ATOM 3213 O O . TYR A 1 392 ? -4.07 -40.062 -7.031 1 92.56 392 TYR A O 1
ATOM 3221 N N . TYR A 1 393 ? -4.715 -38.688 -5.414 1 95.31 393 TYR A N 1
ATOM 3222 C CA . TYR A 1 393 ? -4.074 -39.469 -4.367 1 95.31 393 TYR A CA 1
ATOM 3223 C C . TYR A 1 393 ? -4.699 -40.844 -4.27 1 95.31 393 TYR A C 1
ATOM 3225 O O . TYR A 1 393 ? -4 -41.844 -4.047 1 95.31 393 TYR A O 1
ATOM 3233 N N . GLY A 1 394 ? -6.031 -40.844 -4.457 1 92.19 394 GLY A N 1
ATOM 3234 C CA . GLY A 1 394 ? -6.723 -42.125 -4.477 1 92.19 394 GLY A CA 1
ATOM 3235 C C . GLY A 1 394 ? -6.242 -43.031 -5.586 1 92.19 394 GLY A C 1
ATOM 3236 O O . GLY A 1 394 ? -6.148 -44.25 -5.395 1 92.19 394 GLY A O 1
ATOM 3237 N N . TYR A 1 395 ? -6.02 -42.5 -6.727 1 88.69 395 TYR A N 1
ATOM 3238 C CA . TYR A 1 395 ? -5.527 -43.25 -7.863 1 88.69 395 TYR A CA 1
ATOM 3239 C C . TYR A 1 395 ? -4.227 -43.969 -7.516 1 88.69 395 TYR A C 1
ATOM 3241 O O . TYR A 1 395 ? -3.996 -45.094 -7.957 1 88.69 395 TYR A O 1
ATOM 3249 N N . PHE A 1 396 ? -3.344 -43.375 -6.711 1 90.88 396 PHE A N 1
ATOM 3250 C CA . PHE A 1 396 ? -2.043 -43.938 -6.375 1 90.88 396 PHE A CA 1
ATOM 3251 C C . PHE A 1 396 ? -2.113 -44.719 -5.059 1 90.88 396 PHE A C 1
ATOM 3253 O O . PHE A 1 396 ? -1.087 -45.156 -4.527 1 90.88 396 PHE A O 1
ATOM 3260 N N . GLY A 1 397 ? -3.305 -44.812 -4.492 1 93.94 397 GLY A N 1
ATOM 3261 C CA . GLY A 1 397 ? -3.486 -45.562 -3.256 1 93.94 397 GLY A CA 1
ATOM 3262 C C . GLY A 1 397 ? -2.883 -44.875 -2.051 1 93.94 397 GLY A C 1
ATOM 3263 O O . GLY A 1 397 ? -2.486 -45.531 -1.083 1 93.94 397 GLY A O 1
ATOM 3264 N N . ILE A 1 398 ? -2.719 -43.625 -2.117 1 96.06 398 ILE A N 1
ATOM 3265 C CA . ILE A 1 398 ? -2.162 -42.812 -1.033 1 96.06 398 ILE A CA 1
ATOM 3266 C C . ILE A 1 398 ? -3.275 -42.406 -0.081 1 96.06 398 ILE A C 1
ATOM 3268 O O . ILE A 1 398 ? -4.402 -42.156 -0.511 1 96.06 398 ILE A O 1
ATOM 3272 N N . GLU A 1 399 ? -3.002 -42.219 1.135 1 96.31 399 GLU A N 1
ATOM 3273 C CA . GLU A 1 399 ? -3.957 -41.969 2.207 1 96.31 399 GLU A CA 1
ATOM 3274 C C . GLU A 1 399 ? -4.645 -40.625 2.012 1 96.31 399 GLU A C 1
ATOM 3276 O O . GLU A 1 399 ? -3.982 -39.594 1.84 1 96.31 399 GLU A O 1
ATOM 3281 N N . THR A 1 400 ? -5.965 -40.625 2.043 1 97.38 400 THR A N 1
ATOM 3282 C CA . THR A 1 400 ? -6.734 -39.375 1.859 1 97.38 400 THR A CA 1
ATOM 3283 C C . THR A 1 400 ? -7.828 -39.281 2.918 1 97.38 400 THR A C 1
ATOM 3285 O O . THR A 1 400 ? -8.719 -38.438 2.809 1 97.38 400 THR A O 1
ATOM 3288 N N . SER A 1 401 ? -7.844 -40.062 3.969 1 97.31 401 SER A N 1
ATOM 3289 C CA . SER A 1 401 ? -8.898 -40.094 4.977 1 97.31 401 SER A CA 1
ATOM 3290 C C . SER A 1 401 ? -8.961 -38.75 5.734 1 97.31 401 SER A C 1
ATOM 3292 O O . SER A 1 401 ? -7.941 -38.094 5.914 1 97.31 401 SER A O 1
ATOM 3294 N N . LEU A 1 402 ? -10.141 -38.406 6.188 1 97.69 402 LEU A N 1
ATOM 3295 C CA . LEU A 1 402 ? -10.32 -37.188 6.984 1 97.69 402 LEU A CA 1
ATOM 3296 C C . LEU A 1 402 ? -9.523 -37.281 8.289 1 97.69 402 LEU A C 1
ATOM 3298 O O . LEU A 1 402 ? -9.016 -36.281 8.781 1 97.69 402 LEU A O 1
ATOM 3302 N N . ASP A 1 403 ? -9.414 -38.469 8.82 1 97.38 403 ASP A N 1
ATOM 3303 C CA . ASP A 1 403 ? -8.664 -38.656 10.055 1 97.38 403 ASP A CA 1
ATOM 3304 C C . ASP A 1 403 ? -7.199 -38.281 9.875 1 97.38 403 ASP A C 1
ATOM 3306 O O . ASP A 1 403 ? -6.621 -37.594 10.734 1 97.38 403 ASP A O 1
ATOM 3310 N N . TYR A 1 404 ? -6.613 -38.656 8.773 1 97.62 404 TYR A N 1
ATOM 3311 C CA . TYR A 1 404 ? -5.227 -38.312 8.477 1 97.62 404 TYR A CA 1
ATOM 3312 C C . TYR A 1 404 ? -5.059 -36.812 8.344 1 97.62 404 TYR A C 1
ATOM 3314 O O . TYR A 1 404 ? -4.137 -36.219 8.922 1 97.62 404 TYR A O 1
ATOM 3322 N N . VAL A 1 405 ? -5.949 -36.156 7.668 1 98.31 405 VAL A N 1
ATOM 3323 C CA . VAL A 1 405 ? -5.836 -34.75 7.344 1 98.31 405 VAL A CA 1
ATOM 3324 C C . VAL A 1 405 ? -6.062 -33.906 8.602 1 98.31 405 VAL A C 1
ATOM 3326 O O . VAL A 1 405 ? -5.43 -32.875 8.789 1 98.31 405 VAL A O 1
ATOM 3329 N N . LEU A 1 406 ? -6.965 -34.375 9.523 1 98.38 406 LEU A N 1
ATOM 3330 C CA . LEU A 1 406 ? -7.395 -33.562 10.664 1 98.38 406 LEU A CA 1
ATOM 3331 C C . LEU A 1 406 ? -6.492 -33.812 11.867 1 98.38 406 LEU A C 1
ATOM 3333 O O . LEU A 1 406 ? -6.621 -33.156 12.898 1 98.38 406 LEU A O 1
ATOM 3337 N N . GLU A 1 407 ? -5.551 -34.75 11.719 1 97.94 407 GLU A N 1
ATOM 3338 C CA . GLU A 1 407 ? -4.691 -35.094 12.852 1 97.94 407 GLU A CA 1
ATOM 3339 C C . GLU A 1 407 ? -4.012 -33.844 13.422 1 97.94 407 GLU A C 1
ATOM 3341 O O . GLU A 1 407 ? -4.039 -33.594 14.633 1 97.94 407 GLU A O 1
ATOM 3346 N N . PRO A 1 408 ? -3.416 -32.969 12.57 1 98.06 408 PRO A N 1
ATOM 3347 C CA . PRO A 1 408 ? -2.758 -31.766 13.109 1 98.06 408 PRO A CA 1
ATOM 3348 C C . PRO A 1 408 ? -3.738 -30.797 13.766 1 98.06 408 PRO A C 1
ATOM 3350 O O . PRO A 1 408 ? -3.32 -29.859 14.445 1 98.06 408 PRO A O 1
ATOM 3353 N N . ALA A 1 409 ? -5.062 -30.984 13.531 1 98 409 ALA A N 1
ATOM 3354 C CA . ALA A 1 409 ? -6.09 -30.125 14.117 1 98 409 ALA A CA 1
ATOM 3355 C C . ALA A 1 409 ? -6.859 -30.859 15.211 1 98 409 ALA A C 1
ATOM 3357 O O . ALA A 1 409 ? -7.992 -30.484 15.531 1 98 409 ALA A O 1
ATOM 3358 N N . GLY A 1 410 ? -6.352 -31.984 15.727 1 96.88 410 GLY A N 1
ATOM 3359 C CA . GLY A 1 410 ? -6.969 -32.719 16.812 1 96.88 410 GLY A CA 1
ATOM 3360 C C . GLY A 1 410 ? -8.281 -33.375 16.422 1 96.88 410 GLY A C 1
ATOM 3361 O O . GLY A 1 410 ? -9.141 -33.625 17.266 1 96.88 410 GLY A O 1
ATOM 3362 N N . GLY A 1 411 ? -8.5 -33.562 15.164 1 96.69 411 GLY A N 1
ATOM 3363 C CA . GLY A 1 411 ? -9.703 -34.219 14.672 1 96.69 411 GLY A CA 1
ATOM 3364 C C . GLY A 1 411 ? -10.875 -33.25 14.531 1 96.69 411 GLY A C 1
ATOM 3365 O O . GLY A 1 411 ? -11.969 -33.656 14.141 1 96.69 411 GLY A O 1
ATOM 3366 N N . ASP A 1 412 ? -10.703 -31.969 14.75 1 97.12 412 ASP A N 1
ATOM 3367 C CA . ASP A 1 412 ? -11.781 -30.984 14.703 1 97.12 412 ASP A CA 1
ATOM 3368 C C . ASP A 1 412 ? -12.195 -30.688 13.266 1 97.12 412 ASP A C 1
ATOM 3370 O O . ASP A 1 412 ? -11.422 -30.094 12.5 1 97.12 412 ASP A O 1
ATOM 3374 N N . ARG A 1 413 ? -13.344 -30.891 12.867 1 97.06 413 ARG A N 1
ATOM 3375 C CA . ARG A 1 413 ? -13.836 -30.797 11.492 1 97.06 413 ARG A CA 1
ATOM 3376 C C . ARG A 1 413 ? -14.008 -29.328 11.07 1 97.06 413 ARG A C 1
ATOM 3378 O O . ARG A 1 413 ? -14.109 -29.031 9.875 1 97.06 413 ARG A O 1
ATOM 3385 N N . ASN A 1 414 ? -14 -28.422 12.008 1 96.81 414 ASN A N 1
ATOM 3386 C CA . ASN A 1 414 ? -14.094 -27 11.664 1 96.81 414 ASN A CA 1
ATOM 3387 C C . ASN A 1 414 ? -12.867 -26.531 10.883 1 96.81 414 ASN A C 1
ATOM 3389 O O . ASN A 1 414 ? -12.93 -25.516 10.18 1 96.81 414 ASN A O 1
ATOM 3393 N N . ALA A 1 415 ? -11.773 -27.266 11.039 1 98.62 415 ALA A N 1
ATOM 3394 C CA . ALA A 1 415 ? -10.547 -26.922 10.32 1 98.62 415 ALA A CA 1
ATOM 3395 C C . ALA A 1 415 ? -10.727 -27.109 8.812 1 98.62 415 ALA A C 1
ATOM 3397 O O . ALA A 1 415 ? -10.055 -26.453 8.016 1 98.62 415 ALA A O 1
ATOM 3398 N N . LEU A 1 416 ? -11.672 -28 8.406 1 98.62 416 LEU A N 1
ATOM 3399 C CA . LEU A 1 416 ? -11.859 -28.328 6.996 1 98.62 416 LEU A CA 1
ATOM 3400 C C . LEU A 1 416 ? -12.289 -27.094 6.207 1 98.62 416 LEU A C 1
ATOM 3402 O O . LEU A 1 416 ? -11.82 -26.875 5.086 1 98.62 416 LEU A O 1
ATOM 3406 N N . LYS A 1 417 ? -13.188 -26.281 6.812 1 98.44 417 LYS A N 1
ATOM 3407 C CA . LYS A 1 417 ? -13.617 -25.047 6.156 1 98.44 417 LYS A CA 1
ATOM 3408 C C . LYS A 1 417 ? -12.445 -24.109 5.941 1 98.44 417 LYS A C 1
ATOM 3410 O O . LYS A 1 417 ? -12.359 -23.438 4.906 1 98.44 417 LYS A O 1
ATOM 3415 N N . LEU A 1 418 ? -11.562 -24.031 6.926 1 98.81 418 LEU A N 1
ATOM 3416 C CA . LEU A 1 418 ? -10.391 -23.172 6.84 1 98.81 418 LEU A CA 1
ATOM 3417 C C . LEU A 1 418 ? -9.414 -23.672 5.777 1 98.81 418 LEU A C 1
ATOM 3419 O O . LEU A 1 418 ? -8.82 -22.875 5.043 1 98.81 418 LEU A O 1
ATOM 3423 N N . GLY A 1 419 ? -9.227 -25.016 5.719 1 98.88 419 GLY A N 1
ATOM 3424 C CA . GLY A 1 419 ? -8.422 -25.578 4.648 1 98.88 419 GLY A CA 1
ATOM 3425 C C . GLY A 1 419 ? -8.953 -25.25 3.264 1 98.88 419 GLY A C 1
ATOM 3426 O O . GLY A 1 419 ? -8.195 -24.844 2.385 1 98.88 419 GLY A O 1
ATOM 3427 N N . ARG A 1 420 ? -10.273 -25.406 3.102 1 98.81 420 ARG A N 1
ATOM 3428 C CA . ARG A 1 420 ? -10.938 -25.094 1.841 1 98.81 420 ARG A CA 1
ATOM 3429 C C . ARG A 1 420 ? -10.695 -23.641 1.449 1 98.81 420 ARG A C 1
ATOM 3431 O O . ARG A 1 420 ? -10.297 -23.359 0.32 1 98.81 420 ARG A O 1
ATOM 3438 N N . ILE A 1 421 ? -10.898 -22.75 2.4 1 98.88 421 ILE A N 1
ATOM 3439 C CA . ILE A 1 421 ? -10.773 -21.328 2.152 1 98.88 421 ILE A CA 1
ATOM 3440 C C . ILE A 1 421 ? -9.336 -21 1.731 1 98.88 421 ILE A C 1
ATOM 3442 O O . ILE A 1 421 ? -9.117 -20.25 0.776 1 98.88 421 ILE A O 1
ATOM 3446 N N . TYR A 1 422 ? -8.344 -21.531 2.434 1 98.94 422 TYR A N 1
ATOM 3447 C CA . TYR A 1 422 ? -6.938 -21.297 2.113 1 98.94 422 TYR A CA 1
ATOM 3448 C C . TYR A 1 422 ? -6.613 -21.766 0.702 1 98.94 422 TYR A C 1
ATOM 3450 O O . TYR A 1 422 ? -5.922 -21.078 -0.047 1 98.94 422 TYR A O 1
ATOM 3458 N N . TYR A 1 423 ? -7.117 -22.922 0.293 1 98.88 423 TYR A N 1
ATOM 3459 C CA . TYR A 1 423 ? -6.82 -23.469 -1.023 1 98.88 423 TYR A CA 1
ATOM 3460 C C . TYR A 1 423 ? -7.566 -22.719 -2.115 1 98.88 423 TYR A C 1
ATOM 3462 O O . TYR A 1 423 ? -7.098 -22.625 -3.252 1 98.88 423 TYR A O 1
ATOM 3470 N N . LEU A 1 424 ? -8.797 -22.188 -1.77 1 98.88 424 LEU A N 1
ATOM 3471 C CA . LEU A 1 424 ? -9.438 -21.281 -2.713 1 98.88 424 LEU A CA 1
ATOM 3472 C C . LEU A 1 424 ? -8.562 -20.047 -2.971 1 98.88 424 LEU A C 1
ATOM 3474 O O . LEU A 1 424 ? -8.422 -19.609 -4.113 1 98.88 424 LEU A O 1
ATOM 3478 N N . MET A 1 425 ? -7.965 -19.531 -1.896 1 98.94 425 MET A N 1
ATOM 3479 C CA . MET A 1 425 ? -7.059 -18.406 -2.051 1 98.94 425 MET A CA 1
ATOM 3480 C C . MET A 1 425 ? -5.863 -18.766 -2.92 1 98.94 425 MET A C 1
ATOM 3482 O O . MET A 1 425 ? -5.48 -18.016 -3.812 1 98.94 425 MET A O 1
ATOM 3486 N N . LEU A 1 426 ? -5.246 -19.953 -2.705 1 98.88 426 LEU A N 1
ATOM 3487 C CA . LEU A 1 426 ? -4.137 -20.391 -3.537 1 98.88 426 LEU A CA 1
ATOM 3488 C C . LEU A 1 426 ? -4.566 -20.516 -4.996 1 98.88 426 LEU A C 1
ATOM 3490 O O . LEU A 1 426 ? -3.846 -20.094 -5.898 1 98.88 426 LEU A O 1
ATOM 3494 N N . LEU A 1 427 ? -5.746 -21.109 -5.199 1 98.62 427 LEU A N 1
ATOM 3495 C CA . LEU A 1 427 ? -6.305 -21.328 -6.531 1 98.62 427 LEU A CA 1
ATOM 3496 C C . LEU A 1 427 ? -6.531 -20 -7.254 1 98.62 427 LEU A C 1
ATOM 3498 O O . LEU A 1 427 ? -6.445 -19.938 -8.477 1 98.62 427 LEU A O 1
ATOM 3502 N N . ALA A 1 428 ? -6.707 -18.938 -6.547 1 98.75 428 ALA A N 1
ATOM 3503 C CA . ALA A 1 428 ? -7.016 -17.625 -7.094 1 98.75 428 ALA A CA 1
ATOM 3504 C C . ALA A 1 428 ? -5.746 -16.891 -7.535 1 98.75 428 ALA A C 1
ATOM 3506 O O . ALA A 1 428 ? -5.785 -15.711 -7.871 1 98.75 428 ALA A O 1
ATOM 3507 N N . ASN A 1 429 ? -4.59 -17.594 -7.605 1 98.56 429 ASN A N 1
ATOM 3508 C CA . ASN A 1 429 ? -3.332 -16.891 -7.863 1 98.56 429 ASN A CA 1
ATOM 3509 C C . ASN A 1 429 ? -2.666 -17.406 -9.141 1 98.56 429 ASN A C 1
ATOM 3511 O O . ASN A 1 429 ? -1.439 -17.375 -9.258 1 98.56 429 ASN A O 1
ATOM 3515 N N . HIS A 1 430 ? -3.523 -17.891 -10.07 1 98.06 430 HIS A N 1
ATOM 3516 C CA . HIS A 1 430 ? -2.938 -18.219 -11.367 1 98.06 430 HIS A CA 1
ATOM 3517 C C . HIS A 1 430 ? -2.123 -17.047 -11.914 1 98.06 430 HIS A C 1
ATOM 3519 O O . HIS A 1 430 ? -2.51 -15.883 -11.75 1 98.06 430 HIS A O 1
ATOM 3525 N N . SER A 1 431 ? -1.082 -17.328 -12.586 1 97.38 431 SER A N 1
ATOM 3526 C CA . SER A 1 431 ? -0.239 -16.281 -13.156 1 97.38 431 SER A CA 1
ATOM 3527 C C . SER A 1 431 ? -0.83 -15.742 -14.453 1 97.38 431 SER A C 1
ATOM 3529 O O . SER A 1 431 ? -0.504 -14.633 -14.867 1 97.38 431 SER A O 1
ATOM 3531 N N . CYS A 1 432 ? -1.727 -16.391 -15.062 1 94.56 432 CYS A N 1
ATOM 3532 C CA . CYS A 1 432 ? -2.207 -16.188 -16.422 1 94.56 432 CYS A CA 1
ATOM 3533 C C . CYS A 1 432 ? -2.826 -14.805 -16.578 1 94.56 432 CYS A C 1
ATOM 3535 O O . CYS A 1 432 ? -2.643 -14.148 -17.609 1 94.56 432 CYS A O 1
ATOM 3537 N N . PRO A 1 433 ? -3.59 -14.336 -15.586 1 95.19 433 PRO A N 1
ATOM 3538 C CA . PRO A 1 433 ? -4.207 -13.023 -15.75 1 95.19 433 PRO A CA 1
ATOM 3539 C C . PRO A 1 433 ? -3.189 -11.93 -16.062 1 95.19 433 PRO A C 1
ATOM 3541 O O . PRO A 1 433 ? -3.484 -11.008 -16.828 1 95.19 433 PRO A O 1
ATOM 3544 N N . ARG A 1 434 ? -2.002 -12.039 -15.555 1 96.81 434 ARG A N 1
ATOM 3545 C CA . ARG A 1 434 ? -1.011 -10.977 -15.688 1 96.81 434 ARG A CA 1
ATOM 3546 C C . ARG A 1 434 ? -0.025 -11.281 -16.812 1 96.81 434 ARG A C 1
ATOM 3548 O O . ARG A 1 434 ? 0.86 -10.477 -17.094 1 96.81 434 ARG A O 1
ATOM 3555 N N . PHE A 1 435 ? -0.206 -12.492 -17.406 1 96.12 435 PHE A N 1
ATOM 3556 C CA . PHE A 1 435 ? 0.627 -12.844 -18.547 1 96.12 435 PHE A CA 1
ATOM 3557 C C . PHE A 1 435 ? 0.208 -12.055 -19.781 1 96.12 435 PHE A C 1
ATOM 3559 O O . PHE A 1 435 ? 1.057 -11.625 -20.578 1 96.12 435 PHE A O 1
ATOM 3566 N N . TRP A 1 436 ? -1.009 -11.789 -19.875 1 92.69 436 TRP A N 1
ATOM 3567 C CA . TRP A 1 436 ? -1.571 -11.172 -21.078 1 92.69 436 TRP A CA 1
ATOM 3568 C C . TRP A 1 436 ? -1.695 -9.664 -20.906 1 92.69 436 TRP A C 1
ATOM 3570 O O . TRP A 1 436 ? -1.624 -9.148 -19.797 1 92.69 436 TRP A O 1
ATOM 3580 N N . GLU A 1 437 ? -1.945 -9.008 -22.016 1 95.06 437 GLU A N 1
ATOM 3581 C CA . GLU A 1 437 ? -1.816 -7.551 -22.016 1 95.06 437 GLU A CA 1
ATOM 3582 C C . GLU A 1 437 ? -3.135 -6.879 -21.641 1 95.06 437 GLU A C 1
ATOM 3584 O O . GLU A 1 437 ? -3.152 -5.715 -21.234 1 95.06 437 GLU A O 1
ATOM 3589 N N . ASN A 1 438 ? -4.207 -7.562 -21.844 1 95.31 438 ASN A N 1
ATOM 3590 C CA . ASN A 1 438 ? -5.496 -7.016 -21.453 1 95.31 438 ASN A CA 1
ATOM 3591 C C . ASN A 1 438 ? -6.012 -7.668 -20.172 1 95.31 438 ASN A C 1
ATOM 3593 O O . ASN A 1 438 ? -5.809 -8.867 -19.953 1 95.31 438 ASN A O 1
ATOM 3597 N N . LEU A 1 439 ? -6.699 -6.914 -19.391 1 97.25 439 LEU A N 1
ATOM 3598 C CA . LEU A 1 439 ? -7.156 -7.367 -18.078 1 97.25 439 LEU A CA 1
ATOM 3599 C C . LEU A 1 439 ? -8.398 -8.242 -18.203 1 97.25 439 LEU A C 1
ATOM 3601 O O . LEU A 1 439 ? -8.516 -9.258 -17.531 1 97.25 439 LEU A O 1
ATOM 3605 N N . ASP A 1 440 ? -9.352 -7.844 -19.062 1 97.5 440 ASP A N 1
ATOM 3606 C CA . ASP A 1 440 ? -10.656 -8.492 -19.125 1 97.5 440 ASP A CA 1
ATOM 3607 C C . ASP A 1 440 ? -10.57 -9.836 -19.844 1 97.5 440 ASP A C 1
ATOM 3609 O O . ASP A 1 440 ? -10.922 -9.938 -21.031 1 97.5 440 ASP A O 1
ATOM 3613 N N . THR A 1 441 ? -10.172 -10.852 -19.141 1 96.75 441 THR A N 1
ATOM 3614 C CA . THR A 1 441 ? -10.031 -12.203 -19.656 1 96.75 441 THR A CA 1
ATOM 3615 C C . THR A 1 441 ? -10.727 -13.211 -18.75 1 96.75 441 THR A C 1
ATOM 3617 O O . THR A 1 441 ? -11.039 -12.898 -17.594 1 96.75 441 THR A O 1
ATOM 3620 N N . ARG A 1 442 ? -10.883 -14.406 -19.234 1 96.69 442 ARG A N 1
ATOM 3621 C CA . ARG A 1 442 ? -11.586 -15.453 -18.484 1 96.69 442 ARG A CA 1
ATOM 3622 C C . ARG A 1 442 ? -10.789 -15.875 -17.25 1 96.69 442 ARG A C 1
ATOM 3624 O O .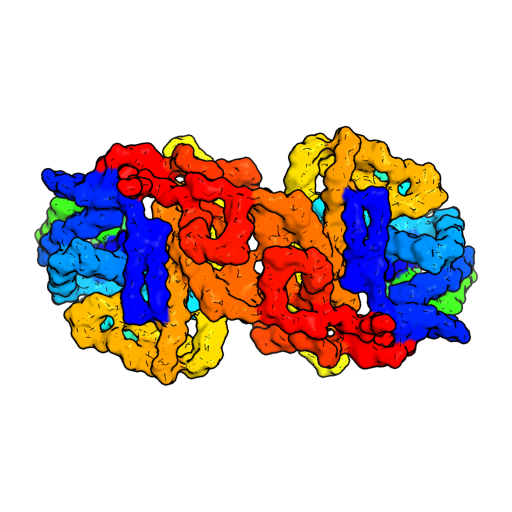 ARG A 1 442 ? -11.375 -16.219 -16.234 1 96.69 442 ARG A O 1
ATOM 3631 N N . VAL A 1 443 ? -9.508 -15.781 -17.312 1 97 443 VAL A N 1
ATOM 3632 C CA . VAL A 1 443 ? -8.688 -16.25 -16.188 1 97 443 VAL A CA 1
ATOM 3633 C C . VAL A 1 443 ? -8.648 -15.18 -15.102 1 97 443 VAL A C 1
ATOM 3635 O O . VAL A 1 443 ? -8.602 -15.5 -13.914 1 97 443 VAL A O 1
ATOM 3638 N N . ALA A 1 444 ? -8.625 -13.859 -15.547 1 98.31 444 ALA A N 1
ATOM 3639 C CA . ALA A 1 444 ? -8.758 -12.797 -14.555 1 98.31 444 ALA A CA 1
ATOM 3640 C C . ALA A 1 444 ? -10.07 -12.922 -13.789 1 98.31 444 ALA A C 1
ATOM 3642 O O . ALA A 1 444 ? -10.094 -12.82 -12.562 1 98.31 444 ALA A O 1
ATOM 3643 N N . PHE A 1 445 ? -11.125 -13.172 -14.555 1 98.62 445 PHE A N 1
ATOM 3644 C CA . PHE A 1 445 ? -12.43 -13.375 -13.938 1 98.62 445 PHE A CA 1
ATOM 3645 C C . PHE A 1 445 ? -12.383 -14.523 -12.938 1 98.62 445 PHE A C 1
ATOM 3647 O O . PHE A 1 445 ? -12.875 -14.391 -11.812 1 98.62 445 PHE A O 1
ATOM 3654 N N . SER A 1 446 ? -11.797 -15.617 -13.312 1 98.44 446 SER A N 1
ATOM 3655 C CA . SER A 1 446 ? -11.734 -16.812 -12.469 1 98.44 446 SER A CA 1
ATOM 3656 C C . SER A 1 446 ? -10.953 -16.547 -11.188 1 98.44 446 SER A C 1
ATOM 3658 O O . SER A 1 446 ? -11.391 -16.922 -10.102 1 98.44 446 SER A O 1
ATOM 3660 N N . ASN A 1 447 ? -9.758 -15.906 -11.273 1 98.75 447 ASN A N 1
ATOM 3661 C CA . ASN A 1 447 ? -8.977 -15.562 -10.086 1 98.75 447 ASN A CA 1
ATOM 3662 C C . ASN A 1 447 ? -9.805 -14.758 -9.094 1 98.75 447 ASN A C 1
ATOM 3664 O O . ASN A 1 447 ? -9.812 -15.062 -7.898 1 98.75 447 ASN A O 1
ATOM 3668 N N . VAL A 1 448 ? -10.484 -13.727 -9.633 1 98.88 448 VAL A N 1
ATOM 3669 C CA . VAL A 1 448 ? -11.219 -12.812 -8.766 1 98.88 448 VAL A CA 1
ATOM 3670 C C . VAL A 1 448 ? -12.445 -13.516 -8.188 1 98.88 448 VAL A C 1
ATOM 3672 O O . VAL A 1 448 ? -12.75 -13.359 -7.004 1 98.88 448 VAL A O 1
ATOM 3675 N N . SER A 1 449 ? -13.164 -14.312 -9.008 1 98.88 449 SER A N 1
ATOM 36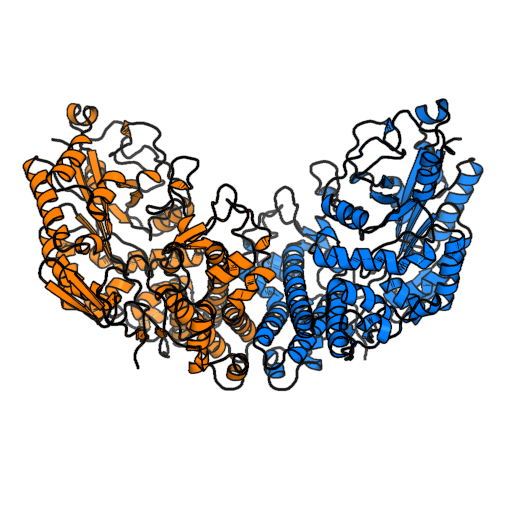76 C CA . SER A 1 449 ? -14.336 -15.039 -8.547 1 98.88 449 SER A CA 1
ATOM 3677 C C . SER A 1 449 ? -13.992 -15.984 -7.395 1 98.88 449 SER A C 1
ATOM 3679 O O . SER A 1 449 ? -14.688 -16.016 -6.379 1 98.88 449 SER A O 1
ATOM 3681 N N . VAL A 1 450 ? -12.914 -16.672 -7.555 1 98.88 450 VAL A N 1
ATOM 3682 C CA . VAL A 1 450 ? -12.508 -17.641 -6.547 1 98.88 450 VAL A CA 1
ATOM 3683 C C . VAL A 1 450 ? -12.062 -16.922 -5.277 1 98.88 450 VAL A C 1
ATOM 3685 O O . VAL A 1 450 ? -12.391 -17.344 -4.164 1 98.88 450 VAL A O 1
ATOM 3688 N N . MET A 1 451 ? -11.312 -15.82 -5.391 1 98.94 451 MET A N 1
ATOM 3689 C CA . MET A 1 451 ? -10.898 -15.023 -4.234 1 98.94 451 MET A CA 1
ATOM 3690 C C . MET A 1 451 ? -12.117 -14.461 -3.506 1 98.94 451 MET A C 1
ATOM 3692 O O . MET A 1 451 ? -12.18 -14.492 -2.275 1 98.94 451 MET A O 1
ATOM 3696 N N . ALA A 1 452 ? -13.07 -13.914 -4.312 1 98.88 452 ALA A N 1
ATOM 3697 C CA . ALA A 1 452 ? -14.289 -13.391 -3.711 1 98.88 452 ALA A CA 1
ATOM 3698 C C . ALA A 1 452 ? -15.008 -14.469 -2.898 1 98.88 452 ALA A C 1
ATOM 3700 O O . ALA A 1 452 ? -15.492 -14.203 -1.795 1 98.88 452 ALA A O 1
ATOM 3701 N N . LYS A 1 453 ? -15.07 -15.695 -3.441 1 98.88 453 LYS A N 1
ATOM 3702 C CA . LYS A 1 453 ? -15.672 -16.812 -2.723 1 98.88 453 LYS A CA 1
ATOM 3703 C C . LYS A 1 453 ? -14.953 -17.078 -1.405 1 98.88 453 LYS A C 1
ATOM 3705 O O . LYS A 1 453 ? -15.586 -17.266 -0.369 1 98.88 453 LYS A O 1
ATOM 3710 N N . ALA A 1 454 ? -13.609 -17.078 -1.452 1 98.88 454 ALA A N 1
ATOM 3711 C CA . ALA A 1 454 ? -12.812 -17.312 -0.248 1 98.88 454 ALA A CA 1
ATOM 3712 C C . ALA A 1 454 ? -13.117 -16.25 0.814 1 98.88 454 ALA A C 1
ATOM 3714 O O . ALA A 1 454 ? -13.305 -16.578 1.987 1 98.88 454 ALA A O 1
ATOM 3715 N N . LEU A 1 455 ? -13.188 -14.984 0.435 1 98.75 455 LEU A N 1
ATOM 3716 C CA . LEU A 1 455 ? -13.422 -13.883 1.36 1 98.75 455 LEU A CA 1
ATOM 3717 C C . LEU A 1 455 ? -14.82 -13.977 1.966 1 98.75 455 LEU A C 1
ATOM 3719 O O . LEU A 1 455 ? -14.992 -13.773 3.17 1 98.75 455 LEU A O 1
ATOM 3723 N N . ILE A 1 456 ? -15.82 -14.281 1.144 1 98.19 456 ILE A N 1
ATOM 3724 C CA . ILE A 1 456 ? -17.188 -14.383 1.622 1 98.19 456 ILE A CA 1
ATOM 3725 C C . ILE A 1 456 ? -17.328 -15.555 2.588 1 98.19 456 ILE A C 1
ATOM 3727 O O . ILE A 1 456 ? -18.016 -15.461 3.604 1 98.19 456 ILE A O 1
ATOM 3731 N N . GLU A 1 457 ? -16.625 -16.672 2.285 1 98.06 457 GLU A N 1
ATOM 3732 C CA . GLU A 1 457 ? -16.656 -17.812 3.199 1 98.06 457 GLU A CA 1
ATOM 3733 C C . GLU A 1 457 ? -15.984 -17.469 4.523 1 98.06 457 GLU A C 1
ATOM 3735 O O . GLU A 1 457 ? -16.391 -17.969 5.578 1 98.06 457 GLU A O 1
ATOM 3740 N N . LEU A 1 458 ? -14.953 -16.656 4.523 1 98 458 LEU A N 1
ATOM 3741 C CA . LEU A 1 458 ? -14.336 -16.203 5.762 1 98 458 LEU A CA 1
ATOM 3742 C C . LEU A 1 458 ? -15.289 -15.305 6.547 1 98 458 LEU A C 1
ATOM 3744 O O . LEU A 1 458 ? -15.328 -15.359 7.777 1 98 458 LEU A O 1
ATOM 3748 N N . MET A 1 459 ? -16 -14.438 5.812 1 95.94 459 MET A N 1
ATOM 3749 C CA . MET A 1 459 ? -17 -13.609 6.48 1 95.94 459 MET A CA 1
ATOM 3750 C C . MET A 1 459 ? -18 -14.477 7.234 1 95.94 459 MET A C 1
ATOM 3752 O O . MET A 1 459 ? -18.328 -14.188 8.383 1 95.94 459 MET A O 1
ATOM 3756 N N . LYS A 1 460 ? -18.453 -15.539 6.57 1 95.06 460 LYS A N 1
ATOM 3757 C CA . LYS A 1 460 ? -19.422 -16.438 7.191 1 95.06 460 LYS A CA 1
ATOM 3758 C C . LYS A 1 460 ? -18.797 -17.172 8.375 1 95.06 460 LYS A C 1
ATOM 3760 O O . LYS A 1 460 ? -19.438 -17.359 9.414 1 95.06 460 LYS A O 1
ATOM 3765 N N . TYR A 1 461 ? -17.562 -17.609 8.219 1 96.38 461 TYR A N 1
ATOM 3766 C CA . TYR A 1 461 ? -16.875 -18.359 9.273 1 96.38 461 TYR A CA 1
ATOM 3767 C C . TYR A 1 461 ? -16.688 -17.5 10.523 1 96.38 461 TYR A C 1
ATOM 3769 O O . TYR A 1 461 ? -16.812 -18 11.641 1 96.38 461 TYR A O 1
ATOM 3777 N N . PHE A 1 462 ? -16.406 -16.219 10.312 1 95.44 462 PHE A N 1
ATOM 3778 C CA . PHE A 1 462 ? -16.094 -15.344 11.438 1 95.44 462 PHE A CA 1
ATOM 3779 C C . PHE A 1 462 ? -17.266 -14.422 11.75 1 95.44 462 PHE A C 1
ATOM 3781 O O . PHE A 1 462 ? -17.094 -13.328 12.281 1 95.44 462 PHE A O 1
ATOM 3788 N N . GLU A 1 463 ? -18.422 -14.812 11.305 1 91.19 463 GLU A N 1
ATOM 3789 C CA . GLU A 1 463 ? -19.609 -14.023 11.617 1 91.19 463 GLU A CA 1
ATOM 3790 C C . GLU A 1 463 ? -19.734 -13.766 13.117 1 91.19 463 GLU A C 1
ATOM 3792 O O . GLU A 1 463 ? -19.625 -14.695 13.922 1 91.19 463 GLU A O 1
ATOM 3797 N N . GLY A 1 464 ? -19.922 -12.508 13.484 1 88.69 464 GLY A N 1
ATOM 3798 C CA . GLY A 1 464 ? -20.062 -12.133 14.883 1 88.69 464 GLY A CA 1
ATOM 3799 C C . GLY A 1 464 ? -18.75 -11.75 15.531 1 88.69 464 GLY A C 1
ATOM 3800 O O . GLY A 1 464 ? -18.734 -11.188 16.625 1 88.69 464 GLY A O 1
ATOM 3801 N N . SER A 1 465 ? -17.656 -12.086 14.859 1 92.06 465 SER A N 1
ATOM 3802 C CA . SER A 1 465 ? -16.344 -11.734 15.367 1 92.06 465 SER A CA 1
ATOM 3803 C C . SER A 1 465 ? -15.891 -10.367 14.859 1 92.06 465 SER A C 1
ATOM 3805 O O . SER A 1 465 ? -16.375 -9.898 13.828 1 92.06 465 SER A O 1
ATOM 3807 N N . GLU A 1 466 ? -14.945 -9.773 15.555 1 91.56 466 GLU A N 1
ATOM 3808 C CA . GLU A 1 466 ? -14.359 -8.508 15.117 1 91.56 466 GLU A CA 1
ATOM 3809 C C . GLU A 1 466 ? -13.57 -8.68 13.82 1 91.56 466 GLU A C 1
ATOM 3811 O O . GLU A 1 466 ? -13.461 -7.746 13.031 1 91.56 466 GLU A O 1
ATOM 3816 N N . LEU A 1 467 ? -13.148 -9.922 13.57 1 93.88 467 LEU A N 1
ATOM 3817 C CA . LEU A 1 467 ? -12.305 -10.172 12.406 1 93.88 467 LEU A CA 1
ATOM 3818 C C . LEU A 1 467 ? -13.133 -10.133 11.125 1 93.88 467 LEU A C 1
ATOM 3820 O O . LEU A 1 467 ? -12.578 -10.031 10.023 1 93.88 467 LEU A O 1
ATOM 3824 N N . TRP A 1 468 ? -14.453 -10.234 11.305 1 94.38 468 TRP A N 1
ATOM 3825 C CA . TRP A 1 468 ? -15.391 -10.25 10.188 1 94.38 468 TRP A CA 1
ATOM 3826 C C . TRP A 1 468 ? -15.188 -9.031 9.289 1 94.38 468 TRP A C 1
ATOM 3828 O O . TRP A 1 468 ? -15.203 -9.148 8.062 1 94.38 468 TRP A O 1
ATOM 3838 N N . SER A 1 469 ? -14.961 -7.879 9.914 1 94.56 469 SER A N 1
ATOM 3839 C CA . SER A 1 469 ? -14.852 -6.621 9.18 1 94.56 469 SER A CA 1
ATOM 3840 C C . SER A 1 469 ? -13.617 -6.594 8.297 1 94.56 469 SER A C 1
ATOM 3842 O O . SER A 1 469 ? -13.57 -5.875 7.301 1 94.56 469 SER A O 1
ATOM 3844 N N . LEU A 1 470 ? -12.602 -7.371 8.664 1 96.62 470 LEU A N 1
ATOM 3845 C CA . LEU A 1 470 ? -11.383 -7.465 7.871 1 96.62 470 LEU A CA 1
ATOM 3846 C C . LEU A 1 470 ? -11.672 -8.055 6.496 1 96.62 470 LEU A C 1
ATOM 3848 O O . LEU A 1 470 ? -11.18 -7.551 5.484 1 96.62 470 LEU A O 1
ATOM 3852 N N . PHE A 1 471 ? -12.477 -9.062 6.453 1 97.94 471 PHE A N 1
ATOM 3853 C CA . PHE A 1 471 ? -12.773 -9.781 5.215 1 97.94 471 PHE A CA 1
ATOM 3854 C C . PHE A 1 471 ? -13.766 -9 4.363 1 97.94 471 PHE A C 1
ATOM 3856 O O . PHE A 1 471 ? -13.68 -9 3.135 1 97.94 471 PHE A O 1
ATOM 3863 N N . LEU A 1 472 ? -14.703 -8.344 5.051 1 96.38 472 LEU A N 1
ATOM 3864 C CA . LEU A 1 472 ? -15.586 -7.438 4.328 1 96.38 472 LEU A CA 1
ATOM 3865 C C . LEU A 1 472 ? -14.789 -6.34 3.629 1 96.38 472 LEU A C 1
ATOM 3867 O O . LEU A 1 472 ? -15.008 -6.062 2.447 1 96.38 472 LEU A O 1
ATOM 3871 N N . GLY A 1 473 ? -13.828 -5.719 4.383 1 97.31 473 GLY A N 1
ATOM 3872 C CA . GLY A 1 473 ? -12.984 -4.691 3.791 1 97.31 473 GLY A CA 1
ATOM 3873 C C . GLY A 1 473 ? -12.227 -5.172 2.57 1 97.31 473 GLY A C 1
ATOM 3874 O O . GLY A 1 473 ? -12.094 -4.441 1.586 1 97.31 473 GLY A O 1
ATOM 3875 N N . ALA A 1 474 ? -11.719 -6.402 2.625 1 98.56 474 ALA A N 1
ATOM 3876 C CA . ALA A 1 474 ? -10.992 -6.988 1.501 1 98.56 474 ALA A CA 1
ATOM 3877 C C . ALA A 1 474 ? -11.914 -7.188 0.299 1 98.56 474 ALA A C 1
ATOM 3879 O O . ALA A 1 474 ? -11.523 -6.914 -0.839 1 98.56 474 ALA A O 1
ATOM 3880 N N . TYR A 1 475 ? -13.156 -7.684 0.528 1 98.25 475 TYR A N 1
ATOM 3881 C CA . TYR A 1 475 ? -14.141 -7.871 -0.534 1 98.25 475 TYR A CA 1
ATOM 3882 C C . TYR A 1 475 ? -14.492 -6.543 -1.188 1 98.25 475 TYR A C 1
ATOM 3884 O O . TYR A 1 475 ? -14.617 -6.457 -2.412 1 98.25 475 TYR A O 1
ATOM 3892 N N . LEU A 1 476 ? -14.641 -5.512 -0.377 1 97.75 476 LEU A N 1
ATOM 3893 C CA . LEU A 1 476 ? -14.984 -4.195 -0.896 1 97.75 476 LEU A CA 1
ATOM 3894 C C . LEU A 1 476 ? -13.859 -3.639 -1.762 1 97.75 476 LEU A C 1
ATOM 3896 O O . LEU A 1 476 ? -14.109 -2.898 -2.715 1 97.75 476 LEU A O 1
ATOM 3900 N N . LYS A 1 477 ? -12.602 -4 -1.505 1 97.81 477 LYS A N 1
ATOM 3901 C CA . LYS A 1 477 ? -11.484 -3.564 -2.334 1 97.81 477 LYS A CA 1
ATOM 3902 C C . LYS A 1 477 ? -11.586 -4.145 -3.742 1 97.81 477 LYS A C 1
ATOM 3904 O O . LYS A 1 477 ? -11.18 -3.5 -4.715 1 97.81 477 LYS A O 1
ATOM 3909 N N . LEU A 1 478 ? -12.078 -5.418 -3.824 1 98.69 478 LEU A N 1
ATOM 3910 C CA . LEU A 1 478 ? -12.336 -5.988 -5.141 1 98.69 478 LEU A CA 1
ATOM 3911 C C . LEU A 1 478 ? -13.367 -5.164 -5.902 1 98.69 478 LEU A C 1
ATOM 3913 O O . LEU A 1 478 ? -13.18 -4.852 -7.078 1 98.69 478 LEU A O 1
ATOM 3917 N N . LEU A 1 479 ? -14.43 -4.746 -5.195 1 98.12 479 LEU A N 1
ATOM 3918 C CA . LEU A 1 479 ? -15.5 -3.971 -5.82 1 98.12 479 LEU A CA 1
ATOM 3919 C C . LEU A 1 479 ? -14.984 -2.607 -6.27 1 98.12 479 LEU A C 1
ATOM 3921 O O . LEU A 1 479 ? -15.445 -2.072 -7.285 1 98.12 479 LEU A O 1
ATOM 3925 N N . ASN A 1 480 ? -13.977 -2.088 -5.547 1 97.81 480 ASN A N 1
ATOM 3926 C CA . ASN A 1 480 ? -13.5 -0.733 -5.793 1 97.81 480 ASN A CA 1
ATOM 3927 C C . ASN A 1 480 ? -12.148 -0.735 -6.508 1 97.81 480 ASN A C 1
ATOM 3929 O O . ASN A 1 480 ? -11.344 0.175 -6.32 1 97.81 480 ASN A O 1
ATOM 3933 N N . PHE A 1 481 ? -11.914 -1.709 -7.297 1 98.56 481 PHE A N 1
ATOM 3934 C CA . PHE A 1 481 ? -10.617 -1.843 -7.961 1 98.56 481 PHE A CA 1
ATOM 3935 C C . PHE A 1 481 ? -10.281 -0.579 -8.742 1 98.56 481 PHE A C 1
ATOM 3937 O O . PHE A 1 481 ? -9.141 -0.117 -8.719 1 98.56 481 PHE A O 1
ATOM 3944 N N . GLU A 1 482 ? -11.234 -0.034 -9.43 1 98.12 482 GLU A N 1
ATOM 3945 C CA . GLU A 1 482 ? -11.016 1.146 -10.266 1 98.12 482 GLU A CA 1
ATOM 3946 C C . GLU A 1 482 ? -10.508 2.318 -9.438 1 98.12 482 GLU A C 1
ATOM 3948 O O . GLU A 1 482 ? -9.648 3.08 -9.891 1 98.12 482 GLU A O 1
ATOM 3953 N N . ASN A 1 483 ? -10.914 2.43 -8.203 1 98.19 483 ASN A N 1
ATOM 3954 C CA . ASN A 1 483 ? -10.602 3.584 -7.367 1 98.19 483 ASN A CA 1
ATOM 3955 C C . ASN A 1 483 ? -9.234 3.443 -6.707 1 98.19 483 ASN A C 1
ATOM 3957 O O . ASN A 1 483 ? -8.703 4.406 -6.148 1 98.19 483 ASN A O 1
ATOM 3961 N N . LEU A 1 484 ? -8.609 2.271 -6.805 1 98.25 484 LEU A N 1
ATOM 3962 C CA . LEU A 1 484 ? -7.289 2.066 -6.223 1 98.25 484 LEU A CA 1
ATOM 3963 C C . LEU A 1 484 ? -6.254 2.967 -6.887 1 98.25 484 LEU A C 1
ATOM 3965 O O . LEU A 1 484 ? -5.219 3.275 -6.293 1 98.25 484 LEU A O 1
ATOM 3969 N N . TYR A 1 485 ? -6.574 3.451 -8.156 1 98.44 485 TYR A N 1
ATOM 3970 C CA . TYR A 1 485 ? -5.719 4.41 -8.836 1 98.44 485 TYR A CA 1
ATOM 3971 C C . TYR A 1 485 ? -5.445 5.625 -7.961 1 98.44 485 TYR A C 1
ATOM 3973 O O . TYR A 1 485 ? -4.297 6.039 -7.797 1 98.44 485 TYR A O 1
ATOM 3981 N N . HIS A 1 486 ? -6.5 6.121 -7.312 1 97.88 486 HIS A N 1
ATOM 3982 C CA . HIS A 1 486 ? -6.398 7.316 -6.477 1 97.88 486 HIS A CA 1
ATOM 3983 C C . HIS A 1 486 ? -5.898 6.969 -5.078 1 97.88 486 HIS A C 1
ATOM 3985 O O . HIS A 1 486 ? -5.02 7.652 -4.543 1 97.88 486 HIS A O 1
ATOM 3991 N N . LEU A 1 487 ? -6.434 5.883 -4.52 1 97.81 487 LEU A N 1
ATOM 3992 C CA . LEU A 1 487 ? -6.117 5.527 -3.141 1 97.81 487 LEU A CA 1
ATOM 3993 C C . LEU A 1 487 ? -4.633 5.203 -2.992 1 97.81 487 LEU A C 1
ATOM 3995 O O . LEU A 1 487 ? -4.027 5.512 -1.963 1 97.81 487 LEU A O 1
ATOM 3999 N N . TRP A 1 488 ? -4.082 4.559 -4.066 1 97.75 488 TRP A N 1
ATOM 4000 C CA . TRP A 1 488 ? -2.693 4.121 -3.979 1 97.75 488 TRP A CA 1
ATOM 4001 C C . TRP A 1 488 ? -1.771 5.082 -4.719 1 97.75 488 TRP A C 1
ATOM 4003 O O . TRP A 1 488 ? -0.587 4.793 -4.91 1 97.75 488 TRP A O 1
ATOM 4013 N N . LYS A 1 489 ? -2.299 6.234 -5.18 1 97.12 489 LYS A N 1
ATOM 4014 C CA . LYS A 1 489 ? -1.528 7.27 -5.859 1 97.12 489 LYS A CA 1
ATOM 4015 C C . LYS A 1 489 ? -0.692 6.676 -6.992 1 97.12 489 LYS A C 1
ATOM 4017 O O . LYS A 1 489 ? 0.516 6.91 -7.066 1 97.12 489 LYS A O 1
ATOM 4022 N N . LEU A 1 490 ? -1.321 5.895 -7.867 1 98.31 490 LEU A N 1
ATOM 4023 C CA . LEU A 1 490 ? -0.619 5.207 -8.945 1 98.31 490 LEU A CA 1
ATOM 4024 C C . LEU A 1 490 ? -0.128 6.195 -9.992 1 98.31 490 LEU A C 1
ATOM 4026 O O . LEU A 1 490 ? 0.804 5.898 -10.742 1 98.31 490 LEU A O 1
ATOM 4030 N N . SER A 1 491 ? -0.701 7.402 -10.008 1 97.5 491 SER A N 1
ATOM 4031 C CA . SER A 1 491 ? -0.301 8.438 -10.961 1 97.5 491 SER A CA 1
ATOM 4032 C C . SER A 1 491 ? 1.136 8.891 -10.711 1 97.5 491 SER A C 1
ATOM 4034 O O . SER A 1 491 ? 1.766 9.477 -11.594 1 97.5 491 SER A O 1
ATOM 4036 N N . ALA A 1 492 ? 1.647 8.648 -9.523 1 96.5 492 ALA A N 1
ATOM 4037 C CA . ALA A 1 492 ? 2.971 9.141 -9.148 1 96.5 492 ALA A CA 1
ATOM 4038 C C . ALA A 1 492 ? 4.066 8.227 -9.688 1 96.5 492 ALA A C 1
ATOM 4040 O O . ALA A 1 492 ? 5.242 8.594 -9.695 1 96.5 492 ALA A O 1
ATOM 4041 N N . MET A 1 493 ? 3.76 7.004 -10.195 1 97.75 493 MET A N 1
ATOM 4042 C CA . MET A 1 493 ? 4.77 6.09 -10.719 1 97.75 493 MET A CA 1
ATOM 4043 C C . MET A 1 493 ? 5.363 6.621 -12.016 1 97.75 493 MET A C 1
ATOM 4045 O O . MET A 1 493 ? 4.66 7.25 -12.812 1 97.75 493 MET A O 1
ATOM 4049 N N . PRO A 1 494 ? 6.656 6.383 -12.242 1 97.94 494 PRO A N 1
ATOM 4050 C CA . PRO A 1 494 ? 7.246 6.777 -13.523 1 97.94 494 PRO A CA 1
ATOM 4051 C C . PRO A 1 494 ? 6.734 5.938 -14.695 1 97.94 494 PRO A C 1
ATOM 4053 O O . PRO A 1 494 ? 6.238 4.824 -14.484 1 97.94 494 PRO A O 1
ATOM 4056 N N . SER A 1 495 ? 6.746 6.457 -15.82 1 97.94 495 SER A N 1
ATOM 4057 C CA . SER A 1 495 ? 6.273 5.754 -17 1 97.94 495 SER A CA 1
ATOM 4058 C C . SER A 1 495 ? 7.293 5.836 -18.141 1 97.94 495 SER A C 1
ATOM 4060 O O . SER A 1 495 ? 8.148 6.719 -18.141 1 97.94 495 SER A O 1
ATOM 4062 N N . MET A 1 496 ? 7.273 4.879 -19.016 1 97.5 496 MET A N 1
ATOM 4063 C CA . MET A 1 496 ? 8.219 4.785 -20.125 1 97.5 496 MET A CA 1
ATOM 4064 C C . MET A 1 496 ? 7.961 5.879 -21.156 1 97.5 496 MET A C 1
ATOM 4066 O O . MET A 1 496 ? 8.898 6.531 -21.625 1 97.5 496 MET A O 1
ATOM 4070 N N . GLU A 1 497 ? 6.723 6.098 -21.5 1 97.38 497 GLU A N 1
ATOM 4071 C CA . GLU A 1 497 ? 6.383 7.043 -22.562 1 97.38 497 GLU A CA 1
ATOM 4072 C C . GLU A 1 497 ? 5.668 8.266 -22 1 97.38 497 GLU A C 1
ATOM 4074 O O . GLU A 1 497 ? 5.27 9.164 -22.75 1 97.38 497 GLU A O 1
ATOM 4079 N N . GLY A 1 498 ? 5.43 8.367 -20.75 1 97.31 498 GLY A N 1
ATOM 4080 C CA . GLY A 1 498 ? 4.898 9.562 -20.109 1 97.31 498 GLY A CA 1
ATOM 4081 C C . GLY A 1 498 ? 3.4 9.492 -19.875 1 97.31 498 GLY A C 1
ATOM 4082 O O . GLY A 1 498 ? 2.869 10.188 -19.016 1 97.31 498 GLY A O 1
ATOM 4083 N N . TRP A 1 499 ? 2.648 8.625 -20.609 1 97.81 499 TRP A N 1
ATOM 4084 C CA . TRP A 1 499 ? 1.19 8.656 -20.547 1 97.81 499 TRP A CA 1
ATOM 4085 C C . TRP A 1 499 ? 0.655 7.449 -19.797 1 97.81 499 TRP A C 1
ATOM 4087 O O . TRP A 1 499 ? -0.506 7.434 -19.375 1 97.81 499 TRP A O 1
ATOM 4097 N N . GLU A 1 500 ? 1.42 6.406 -19.547 1 98.56 500 GLU A N 1
ATOM 4098 C CA . GLU A 1 500 ? 0.967 5.094 -19.094 1 98.56 500 GLU A CA 1
ATOM 4099 C C . GLU A 1 500 ? 0.374 5.168 -17.688 1 98.56 500 GLU A C 1
ATOM 4101 O O . GLU A 1 500 ? -0.462 4.344 -17.312 1 98.56 500 GLU A O 1
ATOM 4106 N N . THR A 1 501 ? 0.771 6.199 -16.906 1 98.69 501 THR A N 1
ATOM 4107 C CA . THR A 1 501 ? 0.297 6.27 -15.531 1 98.69 501 THR A CA 1
ATOM 4108 C C . THR A 1 501 ? -0.798 7.324 -15.391 1 98.69 501 THR A C 1
ATOM 4110 O O . THR A 1 501 ? -1.206 7.656 -14.273 1 98.69 501 THR A O 1
ATOM 4113 N N . SER A 1 502 ? -1.241 7.895 -16.531 1 98.5 502 SER A N 1
ATOM 4114 C CA . SER A 1 502 ? -2.326 8.867 -16.5 1 98.5 502 SER A CA 1
ATOM 4115 C C . SER A 1 502 ? -3.652 8.219 -16.141 1 98.5 502 SER A C 1
ATOM 4117 O O . SER A 1 502 ? -3.811 7 -16.281 1 98.5 502 SER A O 1
ATOM 4119 N N . GLU A 1 503 ? -4.578 8.961 -15.656 1 98.06 503 GLU A N 1
ATOM 4120 C CA . GLU A 1 503 ? -5.906 8.461 -15.297 1 98.06 503 GLU A CA 1
ATOM 4121 C C . GLU A 1 503 ? -6.648 7.945 -16.531 1 98.06 503 GLU A C 1
ATOM 4123 O O . GLU A 1 503 ? -7.355 6.941 -16.453 1 98.06 503 GLU A O 1
ATOM 4128 N N . LYS A 1 504 ? -6.527 8.633 -17.609 1 97.88 504 LYS A N 1
ATOM 4129 C CA . LYS A 1 504 ? -7.148 8.203 -18.859 1 97.88 504 LYS A CA 1
ATOM 4130 C C . LYS A 1 504 ? -6.656 6.82 -19.281 1 97.88 504 LYS A C 1
ATOM 4132 O O . LYS A 1 504 ? -7.457 5.961 -19.656 1 97.88 504 LYS A O 1
ATOM 4137 N N . ALA A 1 505 ? -5.312 6.602 -19.203 1 98.5 505 ALA A N 1
ATOM 4138 C CA . ALA A 1 505 ? -4.727 5.312 -19.562 1 98.5 505 ALA A CA 1
ATOM 4139 C C . ALA A 1 505 ? -5.246 4.207 -18.641 1 98.5 505 ALA A C 1
ATOM 4141 O O . ALA A 1 505 ? -5.508 3.09 -19.094 1 98.5 505 ALA A O 1
ATOM 4142 N N . TRP A 1 506 ? -5.391 4.57 -17.359 1 98.5 506 TRP A N 1
ATOM 4143 C CA . TRP A 1 506 ? -5.918 3.645 -16.359 1 98.5 506 TRP A CA 1
ATOM 4144 C C . TRP A 1 506 ? -7.332 3.201 -16.719 1 98.5 506 TRP A C 1
ATOM 4146 O O . TRP A 1 506 ? -7.621 2.004 -16.766 1 98.5 506 TRP A O 1
ATOM 4156 N N . HIS A 1 507 ? -8.195 4.086 -17.047 1 98 507 HIS A N 1
ATOM 4157 C CA . HIS A 1 507 ? -9.586 3.779 -17.359 1 98 507 HIS A CA 1
ATOM 4158 C C . HIS A 1 507 ? -9.703 2.994 -18.656 1 98 507 HIS A C 1
ATOM 4160 O O . HIS A 1 507 ? -10.539 2.092 -18.766 1 98 507 HIS A O 1
ATOM 4166 N N . GLU A 1 508 ? -8.867 3.363 -19.594 1 97.31 508 GLU A N 1
ATOM 4167 C CA . GLU A 1 508 ? -8.875 2.645 -20.859 1 97.31 508 GLU A CA 1
ATOM 4168 C C . GLU A 1 508 ? -8.477 1.184 -20.672 1 97.31 508 GLU A C 1
ATOM 4170 O O . GLU A 1 508 ? -9.055 0.291 -21.297 1 97.31 508 GLU A O 1
ATOM 4175 N N . ALA A 1 509 ? -7.496 0.929 -19.828 1 97.88 509 ALA A N 1
ATOM 4176 C CA . ALA A 1 509 ? -7.008 -0.425 -19.578 1 97.88 509 ALA A CA 1
ATOM 4177 C C . ALA A 1 509 ? -8.055 -1.271 -18.875 1 97.88 509 ALA A C 1
ATOM 4179 O O . ALA A 1 509 ? -8.078 -2.496 -19.016 1 97.88 509 ALA A O 1
ATOM 4180 N N . LEU A 1 510 ? -8.977 -0.605 -18.125 1 98.12 510 LEU A N 1
ATOM 4181 C CA . LEU A 1 510 ? -9.945 -1.323 -17.312 1 98.12 510 LEU A CA 1
ATOM 4182 C C . LEU A 1 510 ? -11.258 -1.513 -18.062 1 98.12 510 LEU A C 1
ATOM 4184 O O . LEU A 1 510 ? -12.133 -2.258 -17.625 1 98.12 510 LEU A O 1
ATOM 4188 N N . LYS A 1 511 ? -11.414 -0.88 -19.219 1 96.75 511 LYS A N 1
ATOM 4189 C CA . LYS A 1 511 ? -12.672 -0.942 -19.969 1 96.75 511 LYS A CA 1
ATOM 4190 C C . LYS A 1 511 ? -13.078 -2.387 -20.234 1 96.75 511 LYS A C 1
ATOM 4192 O O . LYS A 1 511 ? -12.242 -3.211 -20.609 1 96.75 511 LYS A O 1
ATOM 4197 N N . PRO A 1 512 ? -14.336 -2.725 -19.984 1 97.31 512 PRO A N 1
ATOM 4198 C CA . PRO A 1 512 ? -14.797 -4.078 -20.297 1 97.31 512 PRO A CA 1
ATOM 4199 C C . PRO A 1 512 ? -14.688 -4.402 -21.797 1 97.31 512 PRO A C 1
ATOM 4201 O O . PRO A 1 512 ? -14.898 -3.527 -22.641 1 97.31 512 PRO A O 1
ATOM 4204 N N . GLU A 1 513 ? -14.406 -5.609 -22.094 1 95.19 513 GLU A N 1
ATOM 4205 C CA . GLU A 1 513 ? -14.297 -6.062 -23.484 1 95.19 513 GLU A CA 1
ATOM 4206 C C . GLU A 1 513 ? -15.547 -6.824 -23.922 1 95.19 513 GLU A C 1
ATOM 4208 O O . GLU A 1 513 ? -15.523 -7.543 -24.922 1 95.19 513 GLU A O 1
ATOM 4213 N N . VAL A 1 514 ? -16.594 -6.715 -23.141 1 97.44 514 VAL A N 1
ATOM 4214 C CA . VAL A 1 514 ? -17.859 -7.383 -23.438 1 97.44 514 VAL A CA 1
ATOM 4215 C C . VAL A 1 514 ? -18.984 -6.355 -23.516 1 97.44 514 VAL A C 1
ATOM 4217 O O . VAL A 1 514 ? -18.938 -5.336 -22.828 1 97.44 514 VAL A O 1
ATOM 4220 N N . PRO A 1 515 ? -19.938 -6.527 -24.359 1 96.81 515 PRO A N 1
ATOM 4221 C CA . PRO A 1 515 ? -21.047 -5.578 -24.484 1 96.81 515 PRO A CA 1
ATOM 4222 C C . PRO A 1 515 ? -22.062 -5.723 -23.359 1 96.81 515 PRO A C 1
ATOM 4224 O O . PRO A 1 515 ? -22.938 -4.863 -23.203 1 96.81 515 PRO A O 1
ATOM 4227 N N . THR A 1 516 ? -21.984 -6.723 -22.547 1 96.75 516 THR A N 1
ATOM 4228 C CA . THR A 1 516 ? -23.031 -7.09 -21.609 1 96.75 516 THR A CA 1
ATOM 4229 C C . THR A 1 516 ? -22.812 -6.434 -20.266 1 96.75 516 THR A C 1
ATOM 4231 O O . THR A 1 516 ? -23.641 -6.551 -19.359 1 96.75 516 THR A O 1
ATOM 4234 N N . SER A 1 517 ? -21.719 -5.773 -20.094 1 97.5 517 SER A N 1
ATOM 4235 C CA . SER A 1 517 ? -21.422 -5.176 -18.797 1 97.5 517 SER A CA 1
ATOM 4236 C C . SER A 1 517 ? -20.641 -3.879 -18.953 1 97.5 517 SER A C 1
ATOM 4238 O O . SER A 1 517 ? -19.812 -3.75 -19.859 1 97.5 517 SER A O 1
ATOM 4240 N N . GLY A 1 518 ? -20.875 -2.967 -17.969 1 97.19 518 GLY A N 1
ATOM 4241 C CA . GLY A 1 518 ? -20.094 -1.742 -17.906 1 97.19 518 GLY A CA 1
ATOM 4242 C C . GLY A 1 518 ? -19 -1.789 -16.859 1 97.19 518 GLY A C 1
ATOM 4243 O O . GLY A 1 518 ? -18.203 -0.855 -16.75 1 97.19 518 GLY A O 1
ATOM 4244 N N . TYR A 1 519 ? -18.875 -2.838 -16.078 1 98.25 519 TYR A N 1
ATOM 4245 C CA . TYR A 1 519 ? -17.891 -2.955 -15.016 1 98.25 519 TYR A CA 1
ATOM 4246 C C . TYR A 1 519 ? -16.594 -3.588 -15.539 1 98.25 519 TYR A C 1
ATOM 4248 O O . TYR A 1 519 ? -16.641 -4.449 -16.422 1 98.25 519 TYR A O 1
ATOM 4256 N N . ASN A 1 520 ? -15.438 -3.117 -15.008 1 98.5 520 ASN A N 1
ATOM 4257 C CA . ASN A 1 520 ? -14.219 -3.885 -15.242 1 98.5 520 ASN A CA 1
ATOM 4258 C C . ASN A 1 520 ? -14.336 -5.305 -14.695 1 98.5 520 ASN A C 1
ATOM 4260 O O . ASN A 1 520 ? -15.18 -5.578 -13.844 1 98.5 520 ASN A O 1
ATOM 4264 N N . VAL A 1 521 ? -13.469 -6.199 -15.102 1 98.75 521 VAL A N 1
ATOM 4265 C CA . VAL A 1 521 ? -13.625 -7.633 -14.883 1 98.75 521 VAL A CA 1
ATOM 4266 C C . VAL A 1 521 ? -13.469 -7.949 -13.398 1 98.75 521 VAL A C 1
ATOM 4268 O O . VAL A 1 521 ? -14.062 -8.906 -12.891 1 98.75 521 VAL A O 1
ATOM 4271 N N . VAL A 1 522 ? -12.664 -7.156 -12.633 1 98.81 522 VAL A N 1
ATOM 4272 C CA . VAL A 1 522 ? -12.453 -7.41 -11.211 1 98.81 522 VAL A CA 1
ATOM 4273 C C . VAL A 1 522 ? -13.742 -7.148 -10.438 1 98.81 522 VAL A C 1
ATOM 4275 O O . VAL A 1 522 ? -14.211 -8.008 -9.695 1 98.81 522 VAL A O 1
ATOM 4278 N N . THR A 1 523 ? -14.359 -5.965 -10.672 1 98.75 523 THR A N 1
ATOM 4279 C CA . THR A 1 523 ? -15.625 -5.609 -10.047 1 98.75 523 THR A CA 1
ATOM 4280 C C . THR A 1 523 ? -16.734 -6.57 -10.477 1 98.75 523 THR A C 1
ATOM 4282 O O . THR A 1 523 ? -17.516 -7.043 -9.648 1 98.75 523 THR A O 1
ATOM 4285 N N . ARG A 1 524 ? -16.75 -6.863 -11.742 1 98.5 524 ARG A N 1
ATOM 4286 C CA . ARG A 1 524 ? -17.781 -7.727 -12.312 1 98.5 524 ARG A CA 1
ATOM 4287 C C . ARG A 1 524 ? -17.734 -9.117 -11.695 1 98.5 524 ARG A C 1
ATOM 4289 O O . ARG A 1 524 ? -18.766 -9.656 -11.281 1 98.5 524 ARG A O 1
ATOM 4296 N N . ALA A 1 525 ? -16.516 -9.75 -11.586 1 98.81 525 ALA A N 1
ATOM 4297 C CA . ALA A 1 525 ? -16.375 -11.078 -11.008 1 98.81 525 ALA A CA 1
ATOM 4298 C C . ALA A 1 525 ? -16.75 -11.086 -9.531 1 98.81 525 ALA A C 1
ATOM 4300 O O . ALA A 1 525 ? -17.406 -12.023 -9.062 1 98.81 525 ALA A O 1
ATOM 4301 N N . ALA A 1 526 ? -16.328 -10.039 -8.797 1 98.75 526 ALA A N 1
ATOM 4302 C CA . ALA A 1 526 ? -16.688 -9.922 -7.379 1 98.75 526 ALA A CA 1
ATOM 4303 C C . ALA A 1 526 ? -18.203 -9.844 -7.199 1 98.75 526 ALA A C 1
ATOM 4305 O O . ALA A 1 526 ? -18.766 -10.5 -6.316 1 98.75 526 ALA A O 1
ATOM 4306 N N . LEU A 1 527 ? -18.859 -9.078 -8.039 1 98.38 527 LEU A N 1
ATOM 4307 C CA . LEU A 1 527 ? -20.312 -8.914 -7.965 1 98.38 527 LEU A CA 1
ATOM 4308 C C . LEU A 1 527 ? -21.031 -10.203 -8.359 1 98.38 527 LEU A C 1
ATOM 4310 O O . LEU A 1 527 ? -22.078 -10.523 -7.805 1 98.38 527 LEU A O 1
ATOM 4314 N N . TYR A 1 528 ? -20.453 -10.906 -9.375 1 98.44 528 TYR A N 1
ATOM 4315 C CA . TYR A 1 528 ? -21.047 -12.164 -9.82 1 98.44 528 TYR A CA 1
ATOM 4316 C C . TYR A 1 528 ? -21.141 -13.156 -8.664 1 98.44 528 TYR A C 1
ATOM 4318 O O . TYR A 1 528 ? -22.172 -13.812 -8.484 1 98.44 528 TYR A O 1
ATOM 4326 N N . VAL A 1 529 ? -20.109 -13.25 -7.863 1 98.56 529 VAL A N 1
ATOM 4327 C CA . VAL A 1 529 ? -20.094 -14.148 -6.711 1 98.56 529 VAL A CA 1
ATOM 4328 C C . VAL A 1 529 ? -20.938 -13.547 -5.586 1 98.56 529 VAL A C 1
ATOM 4330 O O . VAL A 1 529 ? -21.719 -14.258 -4.938 1 98.56 529 VAL A O 1
ATOM 4333 N N . GLY A 1 530 ? -20.812 -12.211 -5.371 1 97.69 530 GLY A N 1
ATOM 4334 C CA . GLY A 1 530 ? -21.547 -11.539 -4.312 1 97.69 530 GLY A CA 1
ATOM 4335 C C . GLY A 1 530 ? -23.047 -11.664 -4.457 1 97.69 530 GLY A C 1
ATOM 4336 O O . GLY A 1 530 ? -23.766 -11.898 -3.479 1 97.69 530 GLY A O 1
ATOM 4337 N N . LYS A 1 531 ? -23.531 -11.5 -5.637 1 96.31 531 LYS A N 1
ATOM 4338 C CA . LYS A 1 531 ? -24.969 -11.562 -5.895 1 96.31 531 LYS A CA 1
ATOM 4339 C C . LYS A 1 531 ? -25.531 -12.922 -5.523 1 96.31 531 LYS A C 1
ATOM 4341 O O . LYS A 1 531 ? -26.703 -13.031 -5.109 1 96.31 531 LYS A O 1
ATOM 4346 N N . ARG A 1 532 ? -24.734 -13.93 -5.59 1 95.75 532 ARG A N 1
ATOM 4347 C CA . ARG A 1 532 ? -25.172 -15.297 -5.316 1 95.75 532 ARG A CA 1
ATOM 4348 C C . ARG A 1 532 ? -24.969 -15.648 -3.848 1 95.75 532 ARG A C 1
ATOM 4350 O O . ARG A 1 532 ? -25.766 -16.391 -3.268 1 95.75 532 ARG A O 1
ATOM 4357 N N . ASP A 1 533 ? -23.891 -15.125 -3.281 1 96.88 533 ASP A N 1
ATOM 4358 C CA . ASP A 1 533 ? -23.453 -15.672 -2.002 1 96.88 533 ASP A CA 1
ATOM 4359 C C . ASP A 1 533 ? -23.781 -14.727 -0.853 1 96.88 533 ASP A C 1
ATOM 4361 O O . ASP A 1 533 ? -23.812 -15.141 0.31 1 96.88 533 ASP A O 1
ATOM 4365 N N . LEU A 1 534 ? -23.891 -13.438 -1.14 1 94.5 534 LEU A N 1
ATOM 4366 C CA . LEU A 1 534 ? -24.188 -12.492 -0.068 1 94.5 534 LEU A CA 1
ATOM 4367 C C . LEU A 1 534 ? -25.672 -12.516 0.271 1 94.5 534 LEU A C 1
ATOM 4369 O O . LEU A 1 534 ? -26.531 -12.508 -0.627 1 94.5 534 LEU A O 1
ATOM 4373 N N . ARG A 1 535 ? -26 -12.672 1.566 1 88.38 535 ARG A N 1
ATOM 4374 C CA . ARG A 1 535 ? -27.375 -12.742 2.029 1 88.38 535 ARG A CA 1
ATOM 4375 C C . ARG A 1 535 ? -27.609 -11.828 3.225 1 88.38 535 ARG A C 1
ATOM 4377 O O . ARG A 1 535 ? -26.656 -11.344 3.834 1 88.38 535 ARG A O 1
ATOM 4384 N N . GLY A 1 536 ? -28.844 -11.5 3.43 1 80.12 536 GLY A N 1
ATOM 4385 C CA . GLY A 1 536 ? -29.203 -10.688 4.574 1 80.12 536 GLY A CA 1
ATOM 4386 C C . GLY A 1 536 ? -28.609 -9.297 4.531 1 80.12 536 GLY A C 1
ATOM 4387 O O . GLY A 1 536 ? -28.719 -8.594 3.521 1 80.12 536 GLY A O 1
ATOM 4388 N N . ASP A 1 537 ? -27.984 -8.938 5.59 1 74.81 537 ASP A N 1
ATOM 4389 C CA . ASP A 1 537 ? -27.391 -7.609 5.734 1 74.81 537 ASP A CA 1
ATOM 4390 C C . ASP A 1 537 ? -26.219 -7.426 4.777 1 74.81 537 ASP A C 1
ATOM 4392 O O . ASP A 1 537 ? -25.938 -6.312 4.34 1 74.81 537 ASP A O 1
ATOM 4396 N N . LEU A 1 538 ? -25.672 -8.547 4.391 1 82.31 538 LEU A N 1
ATOM 4397 C CA . LEU A 1 538 ? -24.516 -8.469 3.498 1 82.31 538 LEU A CA 1
ATOM 4398 C C . LEU A 1 538 ? -24.953 -8.117 2.078 1 82.31 538 LEU A C 1
ATOM 4400 O O . LEU A 1 538 ? -24.172 -7.535 1.316 1 82.31 538 LEU A O 1
ATOM 4404 N N . ARG A 1 539 ? -26.172 -8.445 1.784 1 85.81 539 ARG A N 1
ATOM 4405 C CA . ARG A 1 539 ? -26.672 -8.141 0.449 1 85.81 539 ARG A CA 1
ATOM 4406 C C . ARG A 1 539 ? -26.766 -6.637 0.227 1 85.81 539 ARG A C 1
ATOM 4408 O O . ARG A 1 539 ? -26.578 -6.156 -0.893 1 85.81 539 ARG A O 1
ATOM 4415 N N . GLY A 1 540 ? -27.016 -5.91 1.266 1 84.88 540 GLY A N 1
ATOM 4416 C CA . GLY A 1 540 ? -27.109 -4.461 1.195 1 84.88 540 GLY A CA 1
ATOM 4417 C C . GLY A 1 540 ? -25.828 -3.797 0.724 1 84.88 540 GLY A C 1
ATOM 4418 O O . GLY A 1 540 ? -25.859 -2.699 0.166 1 84.88 540 GLY A O 1
ATOM 4419 N N . ILE A 1 541 ? -24.781 -4.535 0.815 1 87.5 541 ILE A N 1
ATOM 4420 C CA . ILE A 1 541 ? -23.453 -4.004 0.495 1 87.5 541 ILE A CA 1
ATOM 4421 C C . ILE A 1 541 ? -23.344 -3.777 -1.011 1 87.5 541 ILE A C 1
ATOM 4423 O O . ILE A 1 541 ? -22.641 -2.865 -1.457 1 87.5 541 ILE A O 1
ATOM 4427 N N . ILE A 1 542 ? -24.031 -4.598 -1.806 1 92.62 542 ILE A N 1
ATOM 4428 C CA . ILE A 1 542 ? -23.844 -4.496 -3.25 1 92.62 542 ILE A CA 1
ATOM 4429 C C . ILE A 1 542 ? -25.141 -4.02 -3.898 1 92.62 542 ILE A C 1
ATOM 4431 O O . ILE A 1 542 ? -25.312 -4.113 -5.117 1 92.62 542 ILE A O 1
ATOM 4435 N N . GLU A 1 543 ? -26.109 -3.482 -3.113 1 88.94 543 GLU A N 1
ATOM 4436 C CA . GLU A 1 543 ? -27.406 -3.064 -3.627 1 88.94 543 GLU A CA 1
ATOM 4437 C C . GLU A 1 543 ? -27.281 -1.849 -4.539 1 88.94 543 GLU A C 1
ATOM 4439 O O . GLU A 1 543 ? -28.094 -1.66 -5.449 1 88.94 543 GLU A O 1
ATOM 4444 N N . GLY A 1 544 ? -26.281 -1.1 -4.348 1 90.19 544 GLY A N 1
ATOM 4445 C CA . GLY A 1 544 ? -26.078 0.093 -5.156 1 90.19 544 GLY A CA 1
ATOM 4446 C C . GLY A 1 544 ? -25.5 -0.206 -6.523 1 90.19 544 GLY A C 1
ATOM 4447 O O . GLY A 1 544 ? -25.516 0.649 -7.41 1 90.19 544 GLY A O 1
ATOM 4448 N N . TYR A 1 545 ? -25.016 -1.395 -6.762 1 95.38 545 TYR A N 1
ATOM 4449 C CA . TYR A 1 545 ? -24.422 -1.78 -8.031 1 95.38 545 TYR A CA 1
ATOM 4450 C C . TYR A 1 545 ? -25.484 -2.254 -9.016 1 95.38 545 TYR A C 1
ATOM 4452 O O . TYR A 1 545 ? -26.578 -2.648 -8.617 1 95.38 545 TYR A O 1
ATOM 4460 N N . ASN A 1 546 ? -25.234 -2.111 -10.266 1 96.06 546 ASN A N 1
ATOM 4461 C CA . ASN A 1 546 ? -26.078 -2.738 -11.289 1 96.06 546 ASN A CA 1
ATOM 4462 C C . ASN A 1 546 ? -25.812 -4.238 -11.375 1 96.06 546 ASN A C 1
ATOM 4464 O O . ASN A 1 546 ? -24.953 -4.68 -12.141 1 96.06 546 ASN A O 1
ATOM 4468 N N . LEU A 1 547 ? -26.609 -5 -10.75 1 96.31 547 LEU A N 1
ATOM 4469 C CA . LEU A 1 547 ? -26.375 -6.434 -10.617 1 96.31 547 LEU A CA 1
ATOM 4470 C C . LEU A 1 547 ? -26.672 -7.152 -11.93 1 96.31 547 LEU A C 1
ATOM 4472 O O . LEU A 1 547 ? -26.281 -8.305 -12.117 1 96.31 547 LEU A O 1
ATOM 4476 N N . GLU A 1 548 ? -27.344 -6.477 -12.898 1 96.81 548 GLU A N 1
ATOM 4477 C CA . GLU A 1 548 ? -27.547 -7.047 -14.227 1 96.81 548 GLU A CA 1
ATOM 4478 C C . GLU A 1 548 ? -26.234 -7.148 -14.992 1 96.81 548 GLU A C 1
ATOM 4480 O O . GLU A 1 548 ? -26.078 -7.992 -15.883 1 96.81 548 GLU A O 1
ATOM 4485 N N . TRP A 1 549 ? -25.297 -6.289 -14.562 1 97.44 549 TRP A N 1
ATOM 4486 C CA . TRP A 1 549 ? -23.984 -6.27 -15.219 1 97.44 549 TRP A CA 1
ATOM 4487 C C . TRP A 1 549 ? -23.047 -7.289 -14.586 1 97.44 549 TRP A C 1
ATOM 4489 O O . TRP A 1 549 ? -21.906 -7.441 -15.023 1 97.44 549 TRP A O 1
ATOM 4499 N N . ALA A 1 550 ? -23.469 -7.977 -13.523 1 97.5 550 ALA A N 1
ATOM 4500 C CA . ALA A 1 550 ? -22.672 -9.008 -12.867 1 97.5 550 ALA A CA 1
ATOM 4501 C C . ALA A 1 550 ? -22.75 -10.336 -13.617 1 97.5 550 ALA A C 1
ATOM 4503 O O . ALA A 1 550 ? -23.328 -11.305 -13.109 1 97.5 550 ALA A O 1
ATOM 4504 N N . VAL A 1 551 ? -22.156 -10.359 -14.789 1 97.81 551 VAL A N 1
ATOM 4505 C CA . VAL A 1 551 ? -22.203 -11.516 -15.68 1 97.81 551 VAL A CA 1
ATOM 4506 C C . VAL A 1 551 ? -20.812 -12.125 -15.812 1 97.81 551 VAL A C 1
ATOM 4508 O O . VAL A 1 551 ? -19.812 -11.492 -15.453 1 97.81 551 VAL A O 1
ATOM 4511 N N . ALA A 1 552 ? -20.719 -13.336 -16.312 1 98.12 552 ALA A N 1
ATOM 4512 C CA . ALA A 1 552 ? -19.453 -14.07 -16.375 1 98.12 552 ALA A CA 1
ATOM 4513 C C . ALA A 1 552 ? -18.812 -13.961 -17.75 1 98.12 552 ALA A C 1
ATOM 4515 O O . ALA A 1 552 ? -17.812 -14.617 -18.031 1 98.12 552 ALA A O 1
ATOM 4516 N N . ASP A 1 553 ? -19.375 -13.086 -18.656 1 98 553 ASP A N 1
ATOM 4517 C CA . ASP A 1 553 ? -18.766 -12.852 -19.969 1 98 553 ASP A CA 1
ATOM 4518 C C . ASP A 1 553 ? -17.406 -12.172 -19.844 1 98 553 ASP A C 1
ATOM 4520 O O . ASP A 1 553 ? -17.203 -11.344 -18.953 1 98 553 ASP A O 1
ATOM 4524 N N . THR A 1 554 ? -16.469 -12.516 -20.688 1 97.5 554 THR A N 1
ATOM 4525 C CA . THR A 1 554 ? -15.156 -11.898 -20.672 1 97.5 554 THR A CA 1
ATOM 4526 C C . THR A 1 554 ? -14.609 -11.742 -22.094 1 97.5 554 THR A C 1
ATOM 4528 O O . THR A 1 554 ? -15.188 -12.281 -23.047 1 97.5 554 THR A O 1
ATOM 4531 N N . GLY A 1 555 ? -13.602 -10.984 -22.172 1 94.44 555 GLY A N 1
ATOM 4532 C CA . GLY A 1 555 ? -12.875 -10.938 -23.438 1 94.44 555 GLY A CA 1
ATOM 4533 C C . GLY A 1 555 ? -12.047 -12.188 -23.688 1 94.44 555 GLY A C 1
ATOM 4534 O O . GLY A 1 555 ? -11.922 -13.047 -22.812 1 94.44 555 GLY A O 1
ATOM 4535 N N . HIS A 1 556 ? -11.547 -12.312 -24.938 1 91.81 556 HIS A N 1
ATOM 4536 C CA . HIS A 1 556 ? -10.672 -13.43 -25.297 1 91.81 556 HIS A CA 1
ATOM 4537 C C . HIS A 1 556 ? -9.242 -13.18 -24.828 1 91.81 556 HIS A C 1
ATOM 4539 O O . HIS A 1 556 ? -8.797 -12.031 -24.766 1 91.81 556 HIS A O 1
ATOM 4545 N N . ILE A 1 557 ? -8.641 -14.242 -24.406 1 90.62 557 ILE A N 1
ATOM 4546 C CA . ILE A 1 557 ? -7.195 -14.234 -24.234 1 90.62 557 ILE A CA 1
ATOM 4547 C C . ILE A 1 557 ? -6.516 -14.195 -25.609 1 90.62 557 ILE A C 1
ATOM 4549 O O . ILE A 1 557 ? -6.895 -14.938 -26.516 1 90.62 557 ILE A O 1
ATOM 4553 N N . ALA A 1 558 ? -5.566 -13.344 -25.797 1 83.31 558 ALA A N 1
ATOM 4554 C CA . ALA A 1 558 ? -4.93 -13.133 -27.094 1 83.31 558 ALA A CA 1
ATOM 4555 C C . ALA A 1 558 ? -4.414 -14.445 -27.672 1 83.31 558 ALA A C 1
ATOM 4557 O O . ALA A 1 558 ? -4.547 -14.703 -28.875 1 83.31 558 ALA A O 1
ATOM 4558 N N . GLY A 1 559 ? -3.877 -15.312 -26.844 1 80.56 559 GLY A N 1
ATOM 4559 C CA . GLY A 1 559 ? -3.281 -16.562 -27.297 1 80.56 559 GLY A CA 1
ATOM 4560 C C . GLY A 1 559 ? -4.312 -17.609 -27.672 1 80.56 559 GLY A C 1
ATOM 4561 O O . GLY A 1 559 ? -3.973 -18.641 -28.266 1 80.56 559 GLY A O 1
ATOM 4562 N N . GLU A 1 560 ? -5.57 -17.25 -27.484 1 86 560 GLU A N 1
ATOM 4563 C CA . GLU A 1 560 ? -6.625 -18.234 -27.719 1 86 560 GLU A CA 1
ATOM 4564 C C . GLU A 1 560 ? -7.547 -17.781 -28.859 1 86 560 GLU A C 1
ATOM 4566 O O . GLU A 1 560 ? -8.477 -18.5 -29.219 1 86 560 GLU A O 1
ATOM 4571 N N . LYS A 1 561 ? -7.234 -16.719 -29.422 1 84.5 561 LYS A N 1
ATOM 4572 C CA . LYS A 1 561 ? -8.125 -16.109 -30.406 1 84.5 561 LYS A CA 1
ATOM 4573 C C . LYS A 1 561 ? -8.195 -16.953 -31.672 1 84.5 561 LYS A C 1
ATOM 4575 O O . LYS A 1 561 ? -9.164 -16.859 -32.438 1 84.5 561 LYS A O 1
ATOM 4580 N N . HIS A 1 562 ? -7.219 -17.75 -31.875 1 79.81 562 HIS A N 1
ATOM 4581 C CA . HIS A 1 562 ? -7.148 -18.547 -33.094 1 79.81 562 HIS A CA 1
ATOM 4582 C C . HIS A 1 562 ? -8.141 -19.703 -33.062 1 79.81 562 HIS A C 1
ATOM 4584 O O . HIS A 1 562 ? -8.414 -20.328 -34.062 1 79.81 562 HIS A O 1
ATOM 4590 N N . GLY A 1 563 ? -8.695 -19.969 -31.875 1 85.5 563 GLY A N 1
ATOM 4591 C CA . GLY A 1 563 ? -9.719 -20.984 -31.781 1 85.5 563 GLY A CA 1
ATOM 4592 C C . GLY A 1 563 ? -10.969 -20.656 -32.594 1 85.5 563 GLY A C 1
ATOM 4593 O O . GLY A 1 563 ? -11.258 -19.484 -32.812 1 85.5 563 GLY A O 1
ATOM 4594 N N . LEU A 1 564 ? -11.656 -21.688 -33.062 1 91.62 564 LEU A N 1
ATOM 4595 C CA . LEU A 1 564 ? -12.93 -21.5 -33.75 1 91.62 564 LEU A CA 1
ATOM 4596 C C . LEU A 1 564 ? -14.062 -21.328 -32.719 1 91.62 564 LEU A C 1
ATOM 4598 O O . LEU A 1 564 ? -14.852 -22.266 -32.531 1 91.62 564 LEU A O 1
ATOM 4602 N N . TRP A 1 565 ? -14.164 -20.188 -32.312 1 94.06 565 TRP A N 1
ATOM 4603 C CA . TRP A 1 565 ? -15.125 -19.875 -31.266 1 94.06 565 TRP A CA 1
ATOM 4604 C C . TRP A 1 565 ? -16.531 -19.75 -31.828 1 94.06 565 TRP A C 1
ATOM 4606 O O . TRP A 1 565 ? -16.734 -19.219 -32.938 1 94.06 565 TRP A O 1
ATOM 4616 N N . GLU A 1 566 ? -17.516 -20.266 -31.094 1 94.25 566 GLU A N 1
ATOM 4617 C CA . GLU A 1 566 ? -18.906 -20.031 -31.484 1 94.25 566 GLU A CA 1
ATOM 4618 C C . GLU A 1 566 ? -19.234 -18.531 -31.5 1 94.25 566 GLU A C 1
ATOM 4620 O O . GLU A 1 566 ? -19.875 -18.047 -32.438 1 94.25 566 GLU A O 1
ATOM 4625 N N . ASN A 1 567 ? -18.828 -17.844 -30.469 1 94.5 567 ASN A N 1
ATOM 4626 C CA . ASN A 1 567 ? -18.812 -16.391 -30.453 1 94.5 567 ASN A CA 1
ATOM 4627 C C . ASN A 1 567 ? -17.406 -15.836 -30.594 1 94.5 567 ASN A C 1
ATOM 4629 O O . ASN A 1 567 ? -16.641 -15.828 -29.625 1 94.5 567 ASN A O 1
ATOM 4633 N N . PRO A 1 568 ? -17 -15.359 -31.672 1 93.12 568 PRO A N 1
ATOM 4634 C CA . PRO A 1 568 ? -15.617 -14.93 -31.891 1 93.12 568 PRO A CA 1
ATOM 4635 C C . PRO A 1 568 ? -15.297 -13.602 -31.219 1 93.12 568 PRO A C 1
ATOM 4637 O O . PRO A 1 568 ? -14.125 -13.234 -31.094 1 93.12 568 PRO A O 1
ATOM 4640 N N . GLN A 1 569 ? -16.312 -12.891 -30.828 1 92.62 569 GLN A N 1
ATOM 4641 C CA . GLN A 1 569 ? -16.078 -11.539 -30.328 1 92.62 569 GLN A CA 1
ATOM 4642 C C . GLN A 1 569 ? -15.664 -11.555 -28.859 1 92.62 569 GLN A C 1
ATOM 4644 O O . GLN A 1 569 ? -14.82 -10.758 -28.438 1 92.62 569 GLN A O 1
ATOM 4649 N N . TYR A 1 570 ? -16.25 -12.352 -28.078 1 94.81 570 TYR A N 1
ATOM 4650 C CA . TYR A 1 570 ? -15.938 -12.461 -26.656 1 94.81 570 TYR A CA 1
ATOM 4651 C C . TYR A 1 570 ? -16.359 -13.82 -26.109 1 94.81 570 TYR A C 1
ATOM 4653 O O . TYR A 1 570 ? -17.047 -14.586 -26.781 1 94.81 570 TYR A O 1
ATOM 4661 N N . CYS A 1 571 ? -15.867 -14.172 -24.953 1 95.75 571 CYS A N 1
ATOM 4662 C CA . CYS A 1 571 ? -16.234 -15.414 -24.281 1 95.75 571 CYS A CA 1
ATOM 4663 C C . CYS A 1 571 ? -17.562 -15.273 -23.562 1 95.75 571 CYS A C 1
ATOM 4665 O O . CYS A 1 571 ? -17.609 -14.805 -22.422 1 95.75 571 CYS A O 1
ATOM 4667 N N . GLU A 1 572 ? -18.594 -15.773 -24.172 1 94.81 572 GLU A N 1
ATOM 4668 C CA . GLU A 1 572 ? -19.922 -15.68 -23.609 1 94.81 572 GLU A CA 1
ATOM 4669 C C . GLU A 1 572 ? -20.219 -16.859 -22.672 1 94.81 572 GLU A C 1
ATOM 4671 O O . GLU A 1 572 ? -19.844 -18 -22.969 1 94.81 572 GLU A O 1
ATOM 4676 N N . HIS A 1 573 ? -20.703 -16.5 -21.516 1 94.19 573 HIS A N 1
ATOM 4677 C CA . HIS A 1 573 ? -21.156 -17.562 -20.625 1 94.19 573 HIS A CA 1
ATOM 4678 C C . HIS A 1 573 ? -22.625 -17.891 -20.875 1 94.19 573 HIS A C 1
ATOM 4680 O O . HIS A 1 573 ? -23.516 -17.141 -20.469 1 94.19 573 HIS A O 1
ATOM 4686 N N . GLY A 1 574 ? -22.938 -18.906 -21.719 1 79.19 574 GLY A N 1
ATOM 4687 C CA . GLY A 1 574 ? -24.281 -19.312 -22.109 1 79.19 574 GLY A CA 1
ATOM 4688 C C . GLY A 1 574 ? -25.047 -20 -20.984 1 79.19 574 GLY A C 1
ATOM 4689 O O . GLY A 1 574 ? -24.438 -20.516 -20.047 1 79.19 574 GLY A O 1
ATOM 4690 N N . ARG A 1 575 ? -26.453 -19.672 -20.781 1 60.5 575 ARG A N 1
ATOM 4691 C CA . ARG A 1 575 ? -27.328 -20.328 -19.812 1 60.5 575 ARG A CA 1
ATOM 4692 C C . ARG A 1 575 ? -27.609 -21.781 -20.219 1 60.5 575 ARG A C 1
ATOM 4694 O O . ARG A 1 575 ? -27.625 -22.094 -21.406 1 60.5 575 ARG A O 1
ATOM 4701 N N . MET B 1 1 ? 26.422 48.625 17.328 1 86.56 1 MET B N 1
ATOM 4702 C CA . MET B 1 1 ? 26.422 47.188 17.047 1 86.56 1 MET B CA 1
ATOM 4703 C C . MET B 1 1 ? 25.469 46.875 15.914 1 86.56 1 MET B C 1
ATOM 4705 O O . MET B 1 1 ? 24.344 47.375 15.875 1 86.56 1 MET B O 1
ATOM 4709 N N . PHE B 1 2 ? 25.938 46.156 14.984 1 95.31 2 PHE B N 1
ATOM 4710 C CA . PHE B 1 2 ? 25.156 45.875 13.789 1 95.31 2 PHE B CA 1
ATOM 4711 C C . PHE B 1 2 ? 24.391 44.562 13.945 1 95.31 2 PHE B C 1
ATOM 4713 O O . PHE B 1 2 ? 23.578 44.219 13.094 1 95.31 2 PHE B O 1
ATOM 4720 N N . MET B 1 3 ? 24.578 43.906 15.047 1 96.75 3 MET B N 1
ATOM 4721 C CA . MET B 1 3 ? 23.828 42.688 15.398 1 96.75 3 MET B CA 1
ATOM 4722 C C . MET B 1 3 ? 22.359 43 15.586 1 96.75 3 MET B C 1
ATOM 4724 O O . MET B 1 3 ? 22 44 16.266 1 96.75 3 MET B O 1
ATOM 4728 N N . LYS B 1 4 ? 21.516 42.312 14.883 1 96.81 4 LYS B N 1
ATOM 4729 C CA . LYS B 1 4 ? 20.078 42.312 15.086 1 96.81 4 LYS B CA 1
ATOM 4730 C C . LYS B 1 4 ? 19.594 41 15.711 1 96.81 4 LYS B C 1
ATOM 4732 O O . LYS B 1 4 ? 20.312 40 15.68 1 96.81 4 LYS B O 1
ATOM 4737 N N . TYR B 1 5 ? 18.453 41.094 16.359 1 95.75 5 TYR B N 1
ATOM 4738 C CA . TYR B 1 5 ? 17.906 39.906 17.016 1 95.75 5 TYR B CA 1
ATOM 4739 C C . TYR B 1 5 ? 16.422 39.75 16.719 1 95.75 5 TYR B C 1
ATOM 4741 O O . TYR B 1 5 ? 15.68 40.719 16.719 1 95.75 5 TYR B O 1
ATOM 4749 N N . ALA B 1 6 ? 16.062 38.562 16.328 1 95.12 6 ALA B N 1
ATOM 4750 C CA . ALA B 1 6 ? 14.664 38.25 16.094 1 95.12 6 ALA B CA 1
ATOM 4751 C C . ALA B 1 6 ? 14.266 37 16.875 1 95.12 6 ALA B C 1
ATOM 4753 O O . ALA B 1 6 ? 15.039 36.031 16.984 1 95.12 6 ALA B O 1
ATOM 4754 N N . HIS B 1 7 ? 13.062 36.969 17.453 1 93.69 7 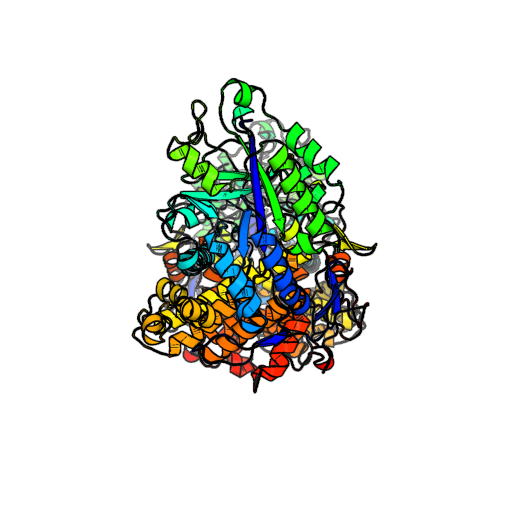HIS B N 1
ATOM 4755 C CA . HIS B 1 7 ? 12.453 35.781 18.016 1 93.69 7 HIS B CA 1
ATOM 4756 C C . HIS B 1 7 ? 11.078 35.531 17.391 1 93.69 7 HIS B C 1
ATOM 4758 O O . HIS B 1 7 ? 10.281 36.469 17.25 1 93.69 7 HIS B O 1
ATOM 4764 N N . HIS B 1 8 ? 10.828 34.344 16.938 1 95.44 8 HIS B N 1
ATOM 4765 C CA . HIS B 1 8 ? 9.523 33.938 16.438 1 95.44 8 HIS B CA 1
ATOM 4766 C C . HIS B 1 8 ? 8.82 33 17.422 1 95.44 8 HIS B C 1
ATOM 4768 O O . HIS B 1 8 ? 9.422 32.031 17.922 1 95.44 8 HIS B O 1
ATOM 4774 N N . PHE B 1 9 ? 7.547 33.281 17.703 1 92.81 9 PHE B N 1
ATOM 4775 C CA . PHE B 1 9 ? 6.723 32.406 18.516 1 92.81 9 PHE B CA 1
ATOM 4776 C C . PHE B 1 9 ? 5.695 31.672 17.672 1 92.81 9 PHE B C 1
ATOM 4778 O O . PHE B 1 9 ? 4.922 32.281 16.938 1 92.81 9 PHE B O 1
ATOM 4785 N N . HIS B 1 10 ? 5.73 30.391 17.766 1 94.56 10 HIS B N 1
ATOM 4786 C CA . HIS B 1 10 ? 4.707 29.562 17.141 1 94.56 10 HIS B CA 1
ATOM 4787 C C . HIS B 1 10 ? 3.635 29.156 18.156 1 94.56 10 HIS B C 1
ATOM 4789 O O . HIS B 1 10 ? 3.943 28.594 19.203 1 94.56 10 HIS B O 1
ATOM 4795 N N . ALA B 1 11 ? 2.389 29.5 17.875 1 92.44 11 ALA B N 1
ATOM 4796 C CA . ALA B 1 11 ? 1.287 29.156 18.766 1 92.44 11 ALA B CA 1
ATOM 4797 C C . ALA B 1 11 ? 0.355 28.125 18.125 1 92.44 11 ALA B C 1
ATOM 4799 O O . ALA B 1 11 ? -0.157 28.359 17.016 1 92.44 11 ALA B O 1
ATOM 4800 N N . TYR B 1 12 ? 0.158 27.016 18.828 1 94.12 12 TYR B N 1
ATOM 4801 C CA . TYR B 1 12 ? -0.67 25.938 18.266 1 94.12 12 TYR B CA 1
ATOM 4802 C C . TYR B 1 12 ? -1.241 25.062 19.375 1 94.12 12 TYR B C 1
ATOM 4804 O O . TYR B 1 12 ? -0.509 24.625 20.266 1 94.12 12 TYR B O 1
ATOM 4812 N N . GLN B 1 13 ? -2.543 24.922 19.312 1 93.38 13 GLN B N 1
ATOM 4813 C CA . GLN B 1 13 ? -3.248 23.922 20.109 1 93.38 13 GLN B CA 1
ATOM 4814 C C . GLN B 1 13 ? -4.148 23.047 19.234 1 93.38 13 GLN B C 1
ATOM 4816 O O . GLN B 1 13 ? -4.984 23.578 18.484 1 93.38 13 GLN B O 1
ATOM 4821 N N . PRO B 1 14 ? -4.055 21.734 19.297 1 94.5 14 PRO B N 1
ATOM 4822 C CA . PRO B 1 14 ? -4.832 20.859 18.422 1 94.5 14 PRO B CA 1
ATOM 4823 C C . PRO B 1 14 ? -6.285 20.703 18.859 1 94.5 14 PRO B C 1
ATOM 4825 O O . PRO B 1 14 ? -7.121 20.219 18.109 1 94.5 14 PRO B O 1
ATOM 4828 N N . GLY B 1 15 ? -6.656 21.203 19.984 1 93.88 15 GLY B N 1
ATOM 4829 C CA . GLY B 1 15 ? -7.965 20.875 20.531 1 93.88 15 GLY B CA 1
ATOM 4830 C C . GLY B 1 15 ? -8.016 19.516 21.188 1 93.88 15 GLY B C 1
ATOM 4831 O O . GLY B 1 15 ? -7.004 18.812 21.266 1 93.88 15 GLY B O 1
ATOM 4832 N N . ASP B 1 16 ? -9.07 19.188 21.781 1 96.31 16 ASP B N 1
ATOM 4833 C CA . ASP B 1 16 ? -9.305 17.891 22.406 1 96.31 16 ASP B CA 1
ATOM 4834 C C . ASP B 1 16 ? -10.688 17.344 22.031 1 96.31 16 ASP B C 1
ATOM 4836 O O . ASP B 1 16 ? -11.492 17.031 22.922 1 96.31 16 ASP B O 1
ATOM 4840 N N . ILE B 1 17 ? -10.852 17.141 20.75 1 97.75 17 ILE B N 1
ATOM 4841 C CA . ILE B 1 17 ? -12.148 16.734 20.203 1 97.75 17 ILE B CA 1
ATOM 4842 C C . ILE B 1 17 ? -12.359 15.242 20.422 1 97.75 17 ILE B C 1
ATOM 4844 O O . ILE B 1 17 ? -11.508 14.43 20.062 1 97.75 17 ILE B O 1
ATOM 4848 N N . VAL B 1 18 ? -13.5 14.891 21 1 98.31 18 VAL B N 1
ATOM 4849 C CA . VAL B 1 18 ? -13.805 13.469 21.141 1 98.31 18 VAL B CA 1
ATOM 4850 C C . VAL B 1 18 ? -14.891 13.078 20.125 1 98.31 18 VAL B C 1
ATOM 4852 O O . VAL B 1 18 ? -15.016 11.906 19.781 1 98.31 18 VAL B O 1
ATOM 4855 N N . TYR B 1 19 ? -15.711 14.102 19.703 1 98.62 19 TYR B N 1
ATOM 4856 C CA . TYR B 1 19 ? -16.812 13.82 18.781 1 98.62 19 TYR B CA 1
ATOM 4857 C C . TYR B 1 19 ? -17.281 15.102 18.094 1 98.62 19 TYR B C 1
ATOM 4859 O O . TYR B 1 19 ? -17.469 16.125 18.75 1 98.62 19 TYR B O 1
ATOM 4867 N N . VAL B 1 20 ? -17.406 15.062 16.797 1 98.75 20 VAL B N 1
ATOM 4868 C CA . VAL B 1 20 ? -17.969 16.188 16.047 1 98.75 20 VAL B CA 1
ATOM 4869 C C . VAL B 1 20 ? -19.469 15.953 15.844 1 98.75 20 VAL B C 1
ATOM 4871 O O . VAL B 1 20 ? -19.875 14.906 15.352 1 98.75 20 VAL B O 1
ATOM 4874 N N . ASN B 1 21 ? -20.281 16.922 16.188 1 98.38 21 ASN B N 1
ATOM 4875 C CA . ASN B 1 21 ? -21.734 16.828 16.047 1 98.38 21 ASN B CA 1
ATOM 4876 C C . ASN B 1 21 ? -22.156 16.859 14.586 1 98.38 21 ASN B C 1
ATOM 4878 O O . ASN B 1 21 ? -21.438 17.375 13.734 1 98.38 21 ASN B O 1
ATOM 4882 N N . ASP B 1 22 ? -23.312 16.297 14.328 1 97 22 ASP B N 1
ATOM 4883 C CA . ASP B 1 22 ? -23.875 16.359 12.977 1 97 22 ASP B CA 1
ATOM 4884 C C . ASP B 1 22 ? -24.094 17.797 12.531 1 97 22 ASP B C 1
ATOM 4886 O O . ASP B 1 22 ? -24.297 18.688 13.359 1 97 22 ASP B O 1
ATOM 4890 N N . GLY B 1 23 ? -23.891 18.016 11.328 1 96.5 23 GLY B N 1
ATOM 4891 C CA . GLY B 1 23 ? -24.125 19.328 10.742 1 96.5 23 GLY B CA 1
ATOM 4892 C C . GLY B 1 23 ? -24.328 19.281 9.234 1 96.5 23 GLY B C 1
ATOM 4893 O O . GLY B 1 23 ? -24.016 18.281 8.594 1 96.5 23 GLY B O 1
ATOM 4894 N N . ASP B 1 24 ? -24.906 20.359 8.719 1 96.38 24 ASP B N 1
ATOM 4895 C CA . ASP B 1 24 ? -25.219 20.391 7.293 1 96.38 24 ASP B CA 1
ATOM 4896 C C . ASP B 1 24 ? -24.156 21.156 6.504 1 96.38 24 ASP B C 1
ATOM 4898 O O . ASP B 1 24 ? -24.266 21.281 5.281 1 96.38 24 ASP B O 1
ATOM 4902 N N . GLY B 1 25 ? -23.172 21.688 7.16 1 97.81 25 GLY B N 1
ATOM 4903 C CA . GLY B 1 25 ? -22.062 22.359 6.496 1 97.81 25 GLY B CA 1
ATOM 4904 C C . GLY B 1 25 ? -22.297 23.844 6.32 1 97.81 25 GLY B C 1
ATOM 4905 O O . GLY B 1 25 ? -21.438 24.547 5.777 1 97.81 25 GLY B O 1
ATOM 4906 N N . SER B 1 26 ? -23.359 24.391 6.82 1 97.88 26 SER B N 1
ATOM 4907 C CA . SER B 1 26 ? -23.703 25.781 6.598 1 97.88 26 SER B CA 1
ATOM 4908 C C . SER B 1 26 ? -23.094 26.672 7.684 1 97.88 26 SER B C 1
ATOM 4910 O O . SER B 1 26 ? -23.234 27.906 7.637 1 97.88 26 SER B O 1
ATOM 4912 N N . GLY B 1 27 ? -22.453 26.094 8.656 1 96.5 27 GLY B N 1
ATOM 4913 C CA . GLY B 1 27 ? -21.812 26.828 9.734 1 96.5 27 GLY B CA 1
ATOM 4914 C C . GLY B 1 27 ? -20.578 26.125 10.273 1 96.5 27 GLY B C 1
ATOM 4915 O O . GLY B 1 27 ? -20.219 25.047 9.82 1 96.5 27 GLY B O 1
ATOM 4916 N N . PRO B 1 28 ? -19.859 26.781 11.18 1 96.38 28 PRO B N 1
ATOM 4917 C CA . PRO B 1 28 ? -18.719 26.125 11.812 1 96.38 28 PRO B CA 1
ATOM 4918 C C . PRO B 1 28 ? -19.078 24.797 12.484 1 96.38 28 PRO B C 1
ATOM 4920 O O . PRO B 1 28 ? -20.234 24.594 12.844 1 96.38 28 PRO B O 1
ATOM 4923 N N . ILE B 1 29 ? -18.172 23.984 12.648 1 97.06 29 ILE B N 1
ATOM 4924 C CA . ILE B 1 29 ? -18.453 22.688 13.258 1 97.06 29 ILE B CA 1
ATOM 4925 C C . ILE B 1 29 ? -18.719 22.859 14.75 1 97.06 29 ILE B C 1
ATOM 4927 O O . ILE B 1 29 ? -18.188 23.781 15.375 1 97.06 29 ILE B O 1
ATOM 4931 N N . GLU B 1 30 ? -19.562 22.078 15.32 1 96.94 30 GLU B N 1
ATOM 4932 C CA . GLU B 1 30 ? -19.75 21.891 16.75 1 96.94 30 GLU B CA 1
ATOM 4933 C C . GLU B 1 30 ? -19.219 20.531 17.203 1 96.94 30 GLU B C 1
ATOM 4935 O O . GLU B 1 30 ? -19.312 19.547 16.469 1 96.94 30 GLU B O 1
ATOM 4940 N N . TYR B 1 31 ? -18.547 20.562 18.344 1 97.62 31 TYR B N 1
ATOM 4941 C CA . TYR B 1 31 ? -17.906 19.312 18.75 1 97.62 31 TYR B CA 1
ATOM 4942 C C . TYR B 1 31 ? -17.891 19.203 20.281 1 97.62 31 TYR B C 1
ATOM 4944 O O . TYR B 1 31 ? -18.062 20.188 20.984 1 97.62 31 TYR B O 1
ATOM 4952 N N . GLU B 1 32 ? -17.75 17.984 20.703 1 97.5 32 GLU B N 1
ATOM 4953 C CA . GLU B 1 32 ? -17.562 17.672 22.109 1 97.5 32 GLU B CA 1
ATOM 4954 C C . GLU B 1 32 ? -16.078 17.516 22.453 1 97.5 32 GLU B C 1
ATOM 4956 O O . GLU B 1 32 ? -15.312 16.953 21.656 1 97.5 32 GLU B O 1
ATOM 4961 N N . GLU B 1 33 ? -15.672 18.031 23.562 1 97.12 33 GLU B N 1
ATOM 4962 C CA . GLU B 1 33 ? -14.289 17.938 24.016 1 97.12 33 GLU B CA 1
ATOM 4963 C C . GLU B 1 33 ? -14.148 16.953 25.172 1 97.12 33 GLU B C 1
ATOM 4965 O O . GLU B 1 33 ? -15.117 16.672 25.875 1 97.12 33 GLU B O 1
ATOM 4970 N N . ARG B 1 34 ? -12.984 16.422 25.234 1 97.19 34 ARG B N 1
ATOM 4971 C CA . ARG B 1 34 ? -12.695 15.586 26.391 1 97.19 34 ARG B CA 1
ATOM 4972 C C . ARG B 1 34 ? -12.727 16.406 27.688 1 97.19 34 ARG B C 1
ATOM 4974 O O . ARG B 1 34 ? -12.242 17.547 27.719 1 97.19 34 ARG B O 1
ATOM 4981 N N . LYS B 1 35 ? -13.328 15.828 28.734 1 95.5 35 LYS B N 1
ATOM 4982 C CA . LYS B 1 35 ? -13.328 16.453 30.062 1 95.5 35 LYS B CA 1
ATOM 4983 C C . LYS B 1 35 ? -12.32 15.797 30.984 1 95.5 35 LYS B C 1
ATOM 4985 O O . LYS B 1 35 ? -12.68 14.906 31.766 1 95.5 35 LYS B O 1
ATOM 4990 N N . SER B 1 36 ? -11.164 16.266 30.922 1 95.62 36 SER B N 1
ATOM 4991 C CA . SER B 1 36 ? -10.047 15.852 31.766 1 95.62 36 SER B CA 1
ATOM 4992 C C . SER B 1 36 ? -9.383 17.047 32.438 1 95.62 36 SER B C 1
ATOM 4994 O O . SER B 1 36 ? -8.328 17.516 31.969 1 95.62 36 SER B O 1
ATOM 4996 N N . PRO B 1 37 ? -9.922 17.484 33.5 1 94.94 37 PRO B N 1
ATOM 4997 C CA . PRO B 1 37 ? -9.477 18.734 34.125 1 94.94 37 PRO B CA 1
ATOM 4998 C C . PRO B 1 37 ? -8 18.719 34.5 1 94.94 37 PRO B C 1
ATOM 5000 O O . PRO B 1 37 ? -7.492 17.688 34.969 1 94.94 37 PRO B O 1
ATOM 5003 N N . VAL B 1 38 ? -7.355 19.859 34.344 1 94.25 38 VAL B N 1
ATOM 5004 C CA . VAL B 1 38 ? -5.926 20.016 34.625 1 94.25 38 VAL B CA 1
ATOM 5005 C C . VAL B 1 38 ? -5.625 21.469 35 1 94.25 38 VAL B C 1
ATOM 5007 O O . VAL B 1 38 ? -6.32 22.391 34.562 1 94.25 38 VAL B O 1
ATOM 5010 N N . ALA B 1 39 ? -4.652 21.609 35.844 1 91.38 39 ALA B N 1
ATOM 5011 C CA . ALA B 1 39 ? -4.172 22.953 36.188 1 91.38 39 ALA B CA 1
ATOM 5012 C C . ALA B 1 39 ? -2.703 23.125 35.812 1 91.38 39 ALA B C 1
ATOM 5014 O O . ALA B 1 39 ? -1.926 22.156 35.875 1 91.38 39 ALA B O 1
ATOM 5015 N N . VAL B 1 40 ? -2.414 24.297 35.344 1 83.88 40 VAL B N 1
ATOM 5016 C CA . VAL B 1 40 ? -1.034 24.672 35.031 1 83.88 40 VAL B CA 1
ATOM 5017 C C . VAL B 1 40 ? -0.652 25.938 35.781 1 83.88 40 VAL B C 1
ATOM 5019 O O . VAL B 1 40 ? -1.498 26.797 36.031 1 83.88 40 VAL B O 1
ATOM 5022 N N . ARG B 1 41 ? 0.565 25.969 36.188 1 79.19 41 ARG B N 1
ATOM 5023 C CA . ARG B 1 41 ? 1.03 27.141 36.938 1 79.19 41 ARG B CA 1
ATOM 5024 C C . ARG B 1 41 ? 1.796 28.094 36.031 1 79.19 41 ARG B C 1
ATOM 5026 O O . ARG B 1 41 ? 2.744 27.703 35.344 1 79.19 41 ARG B O 1
ATOM 5033 N N . ILE B 1 42 ? 1.33 29.312 35.938 1 74.62 42 ILE B N 1
ATOM 5034 C CA . ILE B 1 42 ? 2.002 30.406 35.25 1 74.62 42 ILE B CA 1
ATOM 5035 C C . ILE B 1 42 ? 2.383 31.5 36.25 1 74.62 42 ILE B C 1
ATOM 5037 O O . ILE B 1 42 ? 1.521 32.25 36.719 1 74.62 42 ILE B O 1
ATOM 5041 N N . GLY B 1 43 ? 3.668 31.641 36.469 1 70.81 43 GLY B N 1
ATOM 5042 C CA . GLY B 1 43 ? 4.07 32.5 37.562 1 70.81 43 GLY B CA 1
ATOM 5043 C C . GLY B 1 43 ? 3.475 32.062 38.906 1 70.81 43 GLY B C 1
ATOM 5044 O O . GLY B 1 43 ? 3.596 30.891 39.281 1 70.81 43 GLY B O 1
ATOM 5045 N N . ASP B 1 44 ? 2.744 33.094 39.5 1 72.62 44 ASP B N 1
ATOM 5046 C CA . ASP B 1 44 ? 2.154 32.812 40.812 1 72.62 44 ASP B CA 1
ATOM 5047 C C . ASP B 1 44 ? 0.682 32.438 40.656 1 72.62 44 ASP B C 1
ATOM 5049 O O . ASP B 1 44 ? 0.006 32.188 41.656 1 72.62 44 ASP B O 1
ATOM 5053 N N . GLU B 1 45 ? 0.317 32.188 39.438 1 77.69 45 GLU B N 1
ATOM 5054 C CA . GLU B 1 45 ? -1.102 31.906 39.219 1 77.69 45 GLU B CA 1
ATOM 5055 C C . GLU B 1 45 ? -1.322 30.484 38.719 1 77.69 45 GLU B C 1
ATOM 5057 O O . GLU B 1 45 ? -0.539 29.969 37.938 1 77.69 45 GLU B O 1
ATOM 5062 N N . GLU B 1 46 ? -2.281 29.938 39.281 1 84.62 46 GLU B N 1
ATOM 5063 C CA . GLU B 1 46 ? -2.738 28.625 38.812 1 84.62 46 GLU B CA 1
ATOM 5064 C C . GLU B 1 46 ? -3.92 28.766 37.875 1 84.62 46 GLU B C 1
ATOM 5066 O O . GLU B 1 46 ? -4.91 29.422 38.188 1 84.62 46 GLU B O 1
ATOM 5071 N N . VAL B 1 47 ? -3.775 28.266 36.656 1 86.62 47 VAL B N 1
ATOM 5072 C CA . VAL B 1 47 ? -4.824 28.312 35.656 1 86.62 47 VAL B CA 1
ATOM 5073 C C . VAL B 1 47 ? -5.414 26.922 35.438 1 86.62 47 VAL B C 1
ATOM 5075 O O . VAL B 1 47 ? -4.707 25.984 35.062 1 86.62 47 VAL B O 1
ATOM 5078 N N . ARG B 1 48 ? -6.676 26.828 35.656 1 90.62 48 ARG B N 1
ATOM 5079 C CA . ARG B 1 48 ? -7.359 25.531 35.562 1 90.62 48 ARG B CA 1
ATOM 5080 C C . ARG B 1 48 ? -8.242 25.484 34.312 1 90.62 48 ARG B C 1
ATOM 5082 O O . ARG B 1 48 ? -8.883 26.469 33.969 1 90.62 48 ARG B O 1
ATOM 5089 N N . GLY B 1 49 ? -8.219 24.391 33.594 1 91.81 49 GLY B N 1
ATOM 5090 C CA . GLY B 1 49 ? -9.086 24.156 32.469 1 91.81 49 GLY B CA 1
ATOM 5091 C C . GLY B 1 49 ? -9.773 22.797 32.5 1 91.81 49 GLY B C 1
ATOM 5092 O O . GLY B 1 49 ? -9.328 21.906 33.219 1 91.81 49 GLY B O 1
ATOM 5093 N N . GLU B 1 50 ? -10.891 22.688 31.797 1 94.25 50 GLU B N 1
ATOM 5094 C CA . GLU B 1 50 ? -11.609 21.422 31.672 1 94.25 50 GLU B CA 1
ATOM 5095 C C . GLU B 1 50 ? -10.766 20.375 30.969 1 94.25 50 GLU B C 1
ATOM 5097 O O . GLU B 1 50 ? -11.047 19.172 31.078 1 94.25 50 GLU B O 1
ATOM 5102 N N . ASN B 1 51 ? -9.82 20.719 30.266 1 94.88 51 ASN B N 1
ATOM 5103 C CA . ASN B 1 51 ? -8.781 19.906 29.625 1 94.88 51 ASN B CA 1
ATOM 5104 C C . ASN B 1 51 ? -7.535 20.734 29.328 1 94.88 51 ASN B C 1
ATOM 5106 O O . ASN B 1 51 ? -7.496 21.938 29.625 1 94.88 51 ASN B O 1
ATOM 5110 N N . TRP B 1 52 ? -6.547 20.109 28.844 1 92.31 52 TRP B N 1
ATOM 5111 C CA . TRP B 1 52 ? -5.266 20.766 28.609 1 92.31 52 TRP B CA 1
ATOM 5112 C C . TRP B 1 52 ? -5.43 21.953 27.672 1 92.31 52 TRP B C 1
ATOM 5114 O O . TRP B 1 52 ? -4.891 23.031 27.922 1 92.31 52 TRP B O 1
ATOM 5124 N N . THR B 1 53 ? -6.172 21.734 26.531 1 93.38 53 THR B N 1
ATOM 5125 C CA . THR B 1 53 ? -6.359 22.781 25.531 1 93.38 53 THR B CA 1
ATOM 5126 C C . THR B 1 53 ? -7 24.031 26.156 1 93.38 53 THR B C 1
ATOM 5128 O O . THR B 1 53 ? -6.551 25.141 25.922 1 93.38 53 THR B O 1
ATOM 5131 N N . ARG B 1 54 ? -7.969 23.859 26.969 1 92 54 ARG B N 1
ATOM 5132 C CA . ARG B 1 54 ? -8.664 24.953 27.609 1 92 54 ARG B CA 1
ATOM 5133 C C . ARG B 1 54 ? -7.738 25.703 28.578 1 92 54 ARG B C 1
ATOM 5135 O O . ARG B 1 54 ? -7.816 26.922 28.703 1 92 54 ARG B O 1
ATOM 5142 N N . ALA B 1 55 ? -6.977 24.922 29.266 1 90.69 55 ALA B N 1
ATOM 5143 C CA . ALA B 1 55 ? -6.02 25.547 30.172 1 90.69 55 ALA B CA 1
ATOM 5144 C C . ALA B 1 55 ? -5.02 26.422 29.422 1 90.69 55 ALA B C 1
ATOM 5146 O O . ALA B 1 55 ? -4.703 27.531 29.844 1 90.69 55 ALA B O 1
ATOM 5147 N N . MET B 1 56 ? -4.551 25.906 28.328 1 88.88 56 MET B N 1
ATOM 5148 C CA . MET B 1 56 ? -3.572 26.641 27.531 1 88.88 56 MET B CA 1
ATOM 5149 C C . MET B 1 56 ? -4.195 27.906 26.938 1 88.88 56 MET B C 1
ATOM 5151 O O . MET B 1 56 ? -3.562 28.953 26.922 1 88.88 56 MET B O 1
ATOM 5155 N N . LEU B 1 57 ? -5.418 27.766 26.422 1 88.88 57 LEU B N 1
ATOM 5156 C CA . LEU B 1 57 ? -6.094 28.922 25.844 1 88.88 57 LEU B CA 1
ATOM 5157 C C . LEU B 1 57 ? -6.293 30.016 26.875 1 88.88 57 LEU B C 1
ATOM 5159 O O . LEU B 1 57 ? -6.16 31.203 26.578 1 88.88 57 LEU B O 1
ATOM 5163 N N . TYR B 1 58 ? -6.594 29.625 28.047 1 84.69 58 TYR B N 1
ATOM 5164 C CA . TYR B 1 58 ? -6.75 30.594 29.125 1 84.69 58 TYR B CA 1
ATOM 5165 C C . TYR B 1 58 ? -5.426 31.281 29.438 1 84.69 58 TYR B C 1
ATOM 5167 O O . TYR B 1 58 ? -5.402 32.469 29.781 1 84.69 58 TYR B O 1
ATOM 5175 N N . SER B 1 59 ? -4.422 30.578 29.266 1 80.81 59 SER B N 1
ATOM 5176 C CA . SER B 1 59 ? -3.098 31.125 29.562 1 80.81 59 SER B CA 1
ATOM 5177 C C . SER B 1 59 ? -2.668 32.156 28.516 1 80.81 59 SER B C 1
ATOM 5179 O O . SER B 1 59 ? -1.813 33 28.781 1 80.81 59 SER B O 1
ATOM 5181 N N . TYR B 1 60 ? -3.244 32.094 27.312 1 80.56 60 TYR B N 1
ATOM 5182 C CA . TYR B 1 60 ? -2.877 33 26.219 1 80.56 60 TYR B CA 1
ATOM 5183 C C . TYR B 1 60 ? -3.217 34.438 26.578 1 80.56 60 TYR B C 1
ATOM 5185 O O . TYR B 1 60 ? -2.588 35.375 26.078 1 80.56 60 TYR B O 1
ATOM 5193 N N . GLU B 1 61 ? -4.191 34.625 27.438 1 76.25 61 GLU B N 1
ATOM 5194 C CA . GLU B 1 61 ? -4.539 35.969 27.891 1 76.25 61 GLU B CA 1
ATOM 5195 C C . GLU B 1 61 ? -3.365 36.656 28.594 1 76.25 61 GLU B C 1
ATOM 5197 O O . GLU B 1 61 ? -3.135 37.844 28.422 1 76.25 61 GLU B O 1
ATOM 5202 N N . ARG B 1 62 ? -2.68 35.938 29.312 1 72.62 62 ARG B N 1
ATOM 5203 C CA . ARG B 1 62 ? -1.528 36.469 30.031 1 72.62 62 ARG B CA 1
ATOM 5204 C C . ARG B 1 62 ? -0.362 36.719 29.094 1 72.62 62 ARG B C 1
ATOM 5206 O O . ARG B 1 62 ? 0.429 37.656 29.312 1 72.62 62 ARG B O 1
ATOM 5213 N N . ILE B 1 63 ? -0.268 35.969 28.109 1 71.81 63 ILE B N 1
ATOM 5214 C CA . ILE B 1 63 ? 0.833 36.062 27.156 1 71.81 63 ILE B CA 1
ATOM 5215 C C . ILE B 1 63 ? 0.681 37.312 26.312 1 71.81 63 ILE B C 1
ATOM 5217 O O . ILE B 1 63 ? 1.673 37.969 25.984 1 71.81 63 ILE B O 1
ATOM 5221 N N . SER B 1 64 ? -0.528 37.688 26.109 1 71.31 64 SER B N 1
ATOM 5222 C CA . SER B 1 64 ? -0.777 38.906 25.312 1 71.31 64 SER B CA 1
ATOM 5223 C C . SER B 1 64 ? -0.227 40.156 26.016 1 71.31 64 SER B C 1
ATOM 5225 O O . SER B 1 64 ? 0.303 41.031 25.359 1 71.31 64 SER B O 1
ATOM 5227 N N . GLU B 1 65 ? -0.285 40.125 27.219 1 69.19 65 GLU B N 1
ATOM 5228 C CA . GLU B 1 65 ? 0.246 41.25 27.984 1 69.19 65 GLU B CA 1
ATOM 5229 C C . GLU B 1 65 ? 1.763 41.344 27.844 1 69.19 65 GLU B C 1
ATOM 5231 O O . GLU B 1 65 ? 2.314 42.438 27.734 1 69.19 65 GLU B O 1
ATOM 5236 N N . VAL B 1 66 ? 2.285 40.25 27.75 1 67.44 66 VAL B N 1
ATOM 5237 C CA . VAL B 1 66 ? 3.74 40.188 27.656 1 67.44 66 VAL B CA 1
ATOM 5238 C C . VAL B 1 66 ? 4.188 40.562 26.25 1 67.44 66 VAL B C 1
ATOM 5240 O O . VAL B 1 66 ? 5.125 41.344 26.062 1 67.44 66 VAL B O 1
ATOM 5243 N N . LEU B 1 67 ? 3.51 39.969 25.297 1 74.56 67 LEU B N 1
ATOM 5244 C CA . LEU B 1 67 ? 3.887 40.188 23.906 1 74.56 67 LEU B CA 1
ATOM 5245 C C . LEU B 1 67 ? 3.785 41.688 23.531 1 74.56 67 LEU B C 1
ATOM 5247 O O . LEU B 1 67 ? 4.535 42.156 22.688 1 74.56 67 LEU B O 1
ATOM 5251 N N . SER B 1 68 ? 2.941 42.312 24.219 1 69.69 68 SER B N 1
ATOM 5252 C CA . SER B 1 68 ? 2.742 43.75 23.938 1 69.69 68 SER B CA 1
ATOM 5253 C C . SER B 1 68 ? 3.975 44.562 24.312 1 69.69 68 SER B C 1
ATOM 5255 O O . SER B 1 68 ? 4.16 45.688 23.812 1 69.69 68 SER B O 1
ATOM 5257 N N . ARG B 1 69 ? 4.812 43.969 25.109 1 68.44 69 ARG B N 1
ATOM 5258 C CA . ARG B 1 69 ? 5.996 44.688 25.562 1 68.44 69 ARG B CA 1
ATOM 5259 C C . ARG B 1 69 ? 7.211 44.344 24.703 1 68.44 69 ARG B C 1
ATOM 5261 O O . ARG B 1 69 ? 8.273 44.969 24.859 1 68.44 69 ARG B O 1
ATOM 5268 N N . LEU B 1 70 ? 6.895 43.375 23.844 1 74.44 70 LEU B N 1
ATOM 5269 C CA . LEU B 1 70 ? 8.047 42.875 23.109 1 74.44 70 LEU B CA 1
ATOM 5270 C C . LEU B 1 70 ? 8.133 43.5 21.719 1 74.44 70 LEU B C 1
ATOM 5272 O O . LEU B 1 70 ? 7.105 43.75 21.078 1 74.44 70 LEU B O 1
ATOM 5276 N N . LYS B 1 71 ? 9.328 44 21.422 1 73.38 71 LYS B N 1
ATOM 5277 C CA . LYS B 1 71 ? 9.648 44.438 20.062 1 73.38 71 LYS B CA 1
ATOM 5278 C C . LYS B 1 71 ? 10.469 43.375 19.328 1 73.38 71 LYS B C 1
ATOM 5280 O O . LYS B 1 71 ? 11.148 42.562 19.953 1 73.38 71 LYS B O 1
ATOM 5285 N N . GLY B 1 72 ? 10.336 43.344 18 1 77.31 72 GLY B N 1
ATOM 5286 C CA . GLY B 1 72 ? 11.164 42.438 17.203 1 77.31 72 GLY B CA 1
ATOM 5287 C C . GLY B 1 72 ? 10.695 41 17.219 1 77.31 72 GLY B C 1
ATOM 5288 O O . GLY B 1 72 ? 11.469 40.094 16.906 1 77.31 72 GLY B O 1
ATOM 5289 N N . VAL B 1 73 ? 9.484 40.812 17.609 1 86.12 73 VAL B N 1
ATOM 5290 C CA . VAL B 1 73 ? 8.938 39.469 17.719 1 86.12 73 VAL B CA 1
ATOM 5291 C C . VAL B 1 73 ? 7.918 39.219 16.609 1 86.12 73 VAL B C 1
ATOM 5293 O O . VAL B 1 73 ? 7.227 40.156 16.188 1 86.12 73 VAL B O 1
ATOM 5296 N N . SER B 1 74 ? 7.969 38.062 15.984 1 92.88 74 SER B N 1
ATOM 5297 C CA . SER B 1 74 ? 6.91 37.625 15.094 1 92.88 74 SER B CA 1
ATOM 5298 C C . SER B 1 74 ? 6.156 36.438 15.688 1 92.88 74 SER B C 1
ATOM 5300 O O . SER B 1 74 ? 6.691 35.719 16.531 1 92.88 74 SER B O 1
ATOM 5302 N N . VAL B 1 75 ? 4.887 36.344 15.312 1 92.12 75 VAL B N 1
ATOM 5303 C CA . VAL B 1 75 ? 4.051 35.281 15.891 1 92.12 75 VAL B CA 1
ATOM 5304 C C . VAL B 1 75 ? 3.182 34.656 14.805 1 92.12 75 VAL B C 1
ATOM 5306 O O . VAL B 1 75 ? 2.701 35.375 13.906 1 92.12 75 VAL B O 1
ATOM 5309 N N . ASP B 1 76 ? 3.135 33.438 14.75 1 94.38 76 ASP B N 1
ATOM 5310 C CA . ASP B 1 76 ? 2.047 32.781 14.039 1 94.38 76 ASP B CA 1
ATOM 5311 C C . ASP B 1 76 ? 1.119 32.031 15.008 1 94.38 76 ASP B C 1
ATOM 5313 O O . ASP B 1 76 ? 1.575 31.469 16 1 94.38 76 ASP B O 1
ATOM 5317 N N . ILE B 1 77 ? -0.133 32.188 14.844 1 92.75 77 ILE B N 1
ATOM 5318 C CA . ILE B 1 77 ? -1.154 31.422 15.562 1 92.75 77 ILE B CA 1
ATOM 5319 C C . ILE B 1 77 ? -1.919 30.531 14.578 1 92.75 77 ILE B C 1
ATOM 5321 O O . ILE B 1 77 ? -2.568 31.031 13.656 1 92.75 77 ILE B O 1
ATOM 5325 N N . GLU B 1 78 ? -1.808 29.266 14.781 1 96.31 78 GLU B N 1
ATOM 5326 C CA . GLU B 1 78 ? -2.498 28.328 13.906 1 96.31 78 GLU B CA 1
ATOM 5327 C C . GLU B 1 78 ? -3.998 28.609 13.859 1 96.31 78 GLU B C 1
ATOM 5329 O O . GLU B 1 78 ? -4.613 28.891 14.891 1 96.31 78 GLU B O 1
ATOM 5334 N N . PRO B 1 79 ? -4.633 28.609 12.688 1 96.44 79 PRO B N 1
ATOM 5335 C CA . PRO B 1 79 ? -6 29.094 12.492 1 96.44 79 PRO B CA 1
ATOM 5336 C C . PRO B 1 79 ? -7.02 28.375 13.367 1 96.44 79 PRO B C 1
ATOM 5338 O O . PRO B 1 79 ? -7.965 28.984 13.859 1 96.44 79 PRO B O 1
ATOM 5341 N N . PHE B 1 80 ? -6.93 27.094 13.508 1 96.38 80 PHE B N 1
ATOM 5342 C CA . PHE B 1 80 ? -7.875 26.406 14.375 1 96.38 80 PHE B CA 1
ATOM 5343 C C . PHE B 1 80 ? -7.68 26.812 15.836 1 96.38 80 PHE B C 1
ATOM 5345 O O . PHE B 1 80 ? -8.648 26.891 16.594 1 96.38 80 PHE B O 1
ATOM 5352 N N . THR B 1 81 ? -6.418 27.094 16.219 1 93.94 81 THR B N 1
ATOM 5353 C CA . THR B 1 81 ? -6.152 27.672 17.531 1 93.94 81 THR B CA 1
ATOM 5354 C C . THR B 1 81 ? -6.828 29.031 17.672 1 93.94 81 THR B C 1
ATOM 5356 O O . THR B 1 81 ? -7.422 29.328 18.719 1 93.94 81 THR B O 1
ATOM 5359 N N . PHE B 1 82 ? -6.773 29.781 16.609 1 88.88 82 PHE B N 1
ATOM 5360 C CA . PHE B 1 82 ? -7.457 31.062 16.578 1 88.88 82 PHE B CA 1
ATOM 5361 C C . PHE B 1 82 ? -8.961 30.891 16.75 1 88.88 82 PHE B C 1
ATOM 5363 O O . PHE B 1 82 ? -9.594 31.641 17.5 1 88.88 82 PHE B O 1
ATOM 5370 N N . PHE B 1 83 ? -9.445 29.922 16.047 1 89.69 83 PHE B N 1
ATOM 5371 C CA . PHE B 1 83 ? -10.859 29.578 16.125 1 89.69 83 PHE B CA 1
ATOM 5372 C C . PHE B 1 83 ? -11.258 29.25 17.562 1 89.69 83 PHE B C 1
ATOM 5374 O O . PHE B 1 83 ? -12.273 29.75 18.062 1 89.69 83 PHE B O 1
ATOM 5381 N N . MET B 1 84 ? -10.469 28.516 18.266 1 92.31 84 MET B N 1
ATOM 5382 C CA . MET B 1 84 ? -10.773 28.125 19.641 1 92.31 84 MET B CA 1
ATOM 5383 C C . MET B 1 84 ? -10.625 29.312 20.578 1 92.31 84 MET B C 1
ATOM 5385 O O . MET B 1 84 ? -11.398 29.453 21.531 1 92.31 84 MET B O 1
ATOM 5389 N N . LEU B 1 85 ? -9.664 30.156 20.312 1 88.62 85 LEU B N 1
ATOM 5390 C CA . LEU B 1 85 ? -9.484 31.344 21.125 1 88.62 85 LEU B CA 1
ATOM 5391 C C . LEU B 1 85 ? -10.703 32.25 21.047 1 88.62 85 LEU B C 1
ATOM 5393 O O . LEU B 1 85 ? -11.156 32.812 22.062 1 88.62 85 LEU B O 1
ATOM 5397 N N . LEU B 1 86 ? -11.195 32.406 19.859 1 86.25 86 LEU B N 1
ATOM 5398 C CA . LEU B 1 86 ? -12.367 33.25 19.641 1 86.25 86 LEU B CA 1
ATOM 5399 C C . LEU B 1 86 ? -13.602 32.656 20.328 1 86.25 86 LEU B C 1
ATOM 5401 O O . LEU B 1 86 ? -14.445 33.406 20.828 1 86.25 86 LEU B O 1
ATOM 5405 N N . ARG B 1 87 ? -13.594 31.422 20.344 1 86.31 87 ARG B N 1
ATOM 5406 C CA . ARG B 1 87 ? -14.75 30.719 20.891 1 86.31 87 ARG B CA 1
ATOM 5407 C C . ARG B 1 87 ? -14.727 30.719 22.422 1 86.31 87 ARG B C 1
ATOM 5409 O O . ARG B 1 87 ? -15.758 30.922 23.062 1 86.31 87 ARG B O 1
ATOM 5416 N N . TYR B 1 88 ? -13.539 30.594 22.984 1 87.12 88 TYR B N 1
ATOM 5417 C CA . TYR B 1 88 ? -13.484 30.328 24.422 1 87.12 88 TYR B CA 1
ATOM 5418 C C . TYR B 1 88 ? -12.891 31.516 25.172 1 87.12 88 TYR B C 1
ATOM 5420 O O . TYR B 1 88 ? -13.086 31.641 26.375 1 87.12 88 TYR B O 1
ATOM 5428 N N . GLN B 1 89 ? -12.148 32.344 24.5 1 83.88 89 GLN B N 1
ATOM 5429 C CA . GLN B 1 89 ? -11.445 33.438 25.125 1 83.88 89 GLN B CA 1
ATOM 5430 C C . GLN B 1 89 ? -11.398 34.656 24.203 1 83.88 89 GLN B C 1
ATOM 5432 O O . GLN B 1 89 ? -10.32 35.156 23.875 1 83.88 89 GLN B O 1
ATOM 5437 N N . LYS B 1 90 ? -12.5 35.219 23.938 1 80.88 90 LYS B N 1
ATOM 5438 C CA . LYS B 1 90 ? -12.633 36.281 22.953 1 80.88 90 LYS B CA 1
ATOM 5439 C C . LYS B 1 90 ? -11.773 37.469 23.328 1 80.88 90 LYS B C 1
ATOM 5441 O O . LYS B 1 90 ? -11.172 38.125 22.453 1 80.88 90 LYS B O 1
ATOM 5446 N N . LYS B 1 91 ? -11.68 37.75 24.578 1 78.31 91 LYS B N 1
ATOM 5447 C CA . LYS B 1 91 ? -10.891 38.906 25.031 1 78.31 91 LYS B CA 1
ATOM 5448 C C . LYS B 1 91 ? -9.414 38.719 24.688 1 78.31 91 LYS B C 1
ATOM 5450 O O . LYS B 1 91 ? -8.75 39.656 24.25 1 78.31 91 LYS B O 1
ATOM 5455 N N . ALA B 1 92 ? -8.984 37.562 24.938 1 74.62 92 ALA B N 1
ATOM 5456 C CA . ALA B 1 92 ? -7.586 37.25 24.625 1 74.62 92 ALA B CA 1
ATOM 5457 C C . ALA B 1 92 ? -7.301 37.438 23.141 1 74.62 92 ALA B C 1
ATOM 5459 O O . ALA B 1 92 ? -6.223 37.938 22.766 1 74.62 92 ALA B O 1
ATOM 5460 N N . LEU B 1 93 ? -8.203 37.156 22.406 1 75.5 93 LEU B N 1
ATOM 5461 C CA . LEU B 1 93 ? -8.039 37.312 20.953 1 75.5 93 LEU B CA 1
ATOM 5462 C C . LEU B 1 93 ? -7.969 38.781 20.562 1 75.5 93 LEU B C 1
ATOM 5464 O O . LEU B 1 93 ? -7.125 39.156 19.75 1 75.5 93 LEU B O 1
ATOM 5468 N N . GLU B 1 94 ? -8.906 39.5 21.062 1 77.75 94 GLU B N 1
ATOM 5469 C CA . GLU B 1 94 ? -8.938 40.906 20.734 1 77.75 94 GLU B CA 1
ATOM 5470 C C . GLU B 1 94 ? -7.617 41.594 21.094 1 77.75 94 GLU B C 1
ATOM 5472 O O . GLU B 1 94 ? -7.094 42.406 20.312 1 77.75 94 GLU B O 1
ATOM 5477 N N . GLU B 1 95 ? -7.145 41.094 22.156 1 77.88 95 GLU B N 1
ATOM 5478 C CA . GLU B 1 95 ? -5.867 41.656 22.594 1 77.88 95 GLU B CA 1
ATOM 5479 C C . GLU B 1 95 ? -4.727 41.188 21.688 1 77.88 95 GLU B C 1
ATOM 5481 O O . GLU B 1 95 ? -3.814 41.969 21.391 1 77.88 95 GLU B O 1
ATOM 5486 N N . THR B 1 96 ? -4.844 40.031 21.312 1 76.06 96 THR B N 1
ATOM 5487 C CA . THR B 1 96 ? -3.811 39.469 20.453 1 76.06 96 THR B CA 1
ATOM 5488 C C . THR B 1 96 ? -3.838 40.156 19.078 1 76.06 96 THR B C 1
ATOM 5490 O O . THR B 1 96 ? -2.789 40.5 18.531 1 76.06 96 THR B O 1
ATOM 5493 N N . VAL B 1 97 ? -4.977 40.312 18.562 1 78.25 97 VAL B N 1
ATOM 5494 C CA . VAL B 1 97 ? -5.125 40.938 17.266 1 78.25 97 VAL B CA 1
ATOM 5495 C C . VAL B 1 97 ? -4.602 42.375 17.312 1 78.25 97 VAL B C 1
ATOM 5497 O O . VAL B 1 97 ? -3.975 42.844 16.375 1 78.25 97 VAL B O 1
ATOM 5500 N N . GLU B 1 98 ? -4.863 42.969 18.391 1 77.44 98 GLU B N 1
ATOM 5501 C CA . GLU B 1 98 ? -4.355 44.344 18.578 1 77.44 98 GLU B CA 1
ATOM 5502 C C . GLU B 1 98 ? -2.83 44.344 18.609 1 77.44 98 GLU B C 1
ATOM 5504 O O . GLU B 1 98 ? -2.201 45.281 18.125 1 77.44 98 GLU B O 1
ATOM 5509 N N . LEU B 1 99 ? -2.412 43.281 19.156 1 77.19 99 LEU B N 1
ATOM 5510 C CA . LEU B 1 99 ? -0.96 43.188 19.25 1 77.19 99 LEU B CA 1
ATOM 5511 C C . LEU B 1 99 ? -0.338 43.062 17.859 1 77.19 99 LEU B C 1
ATOM 5513 O O . LEU B 1 99 ? 0.815 43.438 17.656 1 77.19 99 LEU B O 1
ATOM 5517 N N . PHE B 1 100 ? -1.044 42.531 16.906 1 77.38 100 PHE B N 1
ATOM 5518 C CA . PHE B 1 100 ? -0.525 42.312 15.555 1 77.38 100 PHE B CA 1
ATOM 5519 C C . PHE B 1 100 ? -0.356 43.656 14.82 1 77.38 100 PHE B C 1
ATOM 5521 O O . PHE B 1 100 ? 0.245 43.688 13.75 1 77.38 100 PHE B O 1
ATOM 5528 N N . GLU B 1 101 ? -0.75 44.625 15.43 1 74.56 101 GLU B N 1
ATOM 5529 C CA . GLU B 1 101 ? -0.456 45.969 14.906 1 74.56 101 GLU B CA 1
ATOM 5530 C C . GLU B 1 101 ? 1.011 46.344 15.117 1 74.56 101 GLU B C 1
ATOM 5532 O O . GLU B 1 101 ? 1.571 47.125 14.367 1 74.56 101 GLU B O 1
ATOM 5537 N N . SER B 1 102 ? 1.604 45.719 16.125 1 74.69 102 SER B N 1
ATOM 5538 C CA . SER B 1 102 ? 2.982 46.062 16.469 1 74.69 102 SER B CA 1
ATOM 5539 C C . SER B 1 102 ? 3.912 44.844 16.25 1 74.69 102 SER B C 1
ATOM 5541 O O . SER B 1 102 ? 5.133 45.031 16.203 1 74.69 102 SER B O 1
ATOM 5543 N N . ILE B 1 103 ? 3.309 43.781 16.156 1 82.75 103 ILE B N 1
ATOM 5544 C CA . ILE B 1 103 ? 4.094 42.562 15.969 1 82.75 103 ILE B CA 1
ATOM 5545 C C . ILE B 1 103 ? 3.818 41.969 14.586 1 82.75 103 ILE B C 1
ATOM 5547 O O . ILE B 1 103 ? 2.707 42.094 14.062 1 82.75 103 ILE B O 1
ATOM 5551 N N . ASP B 1 104 ? 4.805 41.312 13.969 1 89.06 104 ASP B N 1
ATOM 5552 C CA . ASP B 1 104 ? 4.637 40.75 12.641 1 89.06 104 ASP B CA 1
ATOM 5553 C C . ASP B 1 104 ? 3.875 39.438 12.703 1 89.06 104 ASP B C 1
ATOM 5555 O O . ASP B 1 104 ? 4.309 38.5 13.375 1 89.06 104 ASP B O 1
ATOM 5559 N N . ALA B 1 105 ? 2.756 39.438 12.016 1 93.06 105 ALA B N 1
ATOM 5560 C CA . ALA B 1 105 ? 2.014 38.188 11.859 1 93.06 105 ALA B CA 1
ATOM 5561 C C . ALA B 1 105 ? 2.648 37.281 10.789 1 93.06 105 ALA B C 1
ATOM 5563 O O . ALA B 1 105 ? 3.023 37.781 9.719 1 93.06 105 ALA B O 1
ATOM 5564 N N . VAL B 1 106 ? 2.818 36.094 11.086 1 96.81 106 VAL B N 1
ATOM 5565 C CA . VAL B 1 106 ? 3.391 35.125 10.156 1 96.81 106 VAL B CA 1
ATOM 5566 C C . VAL B 1 106 ? 2.35 34.062 9.812 1 96.81 106 VAL B C 1
ATOM 5568 O O . VAL B 1 106 ? 1.881 33.312 10.688 1 96.81 106 VAL B O 1
ATOM 5571 N N . PRO B 1 107 ? 1.985 33.938 8.555 1 97.69 107 PRO B N 1
ATOM 5572 C CA . PRO B 1 107 ? 0.996 32.938 8.156 1 97.69 107 PRO B CA 1
ATOM 5573 C C . PRO B 1 107 ? 1.477 31.516 8.398 1 97.69 107 PRO B C 1
ATOM 5575 O O . PRO B 1 107 ? 2.672 31.234 8.273 1 97.69 107 PRO B O 1
ATOM 5578 N N . THR B 1 108 ? 0.64 30.703 8.789 1 98.31 108 THR B N 1
ATOM 5579 C CA . THR B 1 108 ? 0.769 29.25 8.844 1 98.31 108 THR B CA 1
ATOM 5580 C C . THR B 1 108 ? -0.516 28.562 8.367 1 98.31 108 THR B C 1
ATOM 5582 O O . THR B 1 108 ? -1.514 29.25 8.102 1 98.31 108 THR B O 1
ATOM 5585 N N . VAL B 1 109 ? -0.497 27.281 8.148 1 98.5 109 VAL B N 1
ATOM 5586 C CA . VAL B 1 109 ? -1.652 26.594 7.578 1 98.5 109 VAL B CA 1
ATOM 5587 C C . VAL B 1 109 ? -2.566 26.094 8.695 1 98.5 109 VAL B C 1
ATOM 5589 O O . VAL B 1 109 ? -2.105 25.828 9.805 1 98.5 109 VAL B O 1
ATOM 5592 N N . PRO B 1 110 ? -3.869 26.031 8.391 1 98.25 110 PRO B N 1
ATOM 5593 C CA . PRO B 1 110 ? -4.781 25.484 9.398 1 98.25 110 PRO B CA 1
ATOM 5594 C C . PRO B 1 110 ? -4.52 24.016 9.688 1 98.25 110 PRO B C 1
ATOM 5596 O O . PRO B 1 110 ? -4.004 23.281 8.828 1 98.25 110 PRO B O 1
ATOM 5599 N N . PHE B 1 111 ? -4.82 23.594 10.883 1 98.44 111 PHE B N 1
ATOM 5600 C CA . PHE B 1 111 ? -4.93 22.219 11.352 1 98.44 111 PHE B CA 1
ATOM 5601 C C . PHE B 1 111 ? -3.549 21.625 11.578 1 98.44 111 PHE B C 1
ATOM 5603 O O . PHE B 1 111 ? -3.43 20.453 11.93 1 98.44 111 PHE B O 1
ATOM 5610 N N . HIS B 1 112 ? -2.492 22.281 11.32 1 98.31 112 HIS B N 1
ATOM 5611 C CA . HIS B 1 112 ? -1.12 21.984 11.719 1 98.31 112 HIS B CA 1
ATOM 5612 C C . HIS B 1 112 ? -0.676 20.625 11.188 1 98.31 112 HIS B C 1
ATOM 5614 O O . HIS B 1 112 ? -0.135 19.812 11.938 1 98.31 112 HIS B O 1
ATOM 5620 N N . PRO B 1 113 ? -0.98 20.266 9.906 1 98.62 113 PRO B N 1
ATOM 5621 C CA . PRO B 1 113 ? -0.468 19.031 9.312 1 98.62 113 PRO B CA 1
ATOM 5622 C C . PRO B 1 113 ? 1.002 19.141 8.914 1 98.62 113 PRO B C 1
ATOM 5624 O O . PRO B 1 113 ? 1.534 20.234 8.781 1 98.62 113 PRO B O 1
ATOM 5627 N N . ILE B 1 114 ? 1.709 17.984 8.805 1 98.5 114 ILE B N 1
ATOM 5628 C CA . ILE B 1 114 ? 2.979 18 8.086 1 98.5 114 ILE B CA 1
ATOM 5629 C C . ILE B 1 114 ? 2.725 18.172 6.59 1 98.5 114 ILE B C 1
ATOM 5631 O O . ILE B 1 114 ? 2.387 17.203 5.902 1 98.5 114 ILE B O 1
ATOM 5635 N N . MET B 1 115 ? 2.912 19.328 6.133 1 98.56 115 MET B N 1
ATOM 5636 C CA . MET B 1 115 ? 2.492 19.719 4.785 1 98.56 115 MET B CA 1
ATOM 5637 C C . MET B 1 115 ? 3.086 18.766 3.744 1 98.56 115 MET B C 1
ATOM 5639 O O . MET B 1 115 ? 2.361 18.234 2.906 1 98.56 115 MET B O 1
ATOM 5643 N N . PRO B 1 116 ? 4.406 18.453 3.857 1 98.12 116 PRO B N 1
ATOM 5644 C CA . PRO B 1 116 ? 4.984 17.594 2.816 1 98.12 116 PRO B CA 1
ATOM 5645 C C . PRO B 1 116 ? 4.457 16.172 2.867 1 98.12 116 PRO B C 1
ATOM 5647 O O . PRO B 1 116 ? 4.699 15.383 1.945 1 98.12 116 PRO B O 1
ATOM 5650 N N . HIS B 1 117 ? 3.777 15.734 3.955 1 98.12 117 HIS B N 1
ATOM 5651 C CA . HIS B 1 117 ? 3.211 14.398 4.043 1 98.12 117 HIS B CA 1
ATOM 5652 C C . HIS B 1 117 ? 1.846 14.328 3.365 1 98.12 117 HIS B C 1
ATOM 5654 O O . HIS B 1 117 ? 1.326 13.242 3.109 1 98.12 117 HIS B O 1
ATOM 5660 N N . LEU B 1 118 ? 1.229 15.484 3.045 1 98.56 118 LEU B N 1
ATOM 5661 C CA . LEU B 1 118 ? -0.048 15.539 2.342 1 98.56 118 LEU B CA 1
ATOM 5662 C C . LEU B 1 118 ? 0.162 15.531 0.832 1 98.56 118 LEU B C 1
ATOM 5664 O O . LEU B 1 118 ? 1.235 15.898 0.349 1 98.56 118 LEU B O 1
ATOM 5668 N N . ASP B 1 119 ? -0.818 15.102 0.109 1 97.88 119 ASP B N 1
ATOM 5669 C CA . ASP B 1 119 ? -0.771 15.211 -1.346 1 97.88 119 ASP B CA 1
ATOM 5670 C C . ASP B 1 119 ? -0.857 16.672 -1.789 1 97.88 119 ASP B C 1
ATOM 5672 O O . ASP B 1 119 ? -1.329 17.531 -1.036 1 97.88 119 ASP B O 1
ATOM 5676 N N . GLU B 1 120 ? -0.462 16.969 -2.982 1 97.62 120 GLU B N 1
ATOM 5677 C CA . GLU B 1 120 ? -0.331 18.344 -3.496 1 97.62 120 GLU B CA 1
ATOM 5678 C C . GLU B 1 120 ? -1.664 19.078 -3.438 1 97.62 120 GLU B C 1
ATOM 5680 O O . GLU B 1 120 ? -1.701 20.281 -3.152 1 97.62 120 GLU B O 1
ATOM 5685 N N . PHE B 1 121 ? -2.752 18.391 -3.684 1 98.31 121 PHE B N 1
ATOM 5686 C CA . PHE B 1 121 ? -4.062 19.031 -3.689 1 98.31 121 PHE B CA 1
ATOM 5687 C C . PHE B 1 121 ? -4.371 19.641 -2.33 1 98.31 121 PHE B C 1
ATOM 5689 O O . PHE B 1 121 ? -4.781 20.797 -2.246 1 98.31 121 PHE B O 1
ATOM 5696 N N . GLU B 1 122 ? -4.188 18.906 -1.261 1 98.75 122 GLU B N 1
ATOM 5697 C CA . GLU B 1 122 ? -4.434 19.406 0.086 1 98.75 122 GLU B CA 1
ATOM 5698 C C . GLU B 1 122 ? -3.479 20.547 0.43 1 98.75 122 GLU B C 1
ATOM 5700 O O . GLU B 1 122 ? -3.869 21.516 1.08 1 98.75 122 GLU B O 1
ATOM 5705 N N . GLN B 1 123 ? -2.209 20.406 0.018 1 98.75 123 GLN B N 1
ATOM 5706 C CA . GLN B 1 123 ? -1.24 21.469 0.287 1 98.75 123 GLN B CA 1
ATOM 5707 C C . GLN B 1 123 ? -1.678 22.781 -0.343 1 98.75 123 GLN B C 1
ATOM 5709 O O . GLN B 1 123 ? -1.573 23.844 0.283 1 98.75 123 GLN B O 1
ATOM 5714 N N . LYS B 1 124 ? -2.148 22.672 -1.547 1 98.75 124 LYS B N 1
ATOM 5715 C CA . LYS B 1 124 ? -2.582 23.859 -2.271 1 98.75 124 LYS B CA 1
ATOM 5716 C C . LYS B 1 124 ? -3.773 24.516 -1.583 1 98.75 124 LYS B C 1
ATOM 5718 O O . LYS B 1 124 ? -3.795 25.734 -1.397 1 98.75 124 LYS B O 1
ATOM 5723 N N . ILE B 1 125 ? -4.762 23.703 -1.213 1 98.88 125 ILE B N 1
ATOM 5724 C CA . ILE B 1 125 ? -5.945 24.219 -0.538 1 98.88 125 ILE B CA 1
ATOM 5725 C C . ILE B 1 125 ? -5.539 24.891 0.772 1 98.88 125 ILE B C 1
ATOM 5727 O O . ILE B 1 125 ? -5.945 26.016 1.049 1 98.88 125 ILE B O 1
ATOM 5731 N N . LEU B 1 126 ? -4.707 24.25 1.554 1 98.88 126 LEU B N 1
ATOM 5732 C CA . LEU B 1 126 ? -4.301 24.75 2.863 1 98.88 126 LEU B CA 1
ATOM 5733 C C . LEU B 1 126 ? -3.494 26.031 2.727 1 98.88 126 LEU B C 1
ATOM 5735 O O . LEU B 1 126 ? -3.672 26.969 3.51 1 98.88 126 LEU B O 1
ATOM 5739 N N . ALA B 1 127 ? -2.627 26.062 1.74 1 98.75 127 ALA B N 1
ATOM 5740 C CA . ALA B 1 127 ? -1.815 27.266 1.526 1 98.75 127 ALA B CA 1
ATOM 5741 C C . ALA B 1 127 ? -2.682 28.453 1.099 1 98.75 127 ALA B C 1
ATOM 5743 O O . ALA B 1 127 ? -2.492 29.562 1.573 1 98.75 127 ALA B O 1
ATOM 5744 N N . ARG B 1 128 ? -3.637 28.25 0.181 1 98.75 128 ARG B N 1
ATOM 5745 C CA . ARG B 1 128 ? -4.547 29.297 -0.24 1 98.75 128 ARG B CA 1
ATOM 5746 C C . ARG B 1 128 ? -5.375 29.812 0.934 1 98.75 128 ARG B C 1
ATOM 5748 O O . ARG B 1 128 ? -5.574 31.016 1.086 1 98.75 128 ARG B O 1
ATOM 5755 N N . VAL B 1 129 ? -5.836 28.875 1.742 1 98.75 129 VAL B N 1
ATOM 5756 C CA . VAL B 1 129 ? -6.617 29.25 2.918 1 98.75 129 VAL B CA 1
ATOM 5757 C C . VAL B 1 129 ? -5.742 30.031 3.893 1 98.75 129 VAL B C 1
ATOM 5759 O O . VAL B 1 129 ? -6.207 30.984 4.531 1 98.75 129 VAL B O 1
ATOM 5762 N N . SER B 1 130 ? -4.508 29.609 4.023 1 98.25 130 SER B N 1
ATOM 5763 C CA . SER B 1 130 ? -3.561 30.297 4.895 1 98.25 130 SER B CA 1
ATOM 5764 C C . SER B 1 130 ? -3.436 31.766 4.523 1 98.25 130 SER B C 1
ATOM 5766 O O . SER B 1 130 ? -3.521 32.656 5.387 1 98.25 130 SER B O 1
ATOM 5768 N N . PHE B 1 131 ? -3.23 32.094 3.264 1 98.12 131 PHE B N 1
ATOM 5769 C CA . PHE B 1 131 ? -3.078 33.469 2.805 1 98.12 131 PHE B CA 1
ATOM 5770 C C . PHE B 1 131 ? -4.387 34.25 2.955 1 98.12 131 PHE B C 1
ATOM 5772 O O . PHE B 1 131 ? -4.383 35.406 3.342 1 98.12 131 PHE B O 1
ATOM 5779 N N . ASP B 1 132 ? -5.504 33.562 2.641 1 97.81 132 ASP B N 1
ATOM 5780 C CA . ASP B 1 132 ? -6.809 34.188 2.803 1 97.81 132 ASP B CA 1
ATOM 5781 C C . ASP B 1 132 ? -7.078 34.531 4.266 1 97.81 132 ASP B C 1
ATOM 5783 O O . ASP B 1 132 ? -7.535 35.625 4.574 1 97.81 132 ASP B O 1
ATOM 5787 N N . PHE B 1 133 ? -6.801 33.656 5.137 1 97.5 133 PHE B N 1
ATOM 5788 C CA . PHE B 1 133 ? -7.051 33.781 6.566 1 97.5 133 PHE B CA 1
ATOM 5789 C C . PHE B 1 133 ? -6.195 34.875 7.168 1 97.5 133 PHE B C 1
ATOM 5791 O O . PHE B 1 133 ? -6.668 35.656 7.996 1 97.5 133 PHE B O 1
ATOM 5798 N N . TYR B 1 134 ? -4.949 35.062 6.785 1 96.62 134 TYR B N 1
ATOM 5799 C CA . TYR B 1 134 ? -4.008 35.969 7.406 1 96.62 134 TYR B CA 1
ATOM 5800 C C . TYR B 1 134 ? -4.016 37.312 6.691 1 96.62 134 TYR B C 1
ATOM 5802 O O . TYR B 1 134 ? -3.361 38.281 7.133 1 96.62 134 TYR B O 1
ATOM 5810 N N . ALA B 1 135 ? -4.781 37.438 5.625 1 95.88 135 ALA B N 1
ATOM 5811 C CA . ALA B 1 135 ? -4.793 38.656 4.797 1 95.88 135 ALA B CA 1
ATOM 5812 C C . ALA B 1 135 ? -5.004 39.906 5.648 1 95.88 135 ALA B C 1
ATOM 5814 O O . ALA B 1 135 ? -4.281 40.875 5.504 1 95.88 135 ALA B O 1
ATOM 5815 N N . PRO B 1 136 ? -5.957 39.875 6.602 1 93.06 136 PRO B N 1
ATOM 5816 C CA . PRO B 1 136 ? -6.176 41.094 7.383 1 93.06 136 PRO B CA 1
ATOM 5817 C C . PRO B 1 136 ? -5.02 41.406 8.336 1 93.06 136 PRO B C 1
ATOM 5819 O O . PRO B 1 136 ? -4.867 42.531 8.781 1 93.06 136 PRO B O 1
ATOM 5822 N N . LEU B 1 137 ? -4.215 40.469 8.664 1 92.62 137 LEU B N 1
ATOM 5823 C CA . LEU B 1 137 ? -3.148 40.625 9.641 1 92.62 137 LEU B CA 1
ATOM 5824 C C . LEU B 1 137 ? -1.847 41.031 8.961 1 92.62 137 LEU B C 1
ATOM 5826 O O . LEU B 1 137 ? -1.032 41.75 9.547 1 92.62 137 LEU B O 1
ATOM 5830 N N . ILE B 1 138 ? -1.621 40.594 7.734 1 93.88 138 ILE B N 1
ATOM 5831 C CA . ILE B 1 138 ? -0.343 40.844 7.078 1 93.88 138 ILE B CA 1
ATOM 5832 C C . ILE B 1 138 ? -0.444 42.094 6.219 1 93.88 138 ILE B C 1
ATOM 5834 O O . ILE B 1 138 ? 0.573 42.719 5.875 1 93.88 138 ILE B O 1
ATOM 5838 N N . GLY B 1 139 ? -1.599 42.469 5.832 1 91.25 139 GLY B N 1
ATOM 5839 C CA . GLY B 1 139 ? -1.788 43.688 5.051 1 91.25 139 GLY B CA 1
ATOM 5840 C C . GLY B 1 139 ? -1.028 43.656 3.74 1 91.25 139 GLY B C 1
ATOM 5841 O O . GLY B 1 139 ? -1.026 42.656 3.027 1 91.25 139 GLY B O 1
ATOM 5842 N N . ASP B 1 140 ? -0.388 44.812 3.445 1 92.56 140 ASP B N 1
ATOM 5843 C CA . ASP B 1 140 ? 0.25 44.969 2.143 1 92.56 140 ASP B CA 1
ATOM 5844 C C . ASP B 1 140 ? 1.767 44.812 2.252 1 92.56 140 ASP B C 1
ATOM 5846 O O . ASP B 1 140 ? 2.504 45.25 1.358 1 92.56 140 ASP B O 1
ATOM 5850 N N . LYS B 1 141 ? 2.193 44.25 3.293 1 93.94 141 LYS B N 1
ATOM 5851 C CA . LYS B 1 141 ? 3.631 44.062 3.449 1 93.94 141 LYS B CA 1
ATOM 5852 C C . LYS B 1 141 ? 4.203 43.25 2.283 1 93.94 141 LYS B C 1
ATOM 5854 O O . LYS B 1 141 ? 3.68 42.188 1.936 1 93.94 141 LYS B O 1
ATOM 5859 N N . PRO B 1 142 ? 5.273 43.688 1.728 1 95.5 142 PRO B N 1
ATOM 5860 C CA . PRO B 1 142 ? 5.832 43 0.562 1 95.5 142 PRO B CA 1
ATOM 5861 C C . PRO B 1 142 ? 6.574 41.719 0.934 1 95.5 142 PRO B C 1
ATOM 5863 O O . PRO B 1 142 ? 6.676 40.812 0.118 1 95.5 142 PRO B O 1
ATOM 5866 N N . VAL B 1 143 ? 7.152 41.688 2.111 1 97.12 143 VAL B N 1
ATOM 5867 C CA . VAL B 1 143 ? 7.871 40.531 2.619 1 97.12 143 VAL B CA 1
ATOM 5868 C C . VAL B 1 143 ? 7.203 40.031 3.898 1 97.12 143 VAL B C 1
ATOM 5870 O O . VAL B 1 143 ? 7.004 40.812 4.844 1 97.12 143 VAL B O 1
ATOM 5873 N N . ILE B 1 144 ? 6.801 38.844 3.918 1 97.31 144 ILE B N 1
ATOM 5874 C CA . ILE B 1 144 ? 6.168 38.281 5.102 1 97.31 144 ILE B CA 1
ATOM 5875 C C . ILE B 1 144 ? 6.836 36.938 5.457 1 97.31 144 ILE B C 1
ATOM 5877 O O . ILE B 1 144 ? 7.48 36.312 4.609 1 97.31 144 ILE B O 1
ATOM 5881 N N . GLY B 1 145 ? 6.758 36.594 6.703 1 97.88 145 GLY B N 1
ATOM 5882 C CA . GLY B 1 145 ? 7.207 35.281 7.109 1 97.88 145 GLY B CA 1
ATOM 5883 C C . GLY B 1 145 ? 6.227 34.188 6.742 1 97.88 145 GLY B C 1
ATOM 5884 O O . GLY B 1 145 ? 5.078 34.469 6.395 1 97.88 145 GLY B O 1
ATOM 5885 N N . TYR B 1 146 ? 6.629 33.031 6.758 1 98.56 146 TYR B N 1
ATOM 5886 C CA . TYR B 1 146 ? 5.777 31.844 6.594 1 98.56 146 TYR B CA 1
ATOM 5887 C C . TYR B 1 146 ? 6.258 30.703 7.473 1 98.56 146 TYR B C 1
ATOM 5889 O O . TYR B 1 146 ? 7.441 30.359 7.461 1 98.56 146 TYR B O 1
ATOM 5897 N N . TRP B 1 147 ? 5.422 30.234 8.234 1 98.38 147 TRP B N 1
ATOM 5898 C CA . TRP B 1 147 ? 5.727 29.125 9.141 1 98.38 147 TRP B CA 1
ATOM 5899 C C . TRP B 1 147 ? 5.027 27.844 8.688 1 98.38 147 TRP B C 1
ATOM 5901 O O . TRP B 1 147 ? 3.801 27.797 8.594 1 98.38 147 TRP B O 1
ATOM 5911 N N . LEU B 1 148 ? 5.801 26.812 8.352 1 98.44 148 LEU B N 1
ATOM 5912 C CA . LEU B 1 148 ? 5.25 25.484 8.125 1 98.44 148 LEU B CA 1
ATOM 5913 C C . LEU B 1 148 ? 5.148 24.703 9.43 1 98.44 148 LEU B C 1
ATOM 5915 O O . LEU B 1 148 ? 6.055 24.75 10.258 1 98.44 148 LEU B O 1
ATOM 5919 N N . PRO B 1 149 ? 4.004 24 9.602 1 98.12 149 PRO B N 1
ATOM 5920 C CA . PRO B 1 149 ? 3.91 23.188 10.82 1 98.12 149 PRO B CA 1
ATOM 5921 C C . PRO B 1 149 ? 5.133 22.297 11.031 1 98.12 149 PRO B C 1
ATOM 5923 O O . PRO B 1 149 ? 5.52 21.547 10.133 1 98.12 149 PRO B O 1
ATOM 5926 N N . GLU B 1 150 ? 5.719 22.422 12.234 1 97.38 150 GLU B N 1
ATOM 5927 C CA . GLU B 1 150 ? 6.918 21.703 12.656 1 97.38 150 GLU B CA 1
ATOM 5928 C C . GLU B 1 150 ? 8.109 22.078 11.781 1 97.38 150 GLU B C 1
ATOM 5930 O O . GLU B 1 150 ? 9.164 21.438 11.852 1 97.38 150 GLU B O 1
ATOM 5935 N N . ALA B 1 151 ? 7.926 23.078 10.898 1 97.94 151 ALA B N 1
ATOM 5936 C CA . ALA B 1 151 ? 8.922 23.594 9.961 1 97.94 151 ALA B CA 1
ATOM 5937 C C . ALA B 1 151 ? 9.359 22.5 8.984 1 97.94 151 ALA B C 1
ATOM 5939 O O . ALA B 1 151 ? 10.5 22.516 8.516 1 97.94 151 ALA B O 1
ATOM 5940 N N . VAL B 1 152 ? 8.531 21.5 8.766 1 98.5 152 VAL B N 1
ATOM 5941 C CA . VAL B 1 152 ? 8.883 20.516 7.75 1 98.5 152 VAL B CA 1
ATOM 5942 C C . VAL B 1 152 ? 8.719 21.109 6.359 1 98.5 152 VAL B C 1
ATOM 5944 O O . VAL B 1 152 ? 7.664 21.672 6.043 1 98.5 152 VAL B O 1
ATOM 5947 N N . ILE B 1 153 ? 9.758 20.953 5.539 1 98.31 153 ILE B N 1
ATOM 5948 C CA . ILE B 1 153 ? 9.742 21.656 4.266 1 98.31 153 ILE B CA 1
ATOM 5949 C C . ILE B 1 153 ? 10.375 20.797 3.178 1 98.31 153 ILE B C 1
ATOM 5951 O O . ILE B 1 153 ? 11.234 19.953 3.461 1 98.31 153 ILE B O 1
ATOM 5955 N N . THR B 1 154 ? 9.891 20.844 1.98 1 98.19 154 THR B N 1
ATOM 5956 C CA . THR B 1 154 ? 10.539 20.375 0.758 1 98.19 154 THR B CA 1
ATOM 5957 C C . THR B 1 154 ? 10.562 21.484 -0.295 1 98.19 154 THR B C 1
ATOM 5959 O O . THR B 1 154 ? 9.805 22.453 -0.203 1 98.19 154 THR B O 1
ATOM 5962 N N . GLY B 1 155 ? 11.508 21.375 -1.197 1 97.88 155 GLY B N 1
ATOM 5963 C CA . GLY B 1 155 ? 11.523 22.312 -2.309 1 97.88 155 GLY B CA 1
ATOM 5964 C C . GLY B 1 155 ? 10.188 22.406 -3.025 1 97.88 155 GLY B C 1
ATOM 5965 O O . GLY B 1 155 ? 9.742 23.5 -3.375 1 97.88 155 GLY B O 1
ATOM 5966 N N . LYS B 1 156 ? 9.5 21.281 -3.178 1 97.5 156 LYS B N 1
ATOM 5967 C CA . LYS B 1 156 ? 8.219 21.234 -3.879 1 97.5 156 LYS B CA 1
ATOM 5968 C C . LYS B 1 156 ? 7.137 21.984 -3.098 1 97.5 156 LYS B C 1
ATOM 5970 O O . LYS B 1 156 ? 6.34 22.719 -3.68 1 97.5 156 LYS B O 1
ATOM 5975 N N . THR B 1 157 ? 7.086 21.75 -1.809 1 98.31 157 THR B N 1
ATOM 5976 C CA . THR B 1 157 ? 6.113 22.422 -0.959 1 98.31 157 THR B CA 1
ATOM 5977 C C . THR B 1 157 ? 6.332 23.938 -0.982 1 98.31 157 THR B C 1
ATOM 5979 O O . THR B 1 157 ? 5.375 24.703 -1.106 1 98.31 157 THR B O 1
ATOM 5982 N N . ALA B 1 158 ? 7.578 24.359 -0.863 1 98.25 158 ALA B N 1
ATOM 5983 C CA . ALA B 1 158 ? 7.914 25.781 -0.878 1 98.25 158 ALA B CA 1
ATOM 5984 C C . ALA B 1 158 ? 7.527 26.422 -2.207 1 98.25 158 ALA B C 1
ATOM 5986 O O . ALA B 1 158 ? 6.965 27.516 -2.232 1 98.25 158 ALA B O 1
ATOM 5987 N N . GLN B 1 159 ? 7.852 25.734 -3.258 1 98.06 159 GLN B N 1
ATOM 5988 C CA . GLN B 1 159 ? 7.531 26.25 -4.586 1 98.06 159 GLN B CA 1
ATOM 5989 C C . GLN B 1 159 ? 6.023 26.406 -4.766 1 98.06 159 GLN B C 1
ATOM 5991 O O . GLN B 1 159 ? 5.562 27.391 -5.355 1 98.06 159 GLN B O 1
ATOM 5996 N N . LEU B 1 160 ? 5.324 25.422 -4.289 1 98.38 160 LEU B N 1
ATOM 5997 C CA . LEU B 1 160 ? 3.867 25.484 -4.363 1 98.38 160 LEU B CA 1
ATOM 5998 C C . LEU B 1 160 ? 3.326 26.688 -3.613 1 98.38 160 LEU B C 1
ATOM 6000 O O . LEU B 1 160 ? 2.504 27.438 -4.148 1 98.38 160 LEU B O 1
ATOM 6004 N N . ILE B 1 161 ? 3.764 26.938 -2.424 1 98.56 161 ILE B N 1
ATOM 6005 C CA . ILE B 1 161 ? 3.287 28.047 -1.59 1 98.56 161 ILE B CA 1
ATOM 6006 C C . ILE B 1 161 ? 3.662 29.375 -2.229 1 98.56 161 ILE B C 1
ATOM 6008 O O . ILE B 1 161 ? 2.842 30.297 -2.295 1 98.56 161 ILE B O 1
ATOM 6012 N N . GLU B 1 162 ? 4.852 29.453 -2.758 1 97.56 162 GLU B N 1
ATOM 6013 C CA . GLU B 1 162 ? 5.348 30.656 -3.416 1 97.56 162 GLU B CA 1
ATOM 6014 C C . GLU B 1 162 ? 4.484 31.016 -4.621 1 97.56 162 GLU B C 1
ATOM 6016 O O . GLU B 1 162 ? 4.254 32.219 -4.891 1 97.56 162 GLU B O 1
ATOM 6021 N N . SER B 1 163 ? 4.074 30.016 -5.242 1 98 163 SER B N 1
ATOM 6022 C CA . SER B 1 163 ? 3.326 30.234 -6.477 1 98 163 SER B CA 1
ATOM 6023 C C . SER B 1 163 ? 1.95 30.828 -6.191 1 98 163 SER B C 1
ATOM 6025 O O . SER B 1 163 ? 1.288 31.328 -7.098 1 98 163 SER B O 1
ATOM 6027 N N . LEU B 1 164 ? 1.542 30.859 -4.961 1 98 164 LEU B N 1
ATOM 6028 C CA . LEU B 1 164 ? 0.177 31.25 -4.609 1 98 164 LEU B CA 1
ATOM 6029 C C . LEU B 1 164 ? 0.129 32.656 -4.078 1 98 164 LEU B C 1
ATOM 6031 O O . LEU B 1 164 ? -0.926 33.156 -3.648 1 98 164 LEU B O 1
ATOM 6035 N N . THR B 1 165 ? 1.22 33.406 -4.059 1 97.31 165 THR B N 1
ATOM 6036 C CA . THR B 1 165 ? 1.271 34.75 -3.555 1 97.31 165 THR B CA 1
ATOM 6037 C C . THR B 1 165 ? 2.268 35.594 -4.355 1 97.31 165 THR B C 1
ATOM 6039 O O . THR B 1 165 ? 3.168 35.062 -4.996 1 97.31 165 THR B O 1
ATOM 6042 N N . GLU B 1 166 ? 2.043 36.906 -4.371 1 95.69 166 GLU B N 1
ATOM 6043 C CA . GLU B 1 166 ? 2.982 37.812 -5.004 1 95.69 166 GLU B CA 1
ATOM 6044 C C . GLU B 1 166 ? 4.004 38.344 -3.996 1 95.69 166 GLU B C 1
ATOM 6046 O O . GLU B 1 166 ? 5.023 38.938 -4.379 1 95.69 166 GLU B O 1
ATOM 6051 N N . LYS B 1 167 ? 3.783 38.094 -2.766 1 96.69 167 LYS B N 1
ATOM 6052 C CA . LYS B 1 167 ? 4.684 38.562 -1.708 1 96.69 167 LYS B CA 1
ATOM 6053 C C . LYS B 1 167 ? 5.926 37.656 -1.626 1 96.69 167 LYS B C 1
ATOM 6055 O O . LYS B 1 167 ? 5.891 36.5 -2.016 1 96.69 167 LYS B O 1
ATOM 6060 N N . LYS B 1 168 ? 6.984 38.219 -1.198 1 97.06 168 LYS B N 1
ATOM 6061 C CA . LYS B 1 168 ? 8.172 37.438 -0.904 1 97.06 168 LYS B CA 1
ATOM 6062 C C . LYS B 1 168 ? 8.07 36.781 0.467 1 97.06 168 LYS B C 1
ATOM 6064 O O . LYS B 1 168 ? 7.637 37.406 1.435 1 97.06 168 LYS B O 1
ATOM 6069 N N . LEU B 1 169 ? 8.43 35.562 0.439 1 98.31 169 LEU B N 1
ATOM 6070 C CA . LEU B 1 169 ? 8.273 34.812 1.677 1 98.31 169 LEU B CA 1
ATOM 6071 C C . LEU B 1 169 ? 9.617 34.594 2.363 1 98.31 169 LEU B C 1
ATOM 6073 O O . LEU B 1 169 ? 10.648 34.5 1.696 1 98.31 169 LEU B O 1
ATOM 6077 N N . VAL B 1 170 ? 9.602 34.656 3.668 1 98.38 170 VAL B N 1
ATOM 6078 C CA . VAL B 1 170 ? 10.719 34.219 4.492 1 98.38 170 VAL B CA 1
ATOM 6079 C C . VAL B 1 170 ? 10.305 32.969 5.266 1 98.38 170 VAL B C 1
ATOM 6081 O O . VAL B 1 170 ? 9.586 33.031 6.262 1 98.38 170 VAL B O 1
ATOM 6084 N N . PHE B 1 171 ? 10.766 31.781 4.801 1 98.5 171 PHE B N 1
ATOM 6085 C CA . PHE B 1 171 ? 10.5 30.562 5.547 1 98.5 171 PHE B CA 1
ATOM 6086 C C . PHE B 1 171 ? 11.328 30.516 6.82 1 98.5 171 PHE B C 1
ATOM 6088 O O . PHE B 1 171 ? 12.555 30.625 6.773 1 98.5 171 PHE B O 1
ATOM 6095 N N . LEU B 1 172 ? 10.672 30.453 7.945 1 98.25 172 LEU B N 1
ATOM 6096 C CA . LEU B 1 172 ? 11.336 30.359 9.242 1 98.25 172 LEU B CA 1
ATOM 6097 C C . LEU B 1 172 ? 11.609 28.906 9.617 1 98.25 172 LEU B C 1
ATOM 6099 O O . LEU B 1 172 ? 10.68 28.125 9.844 1 98.25 172 LEU B O 1
ATOM 6103 N N . LEU B 1 173 ? 12.906 28.562 9.672 1 98.12 173 LEU B N 1
ATOM 6104 C CA . LEU B 1 173 ? 13.336 27.188 9.828 1 98.12 173 LEU B CA 1
ATOM 6105 C C . LEU B 1 173 ? 14.312 27.047 10.992 1 98.12 173 LEU B C 1
ATOM 6107 O O . LEU B 1 173 ? 14.328 27.875 11.898 1 98.12 173 LEU B O 1
ATOM 6111 N N . ASP B 1 174 ? 14.898 25.938 11.086 1 97.56 174 ASP B N 1
ATOM 6112 C CA . ASP B 1 174 ? 15.984 25.641 12.016 1 97.56 174 ASP B CA 1
ATOM 6113 C C . ASP B 1 174 ? 17.328 25.594 11.297 1 97.56 174 ASP B C 1
ATOM 6115 O O . ASP B 1 174 ? 17.422 25.141 10.156 1 97.56 174 ASP B O 1
ATOM 6119 N N . GLU B 1 175 ? 18.359 26.078 11.953 1 96.31 175 GLU B N 1
ATOM 6120 C CA . GLU B 1 175 ? 19.688 26.109 11.328 1 96.31 175 GLU B CA 1
ATOM 6121 C C . GLU B 1 175 ? 20.109 24.734 10.859 1 96.31 175 GLU B C 1
ATOM 6123 O O . GLU B 1 175 ? 20.875 24.594 9.891 1 96.31 175 GLU B O 1
ATOM 6128 N N . ARG B 1 176 ? 19.719 23.719 11.422 1 96.69 176 ARG B N 1
ATOM 6129 C CA . ARG B 1 176 ? 20.094 22.344 11.117 1 96.69 176 ARG B CA 1
ATOM 6130 C C . ARG B 1 176 ? 19.391 21.828 9.875 1 96.69 176 ARG B C 1
ATOM 6132 O O . ARG B 1 176 ? 19.641 20.703 9.414 1 96.69 176 ARG B O 1
ATOM 6139 N N . GLN B 1 177 ? 18.469 22.578 9.344 1 97.75 177 GLN B N 1
ATOM 6140 C CA . GLN B 1 177 ? 17.828 22.266 8.07 1 97.75 177 GLN B CA 1
ATOM 6141 C C . GLN B 1 177 ? 18.609 22.859 6.902 1 97.75 177 GLN B C 1
ATOM 6143 O O . GLN B 1 177 ? 18.406 22.469 5.75 1 97.75 177 GLN B O 1
ATOM 6148 N N . LEU B 1 178 ? 19.453 23.891 7.184 1 96.69 178 LEU B N 1
ATOM 6149 C CA . LEU B 1 178 ? 20.125 24.672 6.156 1 96.69 178 LEU B CA 1
ATOM 6150 C C . LEU B 1 178 ? 21.469 24.031 5.793 1 96.69 178 LEU B C 1
ATOM 6152 O O . LEU B 1 178 ? 22.188 23.562 6.668 1 96.69 178 LEU B O 1
ATOM 6156 N N . LEU B 1 179 ? 21.672 23.984 4.531 1 93.69 179 LEU B N 1
ATOM 6157 C CA . LEU B 1 179 ? 22.953 23.469 4.035 1 93.69 179 LEU B CA 1
ATOM 6158 C C . LEU B 1 179 ? 23.906 24.609 3.709 1 93.69 179 LEU B C 1
ATOM 6160 O O . LEU B 1 179 ? 24.141 24.922 2.537 1 93.69 179 LEU B O 1
ATOM 6164 N N . TYR B 1 180 ? 24.594 25.141 4.746 1 86.12 180 TYR B N 1
ATOM 6165 C CA . TYR B 1 180 ? 25.484 26.281 4.602 1 86.12 180 TYR B CA 1
ATOM 6166 C C . TYR B 1 180 ? 26.672 25.922 3.725 1 86.12 180 TYR B C 1
ATOM 6168 O O . TYR B 1 180 ? 27.328 24.891 3.932 1 86.12 180 TYR B O 1
ATOM 6176 N N . ASP B 1 181 ? 26.969 26.797 2.703 1 80.62 181 ASP B N 1
ATOM 6177 C CA . ASP B 1 181 ? 28.125 26.578 1.84 1 80.62 181 ASP B CA 1
ATOM 6178 C C . ASP B 1 181 ? 29.312 27.422 2.289 1 80.62 181 ASP B C 1
ATOM 6180 O O . ASP B 1 181 ? 30.453 26.984 2.191 1 80.62 181 ASP B O 1
ATOM 6184 N N . PHE B 1 182 ? 29 28.734 2.793 1 84.12 182 PHE B N 1
ATOM 6185 C CA . PHE B 1 182 ? 30.062 29.625 3.219 1 84.12 182 PHE B CA 1
ATOM 6186 C C . PHE B 1 182 ? 29.688 30.344 4.512 1 84.12 182 PHE B C 1
ATOM 6188 O O . PHE B 1 182 ? 28.5 30.594 4.762 1 84.12 182 PHE B O 1
ATOM 6195 N N . PRO B 1 183 ? 30.672 30.703 5.297 1 80.94 183 PRO B N 1
ATOM 6196 C CA . PRO B 1 183 ? 30.438 31.312 6.609 1 80.94 183 PRO B CA 1
ATOM 6197 C C . PRO B 1 183 ? 29.625 32.594 6.523 1 80.94 183 PRO B C 1
ATOM 6199 O O . PRO B 1 183 ? 28.859 32.906 7.438 1 80.94 183 PRO B O 1
ATOM 6202 N N . GLN B 1 184 ? 29.734 33.344 5.426 1 86.25 184 GLN B N 1
ATOM 6203 C CA . GLN B 1 184 ? 29.062 34.625 5.285 1 86.25 184 GLN B CA 1
ATOM 6204 C C . GLN B 1 184 ? 27.562 34.469 5.141 1 86.25 184 GLN B C 1
ATOM 6206 O O . GLN B 1 184 ? 26.797 35.406 5.344 1 86.25 184 GLN B O 1
ATOM 6211 N N . ALA B 1 185 ? 27.156 33.25 4.887 1 90.5 185 ALA B N 1
ATOM 6212 C CA . ALA B 1 185 ? 25.734 33 4.668 1 90.5 185 ALA B CA 1
ATOM 6213 C C . ALA B 1 185 ? 24.984 32.938 5.992 1 90.5 185 ALA B C 1
ATOM 6215 O O . ALA B 1 185 ? 23.797 33.25 6.051 1 90.5 185 ALA B O 1
ATOM 6216 N N . LYS B 1 186 ? 25.719 32.625 7.016 1 91.56 186 LYS B N 1
ATOM 6217 C CA . LYS B 1 186 ? 25.062 32.531 8.32 1 91.56 186 LYS B CA 1
ATOM 6218 C C . LYS B 1 186 ? 24.609 33.906 8.812 1 91.56 186 LYS B C 1
ATOM 6220 O O . LYS B 1 186 ? 25.328 34.906 8.648 1 91.56 186 LYS B O 1
ATOM 6225 N N . TYR B 1 187 ? 23.391 34.062 9.344 1 95.12 187 TYR B N 1
ATOM 6226 C CA . TYR B 1 187 ? 22.781 35.25 9.906 1 95.12 187 TYR B CA 1
ATOM 6227 C C . TYR B 1 187 ? 22.531 36.312 8.828 1 95.12 187 TYR B C 1
ATOM 6229 O O . TYR B 1 187 ? 22.344 37.5 9.125 1 95.12 187 TYR B O 1
ATOM 6237 N N . SER B 1 188 ? 22.625 35.875 7.59 1 95.5 188 SER B N 1
ATOM 6238 C CA . SER B 1 188 ? 22.391 36.781 6.461 1 95.5 188 SER B CA 1
ATOM 6239 C C . SER B 1 188 ? 21.078 36.438 5.75 1 95.5 188 SER B C 1
ATOM 6241 O O . SER B 1 188 ? 20.484 35.406 6.008 1 95.5 188 SER B O 1
ATOM 6243 N N . CYS B 1 189 ? 20.641 37.375 5.027 1 95.38 189 CYS B N 1
ATOM 6244 C CA . CYS B 1 189 ? 19.531 37.125 4.113 1 95.38 189 CYS B CA 1
ATOM 6245 C C . CYS B 1 189 ? 19.953 36.188 2.984 1 95.38 189 CYS B C 1
ATOM 6247 O O . CYS B 1 189 ? 20.859 36.531 2.213 1 95.38 189 CYS B O 1
ATOM 6249 N N . ASN B 1 190 ? 19.406 35.062 2.941 1 95.38 190 ASN B N 1
ATOM 6250 C CA . ASN B 1 190 ? 19.719 34.062 1.92 1 95.38 190 ASN B CA 1
ATOM 6251 C C . ASN B 1 190 ? 18.484 33.656 1.121 1 95.38 190 ASN B C 1
ATOM 6253 O O . ASN B 1 190 ? 17.391 33.531 1.682 1 95.38 190 ASN B O 1
ATOM 6257 N N . ARG B 1 191 ? 18.688 33.469 -0.12 1 96.06 191 ARG B N 1
ATOM 6258 C CA . ARG B 1 191 ? 17.594 33.125 -1.017 1 96.06 191 ARG B CA 1
ATOM 6259 C C . ARG B 1 191 ? 17.312 31.609 -0.989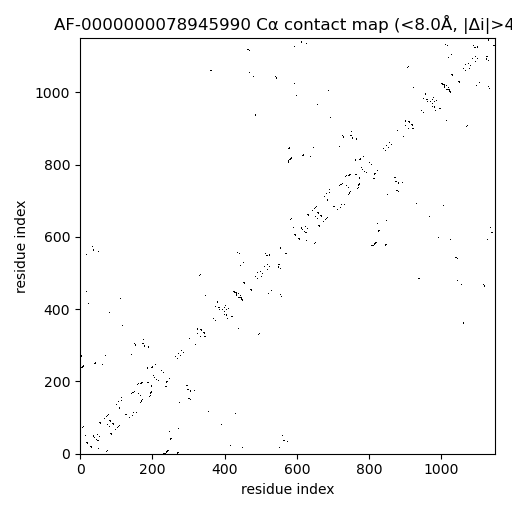 1 96.06 191 ARG B C 1
ATOM 6261 O O . ARG B 1 191 ? 18.234 30.797 -0.916 1 96.06 191 ARG B O 1
ATOM 6268 N N . TYR B 1 192 ? 16.094 31.234 -1.079 1 96.5 192 TYR B N 1
ATOM 6269 C CA . TYR B 1 192 ? 15.602 29.875 -1.3 1 96.5 192 TYR B CA 1
ATOM 6270 C C . TYR B 1 192 ? 14.469 29.875 -2.322 1 96.5 192 TYR B C 1
ATOM 6272 O O . TYR B 1 192 ? 13.328 30.188 -1.992 1 96.5 192 TYR B O 1
ATOM 6280 N N . GLY B 1 193 ? 14.789 29.438 -3.576 1 92.12 193 GLY B N 1
ATOM 6281 C CA . GLY B 1 193 ? 13.852 29.688 -4.652 1 92.12 193 GLY B CA 1
ATOM 6282 C C . GLY B 1 193 ? 13.594 31.156 -4.891 1 92.12 193 GLY B C 1
ATOM 6283 O O . GLY B 1 193 ? 14.539 31.938 -5.07 1 92.12 193 GLY B O 1
ATOM 6284 N N . ASN B 1 194 ? 12.375 31.516 -4.891 1 92.69 194 ASN B N 1
ATOM 6285 C CA . ASN B 1 194 ? 12.016 32.938 -5.035 1 92.69 194 ASN B CA 1
ATOM 6286 C C . ASN B 1 194 ? 11.727 33.562 -3.68 1 92.69 194 ASN B C 1
ATOM 6288 O O . ASN B 1 194 ? 11.219 34.688 -3.617 1 92.69 194 ASN B O 1
ATOM 6292 N N . SER B 1 195 ? 12.023 32.812 -2.631 1 96.62 195 SER B N 1
ATOM 6293 C CA . SER B 1 195 ? 11.797 33.25 -1.255 1 96.62 195 SER B CA 1
ATOM 6294 C C . SER B 1 195 ? 13.102 33.312 -0.468 1 96.62 195 SER B C 1
ATOM 6296 O O . SER B 1 195 ? 14.188 33.344 -1.055 1 96.62 195 SER B O 1
ATOM 6298 N N . PHE B 1 196 ? 13 33.438 0.803 1 97.81 196 PHE B N 1
ATOM 6299 C CA . PHE B 1 196 ? 14.156 33.5 1.695 1 97.81 196 PHE B CA 1
ATOM 6300 C C . PHE B 1 196 ? 13.992 32.531 2.859 1 97.81 196 PHE B C 1
ATOM 6302 O O . PHE B 1 196 ? 12.922 31.969 3.059 1 97.81 196 PHE B O 1
ATOM 6309 N N . VAL B 1 197 ? 15.141 32.312 3.559 1 97.12 197 VAL B N 1
ATOM 6310 C CA . VAL B 1 197 ? 15.094 31.375 4.688 1 97.12 197 VAL B CA 1
ATOM 6311 C C . VAL B 1 197 ? 15.945 31.922 5.832 1 97.12 197 VAL B C 1
ATOM 6313 O O . VAL B 1 197 ? 16.969 32.562 5.602 1 97.12 197 VAL B O 1
ATOM 6316 N N . PHE B 1 198 ? 15.531 31.766 6.945 1 95.94 198 PHE B N 1
ATOM 6317 C CA . PHE B 1 198 ? 16.328 31.938 8.156 1 95.94 198 PHE B CA 1
ATOM 6318 C C . PHE B 1 198 ? 16.234 30.719 9.047 1 95.94 198 PHE B C 1
ATOM 6320 O O . PHE B 1 198 ? 15.156 30.125 9.188 1 95.94 198 PHE B O 1
ATOM 6327 N N . GLY B 1 199 ? 17.328 30.297 9.594 1 96.5 199 GLY B N 1
ATOM 6328 C CA . GLY B 1 199 ? 17.359 29.188 10.539 1 96.5 199 GLY B CA 1
ATOM 6329 C C . GLY B 1 199 ? 17.578 29.641 11.969 1 96.5 199 GLY B C 1
ATOM 6330 O O . GLY B 1 199 ? 18.5 30.422 12.25 1 96.5 199 GLY B O 1
ATOM 6331 N N . ARG B 1 200 ? 16.672 29.219 12.836 1 97.19 200 ARG B N 1
ATOM 6332 C CA . ARG B 1 200 ? 16.844 29.562 14.242 1 97.19 200 ARG B CA 1
ATOM 6333 C C . ARG B 1 200 ? 18.094 28.922 14.82 1 97.19 200 ARG B C 1
ATOM 6335 O O . ARG B 1 200 ? 18.453 27.797 14.461 1 97.19 200 ARG B O 1
ATOM 6342 N N . GLU B 1 201 ? 18.734 29.656 15.711 1 95.94 201 GLU B N 1
ATOM 6343 C CA . GLU B 1 201 ? 19.797 29.094 16.516 1 95.94 201 GLU B CA 1
ATOM 6344 C C . GLU B 1 201 ? 19.266 28.016 17.453 1 95.94 201 GLU B C 1
ATOM 6346 O O . GLU B 1 201 ? 18.688 28.312 18.5 1 95.94 201 GLU B O 1
ATOM 6351 N N . TRP B 1 202 ? 19.625 26.812 17.094 1 93.88 202 TRP B N 1
ATOM 6352 C CA . TRP B 1 202 ? 19 25.672 17.766 1 93.88 202 TRP B CA 1
ATOM 6353 C C . TRP B 1 202 ? 19.375 25.656 19.25 1 93.88 202 TRP B C 1
ATOM 6355 O O . TRP B 1 202 ? 18.484 25.578 20.109 1 93.88 202 TRP B O 1
ATOM 6365 N N . SER B 1 203 ? 20.656 25.766 19.578 1 92.5 203 SER B N 1
ATOM 6366 C CA . SER B 1 203 ? 21.109 25.656 20.953 1 92.5 203 SER B CA 1
ATOM 6367 C C . SER B 1 203 ? 20.562 26.797 21.812 1 92.5 203 SER B C 1
ATOM 6369 O O . SER B 1 203 ? 20.141 26.578 22.938 1 92.5 203 SER B O 1
ATOM 6371 N N . LEU B 1 204 ? 20.531 27.953 21.266 1 94.31 204 LEU B N 1
ATOM 6372 C CA . LEU B 1 204 ? 20.047 29.125 21.984 1 94.31 204 LEU B CA 1
ATOM 6373 C C . LEU B 1 204 ? 18.531 29.062 22.156 1 94.31 204 LEU B C 1
ATOM 6375 O O . LEU B 1 204 ? 18.016 29.344 23.234 1 94.31 204 LEU B O 1
ATOM 6379 N N . SER B 1 205 ? 17.844 28.703 21.109 1 93.5 205 SER B N 1
ATOM 6380 C CA . SER B 1 205 ? 16.391 28.547 21.172 1 93.5 205 SER B CA 1
ATOM 6381 C C . SER B 1 205 ? 15.984 27.516 22.203 1 93.5 205 SER B C 1
ATOM 6383 O O . SER B 1 205 ? 15.07 27.734 23 1 93.5 205 SER B O 1
ATOM 6385 N N . ASP B 1 206 ? 16.688 26.422 22.203 1 88.69 206 ASP B N 1
ATOM 6386 C CA . ASP B 1 206 ? 16.375 25.328 23.125 1 88.69 206 ASP B CA 1
ATOM 6387 C C . ASP B 1 206 ? 16.75 25.688 24.562 1 88.69 206 ASP B C 1
ATOM 6389 O O . ASP B 1 206 ? 16.078 25.266 25.5 1 88.69 206 ASP B O 1
ATOM 6393 N N . ALA B 1 207 ? 17.891 26.406 24.656 1 89.25 207 ALA B N 1
ATOM 6394 C CA . ALA B 1 207 ? 18.312 26.844 26 1 89.25 207 ALA B CA 1
ATOM 6395 C C . ALA B 1 207 ? 17.219 27.688 26.656 1 89.25 207 ALA B C 1
ATOM 6397 O O . ALA B 1 207 ? 16.984 27.578 27.859 1 89.25 207 ALA B O 1
ATOM 6398 N N . PHE B 1 208 ? 16.547 28.453 25.938 1 87.19 208 PHE B N 1
ATOM 6399 C CA . PHE B 1 208 ? 15.43 29.25 26.453 1 87.19 208 PHE B CA 1
ATOM 6400 C C . PHE B 1 208 ? 14.219 28.359 26.688 1 87.19 208 PHE B C 1
ATOM 6402 O O . PHE B 1 208 ? 13.656 28.359 27.797 1 87.19 208 PHE B O 1
ATOM 6409 N N . ALA B 1 209 ? 13.844 27.562 25.719 1 82.19 209 ALA B N 1
ATOM 6410 C CA . ALA B 1 209 ? 12.609 26.781 25.766 1 82.19 209 ALA B CA 1
ATOM 6411 C C . ALA B 1 209 ? 12.633 25.766 26.891 1 82.19 209 ALA B C 1
ATOM 6413 O O . ALA B 1 209 ? 11.609 25.484 27.516 1 82.19 209 ALA B O 1
ATOM 6414 N N . PHE B 1 210 ? 13.867 25.266 27.156 1 77.19 210 PHE B N 1
ATOM 6415 C CA . PHE B 1 210 ? 13.961 24.188 28.141 1 77.19 210 PHE B CA 1
ATOM 6416 C C . PHE B 1 210 ? 14.625 24.672 29.422 1 77.19 210 PHE B C 1
ATOM 6418 O O . PHE B 1 210 ? 14.969 23.875 30.297 1 77.19 210 PHE B O 1
ATOM 6425 N N . ASN B 1 211 ? 14.891 25.922 29.5 1 78.69 211 ASN B N 1
ATOM 6426 C CA . ASN B 1 211 ? 15.352 26.594 30.719 1 78.69 211 ASN B CA 1
ATOM 6427 C C . ASN B 1 211 ? 16.719 26.062 31.172 1 78.69 211 ASN B C 1
ATOM 6429 O O . ASN B 1 211 ? 16.906 25.734 32.344 1 78.69 211 ASN B O 1
ATOM 6433 N N . THR B 1 212 ? 17.594 25.953 30.188 1 84 212 THR B N 1
ATOM 6434 C CA . THR B 1 212 ? 18.906 25.438 30.547 1 84 212 THR B CA 1
ATOM 6435 C C . THR B 1 212 ? 19.891 26.562 30.812 1 84 212 THR B C 1
ATOM 6437 O O . THR B 1 212 ? 20.969 26.344 31.375 1 84 212 THR B O 1
ATOM 6440 N N . LEU B 1 213 ? 19.562 27.812 30.438 1 89.25 213 LEU B N 1
ATOM 6441 C CA . LEU B 1 213 ? 20.375 28.984 30.703 1 89.25 213 LEU B CA 1
ATOM 6442 C C . LEU B 1 213 ? 19.562 30.047 31.453 1 89.25 213 LEU B C 1
ATOM 6444 O O . LEU B 1 213 ? 18.375 30.234 31.188 1 89.25 213 LEU B O 1
ATOM 6448 N N . ASP B 1 214 ? 20.234 30.734 32.312 1 90.69 214 ASP B N 1
ATOM 6449 C CA . ASP B 1 214 ? 19.625 31.906 32.938 1 90.69 214 ASP B CA 1
ATOM 6450 C C . ASP B 1 214 ? 19.734 33.125 32.062 1 90.69 214 ASP B C 1
ATOM 6452 O O . ASP B 1 214 ? 20.219 33.031 30.922 1 90.69 214 ASP B O 1
ATOM 6456 N N . VAL B 1 215 ? 19.219 34.219 32.562 1 92.81 215 VAL B N 1
ATOM 6457 C CA . VAL B 1 215 ? 19.172 35.438 31.734 1 92.81 215 VAL B CA 1
ATOM 6458 C C . VAL B 1 215 ? 20.562 35.844 31.281 1 92.81 215 VAL B C 1
ATOM 6460 O O . VAL B 1 215 ? 20.797 36.125 30.109 1 92.81 215 VAL B O 1
ATOM 6463 N N . SER B 1 216 ? 21.516 35.812 32.219 1 94 216 SER B N 1
ATOM 6464 C CA . SER B 1 216 ? 22.891 36.188 31.875 1 94 216 SER B CA 1
ATOM 6465 C C . SER B 1 216 ? 23.453 35.219 30.844 1 94 216 SER B C 1
ATOM 6467 O O . SER B 1 216 ? 24.188 35.625 29.938 1 94 216 SER B O 1
ATOM 6469 N N . GLY B 1 217 ? 23.125 34.031 31.094 1 94.88 217 GLY B N 1
ATOM 6470 C CA . GLY B 1 217 ? 23.562 33 30.141 1 94.88 217 GLY B CA 1
ATOM 6471 C C . GLY B 1 217 ? 23 33.219 28.75 1 94.88 217 GLY B C 1
ATOM 6472 O O . GLY B 1 217 ? 23.719 33.094 27.75 1 94.88 217 GLY B O 1
ATOM 6473 N N . LEU B 1 218 ? 21.766 33.469 28.625 1 95.5 218 LEU B N 1
ATOM 6474 C CA . LEU B 1 218 ? 21.109 33.719 27.344 1 95.5 218 LEU B CA 1
ATOM 6475 C C . LEU B 1 218 ? 21.703 34.938 26.641 1 95.5 218 LEU B C 1
ATOM 6477 O O . LEU B 1 218 ? 21.922 34.906 25.422 1 95.5 218 LEU B O 1
ATOM 6481 N N . VAL B 1 219 ? 21.938 35.969 27.391 1 95.25 219 VAL B N 1
ATOM 6482 C CA . VAL B 1 219 ? 22.5 37.219 26.844 1 95.25 219 VAL B CA 1
ATOM 6483 C C . VAL B 1 219 ? 23.922 36.938 26.328 1 95.25 219 VAL B C 1
ATOM 6485 O O . VAL B 1 219 ? 24.25 37.312 25.188 1 95.25 219 VAL B O 1
ATOM 6488 N N . ASN B 1 220 ? 24.641 36.281 27.156 1 95.38 220 ASN B N 1
ATOM 6489 C CA . ASN B 1 220 ? 26.016 35.969 26.781 1 95.38 220 ASN B CA 1
ATOM 6490 C C . ASN B 1 220 ? 26.078 35.094 25.531 1 95.38 220 ASN B C 1
ATOM 6492 O O . ASN B 1 220 ? 26.906 35.312 24.656 1 95.38 220 ASN B O 1
ATOM 6496 N N . GLU B 1 221 ? 25.266 34.125 25.594 1 95.69 221 GLU B N 1
ATOM 6497 C CA . GLU B 1 221 ? 25.234 33.219 24.453 1 95.69 221 GLU B CA 1
ATOM 6498 C C . GLU B 1 221 ? 24.828 33.938 23.172 1 95.69 221 GLU B C 1
ATOM 6500 O O . GLU B 1 221 ? 25.297 33.625 22.094 1 95.69 221 GLU B O 1
ATOM 6505 N N . THR B 1 222 ? 23.859 34.812 23.234 1 96.19 222 THR B N 1
ATOM 6506 C CA . THR B 1 222 ? 23.453 35.594 22.078 1 96.19 222 THR B CA 1
ATOM 6507 C C . THR B 1 222 ? 24.594 36.469 21.562 1 96.19 222 THR B C 1
ATOM 6509 O O . THR B 1 222 ? 24.906 36.469 20.375 1 96.19 222 THR B O 1
ATOM 6512 N N . LEU B 1 223 ? 25.281 37.156 22.469 1 95.62 223 LEU B N 1
ATOM 6513 C CA . LEU B 1 223 ? 26.328 38.094 22.094 1 95.62 223 LEU B CA 1
ATOM 6514 C C . LEU B 1 223 ? 27.562 37.375 21.578 1 95.62 223 LEU B C 1
ATOM 6516 O O . LEU B 1 223 ? 28.344 37.906 20.812 1 95.62 223 LEU B O 1
ATOM 6520 N N . SER B 1 224 ? 27.688 36.156 22.031 1 95.25 224 SER B N 1
ATOM 6521 C CA . SER B 1 224 ? 28.828 35.375 21.578 1 95.25 224 SER B CA 1
ATOM 6522 C C . SER B 1 224 ? 28.734 35.031 20.094 1 95.25 224 SER B C 1
ATOM 6524 O O . SER B 1 224 ? 29.719 34.656 19.469 1 95.25 224 SER B O 1
ATOM 6526 N N . ARG B 1 225 ? 27.625 35.25 19.484 1 94.69 225 ARG B N 1
ATOM 6527 C CA . ARG B 1 225 ? 27.406 34.969 18.062 1 94.69 225 ARG B CA 1
ATOM 6528 C C . ARG B 1 225 ? 27.734 36.219 17.219 1 94.69 225 ARG B C 1
ATOM 6530 O O . ARG B 1 225 ? 27.406 36.25 16.031 1 94.69 225 ARG B O 1
ATOM 6537 N N . ARG B 1 226 ? 28.375 37.094 17.781 1 95.06 226 ARG B N 1
ATOM 6538 C CA . ARG B 1 226 ? 28.828 38.312 17.094 1 95.06 226 ARG B CA 1
ATOM 6539 C C . ARG B 1 226 ? 29.688 37.969 15.883 1 95.06 226 ARG B C 1
ATOM 6541 O O . ARG B 1 226 ? 30.609 37.156 15.984 1 95.06 226 ARG B O 1
ATOM 6548 N N . ASP B 1 227 ? 29.297 38.5 14.766 1 94.75 227 ASP B N 1
ATOM 6549 C CA . ASP B 1 227 ? 30.047 38.344 13.523 1 94.75 227 ASP B CA 1
ATOM 6550 C C . ASP B 1 227 ? 31.016 39.5 13.32 1 94.75 227 ASP B C 1
ATOM 6552 O O . ASP B 1 227 ? 30.656 40.531 12.758 1 94.75 227 ASP B O 1
ATOM 6556 N N . GLU B 1 228 ? 32.281 39.281 13.602 1 94.44 228 GLU B N 1
ATOM 6557 C CA . GLU B 1 228 ? 33.281 40.344 13.57 1 94.44 228 GLU B CA 1
ATOM 6558 C C . GLU B 1 228 ? 33.469 40.906 12.156 1 94.44 228 GLU B C 1
ATOM 6560 O O . GLU B 1 228 ? 33.719 42.094 11.969 1 94.44 228 GLU B O 1
ATOM 6565 N N . TYR B 1 229 ? 33.406 40.031 11.312 1 94.56 229 TYR B N 1
ATOM 6566 C CA . TYR B 1 229 ? 33.562 40.438 9.922 1 94.56 229 TYR B CA 1
ATOM 6567 C C . TYR B 1 229 ? 32.469 41.406 9.5 1 94.56 229 TYR B C 1
ATOM 6569 O O . TYR B 1 229 ? 32.75 42.469 8.953 1 94.56 229 TYR B O 1
ATOM 6577 N N . LYS B 1 230 ? 31.203 41.094 9.766 1 96.31 230 LYS B N 1
ATOM 6578 C CA . LYS B 1 230 ? 30.078 41.938 9.398 1 96.31 230 LYS B CA 1
ATOM 6579 C C . LYS B 1 230 ? 30.047 43.188 10.227 1 96.31 230 LYS B C 1
ATOM 6581 O O . LYS B 1 230 ? 29.609 44.25 9.75 1 96.31 230 LYS B O 1
ATOM 6586 N N . GLU B 1 231 ? 30.484 43.125 11.484 1 95.88 231 GLU B N 1
ATOM 6587 C CA . GLU B 1 231 ? 30.594 44.312 12.328 1 95.88 231 GLU B CA 1
ATOM 6588 C C . GLU B 1 231 ? 31.594 45.344 11.742 1 95.88 231 GLU B C 1
ATOM 6590 O O . GLU B 1 231 ? 31.312 46.531 11.711 1 95.88 231 GLU B O 1
ATOM 6595 N N . LYS B 1 232 ? 32.688 44.812 11.297 1 95.75 232 LYS B N 1
ATOM 6596 C CA . LYS B 1 232 ? 33.719 45.656 10.727 1 95.75 232 LYS B CA 1
ATOM 6597 C C . LYS B 1 232 ? 33.25 46.344 9.445 1 95.75 232 LYS B C 1
ATOM 6599 O O . LYS B 1 232 ? 33.594 47.5 9.172 1 95.75 232 LYS B O 1
ATOM 6604 N N . LEU B 1 233 ? 32.438 45.656 8.719 1 95.94 233 LEU B N 1
ATOM 6605 C CA . LEU B 1 233 ? 31.984 46.156 7.434 1 95.94 233 LEU B CA 1
ATOM 6606 C C . LEU B 1 233 ? 30.734 47.031 7.605 1 95.94 233 LEU B C 1
ATOM 6608 O O . LEU B 1 233 ? 30.281 47.656 6.652 1 95.94 233 LEU B O 1
ATOM 6612 N N . GLY B 1 234 ? 30.188 47.031 8.797 1 96.25 234 GLY B N 1
ATOM 6613 C CA . GLY B 1 234 ? 28.969 47.781 9.055 1 96.25 234 GLY B CA 1
ATOM 6614 C C . GLY B 1 234 ? 27.734 47.156 8.453 1 96.25 234 GLY B C 1
ATOM 6615 O O . GLY B 1 234 ? 26.812 47.844 8 1 96.25 234 GLY B O 1
ATOM 6616 N N . VAL B 1 235 ? 27.766 45.875 8.281 1 97.31 235 VAL B N 1
ATOM 6617 C CA . VAL B 1 235 ? 26.672 45.125 7.676 1 97.31 235 VAL B CA 1
ATOM 6618 C C . VAL B 1 235 ? 25.797 44.5 8.773 1 97.31 235 VAL B C 1
ATOM 6620 O O . VAL B 1 235 ? 26.266 43.688 9.555 1 97.31 235 VAL B O 1
ATOM 6623 N N . PRO B 1 236 ? 24.531 44.875 8.836 1 97.81 236 PRO B N 1
ATOM 6624 C CA . PRO B 1 236 ? 23.641 44.25 9.812 1 97.81 236 PRO B CA 1
ATOM 6625 C C . PRO B 1 236 ? 23.469 42.75 9.586 1 97.81 236 PRO B C 1
ATOM 6627 O O . PRO B 1 236 ? 23.391 42.281 8.438 1 97.81 236 PRO B O 1
ATOM 6630 N N . TYR B 1 237 ? 23.453 41.969 10.594 1 97.31 237 TYR B N 1
ATOM 6631 C CA . TYR B 1 237 ? 23.203 40.531 10.555 1 97.31 237 TYR B CA 1
ATOM 6632 C C . TYR B 1 237 ? 22.234 40.094 11.648 1 97.31 237 TYR B C 1
ATOM 6634 O O . TYR B 1 237 ? 22.047 40.812 12.641 1 97.31 237 TYR B O 1
ATOM 6642 N N . LEU B 1 238 ? 21.531 39 11.453 1 97.19 238 LEU B N 1
ATOM 6643 C CA . LEU B 1 238 ? 20.375 38.688 12.289 1 97.19 238 LEU B CA 1
ATOM 6644 C C . LEU B 1 238 ? 20.578 37.375 13.039 1 97.19 238 LEU B C 1
ATOM 6646 O O . LEU B 1 238 ? 20.734 36.312 12.414 1 97.19 238 LEU B O 1
ATOM 6650 N N . ILE B 1 239 ? 20.594 37.406 14.352 1 96.62 239 ILE B N 1
ATOM 6651 C CA . ILE B 1 239 ? 20.469 36.219 15.18 1 96.62 239 ILE B CA 1
ATOM 6652 C C . ILE B 1 239 ? 19 35.875 15.359 1 96.62 239 ILE B C 1
ATOM 6654 O O . ILE B 1 239 ? 18.234 36.656 15.922 1 96.62 239 ILE B O 1
ATOM 6658 N N . PHE B 1 240 ? 18.625 34.719 14.859 1 96.56 240 PHE B N 1
ATOM 6659 C CA . PHE B 1 240 ? 17.219 34.312 14.812 1 96.56 240 PHE B CA 1
ATOM 6660 C C . PHE B 1 240 ? 16.938 33.156 15.758 1 96.56 240 PHE B C 1
ATOM 6662 O O . PHE B 1 240 ? 17.641 32.125 15.695 1 96.56 240 PHE B O 1
ATOM 6669 N N . THR B 1 241 ? 15.992 33.312 16.672 1 95.94 241 THR B N 1
ATOM 6670 C CA . THR B 1 241 ? 15.523 32.219 17.531 1 95.94 241 THR B CA 1
ATOM 6671 C C . THR B 1 241 ? 14.023 32 17.375 1 95.94 241 THR B C 1
ATOM 6673 O O . THR B 1 241 ? 13.328 32.875 16.828 1 95.94 241 THR B O 1
ATOM 6676 N N . ALA B 1 242 ? 13.562 30.891 17.703 1 95.94 242 ALA B N 1
ATOM 6677 C CA . ALA B 1 242 ? 12.141 30.562 17.625 1 95.94 242 ALA B CA 1
ATOM 6678 C C . ALA B 1 242 ? 11.766 29.516 18.672 1 95.94 242 ALA B C 1
ATOM 6680 O O . ALA B 1 242 ? 12.586 28.688 19.047 1 95.94 242 ALA B O 1
ATOM 6681 N N . SER B 1 243 ? 10.617 29.562 19.188 1 92.94 243 SER B N 1
ATOM 6682 C CA . SER B 1 243 ? 10.07 28.594 20.125 1 92.94 243 SER B CA 1
ATOM 6683 C C . SER B 1 243 ? 8.547 28.594 20.094 1 92.94 243 SER B C 1
ATOM 6685 O O . SER B 1 243 ? 7.934 29.469 19.484 1 92.94 243 SER B O 1
ATOM 6687 N N . ASP B 1 244 ? 8 27.609 20.703 1 91.12 244 ASP B N 1
ATOM 6688 C CA . ASP B 1 244 ? 6.559 27.656 20.922 1 91.12 244 ASP B CA 1
ATOM 6689 C C . ASP B 1 244 ? 6.184 28.781 21.875 1 91.12 244 ASP B C 1
ATOM 6691 O O . ASP B 1 244 ? 6.922 29.094 22.812 1 91.12 244 ASP B O 1
ATOM 6695 N N . LEU B 1 245 ? 5.086 29.359 21.516 1 87.94 245 LEU B N 1
ATOM 6696 C CA . LEU B 1 245 ? 4.59 30.406 22.391 1 87.94 245 LEU B CA 1
ATOM 6697 C C . LEU B 1 245 ? 4.363 29.875 23.812 1 87.94 245 LEU B C 1
ATOM 6699 O O . LEU B 1 245 ? 4.598 30.578 24.797 1 87.94 245 LEU B O 1
ATOM 6703 N N . GLU B 1 246 ? 3.971 28.625 23.891 1 83 246 GLU B N 1
ATOM 6704 C CA . GLU B 1 246 ? 3.652 27.984 25.172 1 83 246 GLU B CA 1
ATOM 6705 C C . GLU B 1 246 ? 4.906 27.797 26.016 1 83 246 GLU B C 1
ATOM 6707 O O . GLU B 1 246 ? 4.812 27.516 27.219 1 83 246 GLU B O 1
ATOM 6712 N N . SER B 1 247 ? 6.047 27.922 25.375 1 80.19 247 SER B N 1
ATOM 6713 C CA . SER B 1 247 ? 7.293 27.844 26.125 1 80.19 247 SER B CA 1
ATOM 6714 C C . SER B 1 247 ? 7.375 28.969 27.156 1 80.19 247 SER B C 1
ATOM 6716 O O . SER B 1 247 ? 8.07 28.828 28.172 1 80.19 247 SER B O 1
ATOM 6718 N N . LEU B 1 248 ? 6.711 30.016 26.922 1 78.81 248 LEU B N 1
ATOM 6719 C CA . LEU B 1 248 ? 6.676 31.141 27.844 1 78.81 248 LEU B CA 1
ATOM 6720 C C . LEU B 1 248 ? 5.945 30.766 29.141 1 78.81 248 LEU B C 1
ATOM 6722 O O . LEU B 1 248 ? 6.051 31.453 30.141 1 78.81 248 LEU B O 1
ATOM 6726 N N . LEU B 1 249 ? 5.258 29.609 29.016 1 71.56 249 LEU B N 1
ATOM 6727 C CA . LEU B 1 249 ? 4.461 29.141 30.141 1 71.56 249 LEU B CA 1
ATOM 6728 C C . LEU B 1 249 ? 5.086 27.906 30.766 1 71.56 249 LEU B C 1
ATOM 6730 O O . LEU B 1 249 ? 4.426 27.188 31.531 1 71.56 249 LEU B O 1
ATOM 6734 N N . GLY B 1 250 ? 6.27 27.641 30.312 1 65.38 250 GLY B N 1
ATOM 6735 C CA . GLY B 1 250 ? 6.918 26.422 30.766 1 65.38 250 GLY B CA 1
ATOM 6736 C C . GLY B 1 250 ? 7.098 26.359 32.281 1 65.38 250 GLY B C 1
ATOM 6737 O O . GLY B 1 250 ? 7.008 25.281 32.875 1 65.38 250 GLY B O 1
ATOM 6738 N N . ASN B 1 251 ? 7.438 27.406 32.812 1 68.62 251 ASN B N 1
ATOM 6739 C CA . ASN B 1 251 ? 7.5 27.578 34.25 1 68.62 251 ASN B CA 1
ATOM 6740 C C . ASN B 1 251 ? 7.117 29 34.656 1 68.62 251 ASN B C 1
ATOM 6742 O O . ASN B 1 251 ? 7.031 29.891 33.844 1 68.62 251 ASN B O 1
ATOM 6746 N N . PRO B 1 252 ? 6.855 29.109 35.875 1 67.19 252 PRO B N 1
ATOM 6747 C CA . PRO B 1 252 ? 6.34 30.406 36.344 1 67.19 252 PRO B CA 1
ATOM 6748 C C . PRO B 1 252 ? 7.297 31.562 36.062 1 67.19 252 PRO B C 1
ATOM 6750 O O . PRO B 1 252 ? 6.867 32.719 35.906 1 67.19 252 PRO B O 1
ATOM 6753 N N . ALA B 1 253 ? 8.578 31.234 35.875 1 74.62 253 ALA B N 1
ATOM 6754 C CA . ALA B 1 253 ? 9.555 32.312 35.75 1 74.62 253 ALA B CA 1
ATOM 6755 C C . ALA B 1 253 ? 9.953 32.531 34.281 1 74.62 253 ALA B C 1
ATOM 6757 O O . ALA B 1 253 ? 10.703 33.469 33.969 1 74.62 253 ALA B O 1
ATOM 6758 N N . GLN B 1 254 ? 9.453 31.75 33.406 1 79.81 254 GLN B N 1
ATOM 6759 C CA . GLN B 1 254 ? 9.922 31.75 32.031 1 79.81 254 GLN B CA 1
ATOM 6760 C C . GLN B 1 254 ? 9.586 33.062 31.328 1 79.81 254 GLN B C 1
ATOM 6762 O O . GLN B 1 254 ? 10.391 33.594 30.531 1 79.81 254 GLN B O 1
ATOM 6767 N N . LEU B 1 255 ? 8.453 33.5 31.578 1 78.38 255 LEU B N 1
ATOM 6768 C CA . LEU B 1 255 ? 8.039 34.75 30.969 1 78.38 255 LEU B CA 1
ATOM 6769 C C . LEU B 1 255 ? 8.961 35.906 31.406 1 78.38 255 LEU B C 1
ATOM 6771 O O . LEU B 1 255 ? 9.422 36.688 30.578 1 78.38 255 LEU B O 1
ATOM 6775 N N . ASP B 1 256 ? 9.227 35.938 32.625 1 78.75 256 ASP B N 1
ATOM 6776 C CA . ASP B 1 256 ? 10.102 36.969 33.156 1 78.75 256 ASP B CA 1
ATOM 6777 C C . ASP B 1 256 ? 11.516 36.844 32.625 1 78.75 256 ASP B C 1
ATOM 6779 O O . ASP B 1 256 ? 12.188 37.875 32.375 1 78.75 256 ASP B O 1
ATOM 6783 N N . ARG B 1 257 ? 11.836 35.719 32.5 1 85.5 257 ARG B N 1
ATOM 6784 C CA . ARG B 1 257 ? 13.164 35.438 31.953 1 85.5 257 ARG B CA 1
ATOM 6785 C C . ARG B 1 257 ? 13.273 35.938 30.516 1 85.5 257 ARG B C 1
ATOM 6787 O O . ARG B 1 257 ? 14.297 36.5 30.125 1 85.5 257 ARG B O 1
ATOM 6794 N N . PHE B 1 258 ? 12.305 35.719 29.797 1 87 258 PHE B N 1
ATOM 6795 C CA . PHE B 1 258 ? 12.32 36.156 28.406 1 87 258 PHE B CA 1
ATOM 6796 C C . PHE B 1 258 ? 12.359 37.688 28.328 1 87 258 PHE B C 1
ATOM 6798 O O . PHE B 1 258 ? 13.117 38.25 27.547 1 87 258 PHE B O 1
ATOM 6805 N N . VAL B 1 259 ? 11.586 38.344 29.109 1 84 259 VAL B N 1
ATOM 6806 C CA . VAL B 1 259 ? 11.523 39.812 29.125 1 84 259 VAL B CA 1
ATOM 6807 C C . VAL B 1 259 ? 12.883 40.375 29.547 1 84 259 VAL B C 1
ATOM 6809 O O . VAL B 1 259 ? 13.375 41.312 28.938 1 84 259 VAL B O 1
ATOM 6812 N N . ALA B 1 260 ? 13.383 39.75 30.516 1 89.06 260 ALA B N 1
ATOM 6813 C CA . ALA B 1 260 ? 14.695 40.188 31 1 89.06 260 ALA B CA 1
ATOM 6814 C C . ALA B 1 260 ? 15.758 40 29.922 1 89.06 260 ALA B C 1
ATOM 6816 O O . ALA B 1 260 ? 16.672 40.812 29.781 1 89.06 260 ALA B O 1
ATOM 6817 N N . TRP B 1 261 ? 15.664 38.875 29.266 1 92.06 261 TRP B N 1
ATOM 6818 C CA . TRP B 1 261 ? 16.578 38.625 28.172 1 92.06 261 TRP B CA 1
ATOM 6819 C C . TRP B 1 261 ? 16.484 39.688 27.094 1 92.06 261 TRP B C 1
ATOM 6821 O O . TRP B 1 261 ? 17.5 40.25 26.672 1 92.06 261 TRP B O 1
ATOM 6831 N N . MET B 1 262 ? 15.312 40.094 26.703 1 89.56 262 MET B N 1
ATOM 6832 C CA . MET B 1 262 ? 15.078 41.094 25.672 1 89.56 262 MET B CA 1
ATOM 6833 C C . MET B 1 262 ? 15.562 42.469 26.141 1 89.56 262 MET B C 1
ATOM 6835 O O . MET B 1 262 ? 16.188 43.219 25.375 1 89.56 262 MET B O 1
ATOM 6839 N N . ASP B 1 263 ? 15.266 42.781 27.344 1 89.38 263 ASP B N 1
ATOM 6840 C CA . ASP B 1 263 ? 15.695 44.031 27.906 1 89.38 263 ASP B CA 1
ATOM 6841 C C . ASP B 1 263 ? 17.219 44.156 27.906 1 89.38 263 ASP B C 1
ATOM 6843 O O . ASP B 1 263 ? 17.766 45.219 27.594 1 89.38 263 ASP B O 1
ATOM 6847 N N . ALA B 1 264 ? 17.781 43.062 28.312 1 93.19 264 ALA B N 1
ATOM 6848 C CA . ALA B 1 264 ? 19.234 43.062 28.375 1 93.19 264 ALA B CA 1
ATOM 6849 C C . ALA B 1 264 ? 19.844 43.25 26.984 1 93.19 264 ALA B C 1
ATOM 6851 O O . ALA B 1 264 ? 20.875 43.906 26.828 1 93.19 264 ALA B O 1
ATOM 6852 N N . LEU B 1 265 ? 19.312 42.625 25.969 1 92.19 265 LEU B N 1
ATOM 6853 C CA . LEU B 1 265 ? 19.781 42.812 24.609 1 92.19 265 LEU B CA 1
ATOM 6854 C C . LEU B 1 265 ? 19.609 44.25 24.156 1 92.19 265 LEU B C 1
ATOM 6856 O O . LEU B 1 265 ? 20.484 44.812 23.469 1 92.19 265 LEU B O 1
ATOM 6860 N N . GLY B 1 266 ? 18.484 44.844 24.547 1 89.81 266 GLY B N 1
ATOM 6861 C CA . GLY B 1 266 ? 18.281 46.25 24.266 1 89.81 266 GLY B CA 1
ATOM 6862 C C . GLY B 1 266 ? 19.359 47.156 24.875 1 89.81 266 GLY B C 1
ATOM 6863 O O . GLY B 1 266 ? 19.844 48.062 24.219 1 89.81 266 GLY B O 1
ATOM 6864 N N . ARG B 1 267 ? 19.734 46.875 26.031 1 92.12 267 ARG B N 1
ATOM 6865 C CA . ARG B 1 267 ? 20.766 47.656 26.734 1 92.12 267 ARG B CA 1
ATOM 6866 C C . ARG B 1 267 ? 22.125 47.469 26.062 1 92.12 267 ARG B C 1
ATOM 6868 O O . ARG B 1 267 ? 22.969 48.344 26.125 1 92.12 267 ARG B O 1
ATOM 6875 N N . SER B 1 268 ? 22.219 46.344 25.5 1 92.38 268 SER B N 1
ATOM 6876 C CA . SER B 1 268 ? 23.469 46.062 24.797 1 92.38 268 SER B CA 1
ATOM 6877 C C . SER B 1 268 ? 23.438 46.594 23.375 1 92.38 268 SER B C 1
ATOM 6879 O O . SER B 1 268 ? 24.266 46.219 22.547 1 92.38 268 SER B O 1
ATOM 6881 N N . ARG B 1 269 ? 22.469 47.375 23.016 1 92.31 269 ARG B N 1
ATOM 6882 C CA . ARG B 1 269 ? 22.328 48.094 21.734 1 92.31 269 ARG B CA 1
ATOM 6883 C C . ARG B 1 269 ? 22.094 47.125 20.594 1 92.31 269 ARG B C 1
ATOM 6885 O O . ARG B 1 269 ? 22.562 47.344 19.484 1 92.31 269 ARG B O 1
ATOM 6892 N N . VAL B 1 270 ? 21.547 45.938 20.953 1 94.31 270 VAL B N 1
ATOM 6893 C CA . VAL B 1 270 ? 21.094 45 19.922 1 94.31 270 VAL B CA 1
ATOM 6894 C C . VAL B 1 270 ? 19.656 45.344 19.516 1 94.31 270 VAL B C 1
ATOM 6896 O O . VAL B 1 270 ? 18.734 45.25 20.344 1 94.31 270 VAL B O 1
ATOM 6899 N N . GLU B 1 271 ? 19.484 45.719 18.359 1 93.25 271 GLU B N 1
ATOM 6900 C CA . GLU B 1 271 ? 18.156 46.062 17.859 1 93.25 271 GLU B CA 1
ATOM 6901 C C . GLU B 1 271 ? 17.328 44.812 17.578 1 93.25 271 GLU B C 1
ATOM 6903 O O . GLU B 1 271 ? 17.828 43.844 16.984 1 93.25 271 GLU B O 1
ATOM 6908 N N . ARG B 1 272 ? 16.094 44.812 18.062 1 93.5 272 ARG B N 1
ATOM 6909 C CA . ARG B 1 272 ? 15.164 43.719 17.828 1 93.5 272 ARG B CA 1
ATOM 6910 C C . ARG B 1 272 ? 14.297 43.969 16.594 1 93.5 272 ARG B C 1
ATOM 6912 O O . ARG B 1 272 ? 13.664 45.031 16.5 1 93.5 272 ARG B O 1
ATOM 6919 N N . ILE B 1 273 ? 14.312 43.062 15.695 1 93.38 273 ILE B N 1
ATOM 6920 C CA . ILE B 1 273 ? 13.562 43.188 14.445 1 93.38 273 ILE B CA 1
ATOM 6921 C C . ILE B 1 273 ? 13.164 41.781 13.953 1 93.38 273 ILE B C 1
ATOM 6923 O O . ILE B 1 273 ? 13.938 40.844 14.078 1 93.38 273 ILE B O 1
ATOM 6927 N N . SER B 1 274 ? 11.992 41.656 13.422 1 94.56 274 SER B N 1
ATOM 6928 C CA . SER B 1 274 ? 11.578 40.344 12.93 1 94.56 274 SER B CA 1
ATOM 6929 C C . SER B 1 274 ? 12.359 39.938 11.688 1 94.56 274 SER B C 1
ATOM 6931 O O . SER B 1 274 ? 12.906 40.781 10.992 1 94.56 274 SER B O 1
ATOM 6933 N N . ALA B 1 275 ? 12.398 38.656 11.398 1 96.44 275 ALA B N 1
ATOM 6934 C CA . ALA B 1 275 ? 13.141 38.156 10.25 1 96.44 275 ALA B CA 1
ATOM 6935 C C . ALA B 1 275 ? 12.594 38.719 8.945 1 96.44 275 ALA B C 1
ATOM 6937 O O . ALA B 1 275 ? 13.352 39.188 8.086 1 96.44 275 ALA B O 1
ATOM 6938 N N . PRO B 1 276 ? 11.258 38.656 8.719 1 96.12 276 PRO B N 1
ATOM 6939 C CA . PRO B 1 276 ? 10.75 39.25 7.477 1 96.12 276 PRO B CA 1
ATOM 6940 C C . PRO B 1 276 ? 11.062 40.719 7.352 1 96.12 276 PRO B C 1
ATOM 6942 O O . PRO B 1 276 ? 11.383 41.188 6.258 1 96.12 276 PRO B O 1
ATOM 6945 N N . SER B 1 277 ? 10.977 41.469 8.453 1 95.19 277 SER B N 1
ATOM 6946 C CA . SER B 1 277 ? 11.32 42.875 8.422 1 95.19 277 SER B CA 1
ATOM 6947 C C . SER B 1 277 ? 12.805 43.094 8.109 1 95.19 277 SER B C 1
ATOM 6949 O O . SER B 1 277 ? 13.172 44.031 7.41 1 95.19 277 SER B O 1
ATOM 6951 N N . PHE B 1 278 ? 13.633 42.281 8.703 1 97 278 PHE B N 1
ATOM 6952 C CA . PHE B 1 278 ? 15.062 42.344 8.414 1 97 278 PHE B CA 1
ATOM 6953 C C . PHE B 1 278 ? 15.32 42.156 6.926 1 97 278 PHE B C 1
ATOM 6955 O O . PHE B 1 278 ? 16.094 42.938 6.332 1 97 278 PHE B O 1
ATOM 6962 N N . VAL B 1 279 ? 14.68 41.156 6.324 1 97.19 279 VAL B N 1
ATOM 6963 C CA . VAL B 1 279 ? 14.844 40.906 4.898 1 97.19 279 VAL B CA 1
ATOM 6964 C C . VAL B 1 279 ? 14.344 42.094 4.086 1 97.19 279 VAL B C 1
ATOM 6966 O O . VAL B 1 279 ? 14.977 42.5 3.107 1 97.19 279 VAL B O 1
ATOM 6969 N N . TRP B 1 280 ? 13.211 42.625 4.473 1 96.62 280 TRP B N 1
ATOM 6970 C CA . TRP B 1 280 ? 12.664 43.781 3.775 1 96.62 280 TRP B CA 1
ATOM 6971 C C . TRP B 1 280 ? 13.641 44.969 3.816 1 96.62 280 TRP B C 1
ATOM 6973 O O . TRP B 1 280 ? 13.836 45.656 2.814 1 96.62 280 TRP B O 1
ATOM 6983 N N . ARG B 1 281 ? 14.289 45.188 4.965 1 96.94 281 ARG B N 1
ATOM 6984 C CA . ARG B 1 281 ? 15.227 46.312 5.113 1 96.94 281 ARG B CA 1
ATOM 6985 C C . ARG B 1 281 ? 16.484 46.062 4.293 1 96.94 281 ARG B C 1
ATOM 6987 O O . ARG B 1 281 ? 17.109 47.031 3.828 1 96.94 281 ARG B O 1
ATOM 6994 N N . LYS B 1 282 ? 16.875 44.812 4.188 1 97.62 282 LYS B N 1
ATOM 6995 C CA . LYS B 1 282 ? 17.969 44.5 3.285 1 97.62 282 LYS B CA 1
ATOM 6996 C C . LYS B 1 282 ? 17.578 44.75 1.832 1 97.62 282 LYS B C 1
ATOM 6998 O O . LYS B 1 282 ? 18.328 45.406 1.092 1 97.62 282 LYS B O 1
ATOM 7003 N N . LEU B 1 283 ? 16.422 44.312 1.418 1 96.44 283 LEU B N 1
ATOM 7004 C CA . LEU B 1 283 ? 15.969 44.438 0.033 1 96.44 283 LEU B CA 1
ATOM 7005 C C . LEU B 1 283 ? 15.711 45.875 -0.338 1 96.44 283 LEU B C 1
ATOM 7007 O O . LEU B 1 283 ? 15.891 46.281 -1.492 1 96.44 283 LEU B O 1
ATOM 7011 N N . SER B 1 284 ? 15.266 46.719 0.664 1 96.5 284 SER B N 1
ATOM 7012 C CA . SER B 1 284 ? 14.969 48.125 0.427 1 96.5 284 SER B CA 1
ATOM 7013 C C . SER B 1 284 ? 16.219 49 0.554 1 96.5 284 SER B C 1
ATOM 7015 O O . SER B 1 284 ? 16.156 50.219 0.439 1 96.5 284 SER B O 1
ATOM 7017 N N . SER B 1 285 ? 17.328 48.469 0.9 1 95.62 285 SER B N 1
ATOM 7018 C CA . SER B 1 285 ? 18.641 49.125 1.003 1 95.62 285 SER B CA 1
ATOM 7019 C C . SER B 1 285 ? 18.734 50 2.25 1 95.62 285 SER B C 1
ATOM 7021 O O . SER B 1 285 ? 19.609 50.844 2.355 1 95.62 285 SER B O 1
ATOM 7023 N N . GLU B 1 286 ? 17.75 49.719 3.113 1 96.81 286 GLU B N 1
ATOM 7024 C CA . GLU B 1 286 ? 17.891 50.375 4.418 1 96.81 286 GLU B CA 1
ATOM 7025 C C . GLU B 1 286 ? 19.047 49.75 5.207 1 96.81 286 GLU B C 1
ATOM 7027 O O . GLU B 1 286 ? 19.75 50.469 5.934 1 96.81 286 GLU B O 1
ATOM 7032 N N . PHE B 1 287 ? 19.172 48.5 5.164 1 97.75 287 PHE B N 1
ATOM 7033 C CA . PHE B 1 287 ? 20.312 47.781 5.742 1 97.75 287 PHE B CA 1
ATOM 7034 C C . PHE B 1 287 ? 21.359 47.5 4.68 1 97.75 287 PHE B C 1
ATOM 7036 O O . PHE B 1 287 ? 21.031 47.062 3.574 1 97.75 287 PHE B O 1
ATOM 7043 N N . ARG B 1 288 ? 22.594 47.812 5.031 1 96.94 288 ARG B N 1
ATOM 7044 C CA . ARG B 1 288 ? 23.703 47.5 4.145 1 96.94 288 ARG B CA 1
ATOM 7045 C C . ARG B 1 288 ? 23.797 45.969 3.93 1 96.94 288 ARG B C 1
ATOM 7047 O O . ARG B 1 288 ? 23.609 45.188 4.867 1 96.94 288 ARG B O 1
ATOM 7054 N N . ARG B 1 289 ? 24.141 45.562 2.609 1 96.31 289 ARG B N 1
ATOM 7055 C CA . ARG B 1 289 ? 24.281 44.125 2.27 1 96.31 289 ARG B CA 1
ATOM 7056 C C . ARG B 1 289 ? 25.719 43.781 1.933 1 96.31 289 ARG B C 1
ATOM 7058 O O . ARG B 1 289 ? 26.469 44.625 1.422 1 96.31 289 ARG B O 1
ATOM 7065 N N . LEU B 1 290 ? 26.047 42.594 2.342 1 94.44 290 LEU B N 1
ATOM 7066 C CA . LEU B 1 290 ? 27.25 42.031 1.737 1 94.44 290 LEU B CA 1
ATOM 7067 C C . LEU B 1 290 ? 27.078 41.844 0.233 1 94.44 290 LEU B C 1
ATOM 7069 O O . LEU B 1 290 ? 25.953 41.812 -0.262 1 94.44 290 LEU B O 1
ATOM 7073 N N . GLU B 1 291 ? 28.297 41.812 -0.382 1 91 291 GLU B N 1
ATOM 7074 C CA . GLU B 1 291 ? 28.219 41.469 -1.797 1 91 291 GLU B CA 1
ATOM 7075 C C . GLU B 1 291 ? 27.562 40.094 -1.993 1 91 291 GLU B C 1
ATOM 7077 O O . GLU B 1 291 ? 27.969 39.125 -1.389 1 91 291 GLU B O 1
ATOM 7082 N N . GLY B 1 292 ? 26.438 40.094 -2.732 1 90.88 292 GLY B N 1
ATOM 7083 C CA . GLY B 1 292 ? 25.75 38.875 -3.031 1 90.88 292 GLY B CA 1
ATOM 7084 C C . GLY B 1 292 ? 24.688 38.5 -2.012 1 90.88 292 GLY B C 1
ATOM 7085 O O . GLY B 1 292 ? 23.891 37.594 -2.225 1 90.88 292 GLY B O 1
ATOM 7086 N N . GLU B 1 293 ? 24.688 39.156 -0.897 1 94.19 293 GLU B N 1
ATOM 7087 C CA . GLU B 1 293 ? 23.688 38.906 0.13 1 94.19 293 GLU B CA 1
ATOM 7088 C C . GLU B 1 293 ? 22.266 39.031 -0.429 1 94.19 293 GLU B C 1
ATOM 7090 O O . GLU B 1 293 ? 22 39.906 -1.251 1 94.19 293 GLU B O 1
ATOM 7095 N N . CYS B 1 294 ? 21.344 38.156 -0.096 1 94.69 294 CYS B N 1
ATOM 7096 C CA . CYS B 1 294 ? 19.953 38.031 -0.521 1 94.69 294 CYS B CA 1
ATOM 7097 C C . CYS B 1 294 ? 19.859 37.469 -1.93 1 94.69 294 CYS B C 1
ATOM 7099 O O . CYS B 1 294 ? 18.766 37.312 -2.471 1 94.69 294 CYS B O 1
ATOM 7101 N N . SER B 1 295 ? 21 37.125 -2.58 1 90.62 295 SER B N 1
ATOM 7102 C CA . SER B 1 295 ? 21 36.531 -3.908 1 90.62 295 SER B CA 1
ATOM 7103 C C . SER B 1 295 ? 21.547 35.094 -3.875 1 90.62 295 SER B C 1
ATOM 7105 O O . SER B 1 295 ? 21.203 34.281 -4.727 1 90.62 295 SER B O 1
ATOM 7107 N N . PHE B 1 296 ? 22.312 34.906 -2.902 1 88.12 296 PHE B N 1
ATOM 7108 C CA . PHE B 1 296 ? 22.875 33.562 -2.779 1 88.12 296 PHE B CA 1
ATOM 7109 C C . PHE B 1 296 ? 21.797 32.562 -2.395 1 88.12 296 PHE B C 1
ATOM 7111 O O . PHE B 1 296 ? 20.969 32.812 -1.529 1 88.12 296 PHE B O 1
ATOM 7118 N N . GLU B 1 297 ? 21.922 31.438 -3.08 1 91.88 297 GLU B N 1
ATOM 7119 C CA . GLU B 1 297 ? 20.953 30.375 -2.793 1 91.88 297 GLU B CA 1
ATOM 7120 C C . GLU B 1 297 ? 21.375 29.562 -1.567 1 91.88 297 GLU B C 1
ATOM 7122 O O . GLU B 1 297 ? 22.531 29.172 -1.444 1 91.88 297 GLU B O 1
ATOM 7127 N N . MET B 1 298 ? 20.484 29.469 -0.659 1 95.31 298 MET B N 1
ATOM 7128 C CA . MET B 1 298 ? 20.656 28.594 0.495 1 95.31 298 MET B CA 1
ATOM 7129 C C . MET B 1 298 ? 19.875 27.297 0.325 1 95.31 298 MET B C 1
ATOM 7131 O O . MET B 1 298 ? 18.656 27.281 0.422 1 95.31 298 MET B O 1
ATOM 7135 N N . PRO B 1 299 ? 20.578 26.172 0.029 1 95.38 299 PRO B N 1
ATOM 7136 C CA . PRO B 1 299 ? 19.844 24.906 -0.041 1 95.38 299 PRO B CA 1
ATOM 7137 C C . PRO B 1 299 ? 19.312 24.453 1.317 1 95.38 299 PRO B C 1
ATOM 7139 O O . PRO B 1 299 ? 19.984 24.656 2.34 1 95.38 299 PRO B O 1
ATOM 7142 N N . VAL B 1 300 ? 18.141 23.969 1.307 1 97.62 300 VAL B N 1
ATOM 7143 C CA . VAL B 1 300 ? 17.5 23.406 2.49 1 97.62 300 VAL B CA 1
ATOM 7144 C C . VAL B 1 300 ? 17.25 21.906 2.283 1 97.62 300 VAL B C 1
ATOM 7146 O O . VAL B 1 300 ? 16.828 21.5 1.207 1 97.62 300 VAL B O 1
ATOM 7149 N N . LYS B 1 301 ? 17.578 21.094 3.248 1 97.38 301 LYS B N 1
ATOM 7150 C CA . LYS B 1 301 ? 17.359 19.656 3.139 1 97.38 301 LYS B CA 1
ATOM 7151 C C . LYS B 1 301 ? 15.875 19.328 3.088 1 97.38 301 LYS B C 1
ATOM 7153 O O . LYS B 1 301 ? 15.117 19.719 3.979 1 97.38 301 LYS B O 1
ATOM 7158 N N . ASP B 1 302 ? 15.453 18.531 2.047 1 97.81 302 ASP B N 1
ATOM 7159 C CA . ASP B 1 302 ? 14.062 18.109 1.942 1 97.81 302 ASP B CA 1
ATOM 7160 C C . ASP B 1 302 ? 13.664 17.219 3.121 1 97.81 302 ASP B C 1
ATOM 7162 O O . ASP B 1 302 ? 14.453 16.391 3.566 1 97.81 302 ASP B O 1
ATOM 7166 N N . TYR B 1 303 ? 12.414 17.453 3.629 1 98.06 303 TYR B N 1
ATOM 7167 C CA . TYR B 1 303 ? 11.812 16.688 4.715 1 98.06 303 TYR B CA 1
ATOM 7168 C C . TYR B 1 303 ? 12.594 16.875 6.012 1 98.06 303 TYR B C 1
ATOM 7170 O O . TYR B 1 303 ? 12.695 15.945 6.816 1 98.06 303 TYR B O 1
ATOM 7178 N N . SER B 1 304 ? 13.25 17.984 6.113 1 97.94 304 SER B N 1
ATOM 7179 C CA . SER B 1 304 ? 13.836 18.391 7.387 1 97.94 304 SER B CA 1
ATOM 7180 C C . SER B 1 304 ? 12.844 19.156 8.242 1 97.94 304 SER B C 1
ATOM 7182 O O . SER B 1 304 ? 11.812 19.625 7.734 1 97.94 304 SER B O 1
ATOM 7184 N N . SER B 1 305 ? 13.109 19.297 9.539 1 97.44 305 SER B N 1
ATOM 7185 C CA . SER B 1 305 ? 12.188 19.906 10.492 1 97.44 305 SER B CA 1
ATOM 7186 C C . SER B 1 305 ? 12.938 20.625 11.609 1 97.44 305 SER B C 1
ATOM 7188 O O . SER B 1 305 ? 14.156 20.5 11.711 1 97.44 305 SER B O 1
ATOM 7190 N N . TRP B 1 306 ? 12.219 21.391 12.398 1 95.69 306 TRP B N 1
ATOM 7191 C CA . TRP B 1 306 ? 12.883 22.094 13.484 1 95.69 306 TRP B CA 1
ATOM 7192 C C . TRP B 1 306 ? 12.984 21.234 14.734 1 95.69 306 TRP B C 1
ATOM 7194 O O . TRP B 1 306 ? 13.688 21.578 15.68 1 95.69 306 TRP B O 1
ATOM 7204 N N . SER B 1 307 ? 12.148 20.094 14.602 1 89 307 SER B N 1
ATOM 7205 C CA . SER B 1 307 ? 12.133 19.219 15.766 1 89 307 SER B CA 1
ATOM 7206 C C . SER B 1 307 ? 12.227 17.75 15.352 1 89 307 SER B C 1
ATOM 7208 O O . SER B 1 307 ? 11.258 17.188 14.836 1 89 307 SER B O 1
ATOM 7210 N N . ASP B 1 308 ? 13.398 17.141 15.344 1 91.81 308 ASP B N 1
ATOM 7211 C CA . ASP B 1 308 ? 13.586 15.734 15.008 1 91.81 308 ASP B CA 1
ATOM 7212 C C . ASP B 1 308 ? 14.531 15.055 16 1 91.81 308 ASP B C 1
ATOM 7214 O O . ASP B 1 308 ? 15.039 15.703 16.922 1 91.81 308 ASP B O 1
ATOM 7218 N N . TYR B 1 309 ? 14.57 13.727 15.844 1 93.12 309 TYR B N 1
ATOM 7219 C CA . TYR B 1 309 ? 15.547 12.961 16.609 1 93.12 309 TYR B CA 1
ATOM 7220 C C . TYR B 1 309 ? 16.938 13.078 16 1 93.12 309 TYR B C 1
ATOM 7222 O O . TYR B 1 309 ? 17.328 12.25 15.172 1 93.12 309 TYR B O 1
ATOM 7230 N N . PHE B 1 310 ? 17.625 14.008 16.562 1 92.88 310 PHE B N 1
ATOM 7231 C CA . PHE B 1 310 ? 18.906 14.352 15.945 1 92.88 310 PHE B CA 1
ATOM 7232 C C . PHE B 1 310 ? 19.922 13.227 16.109 1 92.88 310 PHE B C 1
ATOM 7234 O O . PHE B 1 310 ? 20.891 13.148 15.367 1 92.88 310 PHE B O 1
ATOM 7241 N N . ASP B 1 311 ? 19.734 12.391 17.109 1 93.94 311 ASP B N 1
ATOM 7242 C CA . ASP B 1 311 ? 20.625 11.25 17.344 1 93.94 311 ASP B CA 1
ATOM 7243 C C . ASP B 1 311 ? 20.531 10.25 16.203 1 93.94 311 ASP B C 1
ATOM 7245 O O . ASP B 1 311 ? 21.422 9.406 16.031 1 93.94 311 ASP B O 1
ATOM 7249 N N . LEU B 1 312 ? 19.5 10.359 15.375 1 95.31 312 LEU B N 1
ATOM 7250 C CA . LEU B 1 312 ? 19.328 9.445 14.25 1 95.31 312 LEU B CA 1
ATOM 7251 C C . LEU B 1 312 ? 19.969 10.016 12.984 1 95.31 312 LEU B C 1
ATOM 7253 O O . LEU B 1 312 ? 20.031 9.328 11.961 1 95.31 312 LEU B O 1
ATOM 7257 N N . SER B 1 313 ? 20.453 11.258 13.07 1 95.38 313 SER B N 1
ATOM 7258 C CA . SER B 1 313 ? 21 11.922 11.898 1 95.38 313 SER B CA 1
ATOM 7259 C C . SER B 1 313 ? 22.344 11.312 11.492 1 95.38 313 SER B C 1
ATOM 7261 O O . SER B 1 313 ? 23.188 11.031 12.344 1 95.38 313 SER B O 1
ATOM 7263 N N . LEU B 1 314 ? 22.5 11.102 10.195 1 94.62 314 LEU B N 1
ATOM 7264 C CA . LEU B 1 314 ? 23.75 10.562 9.68 1 94.62 314 LEU B CA 1
ATOM 7265 C C . LEU B 1 314 ? 24.547 11.633 8.945 1 94.62 314 LEU B C 1
ATOM 7267 O O . LEU B 1 314 ? 25.734 11.453 8.656 1 94.62 314 LEU B O 1
ATOM 7271 N N . ASP B 1 315 ? 23.922 12.805 8.711 1 93.88 315 ASP B N 1
ATOM 7272 C CA . ASP B 1 315 ? 24.594 13.852 7.938 1 93.88 315 ASP B CA 1
ATOM 7273 C C . ASP B 1 315 ? 24.641 15.164 8.703 1 93.88 315 ASP B C 1
ATOM 7275 O O . ASP B 1 315 ? 24.891 16.219 8.125 1 93.88 315 ASP B O 1
ATOM 7279 N N . GLY B 1 316 ? 24.234 15.133 9.969 1 93.25 316 GLY B N 1
ATOM 7280 C CA . GLY B 1 316 ? 24.281 16.312 10.812 1 93.25 316 GLY B CA 1
ATOM 7281 C C . GLY B 1 316 ? 23.125 17.266 10.578 1 93.25 316 GLY B C 1
ATOM 7282 O O . GLY B 1 316 ? 23.188 18.438 10.969 1 93.25 316 GLY B O 1
ATOM 7283 N N . LYS B 1 317 ? 22.078 16.781 9.898 1 96.25 317 LYS B N 1
ATOM 7284 C CA . LYS B 1 317 ? 20.891 17.578 9.617 1 96.25 317 LYS B CA 1
ATOM 7285 C C . LYS B 1 317 ? 19.641 16.922 10.18 1 96.25 317 LYS B C 1
ATOM 7287 O O . LYS B 1 317 ? 19.656 15.734 10.508 1 96.25 317 LYS B O 1
ATOM 7292 N N . THR B 1 318 ? 18.641 17.703 10.336 1 96.69 318 THR B N 1
ATOM 7293 C CA . THR B 1 318 ? 17.375 17.156 10.812 1 96.69 318 THR B CA 1
ATOM 7294 C C . THR B 1 318 ? 16.609 16.484 9.664 1 96.69 318 THR B C 1
ATOM 7296 O O . THR B 1 318 ? 17 16.625 8.5 1 96.69 318 THR B O 1
ATOM 7299 N N . SER B 1 319 ? 15.672 15.711 10.031 1 97.31 319 SER B N 1
ATOM 7300 C CA . SER B 1 319 ? 14.758 15.047 9.117 1 97.31 319 SER B CA 1
ATOM 7301 C C . SER B 1 319 ? 13.336 15.016 9.68 1 97.31 319 SER B C 1
ATOM 7303 O O . SER B 1 319 ? 12.992 15.812 10.555 1 97.31 319 SER B O 1
ATOM 7305 N N . ASP B 1 320 ? 12.492 14.18 9.055 1 97.5 320 ASP B N 1
ATOM 7306 C CA . ASP B 1 320 ? 11.125 14.031 9.547 1 97.5 320 ASP B CA 1
ATOM 7307 C C . ASP B 1 320 ? 10.914 12.656 10.172 1 97.5 320 ASP B C 1
ATOM 7309 O O . ASP B 1 320 ? 9.789 12.148 10.203 1 97.5 320 ASP B O 1
ATOM 7313 N N . SER B 1 321 ? 11.969 12 10.648 1 97.44 321 SER B N 1
ATOM 7314 C CA . SER B 1 321 ? 11.914 10.656 11.219 1 97.44 321 SER B CA 1
ATOM 7315 C C . SER B 1 321 ? 10.969 10.602 12.414 1 97.44 321 SER B C 1
ATOM 7317 O O . SER B 1 321 ? 10.312 9.578 12.648 1 97.44 321 SER B O 1
ATOM 7319 N N . ARG B 1 322 ? 10.914 11.727 13.109 1 97.06 322 ARG B N 1
ATOM 7320 C CA . ARG B 1 322 ? 10.055 11.797 14.281 1 97.06 322 ARG B CA 1
ATOM 7321 C C . ARG B 1 322 ? 8.602 11.477 13.922 1 97.06 322 ARG B C 1
ATOM 7323 O O . ARG B 1 322 ? 7.879 10.883 14.727 1 97.06 322 ARG B O 1
ATOM 7330 N N . TRP B 1 323 ? 8.188 11.836 12.742 1 98.06 323 TRP B N 1
ATOM 7331 C CA . TRP B 1 323 ? 6.793 11.641 12.336 1 98.06 323 TRP B CA 1
ATOM 7332 C C . TRP B 1 323 ? 6.637 10.375 11.508 1 98.06 323 TRP B C 1
ATOM 7334 O O . TRP B 1 323 ? 5.535 9.82 11.406 1 98.06 323 TRP B O 1
ATOM 7344 N N . LEU B 1 324 ? 7.707 9.875 10.922 1 97.56 324 LEU B N 1
ATOM 7345 C CA . LEU B 1 324 ? 7.621 8.742 10 1 97.56 324 LEU B CA 1
ATOM 7346 C C . LEU B 1 324 ? 7.758 7.426 10.75 1 97.56 324 LEU B C 1
ATOM 7348 O O . LEU B 1 324 ? 7.223 6.402 10.32 1 97.56 324 LEU B O 1
ATOM 7352 N N . GLY B 1 325 ? 8.547 7.43 11.773 1 98.12 325 GLY B N 1
ATOM 7353 C CA . GLY B 1 325 ? 8.805 6.215 12.523 1 98.12 325 GLY B CA 1
ATOM 7354 C C . GLY B 1 325 ? 9.969 5.41 11.977 1 98.12 325 GLY B C 1
ATOM 7355 O O . GLY B 1 325 ? 10.305 4.352 12.516 1 98.12 325 GLY B O 1
ATOM 7356 N N . TYR B 1 326 ? 10.602 5.828 10.922 1 98.19 326 TYR B N 1
ATOM 7357 C CA . TYR B 1 326 ? 11.812 5.234 10.352 1 98.19 326 TYR B CA 1
ATOM 7358 C C . TYR B 1 326 ? 12.719 6.312 9.773 1 98.19 326 TYR B C 1
ATOM 7360 O O . TYR B 1 326 ? 12.305 7.453 9.578 1 98.19 326 TYR B O 1
ATOM 7368 N N . ARG B 1 327 ? 13.93 6.031 9.594 1 97.44 327 ARG B N 1
ATOM 7369 C CA . ARG B 1 327 ? 14.898 6.926 8.969 1 97.44 327 ARG B CA 1
ATOM 7370 C C . ARG B 1 327 ? 14.781 6.875 7.445 1 97.44 327 ARG B C 1
ATOM 7372 O O . ARG B 1 327 ? 14.945 5.812 6.844 1 97.44 327 ARG B O 1
ATOM 7379 N N . ARG B 1 328 ? 14.609 7.934 6.785 1 95.25 328 ARG B N 1
ATOM 7380 C CA . ARG B 1 328 ? 14.359 7.992 5.348 1 95.25 328 ARG B CA 1
ATOM 7381 C C . ARG B 1 328 ? 15.531 7.422 4.559 1 95.25 328 ARG B C 1
ATOM 7383 O O . ARG B 1 328 ? 15.344 6.816 3.502 1 95.25 328 ARG B O 1
ATOM 7390 N N . VAL B 1 329 ? 16.703 7.66 5.004 1 94.44 329 VAL B N 1
ATOM 7391 C CA . VAL B 1 329 ? 17.906 7.375 4.234 1 94.44 329 VAL B CA 1
ATOM 7392 C C . VAL B 1 329 ? 18.047 5.867 4.043 1 94.44 329 VAL B C 1
ATOM 7394 O O . VAL B 1 329 ? 18.531 5.414 2.996 1 94.44 329 VAL B O 1
ATOM 7397 N N . ASP B 1 330 ? 17.609 5.051 4.949 1 96.19 330 ASP B N 1
ATOM 7398 C CA . ASP B 1 330 ? 17.859 3.617 4.82 1 96.19 330 ASP B CA 1
ATOM 7399 C C . ASP B 1 330 ? 16.609 2.814 5.207 1 96.19 330 ASP B C 1
ATOM 7401 O O . ASP B 1 330 ? 16.641 1.583 5.223 1 96.19 330 ASP B O 1
ATOM 7405 N N . GLY B 1 331 ? 15.539 3.484 5.566 1 97.12 331 GLY B N 1
ATOM 7406 C CA . GLY B 1 331 ? 14.258 2.842 5.801 1 97.12 331 GLY B CA 1
ATOM 7407 C C . GLY B 1 331 ? 14.195 2.105 7.129 1 97.12 331 GLY B C 1
ATOM 7408 O O . GLY B 1 331 ? 13.234 1.375 7.395 1 97.12 331 GLY B O 1
ATOM 7409 N N . ARG B 1 332 ? 15.109 2.27 8.062 1 98.31 332 ARG B N 1
ATOM 7410 C CA . ARG B 1 332 ? 15.195 1.492 9.289 1 98.31 332 ARG B CA 1
ATOM 7411 C C . ARG B 1 332 ? 14.266 2.051 10.367 1 98.31 332 ARG B C 1
ATOM 7413 O O . ARG B 1 332 ? 14.391 3.215 10.75 1 98.31 332 ARG B O 1
ATOM 7420 N N . VAL B 1 333 ? 13.383 1.223 10.812 1 98.75 333 VAL B N 1
ATOM 7421 C CA . VAL B 1 333 ? 12.469 1.556 11.906 1 98.75 333 VAL B CA 1
ATOM 7422 C C . VAL B 1 333 ? 13.242 1.613 13.227 1 98.75 333 VAL B C 1
ATOM 7424 O O . VAL B 1 333 ? 14.164 0.821 13.445 1 98.75 333 VAL B O 1
ATOM 7427 N N . PHE B 1 334 ? 12.938 2.541 14.125 1 98.5 334 PHE B N 1
ATOM 7428 C CA . PHE B 1 334 ? 13.648 2.709 15.383 1 98.5 334 PHE B CA 1
ATOM 7429 C C . PHE B 1 334 ? 12.688 2.676 16.562 1 98.5 334 PHE B C 1
ATOM 7431 O O . PHE B 1 334 ? 11.477 2.547 16.375 1 98.5 334 PHE B O 1
ATOM 7438 N N . ALA B 1 335 ? 13.164 2.654 17.75 1 98.19 335 ALA B N 1
ATOM 7439 C CA . ALA B 1 335 ? 12.383 2.707 18.984 1 98.19 335 ALA B CA 1
ATOM 7440 C C . ALA B 1 335 ? 12.742 3.943 19.797 1 98.19 335 ALA B C 1
ATOM 7442 O O . ALA B 1 335 ? 13.781 4.566 19.578 1 98.19 335 ALA B O 1
ATOM 7443 N N . ARG B 1 336 ? 11.875 4.363 20.609 1 96.69 336 ARG B N 1
ATOM 7444 C CA . ARG B 1 336 ? 12.086 5.445 21.562 1 96.69 336 ARG B CA 1
ATOM 7445 C C . ARG B 1 336 ? 11.633 5.047 22.953 1 96.69 336 ARG B C 1
ATOM 7447 O O . ARG B 1 336 ? 10.773 4.176 23.109 1 96.69 336 ARG B O 1
ATOM 7454 N N . GLU B 1 337 ? 12.188 5.691 23.891 1 92.44 337 GLU B N 1
ATOM 7455 C CA . GLU B 1 337 ? 11.852 5.383 25.281 1 92.44 337 GLU B CA 1
ATOM 7456 C C . GLU B 1 337 ? 10.766 6.316 25.812 1 92.44 337 GLU B C 1
ATOM 7458 O O . GLU B 1 337 ? 10.844 7.531 25.625 1 92.44 337 GLU B O 1
ATOM 7463 N N . VAL B 1 338 ? 9.766 5.727 26.359 1 86.62 338 VAL B N 1
ATOM 7464 C CA . VAL B 1 338 ? 8.688 6.438 27.047 1 86.62 338 VAL B CA 1
ATOM 7465 C C . VAL B 1 338 ? 8.469 5.824 28.438 1 86.62 338 VAL B C 1
ATOM 7467 O O . VAL B 1 338 ? 8.125 4.645 28.547 1 86.62 338 VAL B O 1
ATOM 7470 N N . ASP B 1 339 ? 8.586 6.594 29.438 1 83.81 339 ASP B N 1
ATOM 7471 C CA . ASP B 1 339 ? 8.359 6.148 30.812 1 83.81 339 ASP B CA 1
ATOM 7472 C C . ASP B 1 339 ? 9.125 4.863 31.109 1 83.81 339 ASP B C 1
ATOM 7474 O O . ASP B 1 339 ? 8.562 3.906 31.641 1 83.81 339 ASP B O 1
ATOM 7478 N N . GLY B 1 340 ? 10.289 4.777 30.656 1 86.94 340 GLY B N 1
ATOM 7479 C CA . GLY B 1 340 ? 11.172 3.668 30.984 1 86.94 340 GLY B CA 1
ATOM 7480 C C . GLY B 1 340 ? 10.992 2.482 30.047 1 86.94 340 GLY B C 1
ATOM 7481 O O . GLY B 1 340 ? 11.672 1.461 30.203 1 86.94 340 GLY B O 1
ATOM 7482 N N . ARG B 1 341 ? 10.133 2.561 29.141 1 88.94 341 ARG B N 1
ATOM 7483 C CA . ARG B 1 341 ? 9.898 1.466 28.203 1 88.94 341 ARG B CA 1
ATOM 7484 C C . ARG B 1 341 ? 10.242 1.88 26.781 1 88.94 341 ARG B C 1
ATOM 7486 O O . ARG B 1 341 ? 9.953 3.006 26.359 1 88.94 341 ARG B O 1
ATOM 7493 N N . LYS B 1 342 ? 10.875 0.978 26.109 1 95.06 342 LYS B N 1
ATOM 7494 C CA . LYS B 1 342 ? 11.156 1.214 24.688 1 95.06 342 LYS B CA 1
ATOM 7495 C C . LYS B 1 342 ? 9.953 0.867 23.828 1 95.06 342 LYS B C 1
ATOM 7497 O O . LYS B 1 342 ? 9.398 -0.23 23.922 1 95.06 342 LYS B O 1
ATOM 7502 N N . ILE B 1 343 ? 9.594 1.744 23.016 1 97.06 343 ILE B N 1
ATOM 7503 C CA . ILE B 1 343 ? 8.43 1.55 22.156 1 97.06 343 ILE B CA 1
ATOM 7504 C C . ILE B 1 343 ? 8.852 1.638 20.688 1 97.06 343 ILE B C 1
ATOM 7506 O O . ILE B 1 343 ? 9.453 2.629 20.266 1 97.06 343 ILE B O 1
ATOM 7510 N N . SER B 1 344 ? 8.57 0.554 19.922 1 98.5 344 SER B N 1
ATOM 7511 C CA . SER B 1 344 ? 8.789 0.614 18.469 1 98.5 344 SER B CA 1
ATOM 7512 C C . SER B 1 344 ? 7.961 1.727 17.844 1 98.5 344 SER B C 1
ATOM 7514 O O . SER B 1 344 ? 6.793 1.919 18.188 1 98.5 344 SER B O 1
ATOM 7516 N N . GLN B 1 345 ? 8.555 2.455 16.891 1 98.62 345 GLN B N 1
ATOM 7517 C CA . GLN B 1 345 ? 7.855 3.547 16.234 1 98.62 345 GLN B CA 1
ATOM 7518 C C . GLN B 1 345 ? 7.254 3.086 14.906 1 98.62 345 GLN B C 1
ATOM 7520 O O . GLN B 1 345 ? 6.871 3.908 14.07 1 98.62 345 GLN B O 1
ATOM 7525 N N . LEU B 1 346 ? 7.164 1.744 14.742 1 98.75 346 LEU B N 1
ATOM 7526 C CA . LEU B 1 346 ? 6.574 1.15 13.547 1 98.75 346 LEU B CA 1
ATOM 7527 C C . LEU B 1 346 ? 5.133 1.61 13.359 1 98.75 346 LEU B C 1
ATOM 7529 O O . LEU B 1 346 ? 4.66 1.759 12.234 1 98.75 346 LEU B O 1
ATOM 7533 N N . TRP B 1 347 ? 4.473 1.954 14.508 1 98.69 347 TRP B N 1
ATOM 7534 C CA . TRP B 1 347 ? 3.076 2.365 14.43 1 98.69 347 TRP B CA 1
ATOM 7535 C C . TRP B 1 347 ? 2.934 3.67 13.656 1 98.69 347 TRP B C 1
ATOM 7537 O O . TRP B 1 347 ? 1.907 3.908 13.016 1 98.69 347 TRP B O 1
ATOM 7547 N N . LYS B 1 348 ? 3.936 4.531 13.648 1 98.62 348 LYS B N 1
ATOM 7548 C CA . LYS B 1 348 ? 3.902 5.785 12.898 1 98.62 348 LYS B CA 1
ATOM 7549 C C . LYS B 1 348 ? 3.891 5.527 11.398 1 98.62 348 LYS B C 1
ATOM 7551 O O . LYS B 1 348 ? 3.268 6.273 10.641 1 98.62 348 LYS B O 1
ATOM 7556 N N . VAL B 1 349 ? 4.641 4.465 10.992 1 98.5 349 VAL B N 1
ATOM 7557 C CA . VAL B 1 349 ? 4.641 4.066 9.594 1 98.5 349 VAL B CA 1
ATOM 7558 C C . VAL B 1 349 ? 3.213 3.748 9.148 1 98.5 349 VAL B C 1
ATOM 7560 O O . VAL B 1 349 ? 2.74 4.27 8.133 1 98.5 349 VAL B O 1
ATOM 7563 N N . ALA B 1 350 ? 2.555 2.928 9.906 1 98.69 350 ALA B N 1
ATOM 7564 C CA . ALA B 1 350 ? 1.197 2.494 9.586 1 98.69 350 ALA B CA 1
ATOM 7565 C C . ALA B 1 350 ? 0.218 3.662 9.664 1 98.69 350 ALA B C 1
ATOM 7567 O O . ALA B 1 350 ? -0.647 3.809 8.797 1 98.69 350 ALA B O 1
ATOM 7568 N N . PHE B 1 351 ? 0.356 4.473 10.688 1 98.69 351 PHE B N 1
ATOM 7569 C CA . PHE B 1 351 ? -0.539 5.605 10.906 1 98.69 351 PHE B CA 1
ATOM 7570 C C . PHE B 1 351 ? -0.444 6.594 9.75 1 98.69 351 PHE B C 1
ATOM 7572 O O . PHE B 1 351 ? -1.465 7.047 9.227 1 98.69 351 PHE B O 1
ATOM 7579 N N . THR B 1 352 ? 0.775 6.914 9.336 1 98.44 352 THR B N 1
ATOM 7580 C CA . THR B 1 352 ? 1.009 7.848 8.242 1 98.44 352 THR B CA 1
ATOM 7581 C C . THR B 1 352 ? 0.445 7.301 6.934 1 98.44 352 THR B C 1
ATOM 7583 O O . THR B 1 352 ? -0.231 8.016 6.195 1 98.44 352 THR B O 1
ATOM 7586 N N . ARG B 1 353 ? 0.74 6.047 6.691 1 97.88 353 ARG B N 1
ATOM 7587 C CA . ARG B 1 353 ? 0.254 5.414 5.469 1 97.88 353 ARG B CA 1
ATOM 7588 C C . ARG B 1 353 ? -1.27 5.348 5.453 1 97.88 353 ARG B C 1
ATOM 7590 O O . ARG B 1 353 ? -1.898 5.613 4.426 1 97.88 353 ARG B O 1
ATOM 7597 N N . LEU B 1 354 ? -1.849 4.961 6.547 1 98.56 354 LEU B N 1
ATOM 7598 C CA . LEU B 1 354 ? -3.299 4.859 6.66 1 98.56 354 LEU B CA 1
ATOM 7599 C C . LEU B 1 354 ? -3.961 6.207 6.398 1 98.56 354 LEU B C 1
ATOM 7601 O O . LEU B 1 354 ? -4.879 6.305 5.582 1 98.56 354 LEU B O 1
ATOM 7605 N N . PHE B 1 355 ? -3.492 7.262 7.016 1 98.75 355 PHE B N 1
ATOM 7606 C CA . PHE B 1 355 ? -4.117 8.57 6.863 1 98.75 355 PHE B CA 1
ATOM 7607 C C . PHE B 1 355 ? -3.904 9.109 5.453 1 98.75 355 PHE B C 1
ATOM 7609 O O . PHE B 1 355 ? -4.766 9.805 4.914 1 98.75 355 PHE B O 1
ATOM 7616 N N . GLY B 1 356 ? -2.746 8.789 4.875 1 98.44 356 GLY B N 1
ATOM 7617 C CA . GLY B 1 356 ? -2.598 9.125 3.465 1 98.44 356 GLY B CA 1
ATOM 7618 C C . GLY B 1 356 ? -3.693 8.539 2.596 1 98.44 356 GLY B C 1
ATOM 7619 O O . GLY B 1 356 ? -4.285 9.242 1.774 1 98.44 356 GLY B O 1
ATOM 7620 N N . GLU B 1 357 ? -3.957 7.262 2.793 1 98.38 357 GLU B N 1
ATOM 7621 C CA . GLU B 1 357 ? -4.996 6.582 2.021 1 98.38 357 GLU B CA 1
ATOM 7622 C C . GLU B 1 357 ? -6.379 7.137 2.354 1 98.38 357 GLU B C 1
ATOM 7624 O O . GLU B 1 357 ? -7.219 7.293 1.466 1 98.38 357 GLU B O 1
ATOM 7629 N N . LEU B 1 358 ? -6.633 7.383 3.621 1 98.88 358 LEU B N 1
ATOM 7630 C CA . LEU B 1 358 ? -7.922 7.914 4.047 1 98.88 358 LEU B CA 1
ATOM 7631 C C . LEU B 1 358 ? -8.164 9.297 3.457 1 98.88 358 LEU B C 1
ATOM 7633 O O . LEU B 1 358 ? -9.273 9.602 3.002 1 98.88 358 LEU B O 1
ATOM 7637 N N . ASN B 1 359 ? -7.094 10.141 3.477 1 98.88 359 ASN B N 1
ATOM 7638 C CA . ASN B 1 359 ? -7.203 11.461 2.865 1 98.88 359 ASN B CA 1
ATOM 7639 C C . ASN B 1 359 ? -7.586 11.367 1.391 1 98.88 359 ASN B C 1
ATOM 7641 O O . ASN B 1 359 ? -8.461 12.102 0.925 1 98.88 359 ASN B O 1
ATOM 7645 N N . ARG B 1 360 ? -6.977 10.5 0.705 1 98.81 360 ARG B N 1
ATOM 7646 C CA . ARG B 1 360 ? -7.258 10.344 -0.719 1 98.81 360 ARG B CA 1
ATOM 7647 C C . ARG B 1 360 ? -8.664 9.812 -0.946 1 98.81 360 ARG B C 1
ATOM 7649 O O . ARG B 1 360 ? -9.32 10.164 -1.929 1 98.81 360 ARG B O 1
ATOM 7656 N N . THR B 1 361 ? -9.117 8.914 -0.067 1 98.81 361 THR B N 1
ATOM 7657 C CA . THR B 1 361 ? -10.477 8.383 -0.148 1 98.81 361 THR B CA 1
ATOM 7658 C C . THR B 1 361 ? -11.508 9.5 0.018 1 98.81 361 THR B C 1
ATOM 7660 O O . THR B 1 361 ? -12.438 9.617 -0.783 1 98.81 361 THR B O 1
ATOM 7663 N N . VAL B 1 362 ? -11.297 10.305 1.051 1 98.88 362 VAL B N 1
ATOM 7664 C CA . VAL B 1 362 ? -12.234 11.398 1.312 1 98.88 362 VAL B CA 1
ATOM 7665 C C . VAL B 1 362 ? -12.18 12.406 0.164 1 98.88 362 VAL B C 1
ATOM 7667 O O . VAL B 1 362 ? -13.219 12.859 -0.318 1 98.88 362 VAL B O 1
ATOM 7670 N N . ARG B 1 363 ? -10.969 12.789 -0.3 1 98.75 363 ARG B N 1
ATOM 7671 C CA . ARG B 1 363 ? -10.844 13.719 -1.413 1 98.75 363 ARG B CA 1
ATOM 7672 C C . ARG B 1 363 ? -11.578 13.211 -2.646 1 98.75 363 ARG B C 1
ATOM 7674 O O . ARG B 1 363 ? -12.289 13.969 -3.311 1 98.75 363 ARG B O 1
ATOM 7681 N N . LEU B 1 364 ? -11.406 11.898 -2.912 1 98.56 364 LEU B N 1
ATOM 7682 C CA . LEU B 1 364 ? -12.07 11.32 -4.074 1 98.56 364 LEU B CA 1
ATOM 7683 C C . LEU B 1 364 ? -13.586 11.469 -3.959 1 98.56 364 LEU B C 1
ATOM 7685 O O . LEU B 1 364 ? -14.25 11.836 -4.926 1 98.56 364 LEU B O 1
ATOM 7689 N N . GLY B 1 365 ? -14.148 11.109 -2.76 1 98.69 365 GLY B N 1
ATOM 7690 C CA . GLY B 1 365 ? -15.578 11.266 -2.543 1 98.69 365 GLY B CA 1
ATOM 7691 C C . GLY B 1 365 ? -16.062 12.695 -2.713 1 98.69 365 GLY B C 1
ATOM 7692 O O . GLY B 1 365 ? -17.047 12.953 -3.408 1 98.69 365 GLY B O 1
ATOM 7693 N N . VAL B 1 366 ? -15.32 13.617 -2.162 1 98.88 366 VAL B N 1
ATOM 7694 C CA . VAL B 1 366 ? -15.695 15.023 -2.182 1 98.88 366 VAL B CA 1
ATOM 7695 C C . VAL B 1 366 ? -15.609 15.562 -3.609 1 98.88 366 VAL B C 1
ATOM 7697 O O . VAL B 1 366 ? -16.516 16.25 -4.082 1 98.88 366 VAL B O 1
ATOM 7700 N N . LEU B 1 367 ? -14.508 15.281 -4.285 1 98.62 367 LEU B N 1
ATOM 7701 C CA . LEU B 1 367 ? -14.336 15.766 -5.652 1 98.62 367 LEU B CA 1
ATOM 7702 C C . LEU B 1 367 ? -15.406 15.18 -6.57 1 98.62 367 LEU B C 1
ATOM 7704 O O . LEU B 1 367 ? -15.898 15.867 -7.469 1 98.62 367 LEU B O 1
ATOM 7708 N N . THR B 1 368 ? -15.727 13.883 -6.395 1 98.25 368 THR B N 1
ATOM 7709 C CA . THR B 1 368 ? -16.781 13.25 -7.184 1 98.25 368 THR B CA 1
ATOM 7710 C C . THR B 1 368 ? -18.125 13.938 -6.938 1 98.25 368 THR B C 1
ATOM 7712 O O . THR B 1 368 ? -18.844 14.242 -7.883 1 98.25 368 THR B O 1
ATOM 7715 N N . GLY B 1 369 ? -18.438 14.188 -5.652 1 98.25 369 GLY B N 1
ATOM 7716 C CA . GLY B 1 369 ? -19.672 14.891 -5.324 1 98.25 369 GLY B CA 1
ATOM 7717 C C . GLY B 1 369 ? -19.75 16.281 -5.91 1 98.25 369 GLY B C 1
ATOM 7718 O O . GLY B 1 369 ? -20.781 16.688 -6.438 1 98.25 369 GLY B O 1
ATOM 7719 N N . LEU B 1 370 ? -18.672 17.016 -5.848 1 98.62 370 LEU B N 1
ATOM 7720 C CA . LEU B 1 370 ? -18.641 18.375 -6.367 1 98.62 370 LEU B CA 1
ATOM 7721 C C . LEU B 1 370 ? -18.75 18.391 -7.887 1 98.62 370 LEU B C 1
ATOM 7723 O O . LEU B 1 370 ? -19.359 19.281 -8.469 1 98.62 370 LEU B O 1
ATOM 7727 N N . LYS B 1 371 ? -18.078 17.453 -8.531 1 97.69 371 LYS B N 1
ATOM 7728 C CA . LYS B 1 371 ? -18.203 17.312 -9.977 1 97.69 371 LYS B CA 1
ATOM 7729 C C . LYS B 1 371 ? -19.656 17.094 -10.383 1 97.69 371 LYS B C 1
ATOM 7731 O O . LYS B 1 371 ? -20.125 17.656 -11.375 1 97.69 371 LYS B O 1
ATOM 7736 N N . GLU B 1 372 ? -20.359 16.25 -9.664 1 97.12 372 GLU B N 1
ATOM 7737 C CA . GLU B 1 372 ? -21.766 15.961 -9.938 1 97.12 372 GLU B CA 1
ATOM 7738 C C . GLU B 1 372 ? -22.625 17.219 -9.805 1 97.12 372 GLU B C 1
ATOM 7740 O O . GLU B 1 372 ? -23.656 17.344 -10.445 1 97.12 372 GLU B O 1
ATOM 7745 N N . LEU B 1 373 ? -22.172 18.172 -9.008 1 97.62 373 LEU B N 1
ATOM 7746 C CA . LEU B 1 373 ? -22.891 19.438 -8.805 1 97.62 373 LEU B CA 1
ATOM 7747 C C . LEU B 1 373 ? -22.375 20.5 -9.766 1 97.62 373 LEU B C 1
ATOM 7749 O O . LEU B 1 373 ? -22.75 21.672 -9.648 1 97.62 373 LEU B O 1
ATOM 7753 N N . ASN B 1 374 ? -21.438 20.109 -10.695 1 96.31 374 ASN B N 1
ATOM 7754 C CA . ASN B 1 374 ? -20.812 21.031 -11.648 1 96.31 374 ASN B CA 1
ATOM 7755 C C . ASN B 1 374 ? -20.109 22.188 -10.945 1 96.31 374 ASN B C 1
ATOM 7757 O O . ASN B 1 374 ? -20.203 23.328 -11.391 1 96.31 374 ASN B O 1
ATOM 7761 N N . ALA B 1 375 ? -19.516 21.875 -9.828 1 96.94 375 ALA B N 1
ATOM 7762 C CA . ALA B 1 375 ? -18.828 22.875 -9.039 1 96.94 375 ALA B CA 1
ATOM 7763 C C . ALA B 1 375 ? -17.344 22.938 -9.391 1 96.94 375 ALA B C 1
ATOM 7765 O O . ALA B 1 375 ? -16.766 21.938 -9.859 1 96.94 375 ALA B O 1
ATOM 7766 N N . GLY B 1 376 ? -16.672 24.094 -9.281 1 97.06 376 GLY B N 1
ATOM 7767 C CA . GLY B 1 376 ? -15.219 24.203 -9.242 1 97.06 376 GLY B CA 1
ATOM 7768 C C . GLY B 1 376 ? -14.633 23.828 -7.895 1 97.06 376 GLY B C 1
ATOM 7769 O O . GLY B 1 376 ? -14.664 24.625 -6.953 1 97.06 376 GLY B O 1
ATOM 7770 N N . PRO B 1 377 ? -14.086 22.672 -7.762 1 97.81 377 PRO B N 1
ATOM 7771 C CA . PRO B 1 377 ? -13.781 22.109 -6.441 1 97.81 377 PRO B CA 1
ATOM 7772 C C . PRO B 1 377 ? -12.766 22.953 -5.668 1 97.81 377 PRO B C 1
ATOM 7774 O O . PRO B 1 377 ? -12.969 23.234 -4.484 1 97.81 377 PRO B O 1
ATOM 7777 N N . GLU B 1 378 ? -11.68 23.391 -6.285 1 97.94 378 GLU B N 1
ATOM 7778 C CA . GLU B 1 378 ? -10.617 24.109 -5.578 1 97.94 378 GLU B CA 1
ATOM 7779 C C . GLU B 1 378 ? -11.125 25.422 -5.016 1 97.94 378 GLU B C 1
ATOM 7781 O O . GLU B 1 378 ? -10.945 25.719 -3.83 1 97.94 378 GLU B O 1
ATOM 7786 N N . GLU B 1 379 ? -11.789 26.203 -5.887 1 98.38 379 GLU B N 1
ATOM 7787 C CA . GLU B 1 379 ? -12.289 27.5 -5.457 1 98.38 379 GLU B CA 1
ATOM 7788 C C . GLU B 1 379 ? -13.344 27.359 -4.363 1 98.38 379 GLU B C 1
ATOM 7790 O O . GLU B 1 379 ? -13.328 28.094 -3.379 1 98.38 379 GLU B O 1
ATOM 7795 N N . PHE B 1 380 ? -14.266 26.438 -4.547 1 98.62 380 PHE B N 1
ATOM 7796 C CA . PHE B 1 380 ? -15.305 26.219 -3.547 1 98.62 380 PHE B CA 1
ATOM 7797 C C . PHE B 1 380 ? -14.688 25.844 -2.201 1 98.62 380 PHE B C 1
ATOM 7799 O O . PHE B 1 380 ? -15.086 26.391 -1.166 1 98.62 380 PHE B O 1
ATOM 7806 N N . LEU B 1 381 ? -13.688 24.875 -2.225 1 98.88 381 LEU B N 1
ATOM 7807 C CA . LEU B 1 381 ? -13.102 24.375 -0.983 1 98.88 381 LEU B CA 1
ATOM 7808 C C . LEU B 1 381 ? -12.305 25.469 -0.28 1 98.88 381 LEU B C 1
ATOM 7810 O O . LEU B 1 381 ? -12.258 25.5 0.951 1 98.88 381 LEU B O 1
ATOM 7814 N N . VAL B 1 382 ? -11.672 26.375 -1.033 1 98.75 382 VAL B N 1
ATOM 7815 C CA . VAL B 1 382 ? -10.977 27.5 -0.426 1 98.75 382 VAL B CA 1
ATOM 7816 C C . VAL B 1 382 ? -12 28.453 0.205 1 98.75 382 VAL B C 1
ATOM 7818 O O . VAL B 1 382 ? -11.828 28.891 1.347 1 98.75 382 VAL B O 1
ATOM 7821 N N . ARG B 1 383 ? -13.102 28.734 -0.474 1 98.56 383 ARG B N 1
ATOM 7822 C CA . ARG B 1 383 ? -14.125 29.656 0.02 1 98.56 383 ARG B CA 1
ATOM 7823 C C . ARG B 1 383 ? -14.844 29.078 1.229 1 98.56 383 ARG B C 1
ATOM 7825 O O . ARG B 1 383 ? -15.336 29.812 2.082 1 98.56 383 ARG B O 1
ATOM 7832 N N . TYR B 1 384 ? -14.898 27.734 1.288 1 98.75 384 TYR B N 1
ATOM 7833 C CA . TYR B 1 384 ? -15.594 27.109 2.406 1 98.75 384 TYR B CA 1
ATOM 7834 C C . TYR B 1 384 ? -14.922 27.469 3.73 1 98.75 384 TYR B C 1
ATOM 7836 O O . TYR B 1 384 ? -15.547 27.359 4.793 1 98.75 384 TYR B O 1
ATOM 7844 N N . ALA B 1 385 ? -13.656 27.906 3.693 1 98.62 385 ALA B N 1
ATOM 7845 C CA . ALA B 1 385 ? -12.984 28.375 4.898 1 98.62 385 ALA B CA 1
ATOM 7846 C C . ALA B 1 385 ? -13.766 29.516 5.547 1 98.62 385 ALA B C 1
ATOM 7848 O O . ALA B 1 385 ? -13.727 29.688 6.766 1 98.62 385 ALA B O 1
ATOM 7849 N N . ARG B 1 386 ? -14.523 30.297 4.699 1 98.38 386 ARG B N 1
ATOM 7850 C CA . ARG B 1 386 ? -15.312 31.438 5.176 1 98.38 386 ARG B CA 1
ATOM 7851 C C . ARG B 1 386 ? -16.453 30.953 6.074 1 98.38 386 ARG B C 1
ATOM 7853 O O . ARG B 1 386 ? -16.938 31.719 6.918 1 98.38 386 ARG B O 1
ATOM 7860 N N . ILE B 1 387 ? -16.875 29.703 5.895 1 98.12 387 ILE B N 1
ATOM 7861 C CA . ILE B 1 387 ? -17.906 29.109 6.742 1 98.12 387 ILE B CA 1
ATOM 7862 C C . ILE B 1 387 ? -17.25 28.453 7.957 1 98.12 387 ILE B C 1
ATOM 7864 O O . ILE B 1 387 ? -17.703 28.656 9.094 1 98.12 387 ILE B O 1
ATOM 7868 N N . PHE B 1 388 ? -16.219 27.688 7.75 1 98.19 388 PHE B N 1
ATOM 7869 C CA . PHE B 1 388 ? -15.578 26.953 8.82 1 98.19 388 PHE B CA 1
ATOM 7870 C C . PHE B 1 388 ? -15.031 27.891 9.891 1 98.19 388 PHE B C 1
ATOM 7872 O O . PHE B 1 388 ? -15.164 27.625 11.086 1 98.19 388 PHE B O 1
ATOM 7879 N N . PHE B 1 389 ? -14.375 29.016 9.461 1 97.62 389 PHE B N 1
ATOM 7880 C CA . PHE B 1 389 ? -13.805 30 10.359 1 97.62 389 PHE B CA 1
ATOM 7881 C C . PHE B 1 389 ? -14.633 31.281 10.344 1 97.62 389 PHE B C 1
ATOM 7883 O O . PHE B 1 389 ? -14.086 32.375 10.352 1 97.62 389 PHE B O 1
ATOM 7890 N N . ARG B 1 390 ? -15.898 31.172 10.352 1 96.25 390 ARG B N 1
ATOM 7891 C CA . ARG B 1 390 ? -16.828 32.281 10.117 1 96.25 390 ARG B CA 1
ATOM 7892 C C . ARG B 1 390 ? -16.625 33.375 11.141 1 96.25 390 ARG B C 1
ATOM 7894 O O . ARG B 1 390 ? -16.625 34.562 10.797 1 96.25 390 ARG B O 1
ATOM 7901 N N . ASP B 1 391 ? -16.5 33.062 12.414 1 92.12 391 ASP B N 1
ATOM 7902 C CA . ASP B 1 391 ? -16.375 34.062 13.469 1 92.12 391 ASP B CA 1
ATOM 7903 C C . ASP B 1 391 ? -15.125 34.906 13.273 1 92.12 391 ASP B C 1
ATOM 7905 O O . ASP B 1 391 ? -15.133 36.125 13.547 1 92.12 391 ASP B O 1
ATOM 7909 N N . TYR B 1 392 ? -14.062 34.281 12.875 1 92.75 392 TYR B N 1
ATOM 7910 C CA . TYR B 1 392 ? -12.828 35.031 12.609 1 92.75 392 TYR B CA 1
ATOM 7911 C C . TYR B 1 392 ? -13.016 36.031 11.469 1 92.75 392 TYR B C 1
ATOM 7913 O O . TYR B 1 392 ? -12.68 37.188 11.602 1 92.75 392 TYR B O 1
ATOM 7921 N N . TYR B 1 393 ? -13.523 35.531 10.359 1 95.44 393 TYR B N 1
ATOM 7922 C CA . TYR B 1 393 ? -13.727 36.406 9.203 1 95.44 393 TYR B CA 1
ATOM 7923 C C . TYR B 1 393 ? -14.727 37.5 9.523 1 95.44 393 TYR B C 1
ATOM 7925 O O . TYR B 1 393 ? -14.57 38.656 9.086 1 95.44 393 TYR B O 1
ATOM 7933 N N . GLY B 1 394 ? -15.734 37.094 10.305 1 92.44 394 GLY B N 1
ATOM 7934 C CA . GLY B 1 394 ? -16.703 38.094 10.75 1 92.44 394 GLY B CA 1
ATOM 7935 C C . GLY B 1 394 ? -16.078 39.188 11.586 1 92.44 394 GLY B C 1
ATOM 7936 O O . GLY B 1 394 ? -16.469 40.344 11.469 1 92.44 394 GLY B O 1
ATOM 7937 N N . TYR B 1 395 ? -15.188 38.844 12.438 1 89.19 395 TYR B N 1
ATOM 7938 C CA . TYR B 1 395 ? -14.492 39.812 13.281 1 89.19 395 TYR B CA 1
ATOM 7939 C C . TYR B 1 395 ? -13.805 40.875 12.43 1 89.19 395 TYR B C 1
ATOM 7941 O O . TYR B 1 395 ? -13.758 42.031 12.805 1 89.19 395 TYR B O 1
ATOM 7949 N N . PHE B 1 396 ? -13.25 40.531 11.258 1 91.06 396 PHE B N 1
ATOM 7950 C CA . PHE B 1 396 ? -12.516 41.438 10.406 1 91.06 396 PHE B CA 1
ATOM 7951 C C . PHE B 1 396 ? -13.422 42.031 9.336 1 91.06 396 PHE B C 1
ATOM 7953 O O . PHE B 1 396 ? -12.953 42.719 8.43 1 91.06 396 PHE B O 1
ATOM 7960 N N . GLY B 1 397 ? -14.711 41.719 9.398 1 94 397 GLY B N 1
ATOM 7961 C CA . GLY B 1 397 ? -15.672 42.281 8.453 1 94 397 GLY B CA 1
ATOM 7962 C C . GLY B 1 397 ? -15.516 41.719 7.051 1 94 397 GLY B C 1
ATOM 7963 O O . GLY B 1 397 ? -15.844 42.375 6.066 1 94 397 GLY B O 1
ATOM 7964 N N . ILE B 1 398 ? -14.953 40.594 6.938 1 96.12 398 ILE B N 1
ATOM 7965 C CA . ILE B 1 398 ? -14.75 39.938 5.656 1 96.12 398 ILE B CA 1
ATOM 7966 C C . ILE B 1 398 ? -15.984 39.094 5.305 1 96.12 398 ILE B C 1
ATOM 7968 O O . ILE B 1 398 ? -16.625 38.531 6.191 1 96.12 398 ILE B O 1
ATOM 7972 N N . GLU B 1 399 ? -16.281 38.938 4.102 1 96.44 399 GLU B N 1
ATOM 7973 C CA . GLU B 1 399 ? -17.5 38.312 3.584 1 96.44 399 GLU B CA 1
ATOM 7974 C C . GLU B 1 399 ? -17.547 36.812 3.961 1 96.44 399 GLU B C 1
ATOM 7976 O O . GLU B 1 399 ? -16.594 36.094 3.711 1 96.44 399 GLU B O 1
ATOM 7981 N N . THR B 1 400 ? -18.641 36.375 4.555 1 97.44 400 THR B N 1
ATOM 7982 C CA . THR B 1 400 ? -18.797 35 4.965 1 97.44 400 THR B CA 1
ATOM 7983 C C . THR B 1 400 ? -20.156 34.469 4.527 1 97.44 400 THR B C 1
ATOM 7985 O O . THR B 1 400 ? -20.578 33.375 4.965 1 97.44 400 THR B O 1
ATOM 7988 N N . SER B 1 401 ? -20.906 35.125 3.666 1 97.31 401 SER B N 1
ATOM 7989 C CA . SER B 1 401 ? -22.25 34.719 3.266 1 97.31 401 SER B CA 1
ATOM 7990 C C . SER B 1 401 ? -22.25 33.406 2.518 1 97.31 401 SER B C 1
ATOM 7992 O O . SER B 1 401 ? -21.266 33.062 1.829 1 97.31 401 SER B O 1
ATOM 7994 N N . LEU B 1 402 ? -23.328 32.656 2.635 1 97.69 402 LEU B N 1
ATOM 7995 C CA . LEU B 1 402 ? -23.469 31.406 1.913 1 97.69 402 LEU B CA 1
ATOM 7996 C C . LEU B 1 402 ? -23.438 31.625 0.406 1 97.69 402 LEU B C 1
ATOM 7998 O O . LEU B 1 402 ? -22.938 30.797 -0.346 1 97.69 402 LEU B O 1
ATOM 8002 N N . ASP B 1 403 ? -23.969 32.75 -0.022 1 97.44 403 ASP B N 1
ATOM 8003 C CA . ASP B 1 403 ? -23.984 33.094 -1.443 1 97.44 403 ASP B CA 1
ATOM 8004 C C . ASP B 1 403 ? -22.562 33.188 -1.999 1 97.44 403 ASP B C 1
ATOM 8006 O O . ASP B 1 403 ? -22.281 32.656 -3.082 1 97.44 403 ASP B O 1
ATOM 8010 N N . TYR B 1 404 ? -21.688 33.812 -1.264 1 97.62 404 TYR B N 1
ATOM 8011 C CA . TYR B 1 404 ? -20.297 33.938 -1.677 1 97.62 404 TYR B CA 1
ATOM 8012 C C . TYR B 1 404 ? -19.625 32.594 -1.763 1 97.62 404 TYR B C 1
ATOM 8014 O O . TYR B 1 404 ? -18.938 32.281 -2.75 1 97.62 404 TYR B O 1
ATOM 8022 N N . VAL B 1 405 ? -19.844 31.734 -0.795 1 98.38 405 VAL B N 1
ATOM 8023 C CA . VAL B 1 405 ? -19.156 30.469 -0.681 1 98.38 405 VAL B CA 1
ATOM 8024 C C . VAL B 1 405 ? -19.656 29.5 -1.753 1 98.38 405 VAL B C 1
ATOM 8026 O O . VAL B 1 405 ? -18.891 28.703 -2.295 1 98.38 405 VAL B O 1
ATOM 8029 N N . LEU B 1 406 ? -20.969 29.578 -2.111 1 98.38 406 LEU B N 1
ATOM 8030 C CA . LEU B 1 406 ? -21.609 28.609 -2.988 1 98.38 406 LEU B CA 1
ATOM 8031 C C . LEU B 1 406 ? -21.5 29.031 -4.449 1 98.38 406 LEU B C 1
ATOM 8033 O O . LEU B 1 406 ? -21.859 28.281 -5.352 1 98.38 406 LEU B O 1
ATOM 8037 N N . GLU B 1 407 ? -20.938 30.219 -4.684 1 97.94 407 GLU B N 1
ATOM 8038 C CA . GLU B 1 407 ? -20.859 30.719 -6.051 1 97.94 407 GLU B CA 1
ATOM 8039 C C . GLU B 1 407 ? -20.172 29.703 -6.969 1 97.94 407 GLU B C 1
ATOM 8041 O O . GLU B 1 407 ? -20.688 29.391 -8.039 1 97.94 407 GLU B O 1
ATOM 8046 N N . PRO B 1 408 ? -19.016 29.125 -6.559 1 98.06 408 PRO B N 1
ATOM 8047 C CA . PRO B 1 408 ? -18.344 28.156 -7.438 1 98.06 408 PRO B C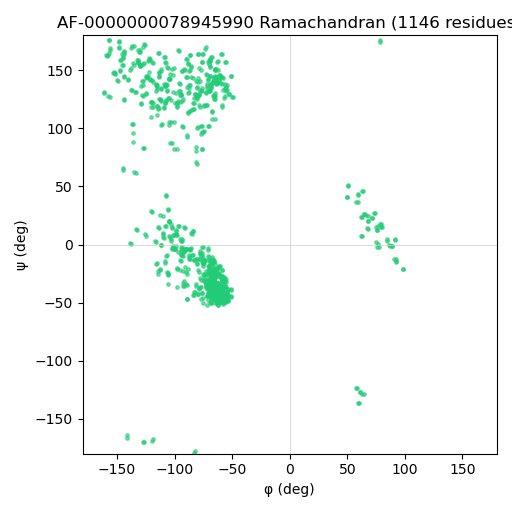A 1
ATOM 8048 C C . PRO B 1 408 ? -19.156 26.891 -7.637 1 98.06 408 PRO B C 1
ATOM 8050 O O . PRO B 1 408 ? -18.844 26.078 -8.508 1 98.06 408 PRO B O 1
ATOM 8053 N N . ALA B 1 409 ? -20.203 26.672 -6.797 1 98 409 ALA B N 1
ATOM 8054 C CA . ALA B 1 409 ? -21.047 25.484 -6.902 1 98 409 ALA B CA 1
ATOM 8055 C C . ALA B 1 409 ? -22.438 25.844 -7.449 1 98 409 ALA B C 1
ATOM 8057 O O . ALA B 1 409 ? -23.406 25.109 -7.246 1 98 409 ALA B O 1
ATOM 8058 N N . GLY B 1 410 ? -22.609 27.031 -8.055 1 97 410 GLY B N 1
ATOM 8059 C CA . GLY B 1 410 ? -23.859 27.453 -8.664 1 97 410 GLY B CA 1
ATOM 8060 C C . GLY B 1 410 ? -24.969 27.688 -7.656 1 97 410 GLY B C 1
ATOM 8061 O O . GLY B 1 410 ? -26.156 27.562 -7.984 1 97 410 GLY B O 1
ATOM 8062 N N . GLY B 1 411 ? -24.609 27.891 -6.43 1 96.69 411 GLY B N 1
ATOM 8063 C CA . GLY B 1 411 ? -25.594 28.156 -5.387 1 96.69 411 GLY B CA 1
ATOM 8064 C C . GLY B 1 411 ? -26.188 26.891 -4.793 1 96.69 411 GLY B C 1
ATOM 8065 O O . GLY B 1 411 ? -27.047 26.969 -3.906 1 96.69 411 GLY B O 1
ATOM 8066 N N . ASP B 1 412 ? -25.75 25.719 -5.184 1 97.19 412 ASP B N 1
ATOM 8067 C CA . ASP B 1 412 ? -26.312 24.453 -4.723 1 97.19 412 ASP B CA 1
ATOM 8068 C C . ASP B 1 412 ? -25.891 24.141 -3.289 1 97.19 412 ASP B C 1
ATOM 8070 O O . ASP B 1 412 ? -24.703 23.891 -3.021 1 97.19 412 ASP B O 1
ATOM 8074 N N . ARG B 1 413 ? -26.719 24.016 -2.373 1 97.06 413 ARG B N 1
ATOM 8075 C CA . ARG B 1 413 ? -26.453 23.875 -0.944 1 97.06 413 ARG B CA 1
ATOM 8076 C C . ARG B 1 413 ? -25.938 22.469 -0.612 1 97.06 413 ARG B C 1
ATOM 8078 O O . ARG B 1 413 ? -25.375 22.25 0.463 1 97.06 413 ARG B O 1
ATOM 8085 N N . ASN B 1 414 ? -26.078 21.531 -1.52 1 96.81 414 ASN B N 1
ATOM 8086 C CA . ASN B 1 414 ? -25.547 20.203 -1.288 1 96.81 414 ASN B CA 1
ATOM 8087 C C . ASN B 1 414 ? -24.031 20.203 -1.206 1 96.81 414 ASN B C 1
ATOM 8089 O O . ASN B 1 414 ? -23.422 19.281 -0.638 1 96.81 414 ASN B O 1
ATOM 8093 N N . ALA B 1 415 ? -23.422 21.234 -1.794 1 98.62 415 ALA B N 1
ATOM 8094 C CA . ALA B 1 415 ? -21.969 21.359 -1.755 1 98.62 415 ALA B CA 1
ATOM 8095 C C . ALA B 1 415 ? -21.484 21.594 -0.33 1 98.62 415 ALA B C 1
ATOM 8097 O O . ALA B 1 415 ? -20.344 21.25 0.005 1 98.62 415 ALA B O 1
ATOM 8098 N N . LEU B 1 416 ? -22.344 22.156 0.538 1 98.62 416 LEU B N 1
ATOM 8099 C CA . LEU B 1 416 ? -21.953 22.516 1.896 1 98.62 416 LEU B CA 1
ATOM 8100 C C . LEU B 1 416 ? -21.547 21.281 2.693 1 98.62 416 LEU B C 1
ATOM 8102 O O . LEU B 1 416 ? -20.578 21.312 3.443 1 98.62 416 LEU B O 1
ATOM 8106 N N . LYS B 1 417 ? -22.312 20.188 2.502 1 98.44 417 LYS B N 1
ATOM 8107 C CA . LYS B 1 417 ? -21.984 18.938 3.182 1 98.44 417 LYS B CA 1
ATOM 8108 C C . LYS B 1 417 ? -20.609 18.422 2.748 1 98.44 417 LYS B C 1
ATOM 8110 O O . LYS B 1 417 ? -19.844 17.906 3.564 1 98.44 417 LYS B O 1
ATOM 8115 N N . LEU B 1 418 ? -20.312 18.562 1.466 1 98.81 418 LEU B N 1
ATOM 8116 C CA . LEU B 1 418 ? -19.031 18.125 0.927 1 98.81 418 LEU B CA 1
ATOM 8117 C C . LEU B 1 418 ? -17.891 19 1.451 1 98.81 418 LEU B C 1
ATOM 8119 O O . LEU B 1 418 ? -16.812 18.484 1.759 1 98.81 418 LEU B O 1
ATOM 8123 N N . GLY B 1 419 ? -18.141 20.328 1.521 1 98.88 419 GLY B N 1
ATOM 8124 C CA . GLY B 1 419 ? -17.156 21.203 2.137 1 98.88 419 GLY B CA 1
ATOM 8125 C C . GLY B 1 419 ? -16.844 20.844 3.576 1 98.88 419 GLY B C 1
ATOM 8126 O O . GLY B 1 419 ? -15.68 20.75 3.967 1 98.88 419 GLY B O 1
ATOM 8127 N N . ARG B 1 420 ? -17.922 20.578 4.344 1 98.81 420 ARG B N 1
ATOM 8128 C CA . ARG B 1 420 ? -17.781 20.172 5.738 1 98.81 420 ARG B CA 1
ATOM 8129 C C . ARG B 1 420 ? -16.938 18.906 5.855 1 98.81 420 ARG B C 1
ATOM 8131 O O . ARG B 1 420 ? -15.984 18.844 6.641 1 98.81 420 ARG B O 1
ATOM 8138 N N . ILE B 1 421 ? -17.266 17.922 5.043 1 98.88 421 ILE B N 1
ATOM 8139 C CA . ILE B 1 421 ? -16.594 16.625 5.09 1 98.88 421 ILE B CA 1
ATOM 8140 C C . ILE B 1 421 ? -15.109 16.812 4.77 1 98.88 421 ILE B C 1
ATOM 8142 O O . ILE B 1 421 ? -14.25 16.25 5.445 1 98.88 421 ILE B O 1
ATOM 8146 N N . TYR B 1 422 ? -14.781 17.562 3.73 1 98.94 422 TYR B N 1
ATOM 8147 C CA . TYR B 1 422 ? -13.398 17.812 3.34 1 98.94 422 TYR B CA 1
ATOM 8148 C C . TYR B 1 422 ? -12.625 18.469 4.469 1 98.94 422 TYR B C 1
ATOM 8150 O O . TYR B 1 422 ? -11.484 18.094 4.754 1 98.94 422 TYR B O 1
ATOM 8158 N N . TYR B 1 423 ? -13.211 19.438 5.156 1 98.88 423 TYR B N 1
ATOM 8159 C CA . TYR B 1 423 ? -12.523 20.156 6.223 1 98.88 423 TYR B CA 1
ATOM 8160 C C . TYR B 1 423 ? -12.398 19.297 7.473 1 98.88 423 TYR B C 1
ATOM 8162 O O . TYR B 1 423 ? -11.453 19.453 8.25 1 98.88 423 TYR B O 1
ATOM 8170 N N . LEU B 1 424 ? -13.406 18.375 7.695 1 98.88 424 LEU B N 1
ATOM 8171 C CA . LEU B 1 424 ? -13.211 17.391 8.758 1 98.88 424 LEU B CA 1
ATOM 8172 C C . LEU B 1 424 ? -11.984 16.531 8.477 1 98.88 424 LEU B C 1
ATOM 8174 O O . LEU B 1 424 ? -11.195 16.25 9.383 1 98.88 424 LEU B O 1
ATOM 8178 N N . MET B 1 425 ? -11.828 16.141 7.215 1 98.94 425 MET B N 1
ATOM 8179 C CA . MET B 1 425 ? -10.648 15.367 6.84 1 98.94 425 MET B CA 1
ATOM 8180 C C . MET B 1 425 ? -9.367 16.172 7.078 1 98.94 425 MET B C 1
ATOM 8182 O O . MET B 1 425 ? -8.398 15.641 7.621 1 98.94 425 MET B O 1
ATOM 8186 N N . LEU B 1 426 ? -9.328 17.469 6.691 1 98.88 426 LEU B N 1
ATOM 8187 C CA . LEU B 1 426 ? -8.164 18.297 6.945 1 98.88 426 LEU B CA 1
ATOM 8188 C C . LEU B 1 426 ? -7.883 18.406 8.438 1 98.88 426 LEU B C 1
ATOM 8190 O O . LEU B 1 426 ? -6.73 18.297 8.867 1 98.88 426 LEU B O 1
ATOM 8194 N N . LEU B 1 427 ? -8.945 18.594 9.219 1 98.69 427 LEU B N 1
ATOM 8195 C CA . LEU B 1 427 ? -8.859 18.734 10.664 1 98.69 427 LEU B CA 1
ATOM 8196 C C . LEU B 1 427 ? -8.297 17.469 11.305 1 98.69 427 LEU B C 1
ATOM 8198 O O . LEU B 1 427 ? -7.621 17.531 12.336 1 98.69 427 LEU B O 1
ATOM 8202 N N . ALA B 1 428 ? -8.43 16.359 10.672 1 98.75 428 ALA B N 1
ATOM 8203 C CA . ALA B 1 428 ? -8.016 15.055 11.195 1 98.75 428 ALA B CA 1
ATOM 8204 C C . ALA B 1 428 ? -6.535 14.805 10.938 1 98.75 428 ALA B C 1
ATOM 8206 O O . ALA B 1 428 ? -6.035 13.703 11.164 1 98.75 428 ALA B O 1
ATOM 8207 N N . ASN B 1 429 ? -5.762 15.82 10.516 1 98.62 429 ASN B N 1
ATOM 8208 C CA . ASN B 1 429 ? -4.383 15.578 10.109 1 98.62 429 ASN B CA 1
ATOM 8209 C C . ASN B 1 429 ? -3.396 16.359 10.969 1 98.62 429 ASN B C 1
ATOM 8211 O O . ASN B 1 429 ? -2.318 16.734 10.5 1 98.62 429 ASN B O 1
ATOM 8215 N N . HIS B 1 430 ? -3.814 16.625 12.227 1 98.19 430 HIS B N 1
ATOM 8216 C CA . HIS B 1 430 ? -2.83 17.219 13.125 1 98.19 430 HIS B CA 1
ATOM 8217 C C . HIS B 1 430 ? -1.535 16.422 13.133 1 98.19 430 HIS B C 1
ATOM 8219 O O . HIS B 1 430 ? -1.564 15.188 13.078 1 98.19 430 HIS B O 1
ATOM 8225 N N . SER B 1 431 ? -0.452 17.062 13.266 1 97.5 431 SER B N 1
ATOM 8226 C CA . SER B 1 431 ? 0.84 16.391 13.289 1 97.5 431 SER B CA 1
ATOM 8227 C C . SER B 1 431 ? 1.131 15.797 14.664 1 97.5 431 SER B C 1
ATOM 8229 O O . SER B 1 431 ? 1.953 14.883 14.789 1 97.5 431 SER B O 1
ATOM 8231 N N . CYS B 1 432 ? 0.463 16.172 15.664 1 94.69 432 CYS B N 1
ATOM 8232 C CA . CYS B 1 432 ? 0.762 15.922 17.078 1 94.69 432 CYS B CA 1
ATOM 8233 C C . CYS B 1 432 ? 0.79 14.43 17.359 1 94.69 432 CYS B C 1
ATOM 8235 O O . CYS B 1 432 ? 1.646 13.953 18.109 1 94.69 432 CYS B O 1
ATOM 8237 N N . PRO B 1 433 ? -0.145 13.656 16.812 1 95.25 433 PRO B N 1
ATOM 8238 C CA . PRO B 1 433 ? -0.144 12.227 17.141 1 95.25 433 PRO B CA 1
ATOM 8239 C C . PRO B 1 433 ? 1.193 11.555 16.828 1 95.25 433 PRO B C 1
ATOM 8241 O O . PRO B 1 433 ? 1.616 10.648 17.562 1 95.25 433 PRO B O 1
ATOM 8244 N N . ARG B 1 434 ? 1.886 12 15.836 1 96.81 434 ARG B N 1
ATOM 8245 C CA . ARG B 1 434 ? 3.104 11.336 15.391 1 96.81 434 ARG B CA 1
ATOM 8246 C C . ARG B 1 434 ? 4.344 12.031 15.938 1 96.81 434 ARG B C 1
ATOM 8248 O O . ARG B 1 434 ? 5.469 11.578 15.711 1 96.81 434 ARG B O 1
ATOM 8255 N N . PHE B 1 435 ? 4.082 13.172 16.656 1 96.19 435 PHE B N 1
ATOM 8256 C CA . PHE B 1 435 ? 5.191 13.859 17.312 1 96.19 435 PHE B CA 1
ATOM 8257 C C . PHE B 1 435 ? 5.676 13.078 18.531 1 96.19 435 PHE B C 1
ATOM 8259 O O . PHE B 1 435 ? 6.879 12.992 18.781 1 96.19 435 PHE B O 1
ATOM 8266 N N . TRP B 1 436 ? 4.793 12.477 19.188 1 93.06 436 TRP B N 1
ATOM 8267 C CA . TRP B 1 436 ? 5.086 11.812 20.453 1 93.06 436 TRP B CA 1
ATOM 8268 C C . TRP B 1 436 ? 5.352 10.32 20.234 1 93.06 436 TRP B C 1
ATOM 8270 O O . TRP B 1 436 ? 5.02 9.773 19.188 1 93.06 436 TRP B O 1
ATOM 8280 N N . GLU B 1 437 ? 5.879 9.703 21.234 1 95.12 437 GLU B N 1
ATOM 8281 C CA . GLU B 1 437 ? 6.422 8.359 21.062 1 95.12 437 GLU B CA 1
ATOM 8282 C C . GLU B 1 437 ? 5.352 7.293 21.297 1 95.12 437 GLU B C 1
ATOM 8284 O O . GLU B 1 437 ? 5.484 6.16 20.812 1 95.12 437 GLU B O 1
ATOM 8289 N N . ASN B 1 438 ? 4.371 7.621 22.062 1 95.44 438 ASN B N 1
ATOM 8290 C CA . ASN B 1 438 ? 3.277 6.676 22.266 1 95.44 438 ASN B CA 1
ATOM 8291 C C . ASN B 1 438 ? 2.055 7.043 21.422 1 95.44 438 ASN B C 1
ATOM 8293 O O . ASN B 1 438 ? 1.751 8.227 21.25 1 95.44 438 ASN B O 1
ATOM 8297 N N . LEU B 1 439 ? 1.359 6.051 20.984 1 97.31 439 LEU B N 1
ATOM 8298 C CA . LEU B 1 439 ? 0.231 6.242 20.078 1 97.31 439 LEU B CA 1
ATOM 8299 C C . LEU B 1 439 ? -1.01 6.688 20.844 1 97.31 439 LEU B C 1
ATOM 8301 O O . LEU B 1 439 ? -1.75 7.559 20.375 1 97.31 439 LEU B O 1
ATOM 8305 N N . ASP B 1 440 ? -1.28 6.086 22.016 1 97.62 440 ASP B N 1
ATOM 8306 C CA . ASP B 1 440 ? -2.533 6.285 22.734 1 97.62 440 ASP B CA 1
ATOM 8307 C C . ASP B 1 440 ? -2.553 7.645 23.438 1 97.62 440 ASP B C 1
ATOM 8309 O O . ASP B 1 440 ? -2.332 7.73 24.641 1 97.62 440 ASP B O 1
ATOM 8313 N N . THR B 1 441 ? -2.873 8.68 22.703 1 96.88 441 THR B N 1
ATOM 8314 C CA . THR B 1 441 ? -2.928 10.047 23.203 1 96.88 441 THR B CA 1
ATOM 8315 C C . THR B 1 441 ? -4.234 10.727 22.781 1 96.88 441 THR B C 1
ATOM 8317 O O . THR B 1 441 ? -4.938 10.234 21.891 1 96.88 441 THR B O 1
ATOM 8320 N N . ARG B 1 442 ? -4.508 11.836 23.375 1 96.94 442 ARG B N 1
ATOM 8321 C CA . ARG B 1 442 ? -5.77 12.531 23.141 1 96.94 442 ARG B CA 1
ATOM 8322 C C . ARG B 1 442 ? -5.859 13.055 21.719 1 96.94 442 ARG B C 1
ATOM 8324 O O . ARG B 1 442 ? -6.941 13.07 21.125 1 96.94 442 ARG B O 1
ATOM 8331 N N . VAL B 1 443 ? -4.746 13.422 21.125 1 97.38 443 VAL B N 1
ATOM 8332 C CA . VAL B 1 443 ? -4.809 14.008 19.797 1 97.38 443 VAL B CA 1
ATOM 8333 C C . VAL B 1 443 ? -4.922 12.906 18.75 1 97.38 443 VAL B C 1
ATOM 8335 O O . VAL B 1 443 ? -5.566 13.086 17.719 1 97.38 443 VAL B O 1
ATOM 8338 N N . ALA B 1 444 ? -4.238 11.727 19.047 1 98.38 444 ALA B N 1
ATOM 8339 C CA . ALA B 1 444 ? -4.461 10.578 18.172 1 98.38 444 ALA B CA 1
ATOM 8340 C C . ALA B 1 444 ? -5.941 10.203 18.125 1 98.38 444 ALA B C 1
ATOM 8342 O O . ALA B 1 444 ? -6.5 9.984 17.047 1 98.38 444 ALA B O 1
ATOM 8343 N N . PHE B 1 445 ? -6.531 10.172 19.297 1 98.69 445 PHE B N 1
ATOM 8344 C CA . PHE B 1 445 ? -7.957 9.891 19.375 1 98.69 445 PHE B CA 1
ATOM 8345 C C . PHE B 1 445 ? -8.758 10.906 18.578 1 98.69 445 PHE B C 1
ATOM 8347 O O . PHE B 1 445 ? -9.648 10.531 17.797 1 98.69 445 PHE B O 1
ATOM 8354 N N . SER B 1 446 ? -8.461 12.156 18.719 1 98.56 446 SER B N 1
ATOM 8355 C CA . SER B 1 446 ? -9.18 13.227 18.047 1 98.56 446 SER B CA 1
ATOM 8356 C C . SER B 1 446 ? -9.047 13.109 16.531 1 98.56 446 SER B C 1
ATOM 8358 O O . SER B 1 446 ? -10.039 13.234 15.797 1 98.56 446 SER B O 1
ATOM 8360 N N . ASN B 1 447 ? -7.812 12.898 15.992 1 98.75 447 ASN B N 1
ATOM 8361 C CA . ASN B 1 447 ? -7.609 12.719 14.555 1 98.75 447 ASN B CA 1
ATOM 8362 C C . ASN B 1 447 ? -8.5 11.617 13.992 1 98.75 447 ASN B C 1
ATOM 8364 O O . ASN B 1 447 ? -9.164 11.805 12.977 1 98.75 447 ASN B O 1
ATOM 8368 N N . VAL B 1 448 ? -8.477 10.469 14.711 1 98.88 448 VAL B N 1
ATOM 8369 C CA . VAL B 1 448 ? -9.203 9.297 14.219 1 98.88 448 VAL B CA 1
ATOM 8370 C C . VAL B 1 448 ? -10.703 9.531 14.336 1 98.88 448 VAL B C 1
ATOM 8372 O O . VAL B 1 448 ? -11.461 9.188 13.422 1 98.88 448 VAL B O 1
ATOM 8375 N N . SER B 1 449 ? -11.164 10.133 15.453 1 98.88 449 SER B N 1
ATOM 8376 C CA . SER B 1 449 ? -12.578 10.414 15.648 1 98.88 449 SER B CA 1
ATOM 8377 C C . SER B 1 449 ? -13.125 11.32 14.555 1 98.88 449 SER B C 1
ATOM 8379 O O . SER B 1 449 ? -14.18 11.039 13.977 1 98.88 449 SER B O 1
ATOM 8381 N N . VAL B 1 450 ? -12.383 12.328 14.25 1 98.88 450 VAL B N 1
ATOM 8382 C CA . VAL B 1 450 ? -12.828 13.297 13.25 1 98.88 450 VAL B CA 1
ATOM 8383 C C . VAL B 1 450 ? -12.82 12.648 11.867 1 98.88 450 VAL B C 1
ATOM 8385 O O . VAL B 1 450 ? -13.734 12.867 11.07 1 98.88 450 VAL B O 1
ATOM 8388 N N . MET B 1 451 ? -11.797 11.859 11.523 1 98.94 451 MET B N 1
ATOM 8389 C CA . MET B 1 451 ? -11.742 11.141 10.25 1 98.94 451 MET B CA 1
ATOM 8390 C C . MET B 1 451 ? -12.906 10.164 10.125 1 98.94 451 MET B C 1
ATOM 8392 O O . MET B 1 451 ? -13.539 10.07 9.078 1 98.94 451 MET B O 1
ATOM 8396 N N . ALA B 1 452 ? -13.148 9.406 11.242 1 98.88 452 ALA B N 1
ATOM 8397 C CA . ALA B 1 452 ? -14.273 8.484 11.234 1 98.88 452 ALA B CA 1
ATOM 8398 C C . ALA B 1 452 ? -15.586 9.211 10.938 1 98.88 452 ALA B C 1
ATOM 8400 O O . ALA B 1 452 ? -16.406 8.719 10.164 1 98.88 452 ALA B O 1
ATOM 8401 N N . LYS B 1 453 ? -15.781 10.391 11.547 1 98.88 453 LYS B N 1
ATOM 8402 C CA . LYS B 1 453 ? -16.969 11.203 11.289 1 98.88 453 LYS B CA 1
ATOM 8403 C C . LYS B 1 453 ? -17.062 11.57 9.812 1 98.88 453 LYS B C 1
ATOM 8405 O O . LYS B 1 453 ? -18.125 11.469 9.211 1 98.88 453 LYS B O 1
ATOM 8410 N N . ALA B 1 454 ? -15.93 12.008 9.234 1 98.88 454 ALA B N 1
ATOM 8411 C CA . ALA B 1 454 ? -15.898 12.375 7.82 1 98.88 454 ALA B CA 1
ATOM 8412 C C . ALA B 1 454 ? -16.312 11.203 6.938 1 98.88 454 ALA B C 1
ATOM 8414 O O . ALA B 1 454 ? -17.109 11.359 6.016 1 98.88 454 ALA B O 1
ATOM 8415 N N . LEU B 1 455 ? -15.797 10.016 7.199 1 98.75 455 LEU B N 1
ATOM 8416 C CA . LEU B 1 455 ? -16.078 8.82 6.402 1 98.75 455 LEU B CA 1
ATOM 8417 C C . LEU B 1 455 ? -17.547 8.422 6.523 1 98.75 455 LEU B C 1
ATOM 8419 O O . LEU B 1 455 ? -18.188 8.078 5.527 1 98.75 455 LEU B O 1
ATOM 8423 N N . ILE B 1 456 ? -18.078 8.461 7.742 1 98.19 456 ILE B N 1
ATOM 8424 C CA . ILE B 1 456 ? -19.469 8.078 7.969 1 98.19 456 ILE B CA 1
ATOM 8425 C C . ILE B 1 456 ? -20.391 9.07 7.273 1 98.19 456 ILE B C 1
ATOM 8427 O O . ILE B 1 456 ? -21.406 8.68 6.688 1 98.19 456 ILE B O 1
ATOM 8431 N N . GLU B 1 457 ? -20.031 10.375 7.309 1 98.06 457 GLU B N 1
ATOM 8432 C CA . GLU B 1 457 ? -20.844 11.367 6.609 1 98.06 457 GLU B CA 1
ATOM 8433 C C . GLU B 1 457 ? -20.781 11.156 5.098 1 98.06 457 GLU B C 1
ATOM 8435 O O . GLU B 1 457 ? -21.766 11.406 4.395 1 98.06 457 GLU B O 1
ATOM 8440 N N . LEU B 1 458 ? -19.672 10.703 4.551 1 98 458 LEU B N 1
ATOM 8441 C CA . LEU B 1 458 ? -19.594 10.367 3.135 1 98 458 LEU B CA 1
ATOM 8442 C C . LEU B 1 458 ? -20.469 9.164 2.812 1 98 458 LEU B C 1
ATOM 8444 O O . LEU B 1 458 ? -21.094 9.102 1.745 1 98 458 LEU B O 1
ATOM 8448 N N . MET B 1 459 ? -20.438 8.172 3.715 1 96 459 MET B N 1
ATOM 8449 C CA . MET B 1 459 ? -21.328 7.02 3.527 1 96 459 MET B CA 1
ATOM 8450 C C . MET B 1 459 ? -22.781 7.461 3.396 1 96 459 MET B C 1
ATOM 8452 O O . MET B 1 459 ? -23.5 6.996 2.508 1 96 459 MET B O 1
ATOM 8456 N N . LYS B 1 460 ? -23.172 8.375 4.281 1 95.19 460 LYS B N 1
ATOM 8457 C CA . LYS B 1 460 ? -24.547 8.875 4.254 1 95.19 460 LYS B CA 1
ATOM 8458 C C . LYS B 1 460 ? -24.812 9.672 2.979 1 95.19 460 LYS B C 1
ATOM 8460 O O . LYS B 1 460 ? -25.891 9.555 2.381 1 95.19 460 LYS B O 1
ATOM 8465 N N . TYR B 1 461 ? -23.859 10.492 2.58 1 96.38 461 TYR B N 1
ATOM 8466 C CA . TYR B 1 461 ? -24.016 11.328 1.395 1 96.38 461 TYR B CA 1
ATOM 8467 C C . TYR B 1 461 ? -24.172 10.477 0.142 1 96.38 461 TYR B C 1
ATOM 8469 O O . TYR B 1 461 ? -24.953 10.812 -0.749 1 96.38 461 TYR B O 1
ATOM 8477 N N . PHE B 1 462 ? -23.438 9.375 0.084 1 95.44 462 PHE B N 1
ATOM 8478 C CA . PHE B 1 462 ? -23.422 8.555 -1.12 1 95.44 462 PHE B CA 1
ATOM 8479 C C . PHE B 1 462 ? -24.25 7.293 -0.922 1 95.44 462 PHE B C 1
ATOM 8481 O O . PHE B 1 462 ? -24 6.27 -1.566 1 95.44 462 PHE B O 1
ATOM 8488 N N . GLU B 1 463 ? -25.125 7.332 0.031 1 91.25 463 GLU B N 1
ATOM 8489 C CA . GLU B 1 463 ? -26 6.191 0.249 1 91.25 463 GLU B CA 1
ATOM 8490 C C . GLU B 1 463 ? -26.719 5.789 -1.039 1 91.25 463 GLU B C 1
ATOM 8492 O O . GLU B 1 463 ? -27.297 6.637 -1.729 1 91.25 463 GLU B O 1
ATOM 8497 N N . GLY B 1 464 ? -26.656 4.512 -1.373 1 88.5 464 GLY B N 1
ATOM 8498 C CA . GLY B 1 464 ? -27.312 4 -2.57 1 88.5 464 GLY B CA 1
ATOM 8499 C C . GLY B 1 464 ? -26.391 3.998 -3.785 1 88.5 464 GLY B C 1
ATOM 8500 O O . GLY B 1 464 ? -26.719 3.377 -4.801 1 88.5 464 GLY B O 1
ATOM 8501 N N . SER B 1 465 ? -25.297 4.711 -3.67 1 92 465 SER B N 1
ATOM 8502 C CA . SER B 1 465 ? -24.328 4.754 -4.762 1 92 465 SER B CA 1
ATOM 8503 C C . SER B 1 465 ? -23.297 3.643 -4.629 1 92 465 SER B C 1
ATOM 8505 O O . SER B 1 465 ? -23.078 3.129 -3.531 1 92 465 SER B O 1
ATOM 8507 N N . GLU B 1 466 ? -22.641 3.322 -5.73 1 91.5 466 GLU B N 1
ATOM 8508 C CA . GLU B 1 466 ? -21.562 2.344 -5.715 1 91.5 466 GLU B CA 1
ATOM 8509 C C . GLU B 1 466 ? -20.359 2.859 -4.918 1 91.5 466 GLU B C 1
ATOM 8511 O O . GLU B 1 466 ? -19.609 2.074 -4.34 1 91.5 466 GLU B O 1
ATOM 8516 N N . LEU B 1 467 ? -20.281 4.18 -4.816 1 93.94 467 LEU B N 1
ATOM 8517 C CA . LEU B 1 467 ? -19.109 4.781 -4.164 1 93.94 467 LEU B CA 1
ATOM 8518 C C . LEU B 1 467 ? -19.188 4.594 -2.652 1 93.94 467 LEU B C 1
ATOM 8520 O O . LEU B 1 467 ? -18.188 4.766 -1.951 1 93.94 467 LEU B O 1
ATOM 8524 N N . TRP B 1 468 ? -20.391 4.258 -2.186 1 94.38 468 TRP B N 1
ATOM 8525 C CA . TRP B 1 468 ? -20.656 4.074 -0.761 1 94.38 468 TRP B CA 1
ATOM 8526 C C . TRP B 1 468 ? -19.688 3.059 -0.159 1 94.38 468 TRP B C 1
ATOM 8528 O O . TRP B 1 468 ? -19.172 3.262 0.94 1 94.38 468 TRP B O 1
ATOM 8538 N N . SER B 1 469 ? -19.422 1.99 -0.909 1 94.56 469 SER B N 1
ATOM 8539 C CA . SER B 1 469 ? -18.609 0.892 -0.412 1 94.56 469 SER B CA 1
ATOM 8540 C C . SER B 1 469 ? -17.156 1.329 -0.214 1 94.56 469 SER B C 1
ATOM 8542 O O . SER B 1 469 ? -16.422 0.738 0.585 1 94.56 469 SER B O 1
ATOM 8544 N N . LEU B 1 470 ? -16.734 2.344 -0.948 1 96.62 470 LEU B N 1
ATOM 8545 C CA . LEU B 1 470 ? -15.391 2.877 -0.809 1 96.62 470 LEU B CA 1
ATOM 8546 C C . LEU B 1 470 ? -15.18 3.455 0.585 1 96.62 470 LEU B C 1
ATOM 8548 O O . LEU B 1 470 ? -14.141 3.219 1.208 1 96.62 470 LEU B O 1
ATOM 8552 N N . PHE B 1 471 ? -16.141 4.172 1.078 1 98 471 PHE B N 1
ATOM 8553 C CA . PHE B 1 471 ? -16.031 4.855 2.363 1 98 471 PHE B CA 1
ATOM 8554 C C . PHE B 1 471 ? -16.203 3.869 3.514 1 98 471 PHE B C 1
ATOM 8556 O O . PHE B 1 471 ? -15.562 4 4.555 1 98 471 PHE B O 1
ATOM 8563 N N . LEU B 1 472 ? -17.094 2.904 3.301 1 96.44 472 LEU B N 1
ATOM 8564 C CA . LEU B 1 472 ? -17.203 1.825 4.277 1 96.44 472 LEU B CA 1
ATOM 8565 C C . LEU B 1 472 ? -15.875 1.098 4.43 1 96.44 472 LEU B C 1
ATOM 8567 O O . LEU B 1 472 ? -15.422 0.855 5.551 1 96.44 472 LEU B O 1
ATOM 8571 N N . GLY B 1 473 ? -15.242 0.752 3.268 1 97.31 473 GLY B N 1
ATOM 8572 C CA . GLY B 1 473 ? -13.945 0.094 3.314 1 97.31 473 GLY B CA 1
ATOM 8573 C C . GLY B 1 473 ? -12.906 0.887 4.078 1 97.31 473 GLY B C 1
ATOM 8574 O O . GLY B 1 473 ? -12.109 0.317 4.824 1 97.31 473 GLY B O 1
ATOM 8575 N N . ALA B 1 474 ? -12.891 2.201 3.881 1 98.56 474 ALA B N 1
ATOM 8576 C CA . ALA B 1 474 ? -11.953 3.072 4.582 1 98.56 474 ALA B CA 1
ATOM 8577 C C . ALA B 1 474 ? -12.211 3.068 6.086 1 98.56 474 ALA B C 1
ATOM 8579 O O . ALA B 1 474 ? -11.273 3.023 6.883 1 98.56 474 ALA B O 1
ATOM 8580 N N . TYR B 1 475 ? -13.5 3.127 6.504 1 98.25 475 TYR B N 1
ATOM 8581 C CA . TYR B 1 475 ? -13.875 3.08 7.914 1 98.25 475 TYR B CA 1
ATOM 8582 C C . TYR B 1 475 ? -13.453 1.764 8.547 1 98.25 475 TYR B C 1
ATOM 8584 O O . TYR B 1 475 ? -12.953 1.744 9.68 1 98.25 475 TYR B O 1
ATOM 8592 N N . LEU B 1 476 ? -13.625 0.681 7.82 1 97.81 476 LEU B N 1
ATOM 8593 C CA . LEU B 1 476 ? -13.25 -0.632 8.336 1 97.81 476 LEU B CA 1
ATOM 8594 C C . LEU B 1 476 ? -11.734 -0.731 8.523 1 97.81 476 LEU B C 1
ATOM 8596 O O . LEU B 1 476 ? -11.266 -1.433 9.422 1 97.81 476 LEU B O 1
ATOM 8600 N N . LYS B 1 477 ? -10.945 -0.022 7.738 1 97.88 477 LYS B N 1
ATOM 8601 C CA . LYS B 1 477 ? -9.492 -0.011 7.91 1 97.88 477 LYS B CA 1
ATOM 8602 C C . LYS B 1 477 ? -9.102 0.616 9.242 1 97.88 477 LYS B C 1
ATOM 8604 O O . LYS B 1 477 ? -8.109 0.213 9.859 1 97.88 477 LYS B O 1
ATOM 8609 N N . LEU B 1 478 ? -9.875 1.675 9.656 1 98.69 478 LEU B N 1
ATOM 8610 C CA . LEU B 1 478 ? -9.648 2.238 10.984 1 98.69 478 LEU B CA 1
ATOM 8611 C C . LEU B 1 478 ? -9.883 1.188 12.062 1 98.69 478 LEU B C 1
ATOM 8613 O O . LEU B 1 478 ? -9.078 1.045 12.984 1 98.69 478 LEU B O 1
ATOM 8617 N N . LEU B 1 479 ? -10.961 0.403 11.906 1 98.12 479 LEU B N 1
ATOM 8618 C CA . LEU B 1 479 ? -11.312 -0.615 12.891 1 98.12 479 LEU B CA 1
ATOM 8619 C C . LEU B 1 479 ? -10.25 -1.709 12.938 1 98.12 479 LEU B C 1
ATOM 8621 O O . LEU B 1 479 ? -9.992 -2.283 14 1 98.12 479 LEU B O 1
ATOM 8625 N N . ASN B 1 480 ? -9.586 -1.936 11.789 1 97.81 480 ASN B N 1
ATOM 8626 C CA . ASN B 1 480 ? -8.648 -3.047 11.672 1 97.81 480 ASN B CA 1
ATOM 8627 C C . ASN B 1 480 ? -7.199 -2.562 11.68 1 97.81 480 ASN B C 1
ATOM 8629 O O . ASN B 1 480 ? -6.328 -3.184 11.062 1 97.81 480 ASN B O 1
ATOM 8633 N N . PHE B 1 481 ? -6.938 -1.498 12.336 1 98.62 481 PHE B N 1
ATOM 8634 C CA . PHE B 1 481 ? -5.602 -0.912 12.336 1 98.62 481 PHE B CA 1
ATOM 8635 C C . PHE B 1 481 ? -4.559 -1.938 12.766 1 98.62 481 PHE B C 1
ATOM 8637 O O . PHE B 1 481 ? -3.48 -2.014 12.172 1 98.62 481 PHE B O 1
ATOM 8644 N N . GLU B 1 482 ? -4.848 -2.701 13.781 1 98.12 482 GLU B N 1
ATOM 8645 C CA . GLU B 1 482 ? -3.908 -3.682 14.312 1 98.12 482 GLU B CA 1
ATOM 8646 C C . GLU B 1 482 ? -3.504 -4.695 13.25 1 98.12 482 GLU B C 1
ATOM 8648 O O . GLU B 1 482 ? -2.344 -5.113 13.188 1 98.12 482 GLU B O 1
ATOM 8653 N N . ASN B 1 483 ? -4.383 -5.02 12.336 1 98.25 483 ASN B N 1
ATOM 8654 C CA . ASN B 1 483 ? -4.148 -6.078 11.367 1 98.25 483 ASN B CA 1
ATOM 8655 C C . ASN B 1 483 ? -3.371 -5.566 10.156 1 98.25 483 ASN B C 1
ATOM 8657 O O . ASN B 1 483 ? -2.891 -6.355 9.344 1 98.25 483 ASN B O 1
ATOM 8661 N N . LEU B 1 484 ? -3.18 -4.254 10.047 1 98.31 484 LEU B N 1
ATOM 8662 C CA . LEU B 1 484 ? -2.422 -3.693 8.93 1 98.31 484 LEU B CA 1
ATOM 8663 C C . LEU B 1 484 ? -0.973 -4.168 8.969 1 98.31 484 LEU B C 1
ATOM 8665 O O . LEU B 1 484 ? -0.298 -4.188 7.934 1 98.31 484 LEU B O 1
ATOM 8669 N N . TYR B 1 485 ? -0.498 -4.629 10.195 1 98.44 485 TYR B N 1
ATOM 8670 C CA . TYR B 1 485 ? 0.83 -5.219 10.32 1 98.44 485 TYR B CA 1
ATOM 8671 C C . TYR B 1 485 ? 1.023 -6.355 9.32 1 98.44 485 TYR B C 1
ATOM 8673 O O . TYR B 1 485 ? 2.031 -6.398 8.617 1 98.44 485 TYR B O 1
ATOM 8681 N N . HIS B 1 486 ? 0.019 -7.199 9.211 1 97.88 486 HIS B N 1
ATOM 8682 C CA . HIS B 1 486 ? 0.086 -8.359 8.328 1 97.88 486 HIS B CA 1
ATOM 8683 C C . HIS B 1 486 ? -0.258 -7.988 6.895 1 97.88 486 HIS B C 1
ATOM 8685 O O . HIS B 1 486 ? 0.433 -8.398 5.957 1 97.88 486 HIS B O 1
ATOM 8691 N N . LEU B 1 487 ? -1.304 -7.18 6.73 1 97.75 487 LEU B N 1
ATOM 8692 C CA . LEU B 1 487 ? -1.794 -6.852 5.395 1 97.75 487 LEU B CA 1
ATOM 8693 C C . LEU B 1 487 ? -0.737 -6.098 4.598 1 97.75 487 LEU B C 1
ATOM 8695 O O . LEU B 1 487 ? -0.617 -6.281 3.385 1 97.75 487 LEU B O 1
ATOM 8699 N N . TRP B 1 488 ? 0.016 -5.223 5.34 1 97.75 488 TRP B N 1
ATOM 8700 C CA . TRP B 1 488 ? 0.987 -4.379 4.652 1 97.75 488 TRP B CA 1
ATOM 8701 C C . TRP B 1 488 ? 2.396 -4.941 4.797 1 97.75 488 TRP B C 1
ATOM 8703 O O . TRP B 1 488 ? 3.375 -4.285 4.438 1 97.75 488 TRP B O 1
ATOM 8713 N N . LYS B 1 489 ? 2.525 -6.164 5.352 1 97.19 489 LYS B N 1
ATOM 8714 C CA . LYS B 1 489 ? 3.809 -6.844 5.508 1 97.19 489 LYS B CA 1
ATOM 8715 C C . LYS B 1 489 ? 4.84 -5.93 6.168 1 97.19 489 LYS B C 1
ATOM 8717 O O . LYS B 1 489 ? 5.945 -5.762 5.648 1 97.19 489 LYS B O 1
ATOM 8722 N N . LEU B 1 490 ? 4.484 -5.32 7.293 1 98.25 490 LEU B N 1
ATOM 8723 C CA . LEU B 1 490 ? 5.352 -4.363 7.969 1 98.25 490 LEU B CA 1
ATOM 8724 C C . LEU B 1 490 ? 6.559 -5.066 8.586 1 98.25 490 LEU B C 1
ATOM 8726 O O . LEU B 1 490 ? 7.586 -4.434 8.836 1 98.25 490 LEU B O 1
ATOM 8730 N N . SER B 1 491 ? 6.477 -6.383 8.773 1 97.5 491 SER B N 1
ATOM 8731 C CA . SER B 1 491 ? 7.574 -7.164 9.328 1 97.5 491 SER B CA 1
ATOM 8732 C C . SER B 1 491 ? 8.789 -7.156 8.406 1 97.5 491 SER B C 1
ATOM 8734 O O . SER B 1 491 ? 9.906 -7.449 8.828 1 97.5 491 SER B O 1
ATOM 8736 N N . ALA B 1 492 ? 8.578 -6.867 7.141 1 96.5 492 ALA B N 1
ATOM 8737 C CA . ALA B 1 492 ? 9.648 -6.941 6.148 1 96.5 492 ALA B CA 1
ATOM 8738 C C . ALA B 1 492 ? 10.523 -5.688 6.188 1 96.5 492 ALA B C 1
ATOM 8740 O O . ALA B 1 492 ? 11.617 -5.668 5.617 1 96.5 492 ALA B O 1
ATOM 8741 N N . MET B 1 493 ? 10.125 -4.59 6.879 1 97.75 493 MET B N 1
ATOM 8742 C CA . MET B 1 493 ? 10.914 -3.365 6.945 1 97.75 493 MET B CA 1
ATOM 8743 C C . MET B 1 493 ? 12.18 -3.58 7.777 1 97.75 493 MET B C 1
ATOM 8745 O O . MET B 1 493 ? 12.164 -4.332 8.758 1 97.75 493 MET B O 1
ATOM 8749 N N . PRO B 1 494 ? 13.281 -2.93 7.395 1 97.94 494 PRO B N 1
ATOM 8750 C CA . PRO B 1 494 ? 14.492 -3.016 8.219 1 97.94 494 PRO B CA 1
ATOM 8751 C C . PRO B 1 494 ? 14.344 -2.285 9.555 1 97.94 494 PRO B C 1
ATOM 8753 O O . PRO B 1 494 ? 13.5 -1.397 9.688 1 97.94 494 PRO B O 1
ATOM 8756 N N . SER B 1 495 ? 15.031 -2.686 10.5 1 98 495 SER B N 1
ATOM 8757 C CA . SER B 1 495 ? 14.977 -2.072 11.82 1 98 495 SER B CA 1
ATOM 8758 C C . SER B 1 495 ? 16.375 -1.729 12.328 1 98 495 SER B C 1
ATOM 8760 O O . SER B 1 495 ? 17.359 -2.289 11.859 1 98 495 SER B O 1
ATOM 8762 N N . MET B 1 496 ? 16.453 -0.763 13.195 1 97.44 496 MET B N 1
ATOM 8763 C CA . MET B 1 496 ? 17.734 -0.288 13.727 1 97.44 496 MET B CA 1
ATOM 8764 C C . MET B 1 496 ? 18.344 -1.322 14.664 1 97.44 496 MET B C 1
ATOM 8766 O O . MET B 1 496 ? 19.547 -1.602 14.594 1 97.44 496 MET B O 1
ATOM 8770 N N . GLU B 1 497 ? 17.547 -1.9 15.531 1 97.31 497 GLU B N 1
ATOM 8771 C CA . GLU B 1 497 ? 18.062 -2.812 16.547 1 97.31 497 GLU B CA 1
ATOM 8772 C C . GLU B 1 497 ? 17.594 -4.242 16.281 1 97.31 497 GLU B C 1
ATOM 8774 O O . GLU B 1 497 ? 17.906 -5.152 17.062 1 97.31 497 GLU B O 1
ATOM 8779 N N . GLY B 1 498 ? 16.859 -4.504 15.297 1 97.31 498 GLY B N 1
ATOM 8780 C CA . GLY B 1 498 ? 16.5 -5.852 14.891 1 97.31 498 GLY B CA 1
ATOM 8781 C C . GLY B 1 498 ? 15.133 -6.281 15.391 1 97.31 498 GLY B C 1
ATOM 8782 O O . GLY B 1 498 ? 14.5 -7.16 14.805 1 97.31 498 GLY B O 1
ATOM 8783 N N . TRP B 1 499 ? 14.562 -5.648 16.453 1 97.81 499 TRP B N 1
ATOM 8784 C CA . TRP B 1 499 ? 13.336 -6.145 17.062 1 97.81 499 TRP B CA 1
ATOM 8785 C C . TRP B 1 499 ? 12.156 -5.23 16.734 1 97.81 499 TRP B C 1
ATOM 8787 O O . TRP B 1 499 ? 11 -5.621 16.906 1 97.81 499 TRP B O 1
ATOM 8797 N N . GLU B 1 500 ? 12.359 -4.016 16.266 1 98.62 500 GLU B N 1
ATOM 8798 C CA . GLU B 1 500 ? 11.359 -2.955 16.172 1 98.62 500 GLU B CA 1
ATOM 8799 C C . GLU B 1 500 ? 10.234 -3.326 15.211 1 98.62 500 GLU B C 1
ATOM 8801 O O . GLU B 1 500 ? 9.109 -2.834 15.336 1 98.62 500 GLU B O 1
ATOM 8806 N N . THR B 1 501 ? 10.516 -4.246 14.266 1 98.69 501 THR B N 1
ATOM 8807 C CA . THR B 1 501 ? 9.508 -4.574 13.266 1 98.69 501 THR B CA 1
ATOM 8808 C C . THR B 1 501 ? 8.867 -5.926 13.562 1 98.69 501 THR B C 1
ATOM 8810 O O . THR B 1 501 ? 8.117 -6.461 12.742 1 98.69 501 THR B O 1
ATOM 8813 N N . SER B 1 502 ? 9.211 -6.504 14.734 1 98.5 502 SER B N 1
ATOM 8814 C CA . SER B 1 502 ? 8.609 -7.77 15.141 1 98.5 502 SER B CA 1
ATOM 8815 C C . SER B 1 502 ? 7.137 -7.594 15.492 1 98.5 502 SER B C 1
ATOM 8817 O O . SER B 1 502 ? 6.691 -6.484 15.789 1 98.5 502 SER B O 1
ATOM 8819 N N . GLU B 1 503 ? 6.375 -8.641 15.438 1 98 503 GLU B N 1
ATOM 8820 C CA . GLU B 1 503 ? 4.957 -8.617 15.789 1 98 503 GLU B CA 1
ATOM 8821 C C . GLU B 1 503 ? 4.758 -8.258 17.25 1 98 503 GLU B C 1
ATOM 8823 O O . GLU B 1 503 ? 3.818 -7.539 17.594 1 98 503 GLU B O 1
ATOM 8828 N N . LYS B 1 504 ? 5.586 -8.773 18.109 1 97.88 504 LYS B N 1
ATOM 8829 C CA . LYS B 1 504 ? 5.52 -8.461 19.531 1 97.88 504 LYS B CA 1
ATOM 8830 C C . LYS B 1 504 ? 5.684 -6.965 19.781 1 97.88 504 LYS B C 1
ATOM 8832 O O . LYS B 1 504 ? 4.934 -6.371 20.547 1 97.88 504 LYS B O 1
ATOM 8837 N N . ALA B 1 505 ? 6.695 -6.34 19.109 1 98.5 505 ALA B N 1
ATOM 8838 C CA . ALA B 1 505 ? 6.938 -4.902 19.234 1 98.5 505 ALA B CA 1
ATOM 8839 C C . ALA B 1 505 ? 5.73 -4.098 18.766 1 98.5 505 ALA B C 1
ATOM 8841 O O . ALA B 1 505 ? 5.375 -3.086 19.375 1 98.5 505 ALA B O 1
ATOM 8842 N N . TRP B 1 506 ? 5.121 -4.594 17.672 1 98.5 506 TRP B N 1
ATOM 8843 C CA . TRP B 1 506 ? 3.928 -3.969 17.109 1 98.5 506 TRP B CA 1
ATOM 8844 C C . TRP B 1 506 ? 2.787 -3.967 18.125 1 98.5 506 TRP B C 1
ATOM 8846 O O . TRP B 1 506 ? 2.197 -2.92 18.406 1 98.5 506 TRP B O 1
ATOM 8856 N N . HIS B 1 507 ? 2.494 -5.051 18.75 1 98.06 507 HIS B N 1
ATOM 8857 C CA . HIS B 1 507 ? 1.392 -5.172 19.688 1 98.06 507 HIS B CA 1
ATOM 8858 C C . HIS B 1 507 ? 1.658 -4.359 20.953 1 98.06 507 HIS B C 1
ATOM 8860 O O . HIS B 1 507 ? 0.739 -3.764 21.516 1 98.06 507 HIS B O 1
ATOM 8866 N N . GLU B 1 508 ? 2.912 -4.367 21.359 1 97.31 508 GLU B N 1
ATOM 8867 C CA . GLU B 1 508 ? 3.271 -3.59 22.531 1 97.31 508 GLU B CA 1
ATOM 8868 C C . GLU B 1 508 ? 3.053 -2.098 22.297 1 97.31 508 GLU B C 1
ATOM 8870 O O . GLU B 1 508 ? 2.592 -1.385 23.203 1 97.31 508 GLU B O 1
ATOM 8875 N N . ALA B 1 509 ? 3.385 -1.622 21.109 1 97.88 509 ALA B N 1
ATOM 8876 C CA . ALA B 1 509 ? 3.254 -0.206 20.781 1 97.88 509 ALA B CA 1
ATOM 8877 C C . ALA B 1 509 ? 1.787 0.208 20.719 1 97.88 509 ALA B C 1
ATOM 8879 O O . ALA B 1 509 ? 1.451 1.371 20.953 1 97.88 509 ALA B O 1
ATOM 8880 N N . LEU B 1 510 ? 0.884 -0.764 20.438 1 98.12 510 LEU B N 1
ATOM 8881 C CA . LEU B 1 510 ? -0.527 -0.455 20.234 1 98.12 510 LEU B CA 1
ATOM 8882 C C . LEU B 1 510 ? -1.314 -0.63 21.516 1 98.12 510 LEU B C 1
ATOM 8884 O O . LEU B 1 510 ? -2.482 -0.241 21.609 1 98.12 510 LEU B O 1
ATOM 8888 N N . LYS B 1 511 ? -0.706 -1.177 22.547 1 96.88 511 LYS B N 1
ATOM 8889 C CA . LYS B 1 511 ? -1.411 -1.452 23.797 1 96.88 511 LYS B CA 1
ATOM 8890 C C . LYS B 1 511 ? -2.078 -0.193 24.344 1 96.88 511 LYS B C 1
ATOM 8892 O O . LYS B 1 511 ? -1.474 0.882 24.344 1 96.88 511 LYS B O 1
ATOM 8897 N N . PRO B 1 512 ? -3.344 -0.294 24.734 1 97.31 512 PRO B N 1
ATOM 8898 C CA . PRO B 1 512 ? -4.004 0.865 25.344 1 97.31 512 PRO B CA 1
ATOM 8899 C C . PRO B 1 512 ? -3.318 1.331 26.625 1 97.31 512 PRO B C 1
ATOM 8901 O O . PRO B 1 512 ? -2.834 0.507 27.406 1 97.31 512 PRO B O 1
ATOM 8904 N N . GLU B 1 513 ? -3.316 2.584 26.859 1 95.44 513 GLU B N 1
ATOM 8905 C CA . GLU B 1 513 ? -2.725 3.162 28.062 1 95.44 513 GLU B CA 1
ATOM 8906 C C . GLU B 1 513 ? -3.797 3.529 29.078 1 95.44 513 GLU B C 1
ATOM 8908 O O . GLU B 1 513 ? -3.545 4.312 30 1 95.44 513 GLU B O 1
ATOM 8913 N N . VAL B 1 514 ? -4.988 3.025 28.891 1 97.44 514 VAL B N 1
ATOM 8914 C CA . VAL B 1 514 ? -6.105 3.281 29.797 1 97.44 514 VAL B CA 1
ATOM 8915 C C . VAL B 1 514 ? -6.668 1.956 30.297 1 97.44 514 VAL B C 1
ATOM 8917 O O . VAL B 1 514 ? -6.637 0.947 29.594 1 97.44 514 VAL B O 1
ATOM 8920 N N . PRO B 1 515 ? -7.109 1.889 31.516 1 96.81 515 PRO B N 1
ATOM 8921 C CA . PRO B 1 515 ? -7.668 0.652 32.062 1 96.81 515 PRO B CA 1
ATOM 8922 C C . PRO B 1 515 ? -9.086 0.371 31.562 1 96.81 515 PRO B C 1
ATOM 8924 O O . PRO B 1 515 ? -9.609 -0.723 31.766 1 96.81 515 PRO B O 1
ATOM 8927 N N . THR B 1 516 ? -9.703 1.277 30.891 1 96.69 516 THR B N 1
ATOM 8928 C CA . THR B 1 516 ? -11.125 1.219 30.594 1 96.69 516 THR B CA 1
ATOM 8929 C C . THR B 1 516 ? -11.375 0.556 29.234 1 96.69 516 THR B C 1
ATOM 8931 O O . THR B 1 516 ? -12.523 0.337 28.844 1 96.69 516 THR B O 1
ATOM 8934 N N . SER B 1 517 ? -10.344 0.259 28.516 1 97.5 517 SER B N 1
ATOM 8935 C CA . SER B 1 517 ? -10.531 -0.327 27.188 1 97.5 517 SER B CA 1
ATOM 8936 C C . SER B 1 517 ? -9.398 -1.285 26.859 1 97.5 517 SER B C 1
ATOM 8938 O O . SER B 1 517 ? -8.25 -1.074 27.266 1 97.5 517 SER B O 1
ATOM 8940 N N . GLY B 1 518 ? -9.766 -2.309 26.031 1 97.19 518 GLY B N 1
ATOM 8941 C CA . GLY B 1 518 ? -8.758 -3.221 25.516 1 97.19 518 GLY B CA 1
ATOM 8942 C C . GLY B 1 518 ? -8.344 -2.91 24.078 1 97.19 518 GLY B C 1
ATOM 8943 O O . GLY B 1 518 ? -7.441 -3.547 23.531 1 97.19 518 GLY B O 1
ATOM 8944 N N . TYR B 1 519 ? -8.953 -1.948 23.406 1 98.25 519 TYR B N 1
ATOM 8945 C CA . TYR B 1 519 ? -8.664 -1.608 22.016 1 98.25 519 TYR B CA 1
ATOM 8946 C C . TYR B 1 519 ? -7.562 -0.56 21.938 1 98.25 519 TYR B C 1
ATOM 8948 O O . TYR B 1 519 ? -7.461 0.316 22.797 1 98.25 519 TYR B O 1
ATOM 8956 N N . ASN B 1 520 ? -6.688 -0.675 20.891 1 98.5 520 ASN B N 1
ATOM 8957 C CA . ASN B 1 520 ? -5.812 0.456 20.594 1 98.5 520 ASN B CA 1
ATOM 8958 C C . ASN B 1 520 ? -6.617 1.716 20.281 1 98.5 520 ASN B C 1
ATOM 8960 O O . ASN B 1 520 ? -7.801 1.637 19.953 1 98.5 520 ASN B O 1
ATOM 8964 N N . VAL B 1 521 ? -6 2.869 20.312 1 98.75 521 VAL B N 1
ATOM 8965 C CA . VAL B 1 521 ? -6.688 4.156 20.312 1 98.75 521 VAL B CA 1
ATOM 8966 C C . VAL B 1 521 ? -7.352 4.383 18.953 1 98.75 521 VAL B C 1
ATOM 8968 O O . VAL B 1 521 ? -8.375 5.062 18.859 1 98.75 521 VAL B O 1
ATOM 8971 N N . VAL B 1 522 ? -6.789 3.822 17.844 1 98.88 522 VAL B N 1
ATOM 8972 C CA . VAL B 1 522 ? -7.359 4.012 16.5 1 98.88 522 VAL B CA 1
ATOM 8973 C C . VAL B 1 522 ? -8.703 3.297 16.406 1 98.88 522 VAL B C 1
ATOM 8975 O O . VAL B 1 522 ? -9.711 3.902 16.047 1 98.88 522 VAL B O 1
ATOM 8978 N N . THR B 1 523 ? -8.734 2.006 16.812 1 98.75 523 THR B N 1
ATOM 8979 C CA . THR B 1 523 ? -9.961 1.223 16.828 1 98.7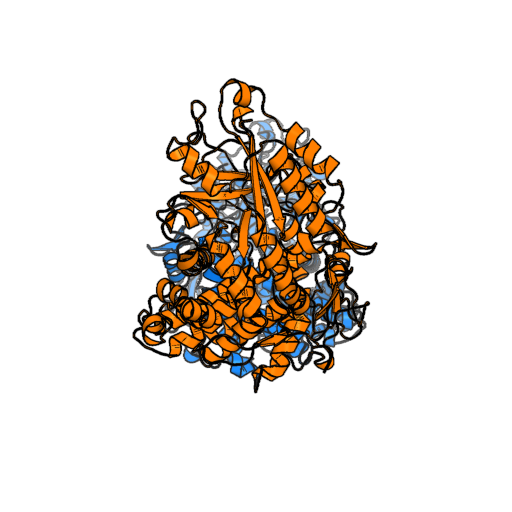5 523 THR B CA 1
ATOM 8980 C C . THR B 1 523 ? -10.977 1.819 17.797 1 98.75 523 THR B C 1
ATOM 8982 O O . THR B 1 523 ? -12.156 1.95 17.469 1 98.75 523 THR B O 1
ATOM 8985 N N . ARG B 1 524 ? -10.484 2.189 18.938 1 98.56 524 ARG B N 1
ATOM 8986 C CA . ARG B 1 524 ? -11.344 2.727 20 1 98.56 524 ARG B CA 1
ATOM 8987 C C . ARG B 1 524 ? -12.039 4.008 19.547 1 98.56 524 ARG B C 1
ATOM 8989 O O . ARG B 1 524 ? -13.25 4.152 19.703 1 98.56 524 ARG B O 1
ATOM 8996 N N . ALA B 1 525 ? -11.289 4.977 18.922 1 98.81 525 ALA B N 1
ATOM 8997 C CA . ALA B 1 525 ? -11.852 6.238 18.453 1 98.81 525 ALA B CA 1
ATOM 8998 C C . ALA B 1 525 ? -12.867 6.004 17.344 1 98.81 525 ALA B C 1
ATOM 9000 O O . ALA B 1 525 ? -13.914 6.645 17.297 1 98.81 525 ALA B O 1
ATOM 9001 N N . ALA B 1 526 ? -12.531 5.082 16.391 1 98.75 526 ALA B N 1
ATOM 9002 C CA . ALA B 1 526 ? -13.445 4.75 15.305 1 98.75 526 ALA B CA 1
ATOM 9003 C C . ALA B 1 526 ? -14.758 4.18 15.844 1 98.75 526 ALA B C 1
ATOM 9005 O O . ALA B 1 526 ? -15.836 4.555 15.391 1 98.75 526 ALA B O 1
ATOM 9006 N N . LEU B 1 527 ? -14.664 3.311 16.844 1 98.44 527 LEU B N 1
ATOM 9007 C CA . LEU B 1 527 ? -15.836 2.689 17.438 1 98.44 527 LEU B CA 1
ATOM 9008 C C . LEU B 1 527 ? -16.656 3.713 18.219 1 98.44 527 LEU B C 1
ATOM 9010 O O . LEU B 1 527 ? -17.891 3.641 18.25 1 98.44 527 LEU B O 1
ATOM 9014 N N . TYR B 1 528 ? -15.922 4.652 18.906 1 98.44 528 TYR B N 1
ATOM 9015 C CA . TYR B 1 528 ? -16.594 5.691 19.672 1 98.44 528 TYR B CA 1
ATOM 9016 C C . TYR B 1 528 ? -17.531 6.5 18.781 1 98.44 528 TYR B C 1
ATOM 9018 O O . TYR B 1 528 ? -18.672 6.781 19.156 1 98.44 528 TYR B O 1
ATOM 9026 N N . VAL B 1 529 ? -17.094 6.852 17.594 1 98.56 529 VAL B N 1
ATOM 9027 C CA . VAL B 1 529 ? -17.906 7.605 16.656 1 98.56 529 VAL B CA 1
ATOM 9028 C C . VAL B 1 529 ? -18.938 6.688 16.016 1 98.56 529 VAL B C 1
ATOM 9030 O O . VAL B 1 529 ? -20.094 7.059 15.859 1 98.56 529 VAL B O 1
ATOM 9033 N N . GLY B 1 530 ? -18.5 5.445 15.648 1 97.75 530 GLY B N 1
ATOM 9034 C CA . GLY B 1 530 ? -19.391 4.492 15.008 1 97.75 530 GLY B CA 1
ATOM 9035 C C . GLY B 1 530 ? -20.609 4.145 15.852 1 97.75 530 GLY B C 1
ATOM 9036 O O . GLY B 1 530 ? -21.719 4.062 15.336 1 97.75 530 GLY B O 1
ATOM 9037 N N . LYS B 1 531 ? -20.406 3.938 17.109 1 96.44 531 LYS B N 1
ATOM 9038 C CA . LYS B 1 531 ? -21.484 3.561 18 1 96.44 531 LYS B CA 1
ATOM 9039 C C . LYS B 1 531 ? -22.562 4.641 18.062 1 96.44 531 LYS B C 1
ATOM 9041 O O . LYS B 1 531 ? -23.75 4.34 18.234 1 96.44 531 LYS B O 1
ATOM 9046 N N . ARG B 1 532 ? -22.188 5.848 17.812 1 95.81 532 ARG B N 1
ATOM 9047 C CA . ARG B 1 532 ? -23.109 6.977 17.891 1 95.81 532 ARG B CA 1
ATOM 9048 C C . ARG B 1 532 ? -23.75 7.258 16.531 1 95.81 532 ARG B C 1
ATOM 9050 O O . ARG B 1 532 ? -24.906 7.66 16.453 1 95.81 532 ARG B O 1
ATOM 9057 N N . ASP B 1 533 ? -22.953 7.055 15.477 1 97 533 ASP B N 1
ATOM 9058 C CA . ASP B 1 533 ? -23.359 7.613 14.188 1 97 533 ASP B CA 1
ATOM 9059 C C . ASP B 1 533 ? -23.875 6.516 13.25 1 97 533 ASP B C 1
ATOM 9061 O O . ASP B 1 533 ? -24.562 6.801 12.273 1 97 533 ASP B O 1
ATOM 9065 N N . LEU B 1 534 ? -23.406 5.281 13.453 1 94.69 534 LEU B N 1
ATOM 9066 C CA . LEU B 1 534 ? -23.859 4.207 12.57 1 94.69 534 LEU B CA 1
ATOM 9067 C C . LEU B 1 534 ? -25.25 3.727 12.969 1 94.69 534 LEU B C 1
ATOM 9069 O O . LEU B 1 534 ? -25.531 3.535 14.148 1 94.69 534 LEU B O 1
ATOM 9073 N N . ARG B 1 535 ? -26.156 3.654 11.984 1 88.75 535 ARG B N 1
ATOM 9074 C CA . ARG B 1 535 ? -27.547 3.238 12.219 1 88.75 535 ARG B CA 1
ATOM 9075 C C . ARG B 1 535 ? -27.984 2.195 11.195 1 88.75 535 ARG B C 1
ATOM 9077 O O . ARG B 1 535 ? -27.328 2.006 10.172 1 88.75 535 ARG B O 1
ATOM 9084 N N . GLY B 1 536 ? -29 1.462 11.555 1 80.56 536 GLY B N 1
ATOM 9085 C CA . GLY B 1 536 ? -29.547 0.471 10.648 1 80.56 536 GLY B CA 1
ATOM 9086 C C . GLY B 1 536 ? -28.578 -0.63 10.297 1 80.56 536 GLY B C 1
ATOM 9087 O O . GLY B 1 536 ? -27.969 -1.235 11.18 1 80.56 536 GLY B O 1
ATOM 9088 N N . ASP B 1 537 ? -28.438 -0.856 9.055 1 75.62 537 ASP B N 1
ATOM 9089 C CA . ASP B 1 537 ? -27.578 -1.916 8.539 1 75.62 537 ASP B CA 1
ATOM 9090 C C . ASP B 1 537 ? -26.109 -1.614 8.828 1 75.62 537 ASP B C 1
ATOM 9092 O O . ASP B 1 537 ? -25.297 -2.531 9 1 75.62 537 ASP B O 1
ATOM 9096 N N . LEU B 1 538 ? -25.844 -0.353 8.984 1 82.81 538 LEU B N 1
ATOM 9097 C CA . LEU B 1 538 ? -24.469 0.037 9.234 1 82.81 538 LEU B CA 1
ATOM 9098 C C . LEU B 1 538 ? -24.062 -0.306 10.664 1 82.81 538 LEU B C 1
ATOM 9100 O O . LEU B 1 538 ? -22.875 -0.553 10.938 1 82.81 538 LEU B O 1
ATOM 9104 N N . ARG B 1 539 ? -25.047 -0.35 11.516 1 86.06 539 ARG B N 1
ATOM 9105 C CA . ARG B 1 539 ? -24.75 -0.687 12.906 1 86.06 539 ARG B CA 1
ATOM 9106 C C . ARG B 1 539 ? -24.266 -2.125 13.031 1 86.06 539 ARG B C 1
ATOM 9108 O O . ARG B 1 539 ? -23.438 -2.434 13.891 1 86.06 539 ARG B O 1
ATOM 9115 N N . GLY B 1 540 ? -24.719 -2.979 12.172 1 85.19 540 GLY B N 1
ATOM 9116 C CA . GLY B 1 540 ? -24.328 -4.375 12.164 1 85.19 540 GLY B CA 1
ATOM 9117 C C . GLY B 1 540 ? -22.844 -4.57 11.938 1 85.19 540 GLY B C 1
ATOM 9118 O O . GLY B 1 540 ? -22.266 -5.578 12.359 1 85.19 540 GLY B O 1
ATOM 9119 N N . ILE B 1 541 ? -22.25 -3.555 11.422 1 87.75 541 ILE B N 1
ATOM 9120 C CA . ILE B 1 541 ? -20.844 -3.625 11.039 1 87.75 541 ILE B CA 1
ATOM 9121 C C . ILE B 1 541 ? -19.969 -3.678 12.297 1 87.75 541 ILE B C 1
ATOM 9123 O O . ILE B 1 541 ? -18.891 -4.281 12.289 1 87.75 541 ILE B O 1
ATOM 9127 N N . ILE B 1 542 ? -20.406 -3.051 13.383 1 92.75 542 ILE B N 1
ATOM 9128 C CA . ILE B 1 542 ? -19.562 -2.971 14.562 1 92.75 542 ILE B CA 1
ATOM 9129 C C . ILE B 1 542 ? -20.172 -3.777 15.703 1 92.75 542 ILE B C 1
ATOM 9131 O O . ILE B 1 542 ? -19.766 -3.643 16.859 1 92.75 542 ILE B O 1
ATOM 9135 N N . GLU B 1 543 ? -21.156 -4.648 15.43 1 89.25 543 GLU B N 1
ATOM 9136 C CA . GLU B 1 543 ? -21.859 -5.41 16.453 1 89.25 543 GLU B CA 1
ATOM 9137 C C . GLU B 1 543 ? -20.953 -6.449 17.094 1 89.25 543 GLU B C 1
ATOM 9139 O O . GLU B 1 543 ? -21.125 -6.812 18.25 1 89.25 543 GLU B O 1
ATOM 9144 N N . GLY B 1 544 ? -20 -6.867 16.391 1 90.56 544 GLY B N 1
ATOM 9145 C CA . GLY B 1 544 ? -19.078 -7.867 16.906 1 90.56 544 GLY B CA 1
ATOM 9146 C C . GLY B 1 544 ? -18.047 -7.293 17.859 1 90.56 544 GLY B C 1
ATOM 9147 O O . GLY B 1 544 ? -17.375 -8.039 18.578 1 90.56 544 GLY B O 1
ATOM 9148 N N . TYR B 1 545 ? -17.906 -6 17.938 1 95.44 545 TYR B N 1
ATOM 9149 C CA . TYR B 1 545 ? -16.938 -5.348 18.828 1 95.44 545 TYR B CA 1
ATOM 9150 C C . TYR B 1 545 ? -17.516 -5.156 20.219 1 95.44 545 TYR B C 1
ATOM 9152 O O . TYR B 1 545 ? -18.734 -5.164 20.406 1 95.44 545 TYR B O 1
ATOM 9160 N N . ASN B 1 546 ? -16.688 -5.105 21.203 1 96.12 546 ASN B N 1
ATOM 9161 C CA . ASN B 1 546 ? -17.109 -4.695 22.547 1 96.12 546 ASN B CA 1
ATOM 9162 C C . ASN B 1 546 ? -17.312 -3.189 22.625 1 96.12 546 ASN B C 1
ATOM 9164 O O . ASN B 1 546 ? -16.391 -2.441 22.938 1 96.12 546 ASN B O 1
ATOM 9168 N N . LEU B 1 547 ? -18.516 -2.771 22.484 1 96.38 547 LEU B N 1
ATOM 9169 C CA . LEU B 1 547 ? -18.828 -1.352 22.391 1 96.38 547 LEU B CA 1
ATOM 9170 C C . LEU B 1 547 ? -18.688 -0.662 23.734 1 96.38 547 LEU B C 1
ATOM 9172 O O . LEU B 1 547 ? -18.641 0.568 23.812 1 96.38 547 LEU B O 1
ATOM 9176 N N . GLU B 1 548 ? -18.578 -1.419 24.844 1 96.81 548 GLU B N 1
ATOM 9177 C CA . GLU B 1 548 ? -18.312 -0.839 26.156 1 96.81 548 GLU B CA 1
ATOM 9178 C C . GLU B 1 548 ? -16.891 -0.262 26.234 1 96.81 548 GLU B C 1
ATOM 9180 O O . GLU B 1 548 ? -16.641 0.651 27.016 1 96.81 548 GLU B O 1
ATOM 9185 N N . TRP B 1 549 ? -16.047 -0.817 25.359 1 97.5 549 TRP B N 1
ATOM 9186 C CA . TRP B 1 549 ? -14.664 -0.374 25.328 1 97.5 549 TRP B CA 1
ATOM 9187 C C . TRP B 1 549 ? -14.5 0.839 24.422 1 97.5 549 TRP B C 1
ATOM 9189 O O . TRP B 1 549 ? -13.398 1.381 24.281 1 97.5 549 TRP B O 1
ATOM 9199 N N . ALA B 1 550 ? -15.555 1.283 23.734 1 97.5 550 ALA B N 1
ATOM 9200 C CA . ALA B 1 550 ? -15.516 2.457 22.859 1 97.5 550 ALA B CA 1
ATOM 9201 C C . ALA B 1 550 ? -15.656 3.742 23.672 1 97.5 550 ALA B C 1
ATOM 9203 O O . ALA B 1 550 ? -16.672 4.438 23.578 1 97.5 550 ALA B O 1
ATOM 9204 N N . VAL B 1 551 ? -14.609 4.055 24.422 1 97.81 551 VAL B N 1
ATOM 9205 C CA . VAL B 1 551 ? -14.602 5.203 25.328 1 97.81 551 VAL B CA 1
ATOM 9206 C C . VAL B 1 551 ? -13.578 6.23 24.844 1 97.81 551 VAL B C 1
ATOM 9208 O O . VAL B 1 551 ? -12.727 5.922 24.016 1 97.81 551 VAL B O 1
ATOM 9211 N N . ALA B 1 552 ? -13.648 7.441 25.344 1 98.12 552 ALA B N 1
ATOM 9212 C CA . ALA B 1 552 ? -12.82 8.547 24.859 1 98.12 552 ALA B CA 1
ATOM 9213 C C . ALA B 1 552 ? -11.609 8.758 25.766 1 98.12 552 ALA B C 1
ATOM 9215 O O . ALA B 1 552 ? -10.867 9.727 25.609 1 98.12 552 ALA B O 1
ATOM 9216 N N . ASP B 1 553 ? -11.367 7.828 26.766 1 98.06 553 ASP B N 1
ATOM 9217 C CA . ASP B 1 553 ? -10.188 7.906 27.609 1 98.06 553 ASP B CA 1
ATOM 9218 C C . ASP B 1 553 ? -8.906 7.688 26.812 1 98.06 553 ASP B C 1
ATOM 9220 O O . ASP B 1 553 ? -8.891 6.902 25.859 1 98.06 553 ASP B O 1
ATOM 9224 N N . THR B 1 554 ? -7.84 8.367 27.156 1 97.62 554 THR B N 1
ATOM 9225 C CA . THR B 1 554 ? -6.562 8.203 26.469 1 97.62 554 THR B CA 1
ATOM 9226 C C . THR B 1 554 ? -5.402 8.328 27.453 1 97.62 554 THR B C 1
ATOM 9228 O O . THR B 1 554 ? -5.602 8.734 28.609 1 97.62 554 THR B O 1
ATOM 9231 N N . GLY B 1 555 ? -4.301 7.926 27.016 1 94.94 555 GLY B N 1
ATOM 9232 C CA . GLY B 1 555 ? -3.098 8.211 27.781 1 94.94 555 GLY B CA 1
ATOM 9233 C C . GLY B 1 555 ? -2.68 9.672 27.719 1 94.94 555 GLY B C 1
ATOM 9234 O O . GLY B 1 555 ? -3.268 10.453 26.969 1 94.94 555 GLY B O 1
ATOM 9235 N N . HIS B 1 556 ? -1.711 10.047 28.562 1 92.31 556 HIS B N 1
ATOM 9236 C CA . HIS B 1 556 ? -1.172 11.406 28.578 1 92.31 556 HIS B CA 1
ATOM 9237 C C . HIS B 1 556 ? -0.134 11.586 27.469 1 92.31 556 HIS B C 1
ATOM 9239 O O . HIS B 1 556 ? 0.587 10.648 27.125 1 92.31 556 HIS B O 1
ATOM 9245 N N . ILE B 1 557 ? -0.176 12.734 26.875 1 91.25 557 ILE B N 1
ATOM 9246 C CA . ILE B 1 557 ? 0.941 13.172 26.031 1 91.25 557 ILE B CA 1
ATOM 9247 C C . ILE B 1 557 ? 2.152 13.469 26.922 1 91.25 557 ILE B C 1
ATOM 9249 O O . ILE B 1 557 ? 2.033 14.156 27.938 1 91.25 557 ILE B O 1
ATOM 9253 N N . ALA B 1 558 ? 3.273 12.984 26.594 1 84.06 558 ALA B N 1
ATOM 9254 C CA . ALA B 1 558 ? 4.473 13.078 27.422 1 84.06 558 ALA B CA 1
ATOM 9255 C C . ALA B 1 558 ? 4.762 14.531 27.797 1 84.06 558 ALA B C 1
ATOM 9257 O O . ALA B 1 558 ? 5.137 14.828 28.922 1 84.06 558 ALA B O 1
ATOM 9258 N N . GLY B 1 559 ? 4.555 15.453 26.875 1 81.12 559 GLY B N 1
ATOM 9259 C CA . GLY B 1 559 ? 4.867 16.859 27.094 1 81.12 559 GLY B CA 1
ATOM 9260 C C . GLY B 1 559 ? 3.854 17.562 27.984 1 81.12 559 GLY B C 1
ATOM 9261 O O . GLY B 1 559 ? 4.086 18.688 28.422 1 81.12 559 GLY B O 1
ATOM 9262 N N . GLU B 1 560 ? 2.838 16.812 28.375 1 86.62 560 GLU B N 1
ATOM 9263 C CA . GLU B 1 560 ? 1.769 17.422 29.156 1 86.62 560 GLU B CA 1
ATOM 9264 C C . GLU B 1 560 ? 1.683 16.812 30.562 1 86.62 560 GLU B C 1
ATOM 9266 O O . GLU B 1 560 ? 0.864 17.234 31.375 1 86.62 560 GLU B O 1
ATOM 9271 N N . LYS B 1 561 ? 2.543 15.938 30.844 1 85 561 LYS B N 1
ATOM 9272 C CA . LYS B 1 561 ? 2.467 15.164 32.094 1 85 561 LYS B CA 1
ATOM 9273 C C . LYS B 1 561 ? 2.732 16.047 33.312 1 85 561 LYS B C 1
ATOM 9275 O O . LYS B 1 561 ? 2.318 15.727 34.406 1 85 561 LYS B O 1
ATOM 9280 N N . HIS B 1 562 ? 3.398 17.125 33.062 1 80.19 562 HIS B N 1
ATOM 9281 C CA . HIS B 1 562 ? 3.773 18 34.188 1 80.19 562 HIS B CA 1
ATOM 9282 C C . HIS B 1 562 ? 2.57 18.781 34.688 1 80.19 562 HIS B C 1
ATOM 9284 O O . HIS B 1 562 ? 2.629 19.375 35.781 1 80.19 562 HIS B O 1
ATOM 9290 N N . GLY B 1 563 ? 1.467 18.766 33.938 1 85.94 563 GLY B N 1
ATOM 9291 C CA . GLY B 1 563 ? 0.254 19.406 34.438 1 85.94 563 GLY B CA 1
ATOM 9292 C C . GLY B 1 563 ? -0.287 18.75 35.688 1 85.94 563 GLY B C 1
ATOM 9293 O O . GLY B 1 563 ? -0.037 17.578 35.938 1 85.94 563 GLY B O 1
ATOM 9294 N N . LEU B 1 564 ? -0.949 19.547 36.5 1 91.88 564 LEU B N 1
ATOM 9295 C CA . LEU B 1 564 ? -1.618 19.031 37.688 1 91.88 564 LEU B CA 1
ATOM 9296 C C . LEU B 1 564 ? -2.975 18.422 37.344 1 91.88 564 LEU B C 1
ATOM 9298 O O . LEU B 1 564 ? -4.016 19.031 37.594 1 91.88 564 LEU B O 1
ATOM 9302 N N . TRP B 1 565 ? -2.893 17.281 36.906 1 94.31 565 TRP B N 1
ATOM 9303 C CA . TRP B 1 565 ? -4.082 16.594 36.406 1 94.31 565 TRP B CA 1
ATOM 9304 C C . TRP B 1 565 ? -4.938 16.078 37.562 1 94.31 565 TRP B C 1
ATOM 9306 O O . TRP B 1 565 ? -4.41 15.602 38.594 1 94.31 565 TRP B O 1
ATOM 9316 N N . GLU B 1 566 ? -6.266 16.188 37.406 1 94.31 566 GLU B N 1
ATOM 9317 C CA . GLU B 1 566 ? -7.152 15.57 38.406 1 94.31 566 GLU B CA 1
ATOM 9318 C C . GLU B 1 566 ? -6.941 14.055 38.438 1 94.31 566 GLU B C 1
ATOM 9320 O O . GLU B 1 566 ? -6.871 13.477 39.531 1 94.31 566 GLU B O 1
ATOM 9325 N N . ASN B 1 567 ? -6.883 13.445 37.312 1 94.56 567 ASN B N 1
ATOM 9326 C CA . ASN B 1 567 ? -6.422 12.07 37.188 1 94.56 567 ASN B CA 1
ATOM 9327 C C . ASN B 1 567 ? -5.016 12 36.594 1 94.56 567 ASN B C 1
ATOM 9329 O O . ASN B 1 567 ? -4.84 12.148 35.375 1 94.56 567 ASN B O 1
ATOM 9333 N N . PRO B 1 568 ? -4.035 11.742 37.312 1 93.25 568 PRO B N 1
ATOM 9334 C CA . PRO B 1 568 ? -2.656 11.781 36.844 1 93.25 568 PRO B CA 1
ATOM 9335 C C . PRO B 1 568 ? -2.291 10.57 35.969 1 93.25 568 PRO B C 1
ATOM 9337 O O . PRO B 1 568 ? -1.266 10.578 35.281 1 93.25 568 PRO B O 1
ATOM 9340 N N . GLN B 1 569 ? -3.098 9.555 36.031 1 93.12 569 GLN B N 1
ATOM 9341 C CA . GLN B 1 569 ? -2.727 8.305 35.375 1 93.12 569 GLN B CA 1
ATOM 9342 C C . GLN B 1 569 ? -3.072 8.336 33.906 1 93.12 569 GLN B C 1
ATOM 9344 O O . GLN B 1 569 ? -2.33 7.801 33.062 1 93.12 569 GLN B O 1
ATOM 9349 N N . TYR B 1 570 ? -4.164 8.852 33.531 1 94.94 570 TYR B N 1
ATOM 9350 C CA . TYR B 1 570 ? -4.605 8.938 32.156 1 94.94 570 TYR B CA 1
ATOM 9351 C C . TYR B 1 570 ? -5.641 10.047 31.984 1 94.94 570 TYR B C 1
ATOM 9353 O O . TYR B 1 570 ? -6.148 10.586 32.969 1 94.94 570 TYR B O 1
ATOM 9361 N N . CYS B 1 571 ? -5.883 10.469 30.781 1 95.81 571 CYS B N 1
ATOM 9362 C CA . CYS B 1 571 ? -6.898 11.469 30.469 1 95.81 571 CYS B CA 1
ATOM 9363 C C . CYS B 1 571 ? -8.289 10.852 30.438 1 95.81 571 CYS B C 1
ATOM 9365 O O . CYS B 1 571 ? -8.703 10.297 29.406 1 95.81 571 CYS B O 1
ATOM 9367 N N . GLU B 1 572 ? -9.008 11.055 31.484 1 94.88 572 GLU B N 1
ATOM 9368 C CA . GLU B 1 572 ? -10.344 10.484 31.609 1 94.88 572 GLU B CA 1
ATOM 9369 C C . GLU B 1 572 ? -11.398 11.422 31.016 1 94.88 572 GLU B C 1
ATOM 9371 O O . GLU B 1 572 ? -11.32 12.641 31.188 1 94.88 572 GLU B O 1
ATOM 9376 N N . HIS B 1 573 ? -12.219 10.836 30.188 1 94 573 HIS B N 1
ATOM 9377 C CA . HIS B 1 573 ? -13.352 11.617 29.703 1 94 573 HIS B CA 1
ATOM 9378 C C . HIS B 1 573 ? -14.555 11.461 30.625 1 94 573 HIS B C 1
ATOM 9380 O O . HIS B 1 573 ? -15.211 10.422 30.625 1 94 573 HIS B O 1
ATOM 9386 N N . GLY B 1 574 ? -14.734 12.359 31.625 1 78 574 GLY B N 1
ATOM 9387 C CA . GLY B 1 574 ? -15.797 12.328 32.625 1 78 574 GLY B CA 1
ATOM 9388 C C . GLY B 1 574 ? -17.172 12.602 32.031 1 78 574 GLY B C 1
ATOM 9389 O O . GLY B 1 574 ? -17.281 13.227 30.984 1 78 574 GLY B O 1
ATOM 9390 N N . ARG B 1 575 ? -18.297 11.789 32.469 1 59.28 575 ARG B N 1
ATOM 9391 C CA . ARG B 1 575 ? -19.688 12.008 32.062 1 59.28 575 ARG B CA 1
ATOM 9392 C C . ARG B 1 575 ? -20.219 13.312 32.656 1 59.28 575 ARG B C 1
ATOM 9394 O O . ARG B 1 575 ? -19.797 13.734 33.75 1 59.28 575 ARG B O 1
#

InterPro domains:
  IPR011330 Glycoside hydrolase/deacetylase, beta/alpha-barrel [SSF88713] (5-219)
  IPR054046 Gycoside hydrolase/deacetylase, C-terminal domain [PF22160] (322-555)
  IPR054047 Gycoside hydrolase/deacetylase, N-terminal domain [PF22159] (1-318)